Protein AF-W3XA60-F1 (afdb_monomer_lite)

Sequence (897 aa):
MGPFALVLVVVLVCLLWSSLRIALSISQSQSSDKYPINESATKSPSPRSVRLVQVHPPRGKEIETDIDIIAVHGLDTRSPDTWIWKSKTGDVNWLADNFMLPSRVGSARIFTCDWPANLFEHAAYSQKMFDESARLLLAGIEAQLRQSAPAKTQARPILFVASCLGGIILMKALVMARFNHNNIKTAVRGIVFLATPFRGTSFRDVAALAEPGLRLWAFLRNERVSKLVKEVMPSRELEDLVGDFTTVCRVDGYVECMVTFYETGMSSLPRKIFPWLPDFLSQKKPIVEESSGSLEIIRDRRLPLSRTHVQMNKFPSPNDGDYGVVVGQIERILEKIREDRYHERADSHIKNQHYATQMLEIERISTKRVSVETCYINLAIIKQPAEGGTQPAEVSLRRQLKSTSREGHGRIKIADLFDKHKNGNNRGSSPRRILIRGQAGVGKSTLCKKFVHDFKEHGLWNALFDRILWIPLRNLKTLANRDCNLEGMFHQEYFSQLDDGEIIAKEFWKYLKASKYEKTLFILDGLDEVYKESGDGSMSKLLGSLLEMPALIVTSRPQISLPVQNFDLELETIGFYPDQIDSYVKTVFAEKPEKVKRLHSVLQQHKLLRDLVRIPIQLDALCYIWDTDESSVSIGSQLQTMTGIYQAIAGSLWTKDILALGKKNNNGDIIEKGELQNLPLRRIEDFVPDEVCLLEGLAFTGMAYDMINFTRTNSMETFDRFSHMNSKFSPDNVLQRTSFLRTSNPSANSPVYHFLHLTFQEYFAARYFVRQWQARKPLILKSDNYSESVECFLRLHKYDASYDIFWRFVAGLLSTNNQTFTLELFQLIGQEPLDLVGPVHQRLLMHCLSEVSGEAKEGAFITERKKLEDKFADWLNLEVIFTNEANYSKRSSQRHL

Structure (mmCIF, N/CA/C/O backbone):
data_AF-W3XA60-F1
#
_entry.id   AF-W3XA60-F1
#
loop_
_atom_site.group_PDB
_atom_site.id
_atom_site.type_symbol
_atom_site.label_atom_id
_atom_site.label_alt_id
_atom_site.label_comp_id
_atom_site.label_asym_id
_atom_site.label_entity_id
_atom_site.label_seq_id
_atom_site.pdbx_PDB_ins_code
_atom_site.Cartn_x
_atom_site.Cartn_y
_atom_site.Cartn_z
_atom_site.occupancy
_atom_site.B_iso_or_equiv
_atom_site.auth_seq_id
_atom_site.auth_comp_id
_atom_site.auth_asym_id
_atom_site.auth_atom_id
_atom_site.pdbx_PDB_model_num
ATOM 1 N N . MET A 1 1 ? 48.371 1.727 -86.176 1.00 49.06 1 MET A N 1
ATOM 2 C CA . MET A 1 1 ? 48.764 1.677 -84.750 1.00 49.06 1 MET A CA 1
ATOM 3 C C . MET A 1 1 ? 50.273 1.826 -84.683 1.00 49.06 1 MET A C 1
ATOM 5 O O . MET A 1 1 ? 50.967 1.035 -85.302 1.00 49.06 1 MET A O 1
ATOM 9 N N . GLY A 1 2 ? 50.758 2.914 -84.085 1.00 54.78 2 GLY A N 1
ATOM 10 C CA . GLY A 1 2 ? 52.165 3.312 -84.166 1.00 54.78 2 GLY A CA 1
ATOM 11 C C . GLY A 1 2 ? 53.102 2.513 -83.247 1.00 54.78 2 GLY A C 1
ATOM 12 O O . GLY A 1 2 ? 52.630 1.842 -82.326 1.00 54.78 2 GLY A O 1
ATOM 13 N N . PRO A 1 3 ? 54.428 2.638 -83.446 1.00 48.38 3 PRO A N 1
ATOM 14 C CA . PRO A 1 3 ? 55.467 1.930 -82.685 1.00 48.38 3 PRO A CA 1
ATOM 15 C C . PRO A 1 3 ? 55.398 2.158 -81.161 1.00 48.38 3 PRO A C 1
ATOM 17 O O . PRO A 1 3 ? 55.878 1.330 -80.394 1.00 48.38 3 PRO A O 1
ATOM 20 N N . PHE A 1 4 ? 54.710 3.209 -80.705 1.00 44.91 4 PHE A N 1
ATOM 21 C CA . PHE A 1 4 ? 54.442 3.476 -79.287 1.00 44.91 4 PHE A CA 1
ATOM 22 C C . PHE A 1 4 ? 53.520 2.451 -78.603 1.00 44.91 4 PHE A C 1
ATOM 24 O O . PHE A 1 4 ? 53.705 2.169 -77.422 1.00 44.91 4 PHE A O 1
ATOM 31 N N . ALA A 1 5 ? 52.559 1.854 -79.318 1.00 45.69 5 ALA A N 1
ATOM 32 C CA . ALA A 1 5 ? 51.649 0.865 -78.729 1.00 45.69 5 ALA A CA 1
ATOM 33 C C . ALA A 1 5 ? 52.351 -0.478 -78.465 1.00 45.69 5 ALA A C 1
ATOM 35 O O . ALA A 1 5 ? 52.076 -1.137 -77.465 1.00 45.69 5 ALA A O 1
ATOM 36 N N . LEU A 1 6 ? 53.308 -0.851 -79.322 1.00 44.25 6 LEU A N 1
ATOM 37 C CA . LEU A 1 6 ? 54.098 -2.073 -79.163 1.00 44.25 6 LEU A CA 1
ATOM 38 C C . LEU A 1 6 ? 55.080 -1.949 -77.986 1.00 44.25 6 LEU A C 1
ATOM 40 O O . LEU A 1 6 ? 55.211 -2.875 -77.193 1.00 44.25 6 LEU A O 1
ATOM 44 N N . VAL A 1 7 ? 55.708 -0.779 -77.822 1.00 52.72 7 VAL A N 1
ATOM 45 C CA . VAL A 1 7 ? 56.617 -0.498 -76.697 1.00 52.72 7 VAL A CA 1
ATOM 46 C C . VAL A 1 7 ? 55.867 -0.511 -75.362 1.00 52.72 7 VAL A C 1
ATOM 48 O O . VAL A 1 7 ? 56.366 -1.081 -74.397 1.00 52.72 7 VAL A O 1
ATOM 51 N N . LEU A 1 8 ? 54.644 0.029 -75.301 1.00 50.41 8 LEU A N 1
ATOM 52 C CA . LEU A 1 8 ? 53.851 0.028 -74.068 1.00 50.41 8 LEU A CA 1
ATOM 53 C C . LEU A 1 8 ? 53.426 -1.388 -73.647 1.00 50.41 8 LEU A C 1
ATOM 55 O O . LEU A 1 8 ? 53.474 -1.717 -72.464 1.00 50.41 8 LEU A O 1
ATOM 59 N N . VAL A 1 9 ? 53.059 -2.238 -74.613 1.00 58.72 9 VAL A N 1
ATOM 60 C CA . VAL A 1 9 ? 52.705 -3.646 -74.368 1.00 58.72 9 VAL A CA 1
ATOM 61 C C . VAL A 1 9 ? 53.930 -4.448 -73.927 1.00 58.72 9 VAL A C 1
ATOM 63 O O . VAL A 1 9 ? 53.837 -5.212 -72.971 1.00 58.72 9 VAL A O 1
ATOM 66 N N . VAL A 1 10 ? 55.096 -4.230 -74.541 1.00 55.09 10 VAL A N 1
ATOM 67 C CA . VAL A 1 10 ? 56.350 -4.890 -74.139 1.00 55.09 10 VAL A CA 1
ATOM 68 C C . VAL A 1 10 ? 56.782 -4.454 -72.735 1.00 55.09 10 VAL A C 1
ATOM 70 O O . VAL A 1 10 ? 57.169 -5.298 -71.932 1.00 55.09 10 VAL A O 1
ATOM 73 N N . VAL A 1 11 ? 56.643 -3.173 -72.381 1.00 58.22 11 VAL A N 1
ATOM 74 C CA . VAL A 1 11 ? 56.945 -2.676 -71.027 1.00 58.22 11 VAL A CA 1
ATOM 75 C C . VAL A 1 11 ? 55.978 -3.257 -69.987 1.00 58.22 11 VAL A C 1
ATOM 77 O O . VAL A 1 11 ? 56.424 -3.687 -68.925 1.00 58.22 11 VAL A O 1
ATOM 80 N N . LEU A 1 12 ? 54.679 -3.355 -70.292 1.00 53.75 12 LEU A N 1
ATOM 81 C CA . LEU A 1 12 ? 53.689 -3.977 -69.403 1.00 53.75 12 LEU A CA 1
ATOM 82 C C . LEU A 1 12 ? 53.937 -5.478 -69.206 1.00 53.75 12 LEU A C 1
ATOM 84 O O . LEU A 1 12 ? 53.854 -5.963 -68.079 1.00 53.75 12 LEU A O 1
ATOM 88 N N . VAL A 1 13 ? 54.292 -6.206 -70.269 1.00 62.03 13 VAL A N 1
ATOM 89 C CA . VAL A 1 13 ? 54.632 -7.635 -70.193 1.00 62.03 13 VAL A CA 1
ATOM 90 C C . VAL A 1 13 ? 55.926 -7.846 -69.400 1.00 62.03 13 VAL A C 1
ATOM 92 O O . VAL A 1 13 ? 55.973 -8.727 -68.546 1.00 62.03 13 VAL A O 1
ATOM 95 N N . CYS A 1 14 ? 56.944 -7.000 -69.584 1.00 51.31 14 CYS A N 1
ATOM 96 C CA . CYS A 1 14 ? 58.188 -7.062 -68.811 1.00 51.31 14 CYS A CA 1
ATOM 97 C C . CYS A 1 14 ? 57.987 -6.731 -67.321 1.00 51.31 14 CYS A C 1
ATOM 99 O O . CYS A 1 14 ? 58.603 -7.371 -66.469 1.00 51.31 14 CYS A O 1
ATOM 101 N N . LEU A 1 15 ? 57.106 -5.779 -66.988 1.00 50.09 15 LEU A N 1
ATOM 102 C CA . LEU A 1 15 ? 56.766 -5.431 -65.601 1.00 50.09 15 LEU A CA 1
ATOM 103 C C . LEU A 1 15 ? 55.919 -6.511 -64.912 1.00 50.09 15 LEU A C 1
ATOM 105 O O . LEU A 1 15 ? 56.113 -6.778 -63.726 1.00 50.09 15 LEU A O 1
ATOM 109 N N . LEU A 1 16 ? 55.018 -7.172 -65.645 1.00 51.81 16 LEU A N 1
ATOM 110 C CA . LEU A 1 16 ? 54.249 -8.320 -65.147 1.00 51.81 16 LEU A CA 1
ATOM 111 C C . LEU A 1 16 ? 55.137 -9.558 -64.950 1.00 51.81 16 LEU A C 1
ATOM 113 O O . LEU A 1 16 ? 54.978 -10.289 -63.974 1.00 51.81 16 LEU A O 1
ATOM 117 N N . TRP A 1 17 ? 56.123 -9.775 -65.824 1.00 46.94 17 TRP A N 1
ATOM 118 C CA . TRP A 1 17 ? 57.054 -10.901 -65.704 1.00 46.94 17 TRP A CA 1
ATOM 119 C C . TRP A 1 17 ? 58.081 -10.698 -64.577 1.00 46.94 17 TRP A C 1
ATOM 121 O O . TRP A 1 17 ? 58.423 -11.650 -63.871 1.00 46.94 17 TRP A O 1
ATOM 131 N N . SER A 1 18 ? 58.542 -9.463 -64.347 1.00 42.53 18 SER A N 1
ATOM 132 C CA . SER A 1 18 ? 59.461 -9.149 -63.244 1.00 42.53 18 SER A CA 1
ATOM 133 C C . SER A 1 18 ? 58.785 -9.266 -61.875 1.00 42.53 18 SER A C 1
ATOM 135 O O . SER A 1 18 ? 59.368 -9.834 -60.951 1.00 42.53 18 SER A O 1
ATOM 137 N N . SER A 1 19 ? 57.527 -8.837 -61.754 1.00 44.00 19 SER A N 1
ATOM 138 C CA . SER A 1 19 ? 56.739 -8.991 -60.524 1.00 44.00 19 SER A CA 1
ATOM 139 C C . SER A 1 19 ? 56.361 -10.452 -60.236 1.00 44.00 19 SER A C 1
ATOM 141 O O . SER A 1 19 ? 56.410 -10.868 -59.077 1.00 44.00 19 SER A O 1
ATOM 143 N N . LEU A 1 20 ? 56.119 -11.276 -61.266 1.00 46.81 20 LEU A N 1
ATOM 144 C CA . LEU A 1 20 ? 55.934 -12.727 -61.111 1.00 46.81 20 LEU A CA 1
ATOM 145 C C . LEU A 1 20 ? 57.227 -13.441 -60.662 1.00 46.81 20 LEU A C 1
ATOM 147 O O . LEU A 1 20 ? 57.174 -14.342 -59.825 1.00 46.81 20 LEU A O 1
ATOM 151 N N . ARG A 1 21 ? 58.403 -13.011 -61.149 1.00 45.41 21 ARG A N 1
ATOM 152 C CA . ARG A 1 21 ? 59.711 -13.526 -60.691 1.00 45.41 21 ARG A CA 1
ATOM 153 C C . ARG A 1 21 ? 60.014 -13.171 -59.236 1.00 45.41 21 ARG A C 1
ATOM 155 O O . ARG A 1 21 ? 60.537 -14.014 -58.515 1.00 45.41 21 ARG A O 1
ATOM 162 N N . ILE A 1 22 ? 59.678 -11.959 -58.795 1.00 48.12 22 ILE A N 1
ATOM 163 C CA . ILE A 1 22 ? 59.882 -11.532 -57.401 1.00 48.12 22 ILE A CA 1
ATOM 164 C C . ILE A 1 22 ? 58.956 -12.321 -56.462 1.00 48.12 22 ILE A C 1
ATOM 166 O O . ILE A 1 22 ? 59.408 -12.800 -55.425 1.00 48.12 22 ILE A O 1
ATOM 170 N N . ALA A 1 23 ? 57.697 -12.549 -56.851 1.00 42.88 23 ALA A N 1
ATOM 171 C CA . ALA A 1 23 ? 56.760 -13.366 -56.077 1.00 42.88 23 ALA A CA 1
ATOM 172 C C . ALA A 1 23 ? 57.213 -14.836 -55.947 1.00 42.88 23 ALA A C 1
ATOM 174 O O . ALA A 1 23 ? 57.130 -15.415 -54.864 1.00 42.88 23 ALA A O 1
ATOM 175 N N . LEU A 1 24 ? 57.762 -15.421 -57.019 1.00 40.34 24 LEU A N 1
ATOM 176 C CA . LEU A 1 24 ? 58.325 -16.777 -56.996 1.00 40.34 24 LEU A CA 1
ATOM 177 C C . LEU A 1 24 ? 59.649 -16.861 -56.212 1.00 40.34 24 LEU A C 1
ATOM 179 O O . LEU A 1 24 ? 59.901 -17.867 -55.555 1.00 40.34 24 LEU A O 1
ATOM 183 N N . SER A 1 25 ? 60.458 -15.796 -56.209 1.00 37.41 25 SER A N 1
ATOM 184 C CA . SER A 1 25 ? 61.708 -15.719 -55.438 1.00 37.41 25 SER A CA 1
ATOM 185 C C . SER A 1 25 ? 61.482 -15.575 -53.929 1.00 37.41 25 SER A C 1
ATOM 187 O O . SER A 1 25 ? 62.297 -16.067 -53.154 1.00 37.41 25 SER A O 1
ATOM 189 N N . ILE A 1 26 ? 60.396 -14.922 -53.499 1.00 44.59 26 ILE A N 1
ATOM 190 C CA . ILE A 1 26 ? 60.032 -14.792 -52.075 1.00 44.59 26 ILE A CA 1
ATOM 191 C C . ILE A 1 26 ? 59.429 -16.105 -51.544 1.00 44.59 26 ILE A C 1
ATOM 193 O O . ILE A 1 26 ? 59.584 -16.432 -50.372 1.00 44.59 26 ILE A O 1
ATOM 197 N N . SER A 1 27 ? 58.811 -16.908 -52.417 1.00 36.66 27 SER A N 1
ATOM 198 C CA . SER A 1 27 ? 58.268 -18.229 -52.071 1.00 36.66 27 SER A CA 1
ATOM 199 C C . SER A 1 27 ? 59.338 -19.305 -51.821 1.00 36.66 27 SER A C 1
ATOM 201 O O . SER A 1 27 ? 59.000 -20.348 -51.267 1.00 36.66 27 SER A O 1
ATOM 203 N N . GLN A 1 28 ? 60.595 -19.097 -52.234 1.00 33.44 28 GLN A N 1
ATOM 204 C CA . GLN A 1 28 ? 61.672 -20.096 -52.114 1.00 33.44 28 GLN A CA 1
ATOM 205 C C . GLN A 1 28 ? 62.678 -19.816 -50.981 1.00 33.44 28 GLN A C 1
ATOM 207 O O . GLN A 1 28 ? 63.558 -20.640 -50.754 1.00 33.44 28 GLN A O 1
ATOM 212 N N . SER A 1 29 ? 62.561 -18.704 -50.241 1.00 34.62 29 SER A N 1
ATOM 213 C CA . SER A 1 29 ? 63.550 -18.294 -49.223 1.00 34.62 29 SER A CA 1
ATOM 214 C C . SER A 1 29 ? 63.116 -18.457 -47.756 1.00 34.62 29 SER A C 1
ATOM 216 O O . SER A 1 29 ? 63.821 -17.993 -46.863 1.00 34.62 29 SER A O 1
ATOM 218 N N . GLN A 1 30 ? 62.009 -19.148 -47.465 1.00 31.84 30 GLN A N 1
ATOM 219 C CA . GLN A 1 30 ? 61.620 -19.495 -46.088 1.00 31.84 30 GLN A CA 1
ATOM 220 C C . GLN A 1 30 ? 61.406 -21.006 -45.929 1.00 31.84 30 GLN A C 1
ATOM 222 O O . GLN A 1 30 ? 60.280 -21.492 -45.864 1.00 31.84 30 GLN A O 1
ATOM 227 N N . SER A 1 31 ? 62.506 -21.761 -45.858 1.00 30.62 31 SER A N 1
ATOM 228 C CA . SER A 1 31 ? 62.503 -23.172 -45.445 1.00 30.62 31 SER A CA 1
ATOM 229 C C . SER A 1 31 ? 63.768 -23.54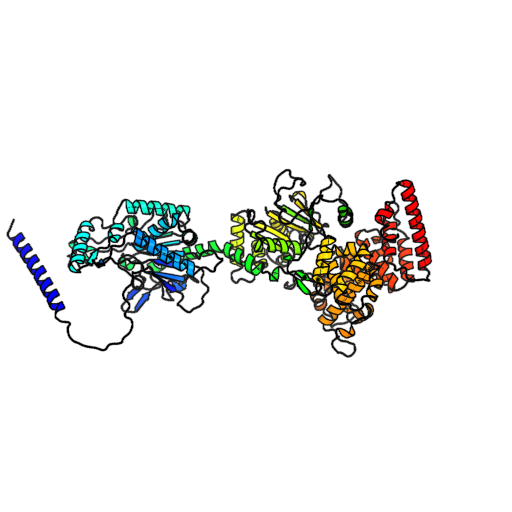7 -44.650 1.00 30.62 31 SER A C 1
ATOM 231 O O . SER A 1 31 ? 64.631 -24.252 -45.161 1.00 30.62 31 SER A O 1
ATOM 233 N N . SER A 1 32 ? 63.872 -23.062 -43.409 1.00 26.94 32 SER A N 1
ATOM 234 C CA . SER A 1 32 ? 64.721 -23.559 -42.298 1.00 26.94 32 SER A CA 1
ATOM 235 C C . SER A 1 32 ? 64.566 -22.539 -41.157 1.00 26.94 32 SER A C 1
ATOM 237 O O . SER A 1 32 ? 64.910 -21.382 -41.346 1.00 26.94 32 SER A O 1
ATOM 239 N N . ASP A 1 33 ? 63.862 -22.803 -40.055 1.00 27.28 33 ASP A N 1
ATOM 240 C CA . ASP A 1 33 ? 64.356 -23.614 -38.941 1.00 27.28 33 ASP A CA 1
ATOM 241 C C . ASP A 1 33 ? 63.234 -24.177 -38.044 1.00 27.28 33 ASP A C 1
ATOM 243 O O . ASP A 1 33 ? 62.096 -23.710 -38.020 1.00 27.28 33 ASP A O 1
ATOM 247 N N . LYS A 1 34 ? 63.595 -25.238 -37.319 1.00 28.80 34 LYS A N 1
ATOM 248 C CA . LYS A 1 34 ? 62.751 -26.173 -36.567 1.00 28.80 34 LYS A CA 1
ATOM 249 C C . LYS A 1 34 ? 62.662 -25.858 -35.053 1.00 28.80 34 LYS A C 1
ATOM 251 O O . LYS A 1 34 ? 63.698 -25.801 -34.407 1.00 28.80 34 LYS A O 1
ATOM 256 N N . TYR A 1 35 ? 61.422 -25.910 -34.531 1.00 24.45 35 TYR A N 1
ATOM 257 C CA . TYR A 1 35 ? 60.938 -26.497 -33.246 1.00 24.45 35 TYR A CA 1
ATOM 258 C C . TYR A 1 35 ? 61.247 -25.811 -31.880 1.00 24.45 35 TYR A C 1
ATOM 260 O O . TYR A 1 35 ? 62.271 -25.151 -31.761 1.00 24.45 35 TYR A O 1
ATOM 268 N N . PRO A 1 36 ? 60.384 -25.963 -30.828 1.00 28.02 36 PRO A N 1
ATOM 269 C CA . PRO A 1 36 ? 59.533 -27.129 -30.574 1.00 28.02 36 PRO A CA 1
ATOM 270 C C . PRO A 1 36 ? 58.032 -26.923 -30.312 1.00 28.02 36 PRO A C 1
ATOM 272 O O . PRO A 1 36 ? 57.506 -25.854 -30.018 1.00 28.02 36 PRO A O 1
ATOM 275 N N . ILE A 1 37 ? 57.393 -28.077 -30.470 1.00 27.36 37 ILE A N 1
ATOM 276 C CA . ILE A 1 37 ? 56.014 -28.486 -30.252 1.00 27.36 37 ILE A CA 1
ATOM 277 C C . ILE A 1 37 ? 55.580 -28.178 -28.817 1.00 27.36 37 ILE A C 1
ATOM 279 O O . ILE A 1 37 ? 56.254 -28.574 -27.871 1.00 27.36 37 ILE A O 1
ATOM 283 N N . ASN A 1 38 ? 54.409 -27.561 -28.674 1.00 23.38 38 ASN A N 1
ATOM 284 C CA . ASN A 1 38 ? 53.575 -27.752 -27.497 1.00 23.38 38 ASN A CA 1
ATOM 285 C C . ASN A 1 38 ? 52.195 -28.207 -27.980 1.00 23.38 38 ASN A C 1
ATOM 287 O O . ASN A 1 38 ? 51.486 -27.482 -28.680 1.00 23.38 38 ASN A O 1
ATOM 291 N N . GLU A 1 39 ? 51.867 -29.454 -27.659 1.00 29.58 39 GLU A N 1
ATOM 292 C CA . GLU A 1 39 ? 50.571 -30.073 -27.891 1.00 29.58 39 GLU A CA 1
ATOM 293 C C . GLU A 1 39 ? 49.495 -29.337 -27.089 1.00 29.58 39 GLU A C 1
ATOM 295 O O . GLU A 1 39 ? 49.510 -29.328 -25.862 1.00 29.58 39 GLU A O 1
ATOM 300 N N . SER A 1 40 ? 48.529 -28.725 -27.768 1.00 25.75 40 SER A N 1
ATOM 301 C CA . SER A 1 40 ? 47.123 -28.771 -27.353 1.00 25.75 40 SER A CA 1
ATOM 302 C C . SER A 1 40 ? 46.219 -28.117 -28.398 1.00 25.75 40 SER A C 1
ATOM 304 O O . SER A 1 40 ? 46.518 -27.068 -28.958 1.00 25.75 40 SER A O 1
ATOM 306 N N . ALA A 1 41 ? 45.066 -28.756 -28.603 1.00 27.30 41 ALA A N 1
ATOM 307 C CA . ALA A 1 41 ? 43.915 -28.315 -29.388 1.00 27.30 41 ALA A CA 1
ATOM 308 C C . ALA A 1 41 ? 43.990 -28.490 -30.917 1.00 27.30 41 ALA A C 1
ATOM 310 O O . ALA A 1 41 ? 43.876 -27.547 -31.698 1.00 27.30 41 ALA A O 1
ATOM 311 N N . THR A 1 42 ? 43.948 -29.749 -31.354 1.00 31.72 42 THR A N 1
ATOM 312 C CA . THR A 1 42 ? 43.150 -30.114 -32.532 1.00 31.72 42 THR A CA 1
ATOM 313 C C . THR A 1 42 ? 41.692 -29.693 -32.309 1.00 31.72 42 THR A C 1
ATOM 315 O O . THR A 1 42 ? 40.925 -30.382 -31.636 1.00 31.72 42 THR A O 1
ATOM 318 N N . LYS A 1 43 ? 41.289 -28.554 -32.875 1.00 28.66 43 LYS A N 1
ATOM 319 C CA . LYS A 1 43 ? 39.881 -28.251 -33.155 1.00 28.66 43 LYS A CA 1
ATOM 320 C C . LYS A 1 43 ? 39.735 -27.945 -34.637 1.00 28.66 43 LYS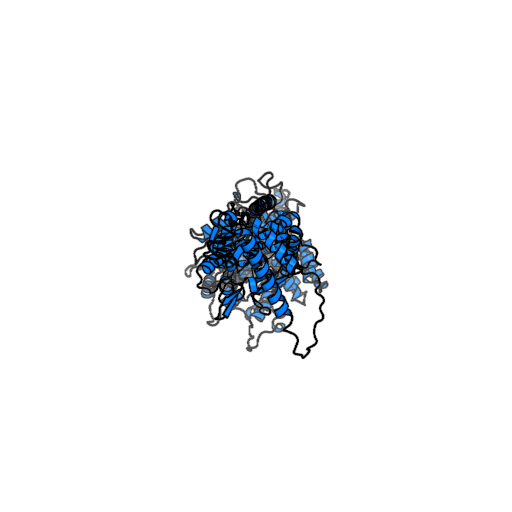 A C 1
ATOM 322 O O . LYS A 1 43 ? 40.130 -26.886 -35.115 1.00 28.66 43 LYS A O 1
ATOM 327 N N . SER A 1 44 ? 39.139 -28.893 -35.348 1.00 26.53 44 SER A N 1
ATOM 328 C CA . SER A 1 44 ? 38.509 -28.673 -36.648 1.00 26.53 44 SER A CA 1
ATOM 329 C C . SER A 1 44 ? 37.609 -27.424 -36.601 1.00 26.53 44 SER A C 1
ATOM 331 O O . SER A 1 44 ? 36.826 -27.300 -35.653 1.00 26.53 44 SER A O 1
ATOM 333 N N . PRO A 1 45 ? 37.649 -26.510 -37.586 1.00 33.03 45 PRO A N 1
ATOM 334 C CA . PRO A 1 45 ? 36.771 -25.350 -37.583 1.00 33.03 45 PRO A CA 1
ATOM 335 C C . PRO A 1 45 ? 35.359 -25.766 -38.025 1.00 33.03 45 PRO A C 1
ATOM 337 O O . PRO A 1 45 ? 35.071 -25.908 -39.210 1.00 33.03 45 PRO A O 1
ATOM 340 N N . SER A 1 46 ? 34.473 -25.961 -37.050 1.00 29.94 46 SER A N 1
ATOM 341 C CA . SER A 1 46 ? 33.016 -26.040 -37.224 1.00 29.94 46 SER A CA 1
ATOM 342 C C . SER A 1 46 ? 32.434 -24.662 -37.634 1.00 29.94 46 SER A C 1
ATOM 344 O O . SER A 1 46 ? 33.100 -23.642 -37.429 1.00 29.94 46 SER A O 1
ATOM 346 N N . PRO A 1 47 ? 31.216 -24.575 -38.206 1.00 40.50 47 PRO A N 1
ATOM 347 C CA . PRO A 1 47 ? 30.762 -23.424 -38.993 1.00 40.50 47 PRO A CA 1
ATOM 348 C C . PRO A 1 47 ? 30.653 -22.145 -38.146 1.00 40.50 47 PRO A C 1
ATOM 350 O O . PRO A 1 47 ? 30.045 -22.142 -37.081 1.00 40.50 47 PRO A O 1
ATOM 353 N N . ARG A 1 48 ? 31.256 -21.045 -38.623 1.00 56.47 48 ARG A N 1
ATOM 354 C CA . ARG A 1 48 ? 31.327 -19.737 -37.936 1.00 56.47 48 ARG A CA 1
ATOM 355 C C . ARG A 1 48 ? 29.927 -19.171 -37.614 1.00 56.47 48 ARG A C 1
ATOM 357 O O . ARG A 1 48 ? 29.297 -18.580 -38.496 1.00 56.47 48 ARG A O 1
ATOM 364 N N . SER A 1 49 ? 29.476 -19.342 -36.368 1.00 63.59 49 SER A N 1
ATOM 365 C CA . SER A 1 49 ? 28.283 -18.729 -35.762 1.00 63.59 49 SER A CA 1
ATOM 366 C C . SER A 1 49 ? 28.545 -17.277 -35.336 1.00 63.59 49 SER A C 1
ATOM 368 O O . SER A 1 49 ? 29.684 -16.926 -35.028 1.00 63.59 49 SER A O 1
ATOM 370 N N . VAL A 1 50 ? 27.502 -16.439 -35.283 1.00 76.94 50 VAL A N 1
ATOM 371 C CA . VAL A 1 50 ? 27.594 -15.081 -34.710 1.00 76.94 50 VAL A CA 1
ATOM 372 C C . VAL A 1 50 ? 27.880 -15.173 -33.213 1.00 76.94 50 VAL A C 1
ATOM 374 O O . VAL A 1 50 ? 27.278 -15.994 -32.519 1.00 76.94 50 VAL A O 1
ATOM 377 N N . ARG A 1 51 ? 28.808 -14.350 -32.714 1.00 81.75 51 ARG A N 1
ATOM 378 C CA . ARG A 1 51 ? 29.208 -14.334 -31.303 1.00 81.75 51 ARG A CA 1
ATOM 379 C C . ARG A 1 51 ? 29.182 -12.915 -30.750 1.00 81.75 51 ARG A C 1
ATOM 381 O O . ARG A 1 51 ? 29.856 -12.034 -31.274 1.00 81.75 51 ARG A O 1
ATOM 388 N N . LEU A 1 52 ? 28.462 -12.729 -29.647 1.00 87.12 52 LEU A N 1
ATOM 389 C CA . LEU A 1 52 ? 28.528 -11.517 -28.836 1.00 87.12 52 LEU A CA 1
ATOM 390 C C . LEU A 1 52 ? 29.604 -11.686 -27.761 1.00 87.12 52 LEU A C 1
ATOM 392 O O . LEU A 1 52 ? 29.605 -12.661 -27.005 1.00 87.12 52 LEU A O 1
ATOM 396 N N . VAL A 1 53 ? 30.548 -10.751 -27.715 1.00 88.75 53 VAL A N 1
ATOM 397 C CA . VAL A 1 53 ? 31.645 -10.730 -26.746 1.00 88.75 53 VAL A CA 1
ATOM 398 C C . VAL A 1 53 ? 31.477 -9.508 -25.857 1.00 88.75 53 VAL A C 1
ATOM 400 O O . VAL A 1 53 ? 31.587 -8.381 -26.325 1.00 88.75 53 VAL A O 1
ATOM 403 N N . GLN A 1 54 ? 31.201 -9.731 -24.570 1.00 90.50 54 GLN A N 1
ATOM 404 C CA . GLN A 1 54 ? 31.151 -8.653 -23.582 1.00 90.50 54 GLN A CA 1
ATOM 405 C C . GLN A 1 54 ? 32.557 -8.088 -23.374 1.00 90.50 54 GLN A C 1
ATOM 407 O O . GLN A 1 54 ? 33.457 -8.822 -22.961 1.00 90.50 54 GLN A O 1
ATOM 412 N N . VAL A 1 55 ? 32.724 -6.798 -23.649 1.00 91.12 55 VAL A N 1
ATOM 413 C CA . VAL A 1 55 ? 33.970 -6.051 -23.431 1.00 91.12 55 VAL A CA 1
ATOM 414 C C . VAL A 1 55 ? 33.891 -5.151 -22.197 1.00 91.12 55 VAL A C 1
ATOM 416 O O . VAL A 1 55 ? 34.921 -4.838 -21.610 1.00 91.12 55 VAL A O 1
ATOM 419 N N . HIS A 1 56 ? 32.678 -4.806 -21.752 1.00 89.62 56 HIS A N 1
ATOM 420 C CA . HIS A 1 56 ? 32.439 -4.065 -20.517 1.00 89.62 56 HIS A CA 1
ATOM 421 C C . HIS A 1 56 ? 31.119 -4.508 -19.850 1.00 89.62 56 HIS A C 1
ATOM 423 O O . HIS A 1 56 ? 30.146 -4.746 -20.569 1.00 89.62 56 HIS A O 1
ATOM 429 N N . PRO A 1 57 ? 31.047 -4.626 -18.511 1.00 86.56 57 PRO A N 1
ATOM 430 C CA . PRO A 1 57 ? 32.175 -4.664 -17.580 1.00 86.56 57 PRO A CA 1
ATOM 431 C C . PRO A 1 57 ? 33.040 -5.925 -17.795 1.00 86.56 57 PRO A C 1
ATOM 433 O O . PRO A 1 57 ? 32.572 -6.889 -18.414 1.00 86.56 57 PRO A O 1
ATOM 436 N N . PRO A 1 58 ? 34.298 -5.951 -17.316 1.00 79.25 58 PRO A N 1
ATOM 437 C CA . PRO A 1 58 ? 35.157 -7.129 -17.417 1.00 79.25 58 PRO A CA 1
ATOM 438 C C . PRO A 1 58 ? 34.509 -8.355 -16.757 1.00 79.25 58 PRO A C 1
ATOM 440 O O . PRO A 1 58 ? 33.856 -8.242 -15.718 1.00 79.25 58 PRO A O 1
ATOM 443 N N . ARG A 1 59 ? 34.700 -9.543 -17.345 1.00 64.94 59 ARG A N 1
ATOM 444 C CA . ARG A 1 59 ? 34.159 -10.798 -16.794 1.00 64.94 59 ARG A CA 1
ATOM 445 C C . ARG A 1 59 ? 34.654 -11.017 -15.357 1.00 64.94 59 ARG A C 1
ATOM 447 O O . ARG A 1 59 ? 35.852 -10.937 -15.113 1.00 64.94 59 ARG A O 1
ATOM 454 N N . GLY A 1 60 ? 33.732 -11.325 -14.440 1.00 59.75 60 GLY A N 1
ATOM 455 C CA . GLY A 1 60 ? 34.024 -11.581 -13.021 1.00 59.75 60 GLY A CA 1
ATOM 456 C C . GLY A 1 60 ? 33.769 -10.401 -12.076 1.00 59.75 60 GLY A C 1
ATOM 457 O O . GLY A 1 60 ? 33.919 -10.560 -10.870 1.00 59.75 60 GLY A O 1
ATOM 458 N N . LYS A 1 61 ? 33.361 -9.235 -12.593 1.00 57.78 61 LYS A N 1
ATOM 459 C CA . LYS A 1 61 ? 32.912 -8.094 -11.784 1.00 57.78 61 LYS A CA 1
ATOM 460 C C . LYS A 1 61 ? 31.380 -8.077 -11.747 1.00 57.78 61 LYS A C 1
ATOM 462 O O . LYS A 1 61 ? 30.752 -7.821 -12.774 1.00 57.78 61 LYS A O 1
ATOM 467 N N . GLU A 1 62 ? 30.783 -8.377 -10.596 1.00 56.00 62 GLU A N 1
ATOM 468 C CA . GLU A 1 62 ? 29.331 -8.275 -10.398 1.00 56.00 62 GLU A CA 1
ATOM 469 C C . GLU A 1 62 ? 28.946 -6.803 -10.229 1.00 56.00 62 GLU A C 1
ATOM 471 O O . GLU A 1 62 ? 29.026 -6.235 -9.144 1.00 56.00 62 GLU A O 1
ATOM 476 N N . ILE A 1 63 ? 28.595 -6.164 -11.343 1.00 67.31 63 ILE A N 1
ATOM 477 C CA . ILE A 1 63 ? 28.014 -4.822 -11.365 1.00 67.31 63 ILE A CA 1
ATOM 478 C C . ILE A 1 63 ? 26.577 -4.974 -11.855 1.00 67.31 63 ILE A C 1
ATOM 480 O O . ILE A 1 63 ? 26.328 -5.621 -12.879 1.00 67.31 63 ILE A O 1
ATOM 484 N N . GLU A 1 64 ? 25.630 -4.392 -11.124 1.00 70.56 64 GLU A N 1
ATOM 485 C CA . GLU A 1 64 ? 24.246 -4.312 -11.575 1.00 70.56 64 GLU A CA 1
ATOM 486 C C . GLU A 1 64 ? 24.179 -3.455 -12.844 1.00 70.56 64 GLU A C 1
ATOM 488 O O . GLU A 1 64 ? 24.697 -2.341 -12.896 1.00 70.56 64 GLU A O 1
ATOM 493 N N . THR A 1 65 ? 23.603 -4.016 -13.907 1.00 80.62 65 THR A N 1
ATOM 494 C CA . THR A 1 65 ? 23.647 -3.427 -15.251 1.00 80.62 65 THR A CA 1
ATOM 495 C C . THR A 1 65 ? 22.256 -3.283 -15.845 1.00 80.62 65 THR A C 1
ATOM 497 O O . THR A 1 65 ? 21.422 -4.176 -15.678 1.00 80.62 65 THR A O 1
ATOM 500 N N . ASP A 1 66 ? 22.013 -2.187 -16.567 1.00 80.38 66 ASP A N 1
ATOM 501 C CA . ASP A 1 66 ? 20.666 -1.743 -16.946 1.00 80.38 66 ASP A CA 1
ATOM 502 C C . ASP A 1 66 ? 20.378 -1.753 -18.460 1.00 80.38 66 ASP A C 1
ATOM 504 O O . ASP A 1 66 ? 19.220 -1.945 -18.849 1.00 80.38 66 ASP A O 1
ATOM 508 N N . ILE A 1 67 ? 21.392 -1.563 -19.312 1.00 88.00 67 ILE A N 1
ATOM 509 C CA . ILE A 1 67 ? 21.289 -1.455 -20.783 1.00 88.00 67 ILE A CA 1
ATOM 510 C C . ILE A 1 67 ? 22.370 -2.305 -21.461 1.00 88.00 67 ILE A C 1
ATOM 512 O O . ILE A 1 67 ? 23.494 -2.387 -20.968 1.00 88.00 67 ILE A O 1
ATOM 516 N N . ASP A 1 68 ? 22.055 -2.883 -22.623 1.00 91.69 68 ASP A N 1
ATOM 517 C CA . ASP A 1 68 ? 23.026 -3.543 -23.496 1.00 91.69 68 ASP A CA 1
ATOM 518 C C . ASP A 1 68 ? 23.365 -2.666 -24.711 1.00 91.69 68 ASP A C 1
ATOM 520 O O . ASP A 1 68 ? 22.504 -2.319 -25.515 1.00 91.69 68 ASP A O 1
ATOM 524 N N . ILE A 1 69 ? 24.641 -2.336 -24.883 1.00 94.75 69 ILE A N 1
ATOM 525 C CA . ILE A 1 69 ? 25.182 -1.679 -26.073 1.00 94.75 69 ILE A CA 1
ATOM 526 C C . ILE A 1 69 ? 25.813 -2.758 -26.953 1.00 94.75 69 ILE A C 1
ATOM 528 O O . ILE A 1 69 ? 26.740 -3.440 -26.519 1.00 94.75 69 ILE A O 1
ATOM 532 N N . ILE A 1 70 ? 25.335 -2.925 -28.186 1.00 94.19 70 ILE A N 1
ATOM 533 C CA . ILE A 1 70 ? 25.840 -3.937 -29.123 1.00 94.19 70 ILE A CA 1
ATOM 534 C C . ILE A 1 70 ? 26.487 -3.256 -30.329 1.00 94.19 70 ILE A C 1
ATOM 536 O O . ILE A 1 70 ? 25.813 -2.654 -31.166 1.00 94.19 70 ILE A O 1
ATOM 540 N N . ALA A 1 71 ? 27.806 -3.391 -30.441 1.00 95.06 71 ALA A N 1
ATOM 541 C CA . ALA A 1 71 ? 28.601 -2.844 -31.527 1.00 95.06 71 ALA A CA 1
ATOM 542 C C . ALA A 1 71 ? 28.757 -3.860 -32.675 1.00 95.06 71 ALA A C 1
ATOM 544 O O . ALA A 1 71 ? 29.359 -4.922 -32.501 1.00 95.06 71 ALA A O 1
ATOM 545 N N . VAL A 1 72 ? 28.234 -3.538 -33.860 1.00 91.94 72 VAL A N 1
ATOM 546 C CA . VAL A 1 72 ? 28.237 -4.394 -35.058 1.00 91.94 72 VAL A CA 1
ATOM 547 C C . VAL A 1 72 ? 29.247 -3.860 -36.075 1.00 91.94 72 VAL A C 1
ATOM 549 O O . VAL A 1 72 ? 29.127 -2.733 -36.561 1.00 91.94 72 VAL A O 1
ATOM 552 N N . HIS A 1 73 ? 30.261 -4.666 -36.392 1.00 87.56 73 HIS A N 1
ATOM 553 C CA . HIS A 1 73 ? 31.344 -4.267 -37.296 1.00 87.56 73 HIS A CA 1
ATOM 554 C C . HIS A 1 73 ? 30.958 -4.335 -38.786 1.00 87.56 73 HIS A C 1
ATOM 556 O O . HIS A 1 73 ? 29.965 -4.960 -39.161 1.00 87.56 73 HIS A O 1
ATOM 562 N N . GLY A 1 74 ? 31.773 -3.702 -39.637 1.00 80.94 74 GLY A N 1
ATOM 563 C CA . GLY A 1 74 ? 31.600 -3.661 -41.092 1.00 80.94 74 GLY A CA 1
ATOM 564 C C . GLY A 1 74 ? 32.213 -4.848 -41.846 1.00 80.94 74 GLY A C 1
ATOM 565 O O . GLY A 1 74 ? 32.662 -5.828 -41.251 1.00 80.94 74 GLY A O 1
ATOM 566 N N . LEU A 1 75 ? 32.223 -4.741 -43.179 1.00 73.81 75 LEU A N 1
ATOM 567 C CA . LEU A 1 75 ? 32.808 -5.732 -44.086 1.00 73.81 75 LEU A CA 1
ATOM 568 C C . LEU A 1 75 ? 34.340 -5.780 -43.956 1.00 73.81 75 LEU A C 1
ATOM 570 O O . LEU A 1 75 ? 34.990 -4.746 -43.829 1.00 73.81 75 LEU A O 1
ATOM 574 N N . ASP A 1 76 ? 34.905 -6.980 -44.050 1.00 69.56 76 ASP A N 1
ATOM 575 C CA . ASP A 1 76 ? 36.337 -7.300 -43.968 1.00 69.56 76 ASP A CA 1
ATOM 576 C C . ASP A 1 76 ? 37.036 -6.904 -42.665 1.00 69.56 76 ASP A C 1
ATOM 578 O O . ASP A 1 76 ? 38.260 -6.778 -42.603 1.00 69.56 76 ASP A O 1
ATOM 582 N N . THR A 1 77 ? 36.268 -6.712 -41.596 1.00 76.12 77 THR A N 1
ATOM 583 C CA . THR A 1 77 ? 36.806 -6.445 -40.264 1.00 76.12 77 THR A CA 1
ATOM 584 C C . THR A 1 77 ? 36.278 -7.464 -39.260 1.00 76.12 77 THR A C 1
ATOM 586 O O . THR A 1 77 ? 35.335 -8.206 -39.533 1.00 76.12 77 THR A O 1
ATOM 589 N N . ARG A 1 78 ? 36.937 -7.557 -38.102 1.00 81.38 78 ARG A N 1
ATOM 590 C CA . ARG A 1 78 ? 36.517 -8.382 -36.959 1.00 81.38 78 ARG A CA 1
ATOM 591 C C . ARG A 1 78 ? 36.762 -7.611 -35.670 1.00 81.38 78 ARG A C 1
ATOM 593 O O . ARG A 1 78 ? 37.545 -6.653 -35.663 1.00 81.38 78 ARG A O 1
ATOM 600 N N . SER A 1 79 ? 36.095 -7.984 -34.590 1.00 84.19 79 SER A N 1
ATOM 601 C CA . SER A 1 79 ? 36.417 -7.452 -33.267 1.00 84.19 79 SER A CA 1
ATOM 602 C C . SER A 1 79 ? 37.628 -8.203 -32.690 1.00 84.19 79 SER A C 1
ATOM 604 O O . SER A 1 79 ? 37.806 -9.387 -32.977 1.00 84.19 79 SER A O 1
ATOM 606 N N . PRO A 1 80 ? 38.483 -7.544 -31.889 1.00 86.19 80 PRO A N 1
ATOM 607 C CA . PRO A 1 80 ? 38.393 -6.148 -31.460 1.00 86.19 80 PRO A CA 1
ATOM 608 C C . PRO A 1 80 ? 38.990 -5.135 -32.457 1.00 86.19 80 PRO A C 1
ATOM 610 O O . PRO A 1 80 ? 38.691 -3.952 -32.333 1.00 86.19 80 PRO A O 1
ATOM 613 N N . ASP A 1 81 ? 39.764 -5.566 -33.464 1.00 86.38 81 ASP A N 1
ATOM 614 C CA . ASP A 1 81 ? 40.543 -4.695 -34.374 1.00 86.38 81 ASP A CA 1
ATOM 615 C C . ASP A 1 81 ? 39.735 -3.574 -35.049 1.00 86.38 81 ASP A C 1
ATOM 617 O O . ASP A 1 81 ? 40.253 -2.491 -35.325 1.00 86.38 81 ASP A O 1
ATOM 621 N N . THR A 1 82 ? 38.455 -3.832 -35.318 1.00 86.88 82 THR A N 1
ATOM 622 C CA . THR A 1 82 ? 37.506 -2.852 -35.871 1.00 86.88 82 THR A CA 1
ATOM 623 C C . THR A 1 82 ? 37.463 -1.561 -35.050 1.00 86.88 82 THR A C 1
ATOM 625 O O . THR A 1 82 ? 37.381 -0.478 -35.624 1.00 86.88 82 THR A O 1
ATOM 628 N N . TRP A 1 83 ? 37.537 -1.685 -33.727 1.00 93.19 83 TRP A N 1
ATOM 629 C CA . TRP A 1 83 ? 37.290 -0.615 -32.760 1.00 93.19 83 TRP A CA 1
ATOM 630 C C . TRP A 1 83 ? 38.583 -0.060 -32.152 1.00 93.19 83 TRP A C 1
ATOM 632 O O . TRP A 1 83 ? 38.535 0.823 -31.300 1.00 93.19 83 TRP A O 1
ATOM 642 N N . ILE A 1 84 ? 39.740 -0.567 -32.593 1.00 93.19 84 ILE A N 1
ATOM 643 C CA . ILE A 1 84 ? 41.051 -0.175 -32.080 1.00 93.19 84 ILE A CA 1
ATOM 644 C C . ILE A 1 84 ? 41.661 0.915 -32.961 1.00 93.19 84 ILE A C 1
ATOM 646 O O . ILE A 1 84 ? 41.861 0.737 -34.170 1.00 93.19 84 ILE A O 1
ATOM 650 N N . TRP A 1 85 ? 42.017 2.036 -32.340 1.00 90.38 85 TRP A N 1
ATOM 651 C CA . TRP A 1 85 ? 42.960 2.989 -32.906 1.00 90.38 85 TRP A CA 1
ATOM 652 C C . TRP A 1 85 ? 44.388 2.512 -32.638 1.00 90.38 85 TRP A C 1
ATOM 654 O O . TRP A 1 85 ? 44.780 2.367 -31.483 1.00 90.38 85 TRP A O 1
ATOM 664 N N . LYS A 1 86 ? 45.170 2.289 -33.700 1.00 88.69 86 LYS A N 1
ATOM 665 C CA . LYS A 1 86 ? 46.577 1.886 -33.584 1.00 88.69 86 LYS A CA 1
ATOM 666 C C . LYS A 1 86 ? 47.487 3.108 -33.613 1.00 88.69 86 LYS A C 1
ATOM 668 O O . LYS A 1 86 ? 47.419 3.902 -34.552 1.00 88.69 86 LYS A O 1
ATOM 673 N N . SER A 1 87 ? 48.355 3.240 -32.615 1.00 84.94 87 SER A N 1
ATOM 674 C CA . SER A 1 87 ? 49.357 4.307 -32.523 1.00 84.94 87 SER A CA 1
ATOM 675 C C . SER A 1 87 ? 50.714 3.744 -32.113 1.00 84.94 87 SER A C 1
ATOM 677 O O . SER A 1 87 ? 50.807 2.703 -31.470 1.00 84.94 87 SER A O 1
ATOM 679 N N . LYS A 1 88 ? 51.790 4.477 -32.421 1.00 79.81 88 LYS A N 1
ATOM 680 C CA . LYS A 1 88 ? 53.147 4.152 -31.944 1.00 79.81 88 LYS A CA 1
ATOM 681 C C . LYS A 1 88 ? 53.263 4.187 -30.415 1.00 79.81 88 LYS A C 1
ATOM 683 O O . LYS A 1 88 ? 54.179 3.593 -29.864 1.00 79.81 88 LYS A O 1
ATOM 688 N N . THR A 1 89 ? 52.361 4.907 -29.753 1.00 76.19 89 THR A N 1
ATOM 689 C CA . THR A 1 89 ? 52.343 5.131 -28.301 1.00 76.19 89 THR A CA 1
ATOM 690 C C . THR A 1 89 ? 51.443 4.152 -27.542 1.00 76.19 89 THR A C 1
ATOM 692 O O . THR A 1 89 ? 51.385 4.230 -26.320 1.00 76.19 89 THR A O 1
ATOM 695 N N . GLY A 1 90 ? 50.734 3.262 -28.244 1.00 84.75 90 GLY A N 1
ATOM 696 C CA . GLY A 1 90 ? 49.770 2.324 -27.665 1.00 84.75 90 GLY A CA 1
ATOM 697 C C . GLY A 1 90 ? 48.466 2.254 -28.460 1.00 84.75 90 GLY A C 1
ATOM 698 O O . GLY A 1 90 ? 48.061 3.224 -29.104 1.00 84.75 90 GLY A O 1
ATOM 699 N N . ASP A 1 91 ? 47.821 1.093 -28.411 1.00 92.44 91 ASP A N 1
ATOM 700 C CA . ASP A 1 91 ? 46.525 0.842 -29.038 1.00 92.44 91 ASP A CA 1
ATOM 701 C C . ASP A 1 91 ? 45.389 1.262 -28.089 1.00 92.44 91 ASP A C 1
ATOM 703 O O . ASP A 1 91 ? 45.468 1.006 -26.889 1.00 92.44 91 ASP A O 1
ATOM 707 N N . VAL A 1 92 ? 44.336 1.890 -28.621 1.00 93.25 92 VAL A N 1
ATOM 708 C CA . VAL A 1 92 ? 43.174 2.365 -27.842 1.00 93.25 92 VAL A CA 1
ATOM 709 C C . VAL A 1 92 ? 41.899 1.713 -28.363 1.00 93.25 92 VAL A C 1
ATOM 711 O O . VAL A 1 92 ? 41.543 1.894 -29.531 1.00 93.25 92 VAL A O 1
ATOM 714 N N . ASN A 1 93 ? 41.192 0.974 -27.507 1.00 94.75 93 ASN A N 1
ATOM 715 C CA . ASN A 1 93 ? 39.879 0.402 -27.796 1.00 94.75 93 ASN A CA 1
ATOM 716 C C . ASN A 1 93 ? 38.793 1.208 -27.085 1.00 94.75 93 ASN A C 1
ATOM 718 O O . ASN A 1 93 ? 38.484 0.981 -25.914 1.00 94.75 93 ASN A O 1
ATOM 722 N N . TRP A 1 94 ? 38.145 2.110 -27.816 1.00 95.25 94 TRP A N 1
ATOM 723 C CA . TRP A 1 94 ? 37.188 3.038 -27.217 1.00 95.25 94 TRP A CA 1
ATOM 724 C C . TRP A 1 94 ? 35.940 2.378 -26.607 1.00 95.25 94 TRP A C 1
ATOM 726 O O . TRP A 1 94 ? 35.272 3.009 -25.792 1.00 95.25 94 TRP A O 1
ATOM 736 N N . LEU A 1 95 ? 35.637 1.123 -26.963 1.00 95.00 95 LEU A N 1
ATOM 737 C CA . LEU A 1 95 ? 34.526 0.350 -26.396 1.00 95.00 95 LEU A CA 1
ATOM 738 C C . LEU A 1 95 ? 34.894 -0.410 -25.110 1.00 95.00 95 LEU A C 1
ATOM 740 O O . LEU A 1 95 ? 33.995 -0.853 -24.400 1.00 95.00 95 LEU A O 1
ATOM 744 N N . ALA A 1 96 ? 36.186 -0.604 -24.830 1.00 93.25 96 ALA A N 1
ATOM 745 C CA . ALA A 1 96 ? 36.667 -1.451 -23.734 1.00 93.25 96 ALA A CA 1
ATOM 746 C C . ALA A 1 96 ? 37.520 -0.694 -22.704 1.00 93.25 96 ALA A C 1
ATOM 748 O O . ALA A 1 96 ? 37.504 -1.043 -21.524 1.00 93.25 96 ALA A O 1
ATOM 749 N N . ASP A 1 97 ? 38.248 0.340 -23.127 1.00 93.38 97 ASP A N 1
ATOM 750 C CA . ASP A 1 97 ? 39.170 1.075 -22.266 1.00 93.38 97 ASP A CA 1
ATOM 751 C C . ASP A 1 97 ? 38.413 1.935 -21.247 1.00 93.38 97 ASP A C 1
ATOM 753 O O . ASP A 1 97 ? 37.544 2.728 -21.605 1.00 93.38 97 ASP A O 1
ATOM 757 N N . ASN A 1 98 ? 38.782 1.829 -19.965 1.00 90.19 98 ASN A N 1
ATOM 758 C CA . ASN A 1 98 ? 38.033 2.427 -18.849 1.00 90.19 98 ASN A CA 1
ATOM 759 C C . ASN A 1 98 ? 37.854 3.951 -18.932 1.00 90.19 98 ASN A C 1
ATOM 761 O O . ASN A 1 98 ? 36.915 4.466 -18.342 1.00 90.19 98 ASN A O 1
ATOM 765 N N . PHE A 1 99 ? 38.738 4.672 -19.627 1.00 91.50 99 PHE A N 1
ATOM 766 C CA . PHE A 1 99 ? 38.673 6.133 -19.764 1.00 91.50 99 PHE A CA 1
ATOM 767 C C . PHE A 1 99 ? 37.902 6.602 -21.012 1.00 91.50 99 PHE A C 1
ATOM 769 O O . PHE A 1 99 ? 37.748 7.806 -21.202 1.00 91.50 99 PHE A O 1
ATOM 776 N N . MET A 1 100 ? 37.441 5.671 -21.856 1.00 95.50 100 MET A N 1
ATOM 777 C CA . MET A 1 100 ? 36.706 5.940 -23.097 1.00 95.50 100 MET A CA 1
ATOM 778 C C . MET A 1 100 ? 35.193 5.759 -22.878 1.00 95.50 100 MET A C 1
ATOM 780 O O . MET A 1 100 ? 34.647 6.333 -21.941 1.00 95.50 100 MET A O 1
ATOM 784 N N . LEU A 1 101 ? 34.477 5.007 -23.727 1.00 95.56 101 LEU A N 1
ATOM 785 C CA . LEU A 1 101 ? 33.024 4.856 -23.610 1.00 95.56 101 LEU A CA 1
ATOM 786 C C . LEU A 1 101 ? 32.589 4.287 -22.245 1.00 95.56 101 LEU A C 1
ATOM 788 O O . LEU A 1 101 ? 31.632 4.822 -21.685 1.00 95.56 101 LEU A O 1
ATOM 792 N N . PRO A 1 102 ? 33.274 3.278 -21.662 1.00 94.44 102 PRO A N 1
ATOM 793 C CA . PRO A 1 102 ? 32.954 2.764 -20.330 1.00 94.44 102 PRO A CA 1
ATOM 794 C C . PRO A 1 102 ? 32.769 3.813 -19.222 1.00 94.44 102 PRO A C 1
ATOM 796 O O . PRO A 1 102 ? 31.865 3.660 -18.408 1.00 94.44 102 PRO A O 1
ATOM 799 N N . SER A 1 103 ? 33.565 4.891 -19.182 1.00 92.19 103 SER A N 1
ATOM 800 C CA . SER A 1 103 ? 33.427 5.933 -18.144 1.00 92.19 103 SER A CA 1
ATOM 801 C C . SER A 1 103 ? 32.223 6.854 -18.350 1.00 92.19 103 SER A C 1
ATOM 803 O O . SER A 1 103 ? 31.896 7.637 -17.462 1.00 92.19 103 SER A O 1
ATOM 805 N N . ARG A 1 104 ? 31.575 6.779 -19.515 1.00 91.88 104 ARG A N 1
ATOM 806 C CA . ARG A 1 104 ? 30.530 7.707 -19.967 1.00 91.88 104 ARG A CA 1
ATOM 807 C C . ARG A 1 104 ? 29.138 7.078 -19.980 1.00 91.88 104 ARG A C 1
ATOM 809 O O . ARG A 1 104 ? 28.139 7.779 -19.949 1.00 91.88 104 ARG A O 1
ATOM 816 N N . VAL A 1 105 ? 29.048 5.747 -19.999 1.00 88.81 105 VAL A N 1
ATOM 817 C CA . VAL A 1 105 ? 27.771 5.031 -20.189 1.00 88.81 105 VAL A CA 1
ATOM 818 C C . VAL A 1 105 ? 27.144 4.487 -18.905 1.00 88.81 105 VAL A C 1
ATOM 820 O O . VAL A 1 105 ? 26.062 3.902 -18.965 1.00 88.81 105 VAL A O 1
ATOM 823 N N . GLY A 1 106 ? 27.766 4.690 -17.741 1.00 85.38 106 GLY A N 1
ATOM 824 C CA . GLY A 1 106 ? 27.245 4.230 -16.447 1.00 85.38 106 GLY A CA 1
ATOM 825 C C . GLY A 1 106 ? 27.146 2.702 -16.357 1.00 85.38 106 GLY A C 1
ATOM 826 O O . GLY A 1 106 ? 28.062 1.990 -16.754 1.00 85.38 106 GLY A O 1
ATOM 827 N N . SER A 1 107 ? 26.020 2.184 -15.865 1.00 85.38 107 SER A N 1
ATOM 828 C CA . SER A 1 107 ? 25.736 0.752 -15.643 1.00 85.38 107 SER A CA 1
ATOM 829 C C . SER A 1 107 ? 25.421 -0.055 -16.923 1.00 85.38 107 SER A C 1
ATOM 831 O O . SER A 1 107 ? 24.786 -1.108 -16.869 1.00 85.38 107 SER A O 1
ATOM 833 N N . ALA A 1 108 ? 25.880 0.385 -18.096 1.00 90.06 108 ALA A N 1
ATOM 834 C CA . ALA A 1 108 ? 25.648 -0.333 -19.349 1.00 90.06 108 ALA A CA 1
ATOM 835 C C . ALA A 1 108 ? 26.642 -1.492 -19.555 1.00 90.06 108 ALA A C 1
ATOM 837 O O . ALA A 1 108 ? 27.814 -1.410 -19.192 1.00 90.06 108 ALA A O 1
ATOM 838 N N . ARG A 1 109 ? 26.201 -2.568 -20.216 1.00 92.00 109 ARG A N 1
ATOM 839 C CA . ARG A 1 109 ? 27.093 -3.596 -20.771 1.00 92.00 109 ARG A CA 1
ATOM 840 C C . ARG A 1 109 ? 27.426 -3.254 -22.210 1.00 92.00 109 ARG A C 1
ATOM 842 O O . ARG A 1 109 ? 26.542 -2.885 -22.972 1.00 92.00 109 ARG A O 1
ATOM 849 N N . ILE A 1 110 ? 28.677 -3.437 -22.605 1.00 93.75 110 ILE A N 1
ATOM 850 C CA . ILE A 1 110 ? 29.119 -3.229 -23.983 1.00 93.75 110 ILE A CA 1
ATOM 851 C C . ILE A 1 110 ? 29.527 -4.577 -24.562 1.00 93.75 110 ILE A C 1
ATOM 853 O O . ILE A 1 110 ? 30.368 -5.286 -24.001 1.00 93.75 110 ILE A O 1
ATOM 857 N N . PHE A 1 111 ? 28.937 -4.917 -25.701 1.00 92.69 111 PHE A N 1
ATOM 858 C CA . PHE A 1 111 ? 29.217 -6.112 -26.477 1.00 92.69 111 PHE A CA 1
ATOM 859 C C . PHE A 1 111 ? 29.742 -5.727 -27.850 1.00 92.69 111 PHE A C 1
ATOM 861 O O . PHE A 1 111 ? 29.204 -4.837 -28.505 1.00 92.69 111 PHE A O 1
ATOM 868 N N . THR A 1 112 ? 30.736 -6.457 -28.334 1.00 92.88 112 THR A N 1
ATOM 869 C CA . THR A 1 112 ? 31.069 -6.485 -29.755 1.00 92.88 112 THR A CA 1
ATOM 870 C C . THR A 1 112 ? 30.430 -7.712 -30.399 1.00 92.88 112 THR A C 1
ATOM 872 O O . THR A 1 112 ? 30.405 -8.800 -29.819 1.00 92.88 112 THR A O 1
ATOM 875 N N . CYS A 1 113 ? 29.857 -7.534 -31.586 1.00 89.38 113 CYS A N 1
ATOM 876 C CA . CYS A 1 113 ? 29.184 -8.585 -32.335 1.00 89.38 113 CYS A CA 1
ATOM 877 C C . CYS A 1 113 ? 30.053 -9.029 -33.507 1.00 89.38 113 CYS A C 1
ATOM 879 O O . CYS A 1 113 ? 30.114 -8.342 -34.528 1.00 89.38 113 CYS A O 1
ATOM 881 N N . ASP A 1 114 ? 30.678 -10.197 -33.372 1.00 82.31 114 ASP A N 1
ATOM 882 C CA . ASP A 1 114 ? 31.434 -10.817 -34.451 1.00 82.31 114 ASP A CA 1
ATOM 883 C C . ASP A 1 114 ? 30.502 -11.626 -35.344 1.00 82.31 114 ASP A C 1
ATOM 885 O O . ASP A 1 114 ? 29.924 -12.640 -34.931 1.00 82.31 114 ASP A O 1
ATOM 889 N N . TRP A 1 115 ? 30.366 -11.170 -36.586 1.00 80.69 115 TRP A N 1
ATOM 890 C CA . TRP A 1 115 ? 29.549 -11.807 -37.608 1.00 80.69 115 TRP A CA 1
ATOM 891 C C . TRP A 1 115 ? 30.395 -12.119 -38.854 1.00 80.69 115 TRP A C 1
ATOM 893 O O . TRP A 1 115 ? 31.459 -11.533 -39.065 1.00 80.69 115 TRP A O 1
ATOM 903 N N . PRO A 1 116 ? 29.999 -13.115 -39.664 1.00 73.25 116 PRO A N 1
ATOM 904 C CA . PRO A 1 116 ? 30.807 -13.588 -40.786 1.00 73.25 116 PRO A CA 1
ATOM 905 C C . PRO A 1 116 ? 30.833 -12.564 -41.935 1.00 73.25 116 PRO A C 1
ATOM 907 O O . PRO A 1 116 ? 30.058 -12.676 -42.877 1.00 73.25 116 PRO A O 1
ATOM 910 N N . ALA A 1 117 ? 31.755 -11.601 -41.863 1.00 70.12 117 ALA A N 1
ATOM 911 C CA . ALA A 1 117 ? 31.836 -10.452 -42.769 1.00 70.12 117 ALA A CA 1
ATOM 912 C C . ALA A 1 117 ? 33.080 -10.447 -43.682 1.00 70.12 117 ALA A C 1
ATOM 914 O O . ALA A 1 117 ? 33.544 -9.378 -44.062 1.00 70.12 117 ALA A O 1
ATOM 915 N N . ASN A 1 118 ? 33.689 -11.596 -43.995 1.00 71.81 118 ASN A N 1
ATOM 916 C CA . ASN A 1 118 ? 34.926 -11.609 -44.796 1.00 71.81 118 ASN A CA 1
ATOM 917 C C . ASN A 1 118 ? 34.657 -11.112 -46.231 1.00 71.81 118 ASN A C 1
ATOM 919 O O . ASN A 1 118 ? 33.699 -11.560 -46.858 1.00 71.81 118 ASN A O 1
ATOM 923 N N . LEU A 1 119 ? 35.516 -10.236 -46.768 1.00 61.31 119 LEU A N 1
ATOM 924 C CA . LEU A 1 119 ? 35.402 -9.757 -48.155 1.00 61.31 119 LEU A CA 1
ATOM 925 C C . LEU A 1 119 ? 35.743 -10.848 -49.173 1.00 61.31 119 LEU A C 1
ATOM 927 O O . LEU A 1 119 ? 35.132 -10.919 -50.241 1.00 61.31 119 LEU A O 1
ATOM 931 N N . PHE A 1 120 ? 36.704 -11.698 -48.820 1.00 62.72 120 PHE A N 1
ATOM 932 C CA . PHE A 1 120 ? 37.119 -12.851 -49.601 1.00 62.72 120 PHE A CA 1
ATOM 933 C C . PHE A 1 120 ? 36.751 -14.137 -48.859 1.00 62.72 120 PHE A C 1
ATOM 935 O O . PHE A 1 120 ? 37.033 -14.313 -47.671 1.00 62.72 120 PHE A O 1
ATOM 942 N N . GLU A 1 121 ? 36.076 -15.034 -49.565 1.00 66.44 121 GLU A N 1
ATOM 943 C CA . GLU A 1 121 ? 35.636 -16.329 -49.068 1.00 66.44 121 GLU A CA 1
ATOM 944 C C . GLU A 1 121 ? 36.369 -17.427 -49.835 1.00 66.44 121 GLU A C 1
ATOM 946 O O . GLU A 1 121 ? 36.522 -17.367 -51.058 1.00 66.44 121 GLU A O 1
ATOM 951 N N . HIS A 1 122 ? 36.843 -18.444 -49.119 1.00 66.19 122 HIS A N 1
ATOM 952 C CA . HIS A 1 122 ? 37.552 -19.546 -49.755 1.00 66.19 122 HIS A CA 1
ATOM 953 C C . HIS A 1 122 ? 36.621 -20.291 -50.720 1.00 66.19 122 HIS A C 1
ATOM 955 O O . HIS A 1 122 ? 35.453 -20.516 -50.401 1.00 66.19 122 HIS A O 1
ATOM 961 N N . ALA A 1 123 ? 37.132 -20.707 -51.883 1.00 60.19 123 ALA A N 1
ATOM 962 C CA . ALA A 1 123 ? 36.309 -21.277 -52.954 1.00 60.19 123 ALA A CA 1
ATOM 963 C C . ALA A 1 123 ? 35.542 -22.557 -52.554 1.00 60.19 123 ALA A C 1
ATOM 965 O O . ALA A 1 123 ? 34.545 -22.888 -53.195 1.00 60.19 123 ALA A O 1
ATOM 966 N N . ALA A 1 124 ? 35.991 -23.246 -51.499 1.00 55.66 124 ALA A N 1
ATOM 967 C CA . ALA A 1 124 ? 35.365 -24.440 -50.933 1.00 55.66 124 ALA A CA 1
ATOM 968 C C . ALA A 1 124 ? 34.155 -24.159 -50.013 1.00 55.66 124 ALA A C 1
ATOM 970 O O . ALA A 1 124 ? 33.449 -25.096 -49.646 1.00 55.66 124 ALA A O 1
ATOM 971 N N . TYR A 1 125 ? 33.898 -22.903 -49.626 1.00 61.12 125 TYR A N 1
ATOM 972 C CA . TYR A 1 125 ? 32.749 -22.537 -48.791 1.00 61.12 125 TYR A CA 1
ATOM 973 C C . TYR A 1 125 ? 31.560 -22.061 -49.634 1.00 61.12 125 TYR A C 1
ATOM 975 O O . TYR A 1 125 ? 31.722 -21.396 -50.659 1.00 61.12 125 TYR A O 1
ATOM 983 N N . SER A 1 126 ? 30.341 -22.378 -49.183 1.00 56.69 126 SER A N 1
ATOM 984 C CA . SER A 1 126 ? 29.120 -21.808 -49.752 1.00 56.69 126 SER A CA 1
ATOM 985 C C . SER A 1 126 ? 29.095 -20.302 -49.505 1.00 56.69 126 SER A C 1
ATOM 987 O O . SER A 1 126 ? 29.232 -19.864 -48.361 1.00 56.69 126 SER A O 1
ATOM 989 N N . GLN A 1 127 ? 28.891 -19.522 -50.568 1.00 57.31 127 GLN A N 1
ATOM 990 C CA . GLN A 1 127 ? 28.743 -18.076 -50.436 1.00 57.31 127 GLN A CA 1
ATOM 991 C C . GLN A 1 127 ? 27.564 -17.760 -49.524 1.00 57.31 127 GLN A C 1
ATOM 993 O O . GLN A 1 127 ? 26.458 -18.238 -49.785 1.00 57.31 127 GLN A O 1
ATOM 998 N N . LYS A 1 128 ? 27.783 -16.942 -48.494 1.00 64.12 128 LYS A N 1
ATOM 999 C CA . LYS A 1 128 ? 26.695 -16.527 -47.604 1.00 64.12 128 LYS A CA 1
ATOM 1000 C C . LYS A 1 128 ? 25.812 -15.500 -48.292 1.00 64.12 128 LYS A C 1
ATOM 1002 O O . LYS A 1 128 ? 26.306 -14.531 -48.872 1.00 64.12 128 LYS A O 1
ATOM 1007 N N . MET A 1 129 ? 24.503 -15.731 -48.252 1.00 70.19 129 MET A N 1
ATOM 1008 C CA . MET A 1 129 ? 23.524 -14.787 -48.793 1.00 70.19 129 MET A CA 1
ATOM 1009 C C . MET A 1 129 ? 23.208 -13.699 -47.768 1.00 70.19 129 MET A C 1
ATOM 1011 O O . MET A 1 129 ? 23.333 -13.902 -46.560 1.00 70.19 129 MET A O 1
ATOM 1015 N N . PHE A 1 130 ? 22.775 -12.544 -48.264 1.00 73.06 130 PHE A N 1
ATOM 1016 C CA . PHE A 1 130 ? 22.393 -11.388 -47.458 1.00 73.06 130 PHE A CA 1
ATOM 1017 C C . PHE A 1 130 ? 21.385 -11.742 -46.345 1.00 73.06 130 PHE A C 1
ATOM 1019 O O . PHE A 1 130 ? 21.636 -11.476 -45.168 1.00 73.06 130 PHE A O 1
ATOM 1026 N N . ASP A 1 131 ? 20.315 -12.463 -46.695 1.00 79.88 131 ASP A N 1
ATOM 1027 C CA . ASP A 1 131 ? 19.299 -12.945 -45.748 1.00 79.88 131 ASP A CA 1
ATOM 1028 C C . ASP A 1 131 ? 19.858 -13.915 -44.698 1.00 79.88 131 ASP A C 1
ATOM 1030 O O . ASP A 1 131 ? 19.432 -13.906 -43.543 1.00 79.88 131 ASP A O 1
ATOM 1034 N N . GLU A 1 132 ? 20.809 -14.770 -45.078 1.00 80.81 132 GLU A N 1
ATOM 1035 C CA . GLU A 1 132 ? 21.414 -15.742 -44.165 1.00 80.81 132 GLU A CA 1
ATOM 1036 C C . GLU A 1 132 ? 22.258 -15.031 -43.102 1.00 80.81 132 GLU A C 1
ATOM 1038 O O . GLU A 1 132 ? 22.138 -15.324 -41.913 1.00 80.81 132 GLU A O 1
ATOM 1043 N N . SER A 1 133 ? 23.051 -14.037 -43.510 1.00 82.00 133 SER A N 1
ATOM 1044 C CA . SER A 1 133 ? 23.836 -13.203 -42.595 1.00 82.00 133 SER A CA 1
ATOM 1045 C C . SER A 1 133 ? 22.946 -12.433 -41.617 1.00 82.00 133 SER A C 1
ATOM 1047 O O . SER A 1 133 ? 23.243 -12.403 -40.422 1.00 82.00 133 SER A O 1
ATOM 1049 N N . ALA A 1 134 ? 21.822 -11.885 -42.088 1.00 85.75 134 ALA A N 1
ATOM 1050 C CA . ALA A 1 134 ? 20.842 -11.215 -41.234 1.00 85.75 134 ALA A CA 1
ATOM 1051 C C . ALA A 1 134 ? 20.180 -12.179 -40.228 1.00 85.75 134 ALA A C 1
ATOM 1053 O O . ALA A 1 134 ? 20.069 -11.845 -39.048 1.00 85.75 134 ALA A O 1
ATOM 1054 N N . ARG A 1 135 ? 19.808 -13.402 -40.644 1.00 86.19 135 ARG A N 1
ATOM 1055 C CA . ARG A 1 135 ? 19.267 -14.434 -39.731 1.00 86.19 135 ARG A CA 1
ATOM 1056 C C . ARG A 1 135 ? 20.276 -14.861 -38.676 1.00 86.19 135 ARG A C 1
ATOM 1058 O O . ARG A 1 135 ? 19.909 -15.023 -37.517 1.00 86.19 135 ARG A O 1
ATOM 1065 N N . LEU A 1 136 ? 21.536 -15.042 -39.067 1.00 84.56 136 LEU A N 1
ATOM 1066 C CA . LEU A 1 136 ? 22.600 -15.401 -38.134 1.00 84.56 136 LEU A CA 1
ATOM 1067 C C . LEU A 1 136 ? 22.839 -14.285 -37.110 1.00 84.56 136 LEU A C 1
ATOM 1069 O O . LEU A 1 136 ? 23.008 -14.586 -35.928 1.00 84.56 136 LEU A O 1
ATOM 1073 N N . LEU A 1 137 ? 22.817 -13.016 -37.540 1.00 85.44 137 LEU A N 1
ATOM 1074 C CA . LEU A 1 137 ? 22.914 -11.865 -36.637 1.00 85.44 137 LEU A CA 1
ATOM 1075 C C . LEU A 1 137 ? 21.751 -11.857 -35.640 1.00 85.44 137 LEU A C 1
ATOM 1077 O O . LEU A 1 137 ? 21.976 -11.762 -34.433 1.00 85.44 137 LEU A O 1
ATOM 1081 N N . LEU A 1 138 ? 20.526 -12.035 -36.139 1.00 85.88 138 LEU A N 1
ATOM 1082 C CA . LEU A 1 138 ? 19.318 -12.074 -35.321 1.00 85.88 138 LEU A CA 1
ATOM 1083 C C . LEU A 1 138 ? 19.374 -13.194 -34.273 1.00 85.88 138 LEU A C 1
ATOM 1085 O O . LEU A 1 138 ? 19.184 -12.934 -33.088 1.00 85.88 138 LEU A O 1
ATOM 1089 N N . ALA A 1 139 ? 19.725 -14.415 -34.685 1.00 83.94 139 ALA A N 1
ATOM 1090 C CA . ALA A 1 139 ? 19.847 -15.563 -33.789 1.00 83.94 139 ALA A CA 1
ATOM 1091 C C . ALA A 1 139 ? 20.905 -15.344 -32.690 1.00 83.94 139 ALA A C 1
ATOM 1093 O O . ALA A 1 139 ? 20.697 -15.741 -31.541 1.00 83.94 139 ALA A O 1
ATOM 1094 N N . GLY A 1 140 ? 22.022 -14.685 -33.020 1.00 83.19 140 GLY A N 1
ATOM 1095 C CA . GLY A 1 140 ? 23.051 -14.315 -32.046 1.00 83.19 140 GLY A CA 1
ATOM 1096 C C . GLY A 1 140 ? 22.534 -13.345 -30.979 1.00 83.19 140 GLY A C 1
ATOM 1097 O O . GLY A 1 140 ? 22.773 -13.554 -29.790 1.00 83.19 140 GLY A O 1
ATOM 1098 N N . ILE A 1 141 ? 21.777 -12.323 -31.392 1.00 83.19 141 ILE A N 1
ATOM 1099 C CA . ILE A 1 141 ? 21.158 -11.339 -30.487 1.00 83.19 141 ILE A CA 1
ATOM 1100 C C . ILE A 1 141 ? 20.107 -12.008 -29.590 1.00 83.19 141 ILE A C 1
ATOM 1102 O O . ILE A 1 141 ? 20.084 -11.780 -28.380 1.00 83.19 141 ILE A O 1
ATOM 1106 N N . GLU A 1 142 ? 19.266 -12.884 -30.144 1.00 82.31 142 GLU A N 1
ATOM 1107 C CA . GLU A 1 142 ? 18.252 -13.604 -29.364 1.00 82.31 142 GLU A CA 1
ATOM 1108 C C . GLU A 1 142 ? 18.853 -14.510 -28.293 1.00 82.31 142 GLU A C 1
ATOM 1110 O O . GLU A 1 142 ? 18.345 -14.566 -27.170 1.00 82.31 142 GLU A O 1
ATOM 1115 N N . ALA A 1 143 ? 19.934 -15.219 -28.621 1.00 81.69 143 ALA A N 1
ATOM 1116 C CA . ALA A 1 143 ? 20.626 -16.067 -27.660 1.00 81.69 143 ALA A CA 1
ATOM 1117 C C . ALA A 1 143 ? 21.119 -15.252 -26.452 1.00 81.69 143 ALA A C 1
ATOM 1119 O O . ALA A 1 143 ? 20.994 -15.707 -25.314 1.00 81.69 143 ALA A O 1
ATOM 1120 N N . GLN A 1 144 ? 21.603 -14.028 -26.685 1.00 76.94 144 GLN A N 1
ATOM 1121 C CA . GLN A 1 144 ? 22.047 -13.123 -25.626 1.00 76.94 144 GLN A CA 1
ATOM 1122 C C . GLN A 1 144 ? 20.891 -12.595 -24.771 1.00 76.94 144 GLN A C 1
ATOM 1124 O O . GLN A 1 144 ? 21.004 -12.545 -23.542 1.00 76.94 144 GLN A O 1
ATOM 1129 N N . LEU A 1 145 ? 19.767 -12.238 -25.399 1.00 74.50 145 LEU A N 1
ATOM 1130 C CA . LEU A 1 145 ? 18.561 -11.814 -24.686 1.00 74.50 145 LEU A CA 1
ATOM 1131 C C . LEU A 1 145 ? 18.050 -12.911 -23.744 1.00 74.50 145 LEU A C 1
ATOM 1133 O O . LEU A 1 145 ? 17.706 -12.620 -22.601 1.00 74.50 145 LEU A O 1
ATOM 1137 N N . ARG A 1 146 ? 18.073 -14.179 -24.180 1.00 74.00 146 ARG A N 1
ATOM 1138 C CA . ARG A 1 146 ? 17.677 -15.328 -23.344 1.00 74.00 146 ARG A CA 1
ATOM 1139 C C . ARG A 1 146 ? 18.610 -15.548 -22.155 1.00 74.00 146 ARG A C 1
ATOM 1141 O O . ARG A 1 146 ? 18.132 -15.860 -21.074 1.00 74.00 146 ARG A O 1
ATOM 1148 N N . GLN A 1 147 ? 19.919 -15.369 -22.335 1.00 69.62 147 GLN A N 1
ATOM 1149 C CA . GLN A 1 147 ? 20.892 -15.485 -21.238 1.00 69.62 147 GLN A CA 1
ATOM 1150 C C . GLN A 1 147 ? 20.782 -14.342 -20.219 1.00 69.62 147 GLN A C 1
ATOM 1152 O O . GLN A 1 147 ? 21.210 -14.492 -19.080 1.00 69.62 147 GLN A O 1
ATOM 1157 N N . SER A 1 148 ? 20.220 -13.201 -20.624 1.00 59.44 148 SER A N 1
ATOM 1158 C CA . SER A 1 148 ? 20.156 -11.984 -19.808 1.00 59.44 148 SER A CA 1
ATOM 1159 C C . SER A 1 148 ? 18.824 -11.785 -19.072 1.00 59.44 148 SER A C 1
ATOM 1161 O O . SER A 1 148 ? 18.707 -10.828 -18.305 1.00 59.44 148 SER A O 1
ATOM 1163 N N . ALA A 1 149 ? 17.824 -12.645 -19.299 1.00 55.28 149 ALA A N 1
ATOM 1164 C CA . ALA A 1 149 ? 16.484 -12.516 -18.729 1.00 55.28 149 ALA A CA 1
ATOM 1165 C C . ALA A 1 149 ? 16.277 -13.469 -17.530 1.00 55.28 149 ALA A C 1
ATOM 1167 O O . ALA A 1 149 ? 16.322 -14.688 -17.708 1.00 55.28 149 ALA A O 1
ATOM 1168 N N . PRO A 1 150 ? 15.986 -12.962 -16.315 1.00 49.62 150 PRO A N 1
ATOM 1169 C CA . PRO A 1 150 ? 15.354 -13.765 -15.272 1.00 49.62 150 PRO A CA 1
ATOM 1170 C C . PRO A 1 150 ? 13.974 -14.224 -15.759 1.00 49.62 150 PRO A C 1
ATOM 1172 O O . PRO A 1 150 ? 13.298 -13.497 -16.483 1.00 49.62 150 PRO A O 1
ATOM 1175 N N . ALA A 1 151 ? 13.520 -15.404 -15.333 1.00 41.44 151 ALA A N 1
ATOM 1176 C CA . ALA A 1 151 ? 12.331 -16.093 -15.854 1.00 41.44 151 ALA A CA 1
ATOM 1177 C C . ALA A 1 151 ? 10.975 -15.336 -15.761 1.00 41.44 151 ALA A C 1
ATOM 1179 O O . ALA A 1 151 ? 9.947 -15.924 -16.093 1.00 41.44 151 ALA A O 1
ATOM 1180 N N . LYS A 1 152 ? 10.928 -14.070 -15.307 1.00 41.25 152 LYS A N 1
ATOM 1181 C CA . LYS A 1 152 ? 9.696 -13.274 -15.126 1.00 41.25 152 LYS A CA 1
ATOM 1182 C C . LYS A 1 152 ? 9.812 -11.757 -15.412 1.00 41.25 152 LYS A C 1
ATOM 1184 O O . LYS A 1 152 ? 8.892 -11.030 -15.048 1.00 41.25 152 LYS A O 1
ATOM 1189 N N . THR A 1 153 ? 10.873 -11.254 -16.052 1.00 49.38 153 THR A N 1
ATOM 1190 C CA . THR A 1 153 ? 11.053 -9.801 -16.308 1.00 49.38 153 THR A CA 1
ATOM 1191 C C . THR A 1 153 ? 11.189 -9.445 -17.794 1.00 49.38 153 THR A C 1
ATOM 1193 O O . THR A 1 153 ? 11.661 -10.241 -18.603 1.00 49.38 153 THR A O 1
ATOM 1196 N N . GLN A 1 154 ? 10.742 -8.234 -18.146 1.00 54.97 154 GLN A N 1
ATOM 1197 C CA . GLN A 1 154 ? 10.802 -7.622 -19.481 1.00 54.97 154 GLN A CA 1
ATOM 1198 C C . GLN A 1 154 ? 12.247 -7.583 -20.023 1.00 54.97 154 GLN A C 1
ATOM 1200 O O . GLN A 1 154 ? 13.204 -7.458 -19.257 1.00 54.97 154 GLN A O 1
ATOM 1205 N N . ALA A 1 155 ? 12.417 -7.725 -21.343 1.00 64.31 155 ALA A N 1
ATOM 1206 C CA . ALA A 1 155 ? 13.735 -7.788 -21.983 1.00 64.31 155 ALA A CA 1
ATOM 1207 C C . ALA A 1 155 ? 14.547 -6.495 -21.761 1.00 64.31 155 ALA A C 1
ATOM 1209 O O . ALA A 1 155 ? 14.007 -5.394 -21.866 1.00 64.31 155 ALA A O 1
ATOM 1210 N N . ARG A 1 156 ? 15.853 -6.627 -21.480 1.00 78.75 156 ARG A N 1
ATOM 1211 C CA . ARG A 1 156 ? 16.755 -5.477 -21.287 1.00 78.75 156 ARG A CA 1
ATOM 1212 C C . ARG A 1 156 ? 16.837 -4.624 -22.562 1.00 78.75 156 ARG A C 1
ATOM 1214 O O . ARG A 1 156 ? 16.971 -5.200 -23.643 1.00 78.75 156 ARG A O 1
ATOM 1221 N N . PRO A 1 157 ? 16.811 -3.282 -22.459 1.00 86.88 157 PRO A N 1
ATOM 1222 C CA . PRO A 1 157 ? 16.967 -2.408 -23.608 1.00 86.88 157 PRO A CA 1
ATOM 1223 C C . PRO A 1 157 ? 18.307 -2.562 -24.312 1.00 86.88 157 PRO A C 1
ATOM 1225 O O . PRO A 1 157 ? 19.344 -2.712 -23.665 1.00 86.88 157 PRO A O 1
ATOM 1228 N N . ILE A 1 158 ? 18.266 -2.458 -25.637 1.00 90.56 158 ILE A N 1
ATOM 1229 C CA . ILE A 1 158 ? 19.416 -2.556 -26.526 1.00 90.56 158 ILE A CA 1
ATOM 1230 C C . ILE A 1 158 ? 19.619 -1.229 -27.264 1.00 90.56 158 ILE A C 1
ATOM 1232 O O . ILE A 1 158 ? 18.698 -0.710 -27.906 1.00 90.56 158 ILE A O 1
ATOM 1236 N N . LEU A 1 159 ? 20.855 -0.733 -27.227 1.00 94.50 159 LEU A N 1
ATOM 1237 C CA . LEU A 1 159 ? 21.383 0.304 -28.109 1.00 94.50 159 LEU A CA 1
ATOM 1238 C C . LEU A 1 159 ? 22.365 -0.332 -29.102 1.00 94.50 159 LEU A C 1
ATOM 1240 O O . LEU A 1 159 ? 23.376 -0.906 -28.701 1.00 94.50 159 LEU A O 1
ATOM 1244 N N . PHE A 1 160 ? 22.109 -0.214 -30.403 1.00 95.31 160 PHE A N 1
ATOM 1245 C CA . PHE A 1 160 ? 23.056 -0.673 -31.422 1.00 95.31 160 PHE A CA 1
ATOM 1246 C C . PHE A 1 160 ? 24.031 0.425 -31.837 1.00 95.31 160 PHE A C 1
ATOM 1248 O O . PHE A 1 160 ? 23.631 1.567 -32.042 1.00 95.31 160 PHE A O 1
ATOM 1255 N N . VAL A 1 161 ? 25.292 0.054 -32.056 1.00 96.31 161 VAL A N 1
ATOM 1256 C CA . VAL A 1 161 ? 26.294 0.879 -32.745 1.00 96.31 161 VAL A CA 1
ATOM 1257 C C . VAL A 1 161 ? 26.787 0.098 -33.957 1.00 96.31 161 VAL A C 1
ATOM 1259 O O . VAL A 1 161 ? 27.580 -0.828 -33.824 1.00 96.31 161 VAL A O 1
ATOM 1262 N N . ALA A 1 162 ? 26.305 0.424 -35.150 1.00 93.50 162 ALA A N 1
ATOM 1263 C CA . ALA A 1 162 ? 26.602 -0.334 -36.361 1.00 93.50 162 ALA A CA 1
ATOM 1264 C C . ALA A 1 162 ? 27.464 0.475 -37.332 1.00 93.50 162 ALA A C 1
ATOM 1266 O O . ALA A 1 162 ? 27.221 1.659 -37.551 1.00 93.50 162 ALA A O 1
ATOM 1267 N N . SER A 1 163 ? 28.464 -0.166 -37.938 1.00 90.12 163 SER A N 1
ATOM 1268 C CA . SER A 1 163 ? 29.367 0.485 -38.890 1.00 90.12 163 SER A CA 1
ATOM 1269 C C . SER A 1 163 ? 29.289 -0.131 -40.287 1.00 90.12 163 SER A C 1
ATOM 1271 O O . SER A 1 163 ? 29.256 -1.356 -40.430 1.00 90.12 163 SER A O 1
ATOM 1273 N N . CYS A 1 164 ? 29.320 0.715 -41.325 1.00 85.56 164 CYS A N 1
ATOM 1274 C CA . CYS A 1 164 ? 29.400 0.304 -42.731 1.00 85.56 164 CYS A CA 1
ATOM 1275 C C . CYS A 1 164 ? 28.316 -0.739 -43.097 1.00 85.56 164 CYS A C 1
ATOM 1277 O O . CYS A 1 164 ? 27.146 -0.570 -42.754 1.00 85.56 164 CYS A O 1
ATOM 1279 N N . LEU A 1 165 ? 28.687 -1.835 -43.771 1.00 84.12 165 LEU A N 1
ATOM 1280 C CA . LEU A 1 165 ? 27.785 -2.927 -44.151 1.00 84.12 165 LEU A CA 1
ATOM 1281 C C . LEU A 1 165 ? 27.097 -3.580 -42.939 1.00 84.12 165 LEU A C 1
ATOM 1283 O O . LEU A 1 165 ? 25.977 -4.069 -43.070 1.00 84.12 165 LEU A O 1
ATOM 1287 N N . GLY A 1 166 ? 27.715 -3.548 -41.754 1.00 84.38 166 GLY A N 1
ATOM 1288 C CA . GLY A 1 166 ? 27.090 -4.039 -40.524 1.00 84.38 166 GLY A CA 1
ATOM 1289 C C . GLY A 1 166 ? 25.769 -3.330 -40.217 1.00 84.38 166 GLY A C 1
ATOM 1290 O O . GLY A 1 166 ? 24.837 -3.963 -39.727 1.00 84.38 166 GLY A O 1
ATOM 1291 N N . GLY A 1 167 ? 25.648 -2.047 -40.583 1.00 88.56 167 GLY A N 1
ATOM 1292 C CA . GLY A 1 167 ? 24.400 -1.291 -40.480 1.00 88.56 167 GLY A CA 1
ATOM 1293 C C . GLY A 1 167 ? 23.305 -1.804 -41.416 1.00 88.56 167 GLY A C 1
ATOM 1294 O O . GLY A 1 167 ? 22.170 -1.977 -40.982 1.00 88.56 167 GLY A O 1
ATOM 1295 N N . ILE A 1 168 ? 23.646 -2.138 -42.664 1.00 87.38 168 ILE A N 1
ATOM 1296 C CA . ILE A 1 168 ? 22.694 -2.690 -43.645 1.00 87.38 168 ILE A CA 1
ATOM 1297 C C . ILE A 1 168 ? 22.211 -4.086 -43.220 1.00 87.38 168 ILE A C 1
ATOM 1299 O O . ILE A 1 168 ? 21.020 -4.393 -43.294 1.00 87.38 168 ILE A O 1
ATOM 1303 N N . ILE A 1 169 ? 23.115 -4.921 -42.700 1.00 87.50 169 ILE A N 1
ATOM 1304 C CA . ILE A 1 169 ? 22.769 -6.251 -42.174 1.00 87.50 169 ILE A CA 1
ATOM 1305 C C . ILE A 1 169 ? 21.878 -6.134 -40.932 1.00 87.50 169 ILE A C 1
ATOM 1307 O O . ILE A 1 169 ? 20.908 -6.883 -40.808 1.00 87.50 169 ILE A O 1
ATOM 1311 N N . LEU A 1 170 ? 22.158 -5.177 -40.040 1.00 90.38 170 LEU A N 1
ATOM 1312 C CA . LEU A 1 170 ? 21.310 -4.891 -38.882 1.00 90.38 170 LEU A CA 1
ATOM 1313 C C . LEU A 1 170 ? 19.907 -4.438 -39.309 1.00 90.38 170 LEU A C 1
ATOM 1315 O O . LEU A 1 170 ? 18.926 -4.956 -38.782 1.00 90.38 170 LEU A O 1
ATOM 1319 N N . MET A 1 171 ? 19.792 -3.530 -40.284 1.00 90.94 171 MET A N 1
ATOM 1320 C CA . MET A 1 171 ? 18.493 -3.115 -40.827 1.00 90.94 171 MET A CA 1
ATOM 1321 C C . MET A 1 171 ? 17.696 -4.314 -41.335 1.00 90.94 171 MET A C 1
ATOM 1323 O O . MET A 1 171 ? 16.538 -4.487 -40.960 1.00 90.94 171 MET A O 1
ATOM 1327 N N . LYS A 1 172 ? 18.326 -5.175 -42.143 1.00 89.69 172 LYS A N 1
ATOM 1328 C CA . LYS A 1 172 ? 17.686 -6.386 -42.662 1.00 89.69 172 LYS A CA 1
ATOM 1329 C C . LYS A 1 172 ? 17.248 -7.316 -41.537 1.00 89.69 172 LYS A C 1
ATOM 1331 O O . LYS A 1 172 ? 16.116 -7.788 -41.560 1.00 89.69 172 LYS A O 1
ATOM 1336 N N . ALA A 1 173 ? 18.092 -7.528 -40.528 1.00 89.19 173 ALA A N 1
ATOM 1337 C CA . ALA A 1 173 ? 17.744 -8.336 -39.364 1.00 89.19 173 ALA A CA 1
ATOM 1338 C C . ALA A 1 173 ? 16.527 -7.769 -38.611 1.00 89.19 173 ALA A C 1
ATOM 1340 O O . ALA A 1 173 ? 15.624 -8.529 -38.269 1.00 89.19 173 ALA A O 1
ATOM 1341 N N . LEU A 1 174 ? 16.450 -6.449 -38.409 1.00 89.06 174 LEU A N 1
ATOM 1342 C CA . LEU A 1 174 ? 15.319 -5.794 -37.739 1.00 89.06 174 LEU A CA 1
ATOM 1343 C C . LEU A 1 174 ? 14.030 -5.841 -38.574 1.00 89.06 174 LEU A C 1
ATOM 1345 O O . LEU A 1 174 ? 12.958 -6.114 -38.035 1.00 89.06 174 LEU A O 1
ATOM 1349 N N . VAL A 1 175 ? 14.123 -5.675 -39.896 1.00 88.88 175 VAL A N 1
ATOM 1350 C CA . VAL A 1 175 ? 12.981 -5.862 -40.810 1.00 88.88 175 VAL A CA 1
ATOM 1351 C C . VAL A 1 175 ? 12.473 -7.304 -40.763 1.00 88.88 175 VAL A C 1
ATOM 1353 O O . VAL A 1 175 ? 11.269 -7.533 -40.677 1.00 88.88 175 VAL A O 1
ATOM 1356 N N . MET A 1 176 ? 13.371 -8.291 -40.738 1.00 86.81 176 MET A N 1
ATOM 1357 C CA . MET A 1 176 ? 12.999 -9.705 -40.606 1.00 86.81 176 MET A CA 1
ATOM 1358 C C . MET A 1 176 ? 12.399 -10.025 -39.230 1.00 86.81 176 MET A C 1
ATOM 1360 O O . MET A 1 176 ? 11.461 -10.818 -39.130 1.00 86.81 176 MET A O 1
ATOM 1364 N N . ALA A 1 177 ? 12.888 -9.372 -38.172 1.00 83.44 177 ALA A N 1
ATOM 1365 C CA . ALA A 1 177 ? 12.354 -9.500 -36.820 1.00 83.44 177 ALA A CA 1
ATOM 1366 C C . ALA A 1 177 ? 10.890 -9.038 -36.714 1.00 83.44 177 ALA A C 1
ATOM 1368 O O . ALA A 1 177 ? 10.164 -9.496 -35.825 1.00 83.44 177 ALA A O 1
ATOM 1369 N N . ARG A 1 178 ? 10.428 -8.188 -37.650 1.00 74.44 178 ARG A N 1
ATOM 1370 C CA . ARG A 1 178 ? 9.085 -7.595 -37.654 1.00 74.44 178 ARG A CA 1
ATOM 1371 C C . ARG A 1 178 ? 7.952 -8.622 -37.594 1.00 74.44 178 ARG A C 1
ATOM 1373 O O . ARG A 1 178 ? 6.905 -8.317 -37.037 1.00 74.44 178 ARG A O 1
ATOM 1380 N N . PHE A 1 179 ? 8.115 -9.824 -38.130 1.00 66.06 179 PHE A N 1
ATOM 1381 C CA . PHE A 1 179 ? 7.000 -10.779 -38.189 1.00 66.06 179 PHE A CA 1
ATOM 1382 C C . PHE A 1 179 ? 7.080 -11.882 -37.132 1.00 66.06 179 PHE A C 1
ATOM 1384 O O . PHE A 1 179 ? 6.042 -12.310 -36.639 1.00 66.06 179 PHE A O 1
ATOM 1391 N N . ASN A 1 180 ? 8.288 -12.279 -36.718 1.00 62.44 180 ASN A N 1
ATOM 1392 C CA . ASN A 1 180 ? 8.481 -13.530 -35.973 1.00 62.44 180 ASN A CA 1
ATOM 1393 C C . ASN A 1 180 ? 9.194 -13.379 -34.615 1.00 62.44 180 ASN A C 1
ATOM 1395 O O . ASN A 1 180 ? 9.340 -14.371 -33.906 1.00 62.44 180 ASN A O 1
ATOM 1399 N N . HIS A 1 181 ? 9.635 -12.172 -34.226 1.00 63.31 181 HIS A N 1
ATOM 1400 C CA . HIS A 1 181 ? 10.555 -11.998 -33.090 1.00 63.31 181 HIS A CA 1
ATOM 1401 C C . HIS A 1 181 ? 10.164 -10.830 -32.161 1.00 63.31 181 HIS A C 1
ATOM 1403 O O . HIS A 1 181 ? 10.811 -9.782 -32.140 1.00 63.31 181 HIS A O 1
ATOM 1409 N N . ASN A 1 182 ? 9.112 -11.011 -31.350 1.00 61.19 182 ASN A N 1
ATOM 1410 C CA . ASN A 1 182 ? 8.600 -9.954 -30.458 1.00 61.19 182 ASN A CA 1
ATOM 1411 C C . ASN A 1 182 ? 9.611 -9.468 -29.405 1.00 61.19 182 ASN A C 1
ATOM 1413 O O . ASN A 1 182 ? 9.640 -8.276 -29.116 1.00 61.19 182 ASN A O 1
ATOM 1417 N N . ASN A 1 183 ? 10.476 -10.344 -28.883 1.00 69.75 183 ASN A N 1
ATOM 1418 C CA . ASN A 1 183 ? 11.412 -9.977 -27.812 1.00 69.75 183 ASN A CA 1
ATOM 1419 C C . ASN A 1 183 ? 12.464 -8.949 -28.258 1.00 69.75 183 ASN A C 1
ATOM 1421 O O . ASN A 1 183 ? 12.822 -8.062 -27.486 1.00 69.75 183 ASN A O 1
ATOM 1425 N N . ILE A 1 184 ? 12.948 -9.047 -29.503 1.00 75.62 184 ILE A N 1
ATOM 1426 C CA . ILE A 1 184 ? 13.917 -8.088 -30.051 1.00 75.62 184 ILE A CA 1
ATOM 1427 C C . ILE A 1 184 ? 13.244 -6.743 -30.292 1.00 75.62 184 ILE A C 1
ATOM 1429 O O . ILE A 1 184 ? 13.784 -5.722 -29.876 1.00 75.62 184 ILE A O 1
ATOM 1433 N N . LYS A 1 185 ? 12.044 -6.733 -30.882 1.00 72.12 185 LYS A N 1
ATOM 1434 C CA . LYS A 1 185 ? 11.304 -5.489 -31.133 1.00 72.12 185 LYS A CA 1
ATOM 1435 C C . LYS A 1 185 ? 11.135 -4.640 -29.880 1.00 72.12 185 LYS A C 1
ATOM 1437 O O . LYS A 1 185 ? 11.329 -3.432 -29.930 1.00 72.12 185 LYS A O 1
ATOM 1442 N N . THR A 1 186 ? 10.781 -5.283 -28.767 1.00 72.69 186 THR A N 1
ATOM 1443 C CA . THR A 1 186 ? 10.568 -4.611 -27.481 1.00 72.69 186 THR A CA 1
ATOM 1444 C C . THR A 1 186 ? 11.868 -4.202 -26.796 1.00 72.69 186 THR A C 1
ATOM 1446 O O . THR A 1 186 ? 11.853 -3.280 -25.988 1.00 72.69 186 THR A O 1
ATOM 1449 N N . ALA A 1 187 ? 12.977 -4.884 -27.094 1.00 81.88 187 ALA A N 1
ATOM 1450 C CA . ALA A 1 187 ? 14.273 -4.612 -26.486 1.00 81.88 187 ALA A CA 1
ATOM 1451 C C . ALA A 1 187 ? 15.014 -3.462 -27.180 1.00 81.88 187 ALA A C 1
ATOM 1453 O O . ALA A 1 187 ? 15.658 -2.663 -26.513 1.00 81.88 187 ALA A O 1
ATOM 1454 N N . VAL A 1 188 ? 14.948 -3.338 -28.506 1.00 87.06 188 VAL A N 1
ATOM 1455 C CA . VAL A 1 188 ? 15.691 -2.287 -29.219 1.00 87.06 188 VAL A CA 1
ATOM 1456 C C . VAL A 1 188 ? 15.098 -0.916 -28.911 1.00 87.06 188 VAL A C 1
ATOM 1458 O O . VAL A 1 188 ? 13.912 -0.678 -29.132 1.00 87.06 188 VAL A O 1
ATOM 1461 N N . ARG A 1 189 ? 15.929 -0.008 -28.391 1.00 87.38 189 ARG A N 1
ATOM 1462 C CA . ARG A 1 189 ? 15.524 1.360 -28.040 1.00 87.38 189 ARG A CA 1
ATOM 1463 C C . ARG A 1 189 ? 16.337 2.449 -28.723 1.00 87.38 189 ARG A C 1
ATOM 1465 O O . ARG A 1 189 ? 15.881 3.582 -28.748 1.00 87.38 189 ARG A O 1
ATOM 1472 N N . GLY A 1 190 ? 17.493 2.135 -29.306 1.00 90.38 190 GLY A N 1
ATOM 1473 C CA . GLY A 1 190 ? 18.262 3.117 -30.068 1.00 90.38 190 GLY A CA 1
ATOM 1474 C C . GLY A 1 190 ? 19.248 2.497 -31.049 1.00 90.38 190 GLY A C 1
ATOM 1475 O O . GLY A 1 190 ? 19.656 1.342 -30.897 1.00 90.38 190 GLY A O 1
ATOM 1476 N N . ILE A 1 191 ? 19.620 3.267 -32.076 1.00 94.44 191 ILE A N 1
ATOM 1477 C CA . ILE A 1 191 ? 20.542 2.833 -33.133 1.00 94.44 191 ILE A CA 1
ATOM 1478 C C . ILE A 1 191 ? 21.457 3.992 -33.548 1.00 94.44 191 ILE A C 1
ATOM 1480 O O . ILE A 1 191 ? 21.001 5.067 -33.937 1.00 94.44 191 ILE A O 1
ATOM 1484 N N . VAL A 1 192 ? 22.762 3.747 -33.516 1.00 96.25 192 VAL A N 1
ATOM 1485 C CA . VAL A 1 192 ? 23.820 4.644 -33.981 1.00 96.25 192 VAL A CA 1
ATOM 1486 C C . VAL A 1 192 ? 24.456 4.028 -35.221 1.00 96.25 192 VAL A C 1
ATOM 1488 O O . VAL A 1 192 ? 25.032 2.943 -35.148 1.00 96.25 192 VAL A O 1
ATOM 1491 N N . PHE A 1 193 ? 24.385 4.716 -36.357 1.00 95.19 193 PHE A N 1
ATOM 1492 C CA . PHE A 1 193 ? 25.030 4.279 -37.596 1.00 95.19 193 PHE A CA 1
ATOM 1493 C C . PHE A 1 193 ? 26.302 5.081 -37.874 1.00 95.19 193 PHE A C 1
ATOM 1495 O O . PHE A 1 193 ? 26.268 6.307 -37.921 1.00 95.19 193 PHE A O 1
ATOM 1502 N N . LEU A 1 194 ? 27.411 4.387 -38.128 1.00 93.31 194 LEU A N 1
ATOM 1503 C CA . LEU A 1 194 ? 28.712 4.960 -38.479 1.00 93.31 194 LEU A CA 1
ATOM 1504 C C . LEU A 1 194 ? 29.047 4.632 -39.941 1.00 93.31 194 LEU A C 1
ATOM 1506 O O . LEU A 1 194 ? 29.410 3.495 -40.255 1.00 93.31 194 LEU A O 1
ATOM 1510 N N . ALA A 1 195 ? 28.916 5.615 -40.837 1.00 87.06 195 ALA A N 1
ATOM 1511 C CA . ALA A 1 195 ? 29.173 5.488 -42.278 1.00 87.06 195 ALA A CA 1
ATOM 1512 C C . ALA A 1 195 ? 28.447 4.301 -42.938 1.00 87.06 195 ALA A C 1
ATOM 1514 O O . ALA A 1 195 ? 29.042 3.528 -43.689 1.00 87.06 195 ALA A O 1
ATOM 1515 N N . THR A 1 196 ? 27.158 4.129 -42.633 1.00 89.50 196 THR A N 1
ATOM 1516 C CA . THR A 1 196 ? 26.321 3.086 -43.250 1.00 89.50 196 THR A CA 1
ATOM 1517 C C . THR A 1 196 ? 25.788 3.573 -44.605 1.00 89.50 196 THR A C 1
ATOM 1519 O O . THR A 1 196 ? 25.150 4.621 -44.641 1.00 89.50 196 THR A O 1
ATOM 1522 N N . PRO A 1 197 ? 26.038 2.861 -45.719 1.00 87.56 197 PRO A N 1
ATOM 1523 C CA . PRO A 1 197 ? 25.717 3.339 -47.066 1.00 87.56 197 PRO A CA 1
ATOM 1524 C C . PRO A 1 197 ? 24.261 3.039 -47.461 1.00 87.56 197 PRO A C 1
ATOM 1526 O O . PRO A 1 197 ? 24.007 2.146 -48.267 1.00 87.56 197 PRO A O 1
ATOM 1529 N N . PHE A 1 198 ? 23.289 3.779 -46.923 1.00 84.50 198 PHE A N 1
ATOM 1530 C CA . PHE A 1 198 ? 21.856 3.547 -47.171 1.00 84.50 198 PHE A CA 1
ATOM 1531 C C . PHE A 1 198 ? 21.440 3.720 -48.640 1.00 84.50 198 PHE A C 1
ATOM 1533 O O . PHE A 1 198 ? 20.436 3.153 -49.053 1.00 84.50 198 PHE A O 1
ATOM 1540 N N . ARG A 1 199 ? 22.194 4.483 -49.445 1.00 80.81 199 ARG A N 1
ATOM 1541 C CA . ARG A 1 199 ? 21.948 4.650 -50.898 1.00 80.81 199 ARG A CA 1
ATOM 1542 C C . ARG A 1 199 ? 23.075 4.098 -51.776 1.00 80.81 199 ARG A C 1
ATOM 1544 O O . ARG A 1 199 ? 23.254 4.523 -52.923 1.00 80.81 199 ARG A O 1
ATOM 1551 N N . GLY A 1 200 ? 23.856 3.179 -51.212 1.00 73.38 200 GLY A N 1
ATOM 1552 C CA . GLY A 1 200 ? 25.087 2.668 -51.802 1.00 73.38 200 GLY A CA 1
ATOM 1553 C C . GLY A 1 200 ? 26.222 3.697 -51.794 1.00 73.38 200 GLY A C 1
ATOM 1554 O O . GLY A 1 200 ? 26.036 4.857 -51.438 1.00 73.38 200 GLY A O 1
ATOM 1555 N N . THR A 1 201 ? 27.435 3.285 -52.144 1.00 68.38 201 THR A N 1
ATOM 1556 C CA . THR A 1 201 ? 28.616 4.172 -52.045 1.00 68.38 201 THR A CA 1
ATOM 1557 C C . THR A 1 201 ? 28.695 5.212 -53.172 1.00 68.38 201 THR A C 1
ATOM 1559 O O . THR A 1 201 ? 28.197 4.998 -54.279 1.00 68.38 201 THR A O 1
ATOM 1562 N N . SER A 1 202 ? 29.357 6.343 -52.906 1.00 56.72 202 SER A N 1
ATOM 1563 C CA . SER A 1 202 ? 29.559 7.458 -53.857 1.00 56.72 202 SER A CA 1
ATOM 1564 C C . SER A 1 202 ? 30.456 7.099 -55.058 1.00 56.72 202 SER A C 1
ATOM 1566 O O . SER A 1 202 ? 30.539 7.837 -56.040 1.00 56.72 202 SER A O 1
ATOM 1568 N N . PHE A 1 203 ? 31.115 5.939 -55.014 1.00 54.03 203 PHE A N 1
ATOM 1569 C CA . PHE A 1 203 ? 32.045 5.441 -56.028 1.00 54.03 203 PHE A CA 1
ATOM 1570 C C . PHE A 1 203 ? 31.346 4.644 -57.147 1.00 54.03 203 PHE A C 1
ATOM 1572 O O . PHE A 1 203 ? 31.866 3.626 -57.608 1.00 54.03 203 PHE A O 1
ATOM 1579 N N . ARG A 1 204 ? 30.184 5.122 -57.617 1.00 54.88 204 ARG A N 1
ATOM 1580 C CA . ARG A 1 204 ? 29.373 4.468 -58.667 1.00 54.88 204 ARG A CA 1
ATOM 1581 C C . ARG A 1 204 ? 30.177 4.169 -59.941 1.00 54.88 204 ARG A C 1
ATOM 1583 O O . ARG A 1 204 ? 30.083 3.066 -60.471 1.00 54.88 204 ARG A O 1
ATOM 1590 N N . ASP A 1 205 ? 31.045 5.093 -60.354 1.00 47.56 205 ASP A N 1
ATOM 1591 C CA . ASP A 1 205 ? 31.844 4.973 -61.586 1.00 47.56 205 ASP A CA 1
ATOM 1592 C C . ASP A 1 205 ? 33.109 4.107 -61.422 1.00 47.56 205 ASP A C 1
ATOM 1594 O O . ASP A 1 205 ? 33.622 3.535 -62.383 1.00 47.56 205 ASP A O 1
ATOM 1598 N N . VAL A 1 206 ? 33.623 3.974 -60.193 1.00 47.78 206 VAL A N 1
ATOM 1599 C CA . VAL A 1 206 ? 34.844 3.201 -59.893 1.00 47.78 206 VAL A CA 1
ATOM 1600 C C . VAL A 1 206 ? 34.523 1.738 -59.610 1.00 47.78 206 VAL A C 1
ATOM 1602 O O . VAL A 1 206 ? 35.369 0.874 -59.828 1.00 47.78 206 VAL A O 1
ATOM 1605 N N . ALA A 1 207 ? 33.304 1.422 -59.178 1.00 49.38 207 ALA A N 1
ATOM 1606 C CA . ALA A 1 207 ? 32.905 0.051 -58.896 1.00 49.38 207 ALA A CA 1
ATOM 1607 C C . ALA A 1 207 ? 32.940 -0.852 -60.150 1.00 49.38 207 ALA A C 1
ATOM 1609 O O . ALA A 1 207 ? 33.339 -2.012 -60.053 1.00 49.38 207 ALA A O 1
ATOM 1610 N N . ALA A 1 208 ? 32.662 -0.289 -61.335 1.00 50.38 208 ALA A N 1
ATOM 1611 C CA . ALA A 1 208 ? 32.816 -0.963 -62.629 1.00 50.38 208 ALA A CA 1
ATOM 1612 C C . ALA A 1 208 ? 34.285 -1.293 -62.986 1.00 50.38 208 ALA A C 1
ATOM 1614 O O . ALA A 1 208 ? 34.545 -2.252 -63.710 1.00 50.38 208 ALA A O 1
ATOM 1615 N N . LEU A 1 209 ? 35.253 -0.538 -62.449 1.00 45.59 209 LEU A N 1
ATOM 1616 C CA . LEU A 1 209 ? 36.700 -0.774 -62.591 1.00 45.59 209 LEU A CA 1
ATOM 1617 C C . LEU A 1 209 ? 37.274 -1.632 -61.446 1.00 45.59 209 LEU A C 1
ATOM 1619 O O . LEU A 1 209 ? 38.233 -2.377 -61.647 1.00 45.59 209 LEU A O 1
ATOM 1623 N N . ALA A 1 210 ? 36.687 -1.556 -60.247 1.00 51.81 210 ALA A N 1
ATOM 1624 C CA . ALA A 1 210 ? 37.144 -2.254 -59.047 1.00 51.81 210 ALA A CA 1
ATOM 1625 C C . ALA A 1 210 ? 36.641 -3.704 -58.958 1.00 51.81 210 ALA A C 1
ATOM 1627 O O . ALA A 1 210 ? 37.384 -4.563 -58.487 1.00 51.81 210 ALA A O 1
ATOM 1628 N N . GLU A 1 211 ? 35.424 -4.014 -59.425 1.00 59.53 211 GLU A N 1
ATOM 1629 C CA . GLU A 1 211 ? 34.872 -5.378 -59.392 1.00 59.53 211 GLU A CA 1
ATOM 1630 C C . GLU A 1 211 ? 35.699 -6.381 -60.228 1.00 59.53 211 GLU A C 1
ATOM 1632 O O . GLU A 1 211 ? 36.032 -7.448 -59.699 1.00 59.53 211 GLU A O 1
ATOM 1637 N N . PRO A 1 212 ? 36.119 -6.074 -61.475 1.00 57.34 212 PRO A N 1
ATOM 1638 C CA . PRO A 1 212 ? 37.016 -6.947 -62.235 1.00 57.34 212 PRO A CA 1
ATOM 1639 C C . PRO A 1 212 ? 38.375 -7.127 -61.548 1.00 57.34 212 PRO A C 1
ATOM 1641 O O . PRO A 1 212 ? 38.899 -8.240 -61.498 1.00 57.34 212 PRO A O 1
ATOM 1644 N N . GLY A 1 213 ? 38.918 -6.055 -60.959 1.00 56.81 213 GLY A N 1
ATOM 1645 C CA . GLY A 1 213 ? 40.185 -6.076 -60.226 1.00 56.81 213 GLY A CA 1
ATOM 1646 C C . GLY A 1 213 ? 40.137 -6.930 -58.957 1.00 56.81 213 GLY A C 1
ATOM 1647 O O . GLY A 1 213 ? 41.037 -7.734 -58.736 1.00 56.81 213 GLY A O 1
ATOM 1648 N N . LEU A 1 214 ? 39.069 -6.821 -58.158 1.00 61.31 214 LEU A N 1
ATOM 1649 C CA . LEU A 1 214 ? 38.836 -7.633 -56.956 1.00 61.31 214 LEU A CA 1
ATOM 1650 C C . LEU A 1 214 ? 38.630 -9.111 -57.296 1.00 61.31 214 LEU A C 1
ATOM 1652 O O . LEU A 1 214 ? 39.153 -9.975 -56.597 1.00 61.31 214 LEU A O 1
ATOM 1656 N N . ARG A 1 215 ? 37.906 -9.416 -58.381 1.00 61.06 215 ARG A N 1
ATOM 1657 C CA . ARG A 1 215 ? 37.731 -10.794 -58.869 1.00 61.06 215 ARG A CA 1
ATOM 1658 C C . ARG A 1 215 ? 39.046 -11.394 -59.362 1.00 61.06 215 ARG A C 1
ATOM 1660 O O . ARG A 1 215 ? 39.317 -12.554 -59.066 1.00 61.06 215 ARG A O 1
ATOM 1667 N N . LEU A 1 216 ? 39.870 -10.609 -60.058 1.00 50.50 216 LEU A N 1
ATOM 1668 C CA . LEU A 1 216 ? 41.207 -11.022 -60.487 1.00 50.50 216 LEU A CA 1
ATOM 1669 C C . LEU A 1 216 ? 42.127 -11.265 -59.281 1.00 50.50 216 LEU A C 1
ATOM 1671 O O . LEU A 1 216 ? 42.816 -12.277 -59.228 1.00 50.50 216 LEU A O 1
ATOM 1675 N N . TRP A 1 217 ? 42.090 -10.387 -58.278 1.00 55.78 217 TRP A N 1
ATOM 1676 C CA . TRP A 1 217 ? 42.837 -10.549 -57.027 1.00 55.78 217 TRP A CA 1
ATOM 1677 C C . TRP A 1 217 ? 42.408 -11.779 -56.223 1.00 55.78 217 TRP A C 1
ATOM 1679 O O . TRP A 1 217 ? 43.257 -12.505 -55.709 1.00 55.78 217 TRP A O 1
ATOM 1689 N N . ALA A 1 218 ? 41.101 -12.033 -56.145 1.00 60.00 218 ALA A N 1
ATOM 1690 C CA . ALA A 1 218 ? 40.553 -13.220 -55.501 1.00 60.00 218 ALA A CA 1
ATOM 1691 C C . ALA A 1 218 ? 40.988 -14.497 -56.243 1.00 60.00 218 ALA A C 1
ATOM 1693 O O . ALA A 1 218 ? 41.461 -15.442 -55.616 1.00 60.00 218 ALA A O 1
ATOM 1694 N N . PHE A 1 219 ? 40.942 -14.491 -57.581 1.00 61.03 219 PHE A N 1
ATOM 1695 C CA . PHE A 1 219 ? 41.426 -15.594 -58.415 1.00 61.03 219 PHE A CA 1
ATOM 1696 C C . PHE A 1 219 ? 42.915 -15.894 -58.179 1.00 61.03 219 PHE A C 1
ATOM 1698 O O . PHE A 1 219 ? 43.277 -17.051 -57.980 1.00 61.03 219 PHE A O 1
ATOM 1705 N N . LEU A 1 220 ? 43.765 -14.862 -58.100 1.00 64.56 220 LEU A N 1
ATOM 1706 C CA . LEU A 1 220 ? 45.198 -15.009 -57.801 1.00 64.56 220 LEU A CA 1
ATOM 1707 C C . LEU A 1 220 ? 45.480 -15.611 -56.411 1.00 64.56 220 LEU A C 1
ATOM 1709 O O . LEU A 1 220 ? 46.562 -16.149 -56.192 1.00 64.56 220 LEU A O 1
ATOM 1713 N N . ARG A 1 221 ? 44.526 -15.529 -55.475 1.00 59.88 221 ARG A N 1
ATOM 1714 C CA . ARG A 1 221 ? 44.627 -16.057 -54.102 1.00 59.88 221 ARG A CA 1
ATOM 1715 C C . ARG A 1 221 ? 43.810 -17.332 -53.864 1.00 59.88 221 ARG A C 1
ATOM 1717 O O . ARG A 1 221 ? 43.744 -17.801 -52.733 1.00 59.88 221 ARG A O 1
ATOM 1724 N N . ASN A 1 222 ? 43.211 -17.908 -54.910 1.00 69.62 222 ASN A N 1
ATOM 1725 C CA . ASN A 1 222 ? 42.281 -19.041 -54.821 1.00 69.62 222 ASN A CA 1
ATOM 1726 C C . ASN A 1 222 ? 41.064 -18.777 -53.897 1.00 69.62 222 ASN A C 1
ATOM 1728 O O . ASN A 1 222 ? 40.596 -19.643 -53.151 1.00 69.62 222 ASN A O 1
ATOM 1732 N N . GLU A 1 223 ? 40.542 -17.553 -53.945 1.00 74.38 223 GLU A N 1
ATOM 1733 C CA . GLU A 1 223 ? 39.394 -17.064 -53.177 1.00 74.38 223 GLU A CA 1
ATOM 1734 C C . GLU A 1 223 ? 38.300 -16.514 -54.110 1.00 74.38 223 GLU A C 1
ATOM 1736 O O . GLU A 1 223 ? 38.491 -16.338 -55.316 1.00 74.38 223 GLU A O 1
ATOM 1741 N N . ARG A 1 224 ? 37.113 -16.238 -53.560 1.00 68.81 224 ARG A N 1
ATOM 1742 C CA . ARG A 1 224 ? 35.994 -15.583 -54.252 1.00 68.81 224 ARG A CA 1
ATOM 1743 C C . ARG A 1 224 ? 35.556 -14.345 -53.477 1.00 68.81 224 ARG A C 1
ATOM 1745 O O . ARG A 1 224 ? 35.513 -14.364 -52.253 1.00 68.81 224 ARG A O 1
ATOM 1752 N N . VAL A 1 225 ? 35.187 -13.282 -54.189 1.00 62.66 225 VAL A N 1
ATOM 1753 C CA . VAL A 1 225 ? 34.602 -12.082 -53.569 1.00 62.66 225 VAL A CA 1
ATOM 1754 C C . VAL A 1 225 ? 33.225 -12.432 -52.997 1.00 62.66 225 VAL A C 1
ATOM 1756 O O . VAL A 1 225 ? 32.420 -13.082 -53.675 1.00 62.66 225 VAL A O 1
ATOM 1759 N N . SER A 1 226 ? 32.958 -12.018 -51.758 1.00 65.94 226 SER A N 1
ATOM 1760 C CA . SER A 1 226 ? 31.678 -12.261 -51.091 1.00 65.94 226 SER A CA 1
ATOM 1761 C C . SER A 1 226 ? 30.520 -11.621 -51.861 1.00 65.94 226 SER A C 1
ATOM 1763 O O . SER A 1 226 ? 30.637 -10.506 -52.380 1.00 65.94 226 SER A O 1
ATOM 1765 N N . LYS A 1 227 ? 29.367 -12.305 -51.913 1.00 69.88 227 LYS A N 1
ATOM 1766 C CA . LYS A 1 227 ? 28.156 -11.742 -52.539 1.00 69.88 227 LYS A CA 1
ATOM 1767 C C . LYS A 1 227 ? 27.660 -10.491 -51.804 1.00 69.88 227 LYS A C 1
ATOM 1769 O O . LYS A 1 227 ? 27.050 -9.639 -52.437 1.00 69.88 227 LYS A O 1
ATOM 1774 N N . LEU A 1 228 ? 28.008 -10.343 -50.525 1.00 63.62 228 LEU A N 1
ATOM 1775 C CA . LEU A 1 228 ? 27.629 -9.212 -49.676 1.00 63.62 228 LEU A CA 1
ATOM 1776 C C . LEU A 1 228 ? 28.148 -7.851 -50.174 1.00 63.62 228 LEU A C 1
ATOM 1778 O O . LEU A 1 228 ? 27.584 -6.820 -49.827 1.00 63.62 228 LEU A O 1
ATOM 1782 N N . VAL A 1 229 ? 29.195 -7.827 -51.008 1.00 66.00 229 VAL A N 1
ATOM 1783 C CA . VAL A 1 229 ? 29.711 -6.586 -51.619 1.00 66.00 229 VAL A CA 1
ATOM 1784 C C . VAL A 1 229 ? 28.669 -5.933 -52.528 1.00 66.00 229 VAL A C 1
ATOM 1786 O O . VAL A 1 229 ? 28.612 -4.708 -52.616 1.00 66.00 229 VAL A O 1
ATOM 1789 N N . LYS A 1 230 ? 27.827 -6.739 -53.187 1.00 65.56 230 LYS A N 1
ATOM 1790 C CA . LYS A 1 230 ? 26.795 -6.243 -54.107 1.00 65.56 230 LYS A CA 1
ATOM 1791 C C . LYS A 1 230 ? 25.700 -5.456 -53.389 1.00 65.56 230 LYS A C 1
ATOM 1793 O O . LYS A 1 230 ? 25.139 -4.551 -53.985 1.00 65.56 230 LYS A O 1
ATOM 1798 N N . GLU A 1 231 ? 25.485 -5.728 -52.105 1.00 68.81 231 GLU A N 1
ATOM 1799 C CA . GLU A 1 231 ? 24.467 -5.071 -51.269 1.00 68.81 231 GLU A CA 1
ATOM 1800 C C . GLU A 1 231 ? 24.847 -3.636 -50.865 1.00 68.81 231 GLU A C 1
ATOM 1802 O O . GLU A 1 231 ? 24.028 -2.880 -50.358 1.00 68.81 231 GLU A O 1
ATOM 1807 N N . VAL A 1 232 ? 26.110 -3.249 -51.074 1.00 63.81 232 VAL A N 1
ATOM 1808 C CA . VAL A 1 232 ? 26.627 -1.891 -50.824 1.00 63.81 232 VAL A CA 1
ATOM 1809 C C . VAL A 1 232 ? 26.586 -1.031 -52.100 1.00 63.81 232 VAL A C 1
ATOM 1811 O O . VAL A 1 232 ? 26.931 0.157 -52.098 1.00 63.81 232 VAL A O 1
ATOM 1814 N N . MET A 1 233 ? 26.168 -1.632 -53.213 1.00 68.44 233 MET A N 1
ATOM 1815 C CA . MET A 1 233 ? 25.989 -0.966 -54.495 1.00 68.44 233 MET A CA 1
ATOM 1816 C C . MET A 1 233 ? 24.564 -0.411 -54.569 1.00 68.44 233 MET A C 1
ATOM 1818 O O . MET A 1 233 ? 23.647 -1.036 -54.041 1.00 68.44 233 MET A O 1
ATOM 1822 N N . PRO A 1 234 ? 24.340 0.741 -55.221 1.00 66.69 234 PRO A N 1
ATOM 1823 C CA . PRO A 1 234 ? 22.985 1.237 -55.432 1.00 66.69 234 PRO A CA 1
ATOM 1824 C C . PRO A 1 234 ? 22.141 0.195 -56.183 1.00 66.69 234 PRO A C 1
ATOM 1826 O O . PRO A 1 234 ? 22.460 -0.162 -57.318 1.00 66.69 234 PRO A O 1
ATOM 1829 N N . SER A 1 235 ? 21.076 -0.294 -55.550 1.00 76.44 235 SER A N 1
ATOM 1830 C CA . SER A 1 235 ? 20.143 -1.275 -56.108 1.00 76.44 235 SER A CA 1
ATOM 1831 C C . SER A 1 235 ? 18.717 -0.965 -55.648 1.00 76.44 235 SER A C 1
ATOM 1833 O O . SER A 1 235 ? 18.517 -0.346 -54.602 1.00 76.44 235 SER A O 1
ATOM 1835 N N . ARG A 1 236 ? 17.716 -1.421 -56.416 1.00 76.75 236 ARG A N 1
ATOM 1836 C CA . ARG A 1 236 ? 16.304 -1.328 -55.999 1.00 76.75 236 ARG A CA 1
ATOM 1837 C C . ARG A 1 236 ? 16.052 -2.086 -54.694 1.00 76.75 236 ARG A C 1
ATOM 1839 O O . ARG A 1 236 ? 15.329 -1.606 -53.839 1.00 76.75 236 ARG A O 1
ATOM 1846 N N . GLU A 1 237 ? 16.723 -3.220 -54.510 1.00 78.19 237 GLU A N 1
ATOM 1847 C CA . GLU A 1 237 ? 16.609 -4.061 -53.312 1.00 78.19 237 GLU A CA 1
ATOM 1848 C C . GLU A 1 237 ? 17.073 -3.330 -52.039 1.00 78.19 237 GLU A C 1
ATOM 1850 O O . GLU A 1 237 ? 16.467 -3.480 -50.977 1.00 78.19 237 GLU A O 1
ATOM 1855 N N . LEU A 1 238 ? 18.124 -2.505 -52.140 1.00 81.75 238 LEU A N 1
ATOM 1856 C CA . LEU A 1 238 ? 18.595 -1.672 -51.034 1.00 81.75 238 LEU A CA 1
ATOM 1857 C C . LEU A 1 238 ? 17.619 -0.524 -50.735 1.00 81.75 238 LEU A C 1
ATOM 1859 O O . LEU A 1 238 ? 17.359 -0.234 -49.567 1.00 81.75 238 LEU A O 1
ATOM 1863 N N . GLU A 1 239 ? 17.060 0.112 -51.768 1.00 84.94 239 GLU A N 1
ATOM 1864 C CA . GLU A 1 239 ? 16.029 1.147 -51.613 1.00 84.94 239 GLU A CA 1
ATOM 1865 C C . GLU A 1 239 ? 14.768 0.588 -50.933 1.00 84.94 239 GLU A C 1
ATOM 1867 O O . GLU A 1 239 ? 14.277 1.187 -49.971 1.00 84.94 239 GLU A O 1
ATOM 1872 N N . ASP A 1 240 ? 14.306 -0.592 -51.358 1.00 86.94 240 ASP A N 1
ATOM 1873 C CA . ASP A 1 240 ? 13.172 -1.302 -50.758 1.00 86.94 240 ASP A CA 1
ATOM 1874 C C . ASP A 1 240 ? 13.443 -1.623 -49.280 1.00 86.94 240 ASP A C 1
ATOM 1876 O O . ASP A 1 240 ? 12.616 -1.337 -48.411 1.00 86.94 240 ASP A O 1
ATOM 1880 N N . LEU A 1 241 ? 14.645 -2.119 -48.956 1.00 88.06 241 LEU A N 1
ATOM 1881 C CA . LEU A 1 241 ? 15.045 -2.390 -47.575 1.00 88.06 241 LEU A CA 1
ATOM 1882 C C . LEU A 1 241 ? 15.043 -1.128 -46.700 1.00 88.06 241 LEU A C 1
ATOM 1884 O O . LEU A 1 241 ? 14.613 -1.176 -45.545 1.00 88.06 241 LEU A O 1
ATOM 1888 N N . VAL A 1 242 ? 15.532 0.002 -47.216 1.00 89.56 242 VAL A N 1
ATOM 1889 C CA . VAL A 1 242 ? 15.490 1.284 -46.496 1.00 89.56 242 VAL A CA 1
ATOM 1890 C C . VAL A 1 242 ? 14.045 1.725 -46.265 1.00 89.56 242 VAL A C 1
ATOM 1892 O O . VAL A 1 242 ? 13.731 2.218 -45.177 1.00 89.56 242 VAL A O 1
ATOM 1895 N N . GLY A 1 243 ? 13.155 1.521 -47.239 1.00 89.44 243 GLY A N 1
ATOM 1896 C CA . GLY A 1 243 ? 11.719 1.782 -47.111 1.00 89.44 243 GLY A CA 1
ATOM 1897 C C . GLY A 1 243 ? 11.057 0.935 -46.020 1.00 89.44 243 GLY A C 1
ATOM 1898 O O . GLY A 1 243 ? 10.386 1.467 -45.125 1.00 89.44 243 GLY A O 1
ATOM 1899 N N . ASP A 1 244 ? 11.310 -0.371 -46.029 1.00 90.25 244 ASP A N 1
ATOM 1900 C CA . ASP A 1 244 ? 10.807 -1.309 -45.023 1.00 90.25 244 ASP A CA 1
ATOM 1901 C C . ASP A 1 244 ? 11.334 -0.979 -43.626 1.00 90.25 244 ASP A C 1
ATOM 1903 O O . ASP A 1 244 ? 10.568 -0.913 -42.660 1.00 90.25 244 ASP A O 1
ATOM 1907 N N . PHE A 1 245 ? 12.633 -0.703 -43.509 1.00 90.44 245 PHE A N 1
ATOM 1908 C CA . PHE A 1 245 ? 13.253 -0.311 -42.248 1.00 90.44 245 PHE A CA 1
ATOM 1909 C C . PHE A 1 245 ? 12.698 1.019 -41.729 1.00 90.44 245 PHE A C 1
ATOM 1911 O O . PHE A 1 245 ? 12.406 1.151 -40.544 1.00 90.44 245 PHE A O 1
ATOM 1918 N N . THR A 1 246 ? 12.463 1.991 -42.612 1.00 89.31 246 THR A N 1
ATOM 1919 C CA . THR A 1 246 ? 11.818 3.262 -42.251 1.00 89.31 246 THR A CA 1
ATOM 1920 C C . THR A 1 246 ? 10.417 3.028 -41.681 1.00 89.31 246 THR A C 1
ATOM 1922 O O . THR A 1 246 ? 10.025 3.679 -40.711 1.00 89.31 246 THR A O 1
ATOM 1925 N N . THR A 1 247 ? 9.672 2.074 -42.242 1.00 87.06 247 THR A N 1
ATOM 1926 C CA . THR A 1 247 ? 8.357 1.669 -41.727 1.00 87.06 247 THR A CA 1
ATOM 1927 C C . THR A 1 247 ? 8.471 1.037 -40.342 1.00 87.06 247 THR A C 1
ATOM 1929 O O . THR A 1 247 ? 7.728 1.428 -39.443 1.00 87.06 247 THR A O 1
ATOM 1932 N N . VAL A 1 248 ? 9.427 0.123 -40.143 1.00 85.06 248 VAL A N 1
ATOM 1933 C CA . VAL A 1 248 ? 9.734 -0.470 -38.828 1.00 85.06 248 VAL A CA 1
ATOM 1934 C C . VAL A 1 248 ? 10.036 0.624 -37.805 1.00 85.06 248 VAL A C 1
ATOM 1936 O O . VAL A 1 248 ? 9.395 0.673 -36.763 1.00 85.06 248 VAL A O 1
ATOM 1939 N N . CYS A 1 249 ? 10.922 1.570 -38.126 1.00 83.88 249 CYS A N 1
ATOM 1940 C CA . CYS A 1 249 ? 11.289 2.649 -37.211 1.00 83.88 249 CYS A CA 1
ATOM 1941 C C . CYS A 1 249 ? 10.100 3.523 -36.791 1.00 83.88 249 CYS A C 1
ATOM 1943 O O . CYS A 1 249 ? 10.067 3.971 -35.648 1.00 83.88 249 CYS A O 1
ATOM 1945 N N . ARG A 1 250 ? 9.133 3.778 -37.684 1.00 82.38 250 ARG A N 1
ATOM 1946 C CA . ARG A 1 250 ? 7.923 4.553 -37.351 1.00 82.38 250 ARG A CA 1
ATOM 1947 C C . ARG A 1 250 ? 6.973 3.788 -36.442 1.00 82.38 250 ARG A C 1
ATOM 1949 O O . ARG A 1 250 ? 6.443 4.374 -35.509 1.00 82.38 250 ARG A O 1
ATOM 1956 N N . VAL A 1 251 ? 6.740 2.513 -36.744 1.00 75.94 251 VAL A N 1
ATOM 1957 C CA . VAL A 1 251 ? 5.788 1.675 -36.001 1.00 75.94 251 VAL A CA 1
ATOM 1958 C C . VAL A 1 251 ? 6.338 1.318 -34.622 1.00 75.94 251 VAL A C 1
ATOM 1960 O O . VAL A 1 251 ? 5.612 1.411 -33.638 1.00 75.94 251 VAL A O 1
ATOM 1963 N N . ASP A 1 252 ? 7.623 0.972 -34.549 1.00 70.94 252 ASP A N 1
ATOM 1964 C CA . ASP A 1 252 ? 8.270 0.491 -33.326 1.00 70.94 252 ASP A CA 1
ATOM 1965 C C . ASP A 1 252 ? 8.963 1.623 -32.530 1.00 70.94 252 ASP A C 1
ATOM 1967 O O . ASP A 1 252 ? 9.581 1.373 -31.497 1.00 70.94 252 ASP A O 1
ATOM 1971 N N . GLY A 1 253 ? 8.847 2.882 -32.979 1.00 71.12 253 GLY A N 1
ATOM 1972 C CA . GLY A 1 253 ? 9.260 4.073 -32.222 1.00 71.12 253 GLY A CA 1
ATOM 1973 C C . GLY A 1 253 ? 10.764 4.388 -32.215 1.00 71.12 253 GLY A C 1
ATOM 1974 O O . GLY A 1 253 ? 11.222 5.174 -31.392 1.00 71.12 253 GLY A O 1
ATOM 1975 N N . TYR A 1 254 ? 11.560 3.828 -33.129 1.00 76.75 254 TYR A N 1
ATOM 1976 C CA . TYR A 1 254 ? 13.027 3.987 -33.132 1.00 76.75 254 TYR A CA 1
ATOM 1977 C C . TYR A 1 254 ? 13.521 5.380 -33.563 1.00 76.75 254 TYR A C 1
ATOM 1979 O O . TYR A 1 254 ? 14.686 5.715 -33.358 1.00 76.75 254 TYR A O 1
ATOM 1987 N N . VAL A 1 255 ? 12.660 6.205 -34.167 1.00 78.69 255 VAL A N 1
ATOM 1988 C CA . VAL A 1 255 ? 13.037 7.476 -34.822 1.00 78.69 255 VAL A CA 1
ATOM 1989 C C . VAL A 1 255 ? 13.709 8.475 -33.875 1.00 78.69 255 VAL A C 1
ATOM 1991 O O . VAL A 1 255 ? 14.636 9.188 -34.272 1.00 78.69 255 VAL A O 1
ATOM 1994 N N . GLU A 1 256 ? 13.247 8.554 -32.630 1.00 77.38 256 GLU A N 1
ATOM 1995 C CA . GLU A 1 256 ? 13.719 9.563 -31.674 1.00 77.38 256 GLU A CA 1
ATOM 1996 C C . GLU A 1 256 ? 15.112 9.243 -31.104 1.00 77.38 256 GLU A C 1
ATOM 1998 O O . GLU A 1 256 ? 15.874 10.147 -30.749 1.00 77.38 256 GLU A O 1
ATOM 2003 N N . CYS A 1 257 ? 15.470 7.959 -31.082 1.00 86.94 257 CYS A N 1
ATOM 2004 C CA . CYS A 1 257 ? 16.724 7.431 -30.545 1.00 86.94 257 CYS A CA 1
ATOM 2005 C C . CYS A 1 257 ? 17.634 6.862 -31.647 1.00 86.94 257 CYS A C 1
ATOM 2007 O O . CYS A 1 257 ? 18.435 5.957 -31.406 1.00 86.94 257 CYS A O 1
ATOM 2009 N N . MET A 1 258 ? 17.515 7.398 -32.865 1.00 91.62 258 MET A N 1
ATOM 2010 C CA . MET A 1 258 ? 18.343 7.030 -34.011 1.00 91.62 258 MET A CA 1
ATOM 2011 C C . MET A 1 258 ? 19.199 8.210 -34.480 1.00 91.62 258 MET A C 1
ATOM 2013 O O . MET A 1 258 ? 18.714 9.341 -34.589 1.00 91.62 258 MET A O 1
ATOM 2017 N N . VAL A 1 259 ? 20.471 7.932 -34.773 1.00 94.06 259 VAL A N 1
ATOM 2018 C CA . VAL A 1 259 ? 21.454 8.904 -35.275 1.00 94.06 259 VAL A CA 1
ATOM 2019 C C . VAL A 1 259 ? 22.307 8.278 -36.376 1.00 94.06 259 VAL A C 1
ATOM 2021 O O . VAL A 1 259 ? 22.658 7.095 -36.319 1.00 94.06 259 VAL A O 1
ATOM 2024 N N . THR A 1 260 ? 22.648 9.073 -37.388 1.00 94.44 260 THR A N 1
ATOM 2025 C CA . THR A 1 260 ? 23.486 8.642 -38.513 1.00 94.44 260 THR A CA 1
ATOM 2026 C C . THR A 1 260 ? 24.684 9.561 -38.677 1.00 94.44 260 THR A C 1
ATOM 2028 O O . THR A 1 260 ? 24.526 10.779 -38.761 1.00 94.44 260 THR A O 1
ATOM 2031 N N . PHE A 1 261 ? 25.868 8.966 -38.778 1.00 94.06 261 PHE A N 1
ATOM 2032 C CA . PHE A 1 261 ? 27.120 9.662 -39.031 1.00 94.06 261 PHE A CA 1
ATOM 2033 C C . PHE A 1 261 ? 27.628 9.378 -40.442 1.00 94.06 261 PHE A C 1
ATOM 2035 O O . PHE A 1 261 ? 27.712 8.215 -40.850 1.00 94.06 261 PHE A O 1
ATOM 2042 N N . TYR A 1 262 ? 28.016 10.429 -41.161 1.00 89.56 262 TYR A N 1
ATOM 2043 C CA . TYR A 1 262 ? 28.610 10.342 -42.497 1.00 89.56 262 TYR A CA 1
ATOM 2044 C C . TYR A 1 262 ? 30.032 10.906 -42.503 1.00 89.56 262 TYR A C 1
ATOM 2046 O O . TYR A 1 262 ? 30.420 11.678 -41.625 1.00 89.56 262 TYR A O 1
ATOM 2054 N N . GLU A 1 263 ? 30.835 10.474 -43.471 1.00 88.38 263 GLU A N 1
ATOM 2055 C CA . GLU A 1 263 ? 32.250 10.835 -43.532 1.00 88.38 263 GLU A CA 1
ATOM 2056 C C . GLU A 1 263 ? 32.454 12.113 -44.363 1.00 88.38 263 GLU A C 1
ATOM 2058 O O . GLU A 1 263 ? 31.830 12.286 -45.412 1.00 88.38 263 GLU A O 1
ATOM 2063 N N . THR A 1 264 ? 33.348 13.002 -43.926 1.00 86.50 264 THR A N 1
ATOM 2064 C CA . THR A 1 264 ? 33.819 14.144 -44.739 1.00 86.50 264 THR A CA 1
ATOM 2065 C C . THR A 1 264 ? 35.273 13.982 -45.191 1.00 86.50 264 THR A C 1
ATOM 2067 O O . THR A 1 264 ? 35.749 14.725 -46.052 1.00 86.50 264 THR A O 1
ATOM 2070 N N . GLY A 1 265 ? 35.986 12.983 -44.659 1.00 82.06 265 GLY A N 1
ATOM 2071 C CA . GLY A 1 265 ? 37.350 12.661 -45.053 1.00 82.06 265 GLY A CA 1
ATOM 2072 C C . GLY A 1 265 ? 37.420 11.988 -46.422 1.00 82.06 265 GLY A C 1
ATOM 2073 O O . GLY A 1 265 ? 36.638 11.106 -46.771 1.00 82.06 265 GLY A O 1
ATOM 2074 N N . MET A 1 266 ? 38.414 12.387 -47.208 1.00 79.56 266 MET A N 1
ATOM 2075 C CA . MET A 1 266 ? 38.595 11.903 -48.573 1.00 79.56 266 MET A CA 1
ATOM 2076 C C . MET A 1 266 ? 39.310 10.545 -48.596 1.00 79.56 266 MET A C 1
ATOM 2078 O O . MET A 1 266 ? 40.431 10.419 -48.102 1.00 79.56 266 MET A O 1
ATOM 2082 N N . SER A 1 267 ? 38.704 9.543 -49.234 1.00 70.38 267 SER A N 1
ATOM 2083 C CA .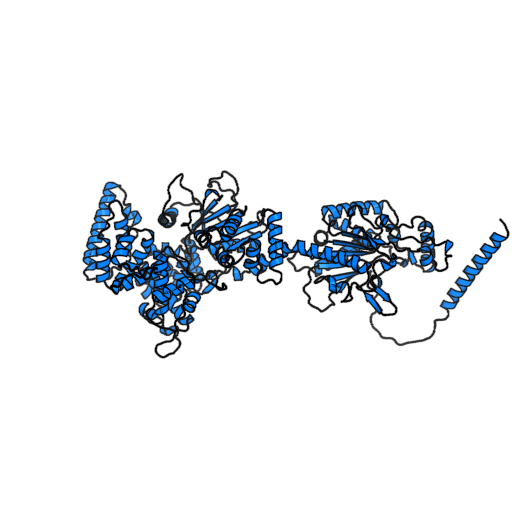 SER A 1 267 ? 39.263 8.195 -49.387 1.00 70.38 267 SER A CA 1
ATOM 2084 C C . SER A 1 267 ? 39.639 7.907 -50.847 1.00 70.38 267 SER A C 1
ATOM 2086 O O . SER A 1 267 ? 39.040 8.451 -51.772 1.00 70.38 267 SER A O 1
ATOM 2088 N N . SER A 1 268 ? 40.624 7.031 -51.079 1.00 66.44 268 SER A N 1
ATOM 2089 C CA . SER A 1 268 ? 40.943 6.490 -52.413 1.00 66.44 268 SER A CA 1
ATOM 2090 C C . SER A 1 268 ? 40.871 4.965 -52.398 1.00 66.44 268 SER A C 1
ATOM 2092 O O . SER A 1 268 ? 41.756 4.289 -51.872 1.00 66.44 268 SER A O 1
ATOM 2094 N N . LEU A 1 269 ? 39.800 4.416 -52.975 1.00 59.50 269 LEU A N 1
ATOM 2095 C CA . LEU A 1 269 ? 39.597 2.971 -53.124 1.00 59.50 269 LEU A CA 1
ATOM 2096 C C . LEU A 1 269 ? 40.601 2.311 -54.099 1.00 59.50 269 LEU A C 1
ATOM 2098 O O . LEU A 1 269 ? 41.199 1.303 -53.714 1.00 59.50 269 LEU A O 1
ATOM 2102 N N . PRO A 1 270 ? 40.874 2.861 -55.305 1.00 58.00 270 PRO A N 1
ATOM 2103 C CA . PRO A 1 270 ? 41.776 2.231 -56.277 1.00 58.00 270 PRO A CA 1
ATOM 2104 C C . PRO A 1 270 ? 43.208 2.057 -55.774 1.00 58.00 270 PRO A C 1
ATOM 2106 O O . PRO A 1 270 ? 43.807 1.008 -55.987 1.00 58.00 270 PRO A O 1
ATOM 2109 N N . ARG A 1 271 ? 43.745 3.043 -55.046 1.00 58.91 271 ARG A N 1
ATOM 2110 C CA . ARG A 1 271 ? 45.092 2.951 -54.462 1.00 58.91 271 ARG A CA 1
ATOM 2111 C C . ARG A 1 271 ? 45.187 2.011 -53.273 1.00 58.91 271 ARG A C 1
ATOM 2113 O O . ARG A 1 271 ? 46.263 1.502 -52.987 1.00 58.91 271 ARG A O 1
ATOM 2120 N N . LYS A 1 272 ? 44.076 1.767 -52.580 1.00 58.66 272 LYS A N 1
ATOM 2121 C CA . LYS A 1 272 ? 44.043 0.795 -51.485 1.00 58.66 272 LYS A CA 1
ATOM 2122 C C . LYS A 1 272 ? 44.131 -0.642 -52.010 1.00 58.66 272 LYS A C 1
ATOM 2124 O O . LYS A 1 272 ? 44.751 -1.479 -51.367 1.00 58.66 272 LYS A O 1
ATOM 2129 N N . ILE A 1 273 ? 43.533 -0.910 -53.173 1.00 53.19 273 ILE A N 1
ATOM 2130 C CA . ILE A 1 273 ? 43.565 -2.223 -53.840 1.00 53.19 273 ILE A CA 1
ATOM 2131 C C . ILE A 1 273 ? 44.853 -2.383 -54.668 1.00 53.19 273 ILE A C 1
ATOM 2133 O O . ILE A 1 273 ? 45.459 -3.452 -54.677 1.00 53.19 273 ILE A O 1
ATOM 2137 N N . PHE A 1 274 ? 45.318 -1.309 -55.310 1.00 59.88 274 PHE A N 1
ATOM 2138 C CA . PHE A 1 274 ? 46.538 -1.277 -56.116 1.00 59.88 274 PHE A CA 1
ATOM 2139 C C . PHE A 1 274 ? 47.444 -0.120 -55.660 1.00 59.88 274 PHE A C 1
ATOM 2141 O O . PHE A 1 274 ? 47.370 0.980 -56.211 1.00 59.88 274 PHE A O 1
ATOM 2148 N N . PRO A 1 275 ? 48.332 -0.343 -54.672 1.00 56.75 275 PRO A N 1
ATOM 2149 C CA . PRO A 1 275 ? 49.199 0.705 -54.113 1.00 56.75 275 PRO A CA 1
ATOM 2150 C C . PRO A 1 275 ? 50.102 1.407 -55.138 1.00 56.75 275 PRO A C 1
ATOM 2152 O O . PRO A 1 275 ? 50.547 2.526 -54.910 1.00 56.75 275 PRO A O 1
ATOM 2155 N N . TRP A 1 276 ? 50.350 0.756 -56.276 1.00 56.34 276 TRP A N 1
ATOM 2156 C CA . TRP A 1 276 ? 51.183 1.229 -57.380 1.00 56.34 276 TRP A CA 1
ATOM 2157 C C . TRP A 1 276 ? 50.446 2.140 -58.383 1.00 56.34 276 TRP A C 1
ATOM 2159 O O . TRP A 1 276 ? 51.059 2.584 -59.354 1.00 56.34 276 TRP A O 1
ATOM 2169 N N . LEU A 1 277 ? 49.151 2.434 -58.185 1.00 56.84 277 LEU A N 1
ATOM 2170 C CA . LEU A 1 277 ? 48.381 3.277 -59.108 1.00 56.84 277 LEU A CA 1
ATOM 2171 C C . LEU A 1 277 ? 48.838 4.764 -59.060 1.00 56.84 277 LEU A C 1
ATOM 2173 O O . LEU A 1 277 ? 48.850 5.366 -57.974 1.00 56.84 277 LEU A O 1
ATOM 2177 N N . PRO A 1 278 ? 49.152 5.396 -60.214 1.00 56.06 278 PRO A N 1
ATOM 2178 C CA . PRO A 1 278 ? 49.517 6.816 -60.305 1.00 56.06 278 PRO A CA 1
ATOM 2179 C C . PRO A 1 278 ? 48.481 7.774 -59.687 1.00 56.06 278 PRO A C 1
ATOM 2181 O O . PRO A 1 278 ? 47.278 7.536 -59.782 1.00 56.06 278 PRO A O 1
ATOM 2184 N N . ASP A 1 279 ? 48.940 8.888 -59.093 1.00 54.97 279 ASP A N 1
ATOM 2185 C CA . ASP A 1 279 ? 48.090 9.880 -58.392 1.00 54.97 279 ASP A CA 1
ATOM 2186 C C . ASP A 1 279 ? 46.958 10.422 -59.270 1.00 54.97 279 ASP A C 1
ATOM 2188 O O . ASP A 1 279 ? 45.828 10.564 -58.807 1.00 54.97 279 ASP A O 1
ATOM 2192 N N . PHE A 1 280 ? 47.239 10.659 -60.553 1.00 55.44 280 PHE A N 1
ATOM 2193 C CA . PHE A 1 280 ? 46.277 11.240 -61.491 1.00 55.44 280 PHE A CA 1
ATOM 2194 C C . PHE A 1 280 ? 45.092 10.311 -61.823 1.00 55.44 280 PHE A C 1
ATOM 2196 O O . PHE A 1 280 ? 44.069 10.784 -62.309 1.00 55.44 280 PHE A O 1
ATOM 2203 N N . LEU A 1 281 ? 45.203 9.005 -61.538 1.00 51.72 281 LEU A N 1
ATOM 2204 C CA . LEU A 1 281 ? 44.131 8.013 -61.719 1.00 51.72 281 LEU A CA 1
ATOM 2205 C C . LEU A 1 281 ? 43.310 7.785 -60.435 1.00 51.72 281 LEU A C 1
ATOM 2207 O O . LEU A 1 281 ? 42.329 7.043 -60.441 1.00 51.72 281 LEU A O 1
ATOM 2211 N N . SER A 1 282 ? 43.695 8.411 -59.320 1.00 58.50 282 SER A N 1
ATOM 2212 C CA . SER A 1 282 ? 43.067 8.238 -58.012 1.00 58.50 282 SER A CA 1
ATOM 2213 C C . SER A 1 282 ? 42.077 9.370 -57.720 1.00 58.50 282 SER A C 1
ATOM 2215 O O . SER A 1 282 ? 42.436 10.365 -57.089 1.00 58.50 282 SER A O 1
ATOM 2217 N N . GLN A 1 283 ? 40.805 9.196 -58.086 1.00 62.84 283 GLN A N 1
ATOM 2218 C CA . GLN A 1 283 ? 39.744 10.080 -57.590 1.00 62.84 283 GLN A CA 1
ATOM 2219 C C . GLN A 1 283 ? 39.579 9.898 -56.073 1.00 62.84 283 GLN A C 1
ATOM 2221 O O . GLN A 1 283 ? 39.205 8.823 -55.604 1.00 62.84 283 GLN A O 1
ATOM 2226 N N . LYS A 1 284 ? 39.886 10.947 -55.303 1.00 68.19 284 LYS A N 1
ATOM 2227 C CA . LYS A 1 284 ? 39.662 10.991 -53.854 1.00 68.19 284 LYS A CA 1
ATOM 2228 C C . LYS A 1 284 ? 38.254 11.525 -53.582 1.00 68.19 284 LYS A C 1
ATOM 2230 O O . LYS A 1 284 ? 37.961 12.651 -53.972 1.00 68.19 284 LYS A O 1
ATOM 2235 N N . LYS A 1 285 ? 37.401 10.730 -52.936 1.00 68.31 285 LYS A N 1
ATOM 2236 C CA . LYS A 1 285 ? 36.031 11.103 -52.536 1.00 68.31 285 LYS A CA 1
ATOM 2237 C C . LYS A 1 285 ? 35.678 10.437 -51.195 1.00 68.31 285 LYS A C 1
ATOM 2239 O O . LYS A 1 285 ? 36.247 9.383 -50.892 1.00 68.31 285 LYS A O 1
ATOM 2244 N N . PRO A 1 286 ? 34.785 11.016 -50.374 1.00 72.62 286 PRO A N 1
ATOM 2245 C CA . PRO A 1 286 ? 34.197 10.297 -49.238 1.00 72.62 286 PRO A CA 1
ATOM 2246 C C . PRO A 1 286 ? 33.428 9.075 -49.757 1.00 72.62 286 PRO A C 1
ATOM 2248 O O . PRO A 1 286 ? 32.708 9.206 -50.741 1.00 72.62 286 PRO A O 1
ATOM 2251 N N . ILE A 1 287 ? 33.579 7.889 -49.153 1.00 73.62 287 ILE A N 1
ATOM 2252 C CA . ILE A 1 287 ? 32.905 6.656 -49.625 1.00 73.62 287 ILE A CA 1
ATOM 2253 C C . ILE A 1 287 ? 31.398 6.713 -49.331 1.00 73.62 287 ILE A C 1
ATOM 2255 O O . ILE A 1 287 ? 30.578 6.316 -50.164 1.00 73.62 287 ILE A O 1
ATOM 2259 N N . VAL A 1 288 ? 31.046 7.234 -48.159 1.00 78.75 288 VAL A N 1
ATOM 2260 C CA . VAL A 1 288 ? 29.687 7.420 -47.652 1.00 78.75 288 VAL A CA 1
ATOM 2261 C C . VAL A 1 288 ? 29.500 8.890 -47.290 1.00 78.75 288 VAL A C 1
ATOM 2263 O O . VAL A 1 288 ? 29.610 9.302 -46.136 1.00 78.75 288 VAL A O 1
ATOM 2266 N N . GLU A 1 289 ? 29.241 9.684 -48.324 1.00 82.12 289 GLU A N 1
ATOM 2267 C CA . GLU A 1 289 ? 28.839 11.086 -48.199 1.00 82.12 289 GLU A CA 1
ATOM 2268 C C . GLU A 1 289 ? 27.440 11.225 -47.581 1.00 82.12 289 GLU A C 1
ATOM 2270 O O . GLU A 1 289 ? 26.696 10.249 -47.485 1.00 82.12 289 GLU A O 1
ATOM 2275 N N . GLU A 1 290 ? 27.052 12.447 -47.210 1.00 84.44 290 GLU A N 1
ATOM 2276 C CA . GLU A 1 290 ? 25.770 12.738 -46.556 1.00 84.44 290 GLU A CA 1
ATOM 2277 C C . GLU A 1 290 ? 24.568 12.116 -47.279 1.00 84.44 290 GLU A C 1
ATOM 2279 O O . GLU A 1 290 ? 23.705 11.525 -46.633 1.00 84.44 290 GLU A O 1
ATOM 2284 N N . SER A 1 291 ? 24.532 12.191 -48.613 1.00 81.56 291 SER A N 1
ATOM 2285 C CA . SER A 1 291 ? 23.428 11.675 -49.431 1.00 81.56 291 SER A CA 1
ATOM 2286 C C . SER A 1 291 ? 23.225 10.160 -49.275 1.00 81.56 291 SER A C 1
ATOM 2288 O O . SER A 1 291 ? 22.096 9.678 -49.361 1.00 81.56 291 SER A O 1
ATOM 2290 N N . SER A 1 292 ? 24.306 9.418 -49.015 1.00 83.56 292 SER A N 1
ATOM 2291 C CA . SER A 1 292 ? 24.316 7.966 -48.828 1.00 83.56 292 SER A CA 1
ATOM 2292 C C . SER A 1 292 ? 24.236 7.567 -47.358 1.00 83.56 292 SER A C 1
ATOM 2294 O O . SER A 1 292 ? 23.542 6.614 -47.015 1.00 83.56 292 SER A O 1
ATOM 2296 N N . GLY A 1 293 ? 24.917 8.313 -46.489 1.00 81.00 293 GLY A N 1
ATOM 2297 C CA . GLY A 1 293 ? 25.025 8.057 -45.056 1.00 81.00 293 GLY A CA 1
ATOM 2298 C C . GLY A 1 293 ? 23.838 8.528 -44.225 1.00 81.00 293 GLY A C 1
ATOM 2299 O O . GLY A 1 293 ? 23.878 8.391 -43.006 1.00 81.00 293 GLY A O 1
ATOM 2300 N N . SER A 1 294 ? 22.800 9.083 -44.854 1.00 85.12 294 SER A N 1
ATOM 2301 C CA . SER A 1 294 ? 21.667 9.700 -44.161 1.00 85.12 294 SER A CA 1
ATOM 2302 C C . SER A 1 294 ? 20.332 9.034 -44.472 1.00 85.12 294 SER A C 1
ATOM 2304 O O . SER A 1 294 ? 20.010 8.743 -45.623 1.00 85.12 294 SER A O 1
ATOM 2306 N N . LEU A 1 295 ? 19.497 8.898 -43.439 1.00 85.81 295 LEU A N 1
ATOM 2307 C CA . LEU A 1 295 ? 18.106 8.459 -43.566 1.00 85.81 295 LEU A CA 1
ATOM 2308 C C . LEU A 1 295 ? 17.144 9.652 -43.567 1.00 85.81 295 LEU A C 1
ATOM 2310 O O . LEU A 1 295 ? 17.233 10.555 -42.729 1.00 85.81 295 LEU A O 1
ATOM 2314 N N . GLU A 1 296 ? 16.167 9.643 -44.477 1.00 82.69 296 GLU A N 1
ATOM 2315 C CA . GLU A 1 296 ? 15.225 10.760 -44.645 1.00 82.69 296 GLU A CA 1
ATOM 2316 C C . GLU A 1 296 ? 14.387 11.066 -43.403 1.00 82.69 296 GLU A C 1
ATOM 2318 O O . GLU A 1 296 ? 14.075 12.227 -43.143 1.00 82.69 296 GLU A O 1
ATOM 2323 N N . ILE A 1 297 ? 14.087 10.033 -42.621 1.00 81.94 297 ILE A N 1
ATOM 2324 C CA . ILE A 1 297 ? 13.245 10.092 -41.426 1.00 81.94 297 ILE A CA 1
ATOM 2325 C C . ILE A 1 297 ? 13.873 10.851 -40.242 1.00 81.94 297 ILE A C 1
ATOM 2327 O O . ILE A 1 297 ? 13.147 11.271 -39.349 1.00 81.94 297 ILE A O 1
ATOM 2331 N N . ILE A 1 298 ? 15.191 11.071 -40.245 1.00 83.25 298 ILE A N 1
ATOM 2332 C CA . ILE A 1 298 ? 15.933 11.752 -39.168 1.00 83.25 298 ILE A CA 1
ATOM 2333 C C . ILE A 1 298 ? 16.736 12.933 -39.723 1.00 83.25 298 ILE A C 1
ATOM 2335 O O . ILE A 1 298 ? 17.953 12.872 -39.859 1.00 83.25 298 ILE A O 1
ATOM 2339 N N . ARG A 1 299 ? 16.053 14.010 -40.126 1.00 74.56 299 ARG A N 1
ATOM 2340 C CA . ARG A 1 299 ? 16.694 15.169 -40.785 1.00 74.56 299 ARG A CA 1
ATOM 2341 C C . ARG A 1 299 ? 17.647 15.946 -39.877 1.00 74.56 299 ARG A C 1
ATOM 2343 O O . ARG A 1 299 ? 18.655 16.444 -40.354 1.00 74.56 299 ARG A O 1
ATOM 2350 N N . ASP A 1 300 ? 17.336 16.020 -38.593 1.00 78.50 300 ASP A N 1
ATOM 2351 C CA . ASP A 1 300 ? 18.018 16.819 -37.573 1.00 78.50 300 ASP A CA 1
ATOM 2352 C C . ASP A 1 300 ? 19.167 16.082 -36.861 1.00 78.50 300 ASP A C 1
ATOM 2354 O O . ASP A 1 300 ? 19.912 16.688 -36.097 1.00 78.50 300 ASP A O 1
ATOM 2358 N N . ARG A 1 301 ? 19.333 14.775 -37.108 1.00 85.44 301 ARG A N 1
ATOM 2359 C CA . ARG A 1 301 ? 20.322 13.906 -36.437 1.00 85.44 301 ARG A CA 1
ATOM 2360 C C . ARG A 1 301 ? 21.262 13.201 -37.423 1.00 85.44 301 ARG A C 1
ATOM 2362 O O . ARG A 1 301 ? 21.639 12.044 -37.229 1.00 85.44 301 ARG A O 1
ATOM 2369 N N . ARG A 1 302 ? 21.633 13.914 -38.489 1.00 89.06 302 ARG A N 1
ATOM 2370 C CA . ARG A 1 302 ? 22.679 13.525 -39.449 1.00 89.06 302 ARG A CA 1
ATOM 2371 C C . ARG A 1 302 ? 23.912 14.352 -39.162 1.00 89.06 302 ARG A C 1
ATOM 2373 O O . ARG A 1 302 ? 23.873 15.568 -39.318 1.00 89.06 302 ARG A O 1
ATOM 2380 N N . LEU A 1 303 ? 24.978 13.708 -38.713 1.00 91.06 303 LEU A N 1
ATOM 2381 C CA . LEU A 1 303 ? 26.145 14.417 -38.204 1.00 91.06 303 LEU A CA 1
ATOM 2382 C C . LEU A 1 303 ? 27.396 14.055 -39.023 1.00 91.06 303 LEU A C 1
ATOM 2384 O O . LEU A 1 303 ? 27.652 12.869 -39.247 1.00 91.06 303 LEU A O 1
ATOM 2388 N N . PRO A 1 304 ? 28.182 15.041 -39.484 1.00 92.50 304 PRO A N 1
ATOM 2389 C CA . PRO A 1 304 ? 29.451 14.780 -40.153 1.00 92.50 304 PRO A CA 1
ATOM 2390 C C . PRO A 1 304 ? 30.525 14.371 -39.139 1.00 92.50 304 PRO A C 1
ATOM 2392 O O . PRO A 1 304 ? 30.569 14.917 -38.040 1.00 92.50 304 PRO A O 1
ATOM 2395 N N . LEU A 1 305 ? 31.438 13.482 -39.537 1.00 91.00 305 LEU A N 1
ATOM 2396 C CA . LEU A 1 305 ? 32.712 13.255 -38.842 1.00 91.00 305 LEU A CA 1
ATOM 2397 C C . LEU A 1 305 ? 33.880 13.553 -39.783 1.00 91.00 305 LEU A C 1
ATOM 2399 O O . LEU A 1 305 ? 33.874 13.128 -40.945 1.00 91.00 305 LEU A O 1
ATOM 2403 N N . SER A 1 306 ? 34.910 14.229 -39.271 1.00 88.50 306 SER A N 1
ATOM 2404 C CA . SER A 1 306 ? 36.090 14.656 -40.043 1.00 88.50 306 SER A CA 1
ATOM 2405 C C . SER A 1 306 ? 37.100 13.525 -40.248 1.00 88.50 306 SER A C 1
ATOM 2407 O O . SER A 1 306 ? 38.290 13.647 -39.957 1.00 88.50 306 SER A O 1
ATOM 2409 N N . ARG A 1 307 ? 36.617 12.388 -40.759 1.00 85.94 307 ARG A N 1
ATOM 2410 C CA . ARG A 1 307 ? 37.332 11.107 -40.827 1.00 85.94 307 ARG A CA 1
ATOM 2411 C C . ARG A 1 307 ? 37.174 10.435 -42.176 1.00 85.94 307 ARG A C 1
ATOM 2413 O O . ARG A 1 307 ? 36.192 10.641 -42.876 1.00 85.94 307 ARG A O 1
ATOM 2420 N N . THR A 1 308 ? 38.151 9.600 -42.519 1.00 84.44 308 THR A N 1
ATOM 2421 C CA . THR A 1 308 ? 38.030 8.661 -43.643 1.00 84.44 308 THR A CA 1
ATOM 2422 C C . THR A 1 308 ? 37.185 7.453 -43.241 1.00 84.44 308 THR A C 1
ATOM 2424 O O . THR A 1 308 ? 37.130 7.098 -42.063 1.00 84.44 308 THR A O 1
ATOM 2427 N N . HIS A 1 309 ? 36.598 6.755 -44.213 1.00 82.12 309 HIS A N 1
ATOM 2428 C CA . HIS A 1 309 ? 35.724 5.599 -44.003 1.00 82.12 309 HIS A CA 1
ATOM 2429 C C . HIS A 1 309 ? 36.265 4.568 -43.000 1.00 82.12 309 HIS A C 1
ATOM 2431 O O . HIS A 1 309 ? 35.555 4.100 -42.117 1.00 82.12 309 HIS A O 1
ATOM 2437 N N . VAL A 1 310 ? 37.558 4.237 -43.100 1.00 80.75 310 VAL A N 1
ATOM 2438 C CA . VAL A 1 310 ? 38.224 3.226 -42.254 1.00 80.75 310 VAL A CA 1
ATOM 2439 C C . VAL A 1 310 ? 38.525 3.699 -40.826 1.00 80.75 310 VAL A C 1
ATOM 2441 O O . VAL A 1 310 ? 38.996 2.905 -40.009 1.00 80.75 310 VAL A O 1
ATOM 2444 N N . GLN A 1 311 ? 38.316 4.988 -40.549 1.00 86.69 311 GLN A N 1
ATOM 2445 C CA . GLN A 1 311 ? 38.539 5.648 -39.261 1.00 86.69 311 GLN A CA 1
ATOM 2446 C C . GLN A 1 311 ? 37.234 6.073 -38.574 1.00 86.69 311 GLN A C 1
ATOM 2448 O O . GLN A 1 311 ? 37.292 6.581 -37.455 1.00 86.69 311 GLN A O 1
ATOM 2453 N N . MET A 1 312 ? 36.072 5.862 -39.205 1.00 88.06 312 MET A N 1
ATOM 2454 C CA . MET A 1 312 ? 34.754 6.276 -38.690 1.00 88.06 312 MET A CA 1
ATOM 2455 C C . MET A 1 312 ? 34.373 5.627 -37.353 1.00 88.06 312 MET A C 1
ATOM 2457 O O . MET A 1 312 ? 33.476 6.097 -36.665 1.00 88.06 312 MET A O 1
ATOM 2461 N N . ASN A 1 313 ? 35.051 4.545 -36.982 1.00 90.69 313 ASN A N 1
ATOM 2462 C CA . ASN A 1 313 ? 34.790 3.732 -35.800 1.00 90.69 313 ASN A CA 1
ATOM 2463 C C . ASN A 1 313 ? 36.016 3.571 -34.878 1.00 90.69 313 ASN A C 1
ATOM 2465 O O . ASN A 1 313 ? 36.026 2.670 -34.036 1.00 90.69 313 ASN A O 1
ATOM 2469 N N . LYS A 1 314 ? 37.051 4.411 -35.036 1.00 92.62 314 LYS A N 1
ATOM 2470 C CA . LYS A 1 314 ? 38.329 4.309 -34.305 1.00 92.62 314 LYS A CA 1
ATOM 2471 C C . LYS A 1 314 ? 38.723 5.644 -33.695 1.00 92.62 314 LYS A C 1
ATOM 2473 O O . LYS A 1 314 ? 39.059 6.558 -34.438 1.00 92.62 314 LYS A O 1
ATOM 2478 N N . PHE A 1 315 ? 38.778 5.749 -32.373 1.00 94.31 315 PHE A N 1
ATOM 2479 C CA . PHE A 1 315 ? 39.047 7.018 -31.689 1.00 94.31 315 PHE A CA 1
ATOM 2480 C C . PHE A 1 315 ? 40.343 6.947 -30.869 1.00 94.31 315 PHE A C 1
ATOM 2482 O O . PHE A 1 315 ? 40.512 5.991 -30.114 1.00 94.31 315 PHE A O 1
ATOM 2489 N N . PRO A 1 316 ? 41.261 7.922 -31.015 1.00 92.38 316 PRO A N 1
ATOM 2490 C CA . PRO A 1 316 ? 42.580 7.866 -30.387 1.00 92.38 316 PRO A CA 1
ATOM 2491 C C . PRO A 1 316 ? 42.582 8.247 -28.904 1.00 92.38 316 PRO A C 1
ATOM 2493 O O . PRO A 1 316 ? 43.497 7.853 -28.190 1.00 92.38 316 PRO A O 1
ATOM 2496 N N . SER A 1 317 ? 41.626 9.062 -28.440 1.00 92.75 317 SER A N 1
ATOM 2497 C CA . SER A 1 317 ? 41.573 9.520 -27.046 1.00 92.75 317 SER A CA 1
ATOM 2498 C C . SER A 1 317 ? 40.200 10.103 -26.677 1.00 92.75 317 SER A C 1
ATOM 2500 O O . SER A 1 317 ? 39.438 10.441 -27.587 1.00 92.75 317 SER A O 1
ATOM 2502 N N . PRO A 1 318 ? 39.911 10.317 -25.378 1.00 92.50 318 PRO A N 1
ATOM 2503 C CA . PRO A 1 318 ? 38.680 10.973 -24.930 1.00 92.50 318 PRO A CA 1
ATOM 2504 C C . PRO A 1 318 ? 38.561 12.445 -25.355 1.00 92.50 318 PRO A C 1
ATOM 2506 O O . PRO A 1 318 ? 37.459 12.983 -25.379 1.00 92.50 318 PRO A O 1
ATOM 2509 N N . ASN A 1 319 ? 39.686 13.088 -25.689 1.00 92.19 319 ASN A N 1
ATOM 2510 C CA . ASN A 1 319 ? 39.752 14.494 -26.105 1.00 92.19 319 ASN A CA 1
ATOM 2511 C C . ASN A 1 319 ? 39.577 14.677 -27.621 1.00 92.19 319 ASN A C 1
ATOM 2513 O O . ASN A 1 319 ? 39.670 15.794 -28.128 1.00 92.19 319 ASN A O 1
ATOM 2517 N N . ASP A 1 320 ? 39.381 13.589 -28.364 1.00 93.50 320 ASP A N 1
ATOM 2518 C CA . ASP A 1 320 ? 39.114 13.655 -29.794 1.00 93.50 320 ASP A CA 1
ATOM 2519 C C . ASP A 1 320 ? 37.728 14.275 -30.048 1.00 93.50 320 ASP A C 1
ATOM 2521 O O . ASP A 1 320 ? 36.727 13.848 -29.473 1.00 93.50 320 ASP A O 1
ATOM 2525 N N . GLY A 1 321 ? 37.664 15.303 -30.899 1.00 91.81 321 GLY A N 1
ATOM 2526 C CA . GLY A 1 321 ? 36.422 16.042 -31.144 1.00 91.81 321 GLY A CA 1
ATOM 2527 C C . GLY A 1 321 ? 35.309 15.163 -31.721 1.00 91.81 321 GLY A C 1
ATOM 2528 O O . GLY A 1 321 ? 34.187 15.191 -31.223 1.00 91.81 321 GLY A O 1
ATOM 2529 N N . ASP A 1 322 ? 35.630 14.324 -32.709 1.00 94.25 322 ASP A N 1
ATOM 2530 C CA . ASP A 1 322 ? 34.665 13.411 -33.333 1.00 94.25 322 ASP A CA 1
ATOM 2531 C C . ASP A 1 322 ? 34.207 12.314 -32.354 1.00 94.25 322 ASP A C 1
ATOM 2533 O O . ASP A 1 322 ? 33.037 11.928 -32.366 1.00 94.25 322 ASP A O 1
ATOM 2537 N N . TYR A 1 323 ? 35.097 11.837 -31.472 1.00 95.56 323 TYR A N 1
ATOM 2538 C CA . TYR A 1 323 ? 34.723 10.956 -30.358 1.00 95.56 323 TYR A CA 1
ATOM 2539 C C . TYR A 1 323 ? 33.693 11.625 -29.445 1.00 95.56 323 TYR A C 1
ATOM 2541 O O . TYR A 1 323 ? 32.673 11.015 -29.122 1.00 95.56 323 TYR A O 1
ATOM 2549 N N . GLY A 1 324 ? 33.929 12.887 -29.073 1.00 94.31 324 GLY A N 1
ATOM 2550 C CA . GLY A 1 324 ? 33.009 13.674 -28.256 1.00 94.31 324 GLY A CA 1
ATOM 2551 C C . GLY A 1 324 ? 31.616 13.787 -28.878 1.00 94.31 324 GLY A C 1
ATOM 2552 O O . GLY A 1 324 ? 30.621 13.617 -28.175 1.00 94.31 324 GLY A O 1
ATOM 2553 N N . VAL A 1 325 ? 31.528 13.987 -30.199 1.00 95.12 325 VAL A N 1
ATOM 2554 C CA . VAL A 1 325 ? 30.239 14.037 -30.913 1.00 95.12 325 VAL A CA 1
ATOM 2555 C C . VAL A 1 325 ? 29.526 12.680 -30.875 1.00 95.12 325 VAL A C 1
ATOM 2557 O O . VAL A 1 325 ? 28.333 12.623 -30.571 1.00 95.12 325 VAL A O 1
ATOM 2560 N N . VAL A 1 326 ? 30.232 11.580 -31.161 1.00 95.62 326 VAL A N 1
ATOM 2561 C CA . VAL A 1 326 ? 29.634 10.232 -31.173 1.00 95.62 326 VAL A CA 1
ATOM 2562 C C . VAL A 1 326 ? 29.165 9.823 -29.780 1.00 95.62 326 VAL A C 1
ATOM 2564 O O . VAL A 1 326 ? 28.023 9.390 -29.618 1.00 95.62 326 VAL A O 1
ATOM 2567 N N . VAL A 1 327 ? 30.015 9.986 -28.766 1.00 95.75 327 VAL A N 1
ATOM 2568 C CA . VAL A 1 327 ? 29.681 9.600 -27.391 1.00 95.75 327 VAL A CA 1
ATOM 2569 C C . VAL A 1 327 ? 28.609 10.500 -26.796 1.00 95.75 327 VAL A C 1
ATOM 2571 O O . VAL A 1 327 ? 27.704 9.971 -26.163 1.00 95.75 327 VAL A O 1
ATOM 2574 N N . GLY A 1 328 ? 28.610 11.803 -27.087 1.00 94.25 328 GLY A N 1
ATOM 2575 C CA . GLY A 1 328 ? 27.537 12.697 -26.646 1.00 94.25 328 GLY A CA 1
ATOM 2576 C C . GLY A 1 328 ? 26.158 12.283 -27.176 1.00 94.25 328 GLY A C 1
ATOM 2577 O O . GLY A 1 328 ? 25.162 12.377 -26.462 1.00 94.25 328 GLY A O 1
ATOM 2578 N N . GLN A 1 329 ? 26.074 11.754 -28.404 1.00 95.12 329 GLN A N 1
ATOM 2579 C CA . GLN A 1 329 ? 24.814 11.197 -28.916 1.00 95.12 329 GLN A CA 1
ATOM 2580 C C . GLN A 1 329 ? 24.451 9.858 -28.273 1.00 95.12 329 GLN A C 1
ATOM 2582 O O . GLN A 1 329 ? 23.270 9.612 -28.035 1.00 95.12 329 GLN A O 1
ATOM 2587 N N . ILE A 1 330 ? 25.437 9.004 -27.980 1.00 95.62 330 ILE A N 1
ATOM 2588 C CA . ILE A 1 330 ? 25.211 7.760 -27.234 1.00 95.62 330 ILE A CA 1
ATOM 2589 C C . ILE A 1 330 ? 24.659 8.077 -25.840 1.00 95.62 330 ILE A C 1
ATOM 2591 O O . ILE A 1 330 ? 23.630 7.523 -25.475 1.00 95.62 330 ILE A O 1
ATOM 2595 N N . GLU A 1 331 ? 25.277 8.995 -25.096 1.00 94.06 331 GLU A N 1
ATOM 2596 C CA . GLU A 1 331 ? 24.820 9.427 -23.769 1.00 94.06 331 GLU A CA 1
ATOM 2597 C C . GLU A 1 331 ? 23.395 9.965 -23.809 1.00 94.06 331 GLU A C 1
ATOM 2599 O O . GLU A 1 331 ? 22.541 9.448 -23.097 1.00 94.06 331 GLU A O 1
ATOM 2604 N N . ARG A 1 332 ? 23.104 10.901 -24.722 1.00 91.62 332 ARG A N 1
ATOM 2605 C CA . ARG A 1 332 ? 21.753 11.451 -24.903 1.00 91.62 332 ARG A CA 1
ATOM 2606 C C . ARG A 1 332 ? 20.708 10.357 -25.143 1.00 91.62 332 ARG A C 1
ATOM 2608 O O . ARG A 1 332 ? 19.586 10.439 -24.650 1.00 91.62 332 ARG A O 1
ATOM 2615 N N . ILE A 1 333 ? 21.045 9.341 -25.942 1.00 91.44 333 ILE A N 1
ATOM 2616 C CA . ILE A 1 333 ? 20.149 8.206 -26.198 1.00 91.44 333 ILE A CA 1
ATOM 2617 C C . ILE A 1 333 ? 19.999 7.346 -24.936 1.00 91.44 333 ILE A C 1
ATOM 2619 O O . ILE A 1 333 ? 18.885 6.956 -24.604 1.00 91.44 333 ILE A O 1
ATOM 2623 N N . LEU A 1 334 ? 21.087 7.055 -24.219 1.00 90.81 334 LEU A N 1
ATOM 2624 C CA . LEU A 1 334 ? 21.051 6.255 -22.992 1.00 90.81 334 LEU A CA 1
ATOM 2625 C C . LEU A 1 334 ? 20.260 6.937 -21.873 1.00 90.81 334 LEU A C 1
ATOM 2627 O O . LEU A 1 334 ? 19.488 6.261 -21.198 1.00 90.81 334 LEU A O 1
ATOM 2631 N N . GLU A 1 335 ? 20.422 8.247 -21.691 1.00 87.12 335 GLU A N 1
ATOM 2632 C CA . GLU A 1 335 ? 19.638 9.056 -20.753 1.00 87.12 335 GLU A CA 1
ATOM 2633 C C . GLU A 1 335 ? 18.152 8.916 -21.050 1.00 87.12 335 GLU A C 1
ATOM 2635 O O . GLU A 1 335 ? 17.397 8.494 -20.181 1.00 87.12 335 GLU A O 1
ATOM 2640 N N . LYS A 1 336 ? 17.751 9.108 -22.308 1.00 83.31 336 LYS A N 1
ATOM 2641 C CA . LYS A 1 336 ? 16.359 8.932 -22.722 1.00 83.31 336 LYS A CA 1
ATOM 2642 C C . LYS A 1 336 ? 15.830 7.511 -22.477 1.00 83.31 336 LYS A C 1
ATOM 2644 O O . LYS A 1 336 ? 14.731 7.338 -21.964 1.00 83.31 336 LYS A O 1
ATOM 2649 N N . ILE A 1 337 ? 16.626 6.478 -22.774 1.00 82.88 337 ILE A N 1
ATOM 2650 C CA . ILE A 1 337 ? 16.258 5.072 -22.506 1.00 82.88 337 ILE A CA 1
ATOM 2651 C C . ILE A 1 337 ? 16.062 4.811 -21.002 1.00 82.88 337 ILE A C 1
ATOM 2653 O O . ILE A 1 337 ? 15.264 3.952 -20.617 1.00 82.88 337 ILE A O 1
ATOM 2657 N N . ARG A 1 338 ? 16.821 5.497 -20.143 1.00 80.25 338 ARG A N 1
ATOM 2658 C CA . ARG A 1 338 ? 16.686 5.411 -18.682 1.00 80.25 338 ARG A CA 1
ATOM 2659 C C . ARG A 1 338 ? 15.479 6.202 -18.190 1.00 80.25 338 ARG A C 1
ATOM 2661 O O . ARG A 1 338 ? 14.729 5.671 -17.374 1.00 80.25 338 ARG A O 1
ATOM 2668 N N . GLU A 1 339 ? 15.260 7.397 -18.734 1.00 70.88 339 GLU A N 1
ATOM 2669 C CA . GLU A 1 339 ? 14.105 8.249 -18.440 1.00 70.88 339 GLU A CA 1
ATOM 2670 C C . GLU A 1 339 ? 12.784 7.529 -18.704 1.00 70.88 339 GLU A C 1
ATOM 2672 O O . GLU A 1 339 ? 11.927 7.436 -17.820 1.00 70.88 339 GLU A O 1
ATOM 2677 N N . ASP A 1 340 ? 12.681 6.893 -19.870 1.00 67.75 340 ASP A N 1
ATOM 2678 C CA . ASP A 1 340 ? 11.522 6.096 -20.267 1.00 67.75 340 ASP A CA 1
ATOM 2679 C C . ASP A 1 340 ? 11.259 4.906 -19.325 1.00 67.75 340 ASP A C 1
ATOM 2681 O O . ASP A 1 340 ? 10.184 4.319 -19.378 1.00 67.75 340 ASP A O 1
ATOM 2685 N N . ARG A 1 341 ? 12.187 4.544 -18.427 1.00 70.88 341 ARG A N 1
ATOM 2686 C CA . ARG A 1 341 ? 12.034 3.434 -17.472 1.00 70.88 341 ARG A CA 1
ATOM 2687 C C . ARG A 1 341 ? 11.857 3.851 -16.020 1.00 70.88 341 ARG A C 1
ATOM 2689 O O . ARG A 1 341 ? 11.668 2.973 -15.177 1.00 70.88 341 ARG A O 1
ATOM 2696 N N . TYR A 1 342 ? 11.854 5.144 -15.692 1.00 73.75 342 TYR A N 1
ATOM 2697 C CA . TYR A 1 342 ? 11.622 5.555 -14.302 1.00 73.75 342 TYR A CA 1
ATOM 2698 C C . TYR A 1 342 ? 10.251 5.113 -13.792 1.00 73.75 342 TYR A C 1
ATOM 2700 O O . TYR A 1 342 ? 10.148 4.678 -12.648 1.00 73.75 342 TYR A O 1
ATOM 2708 N N . HIS A 1 343 ? 9.220 5.129 -14.641 1.00 75.38 343 HIS A N 1
ATOM 2709 C CA . HIS A 1 343 ? 7.897 4.638 -14.259 1.00 75.38 343 HIS A CA 1
ATOM 2710 C C . HIS A 1 343 ? 7.859 3.106 -14.093 1.00 75.38 343 HIS A C 1
ATOM 2712 O O . HIS A 1 343 ? 7.282 2.623 -13.124 1.00 75.38 343 HIS A O 1
ATOM 2718 N N . GLU A 1 344 ? 8.541 2.333 -14.950 1.00 76.88 344 GLU A N 1
ATOM 2719 C CA . GLU A 1 344 ? 8.667 0.871 -14.791 1.00 76.88 344 GLU A CA 1
ATOM 2720 C C . GLU A 1 344 ? 9.431 0.504 -13.505 1.00 76.88 344 GLU A C 1
ATOM 2722 O O . GLU A 1 344 ? 9.076 -0.445 -12.795 1.00 76.88 344 GLU A O 1
ATOM 2727 N N . ARG A 1 345 ? 10.483 1.268 -13.180 1.00 79.38 345 ARG A N 1
ATOM 2728 C CA . ARG A 1 345 ? 11.261 1.102 -11.948 1.00 79.38 345 ARG A CA 1
ATOM 2729 C C . ARG A 1 345 ? 10.447 1.490 -10.717 1.00 79.38 345 ARG A C 1
ATOM 2731 O O . ARG A 1 345 ? 10.483 0.751 -9.736 1.00 79.38 345 ARG A O 1
ATOM 2738 N N . ALA A 1 346 ? 9.690 2.585 -10.783 1.00 84.94 346 ALA A N 1
ATOM 2739 C CA . ALA A 1 346 ? 8.743 2.991 -9.749 1.00 84.94 346 ALA A CA 1
ATOM 2740 C C . ALA A 1 346 ? 7.709 1.885 -9.485 1.00 84.94 346 ALA A C 1
ATOM 2742 O O . ALA A 1 346 ? 7.554 1.445 -8.346 1.00 84.94 346 ALA A O 1
ATOM 2743 N N . ASP A 1 347 ? 7.084 1.358 -10.540 1.00 84.81 347 ASP A N 1
ATOM 2744 C CA . ASP A 1 347 ? 6.091 0.283 -10.455 1.00 84.81 347 ASP A CA 1
ATOM 2745 C C . ASP A 1 347 ? 6.676 -0.997 -9.862 1.00 84.81 347 ASP A C 1
ATOM 2747 O O . ASP A 1 347 ? 6.084 -1.617 -8.973 1.00 84.81 347 ASP A O 1
ATOM 2751 N N . SER A 1 348 ? 7.871 -1.375 -10.314 1.00 81.06 348 SER A N 1
ATOM 2752 C CA . SER A 1 348 ? 8.589 -2.539 -9.798 1.00 81.06 348 SER A CA 1
ATOM 2753 C C . SER A 1 348 ? 8.954 -2.368 -8.325 1.00 81.06 348 SER A C 1
ATOM 2755 O O . SER A 1 348 ? 8.821 -3.316 -7.550 1.00 81.06 348 SER A O 1
ATOM 2757 N N . HIS A 1 349 ? 9.386 -1.173 -7.919 1.00 84.44 349 HIS A N 1
ATOM 2758 C CA . HIS A 1 349 ? 9.720 -0.872 -6.531 1.00 84.44 349 HIS A CA 1
ATOM 2759 C C . HIS A 1 349 ? 8.479 -0.942 -5.633 1.00 84.44 349 HIS A C 1
ATOM 2761 O O . HIS A 1 349 ? 8.488 -1.668 -4.638 1.00 84.44 349 HIS A O 1
ATOM 2767 N N . ILE A 1 350 ? 7.383 -0.287 -6.026 1.00 87.75 350 ILE A N 1
ATOM 2768 C CA . ILE A 1 350 ? 6.111 -0.326 -5.292 1.00 87.75 350 ILE A CA 1
ATOM 2769 C C . ILE A 1 350 ? 5.628 -1.778 -5.148 1.00 87.75 350 ILE A C 1
ATOM 2771 O O . ILE A 1 350 ? 5.330 -2.234 -4.044 1.00 87.75 350 ILE A O 1
ATOM 2775 N N . LYS A 1 351 ? 5.614 -2.549 -6.240 1.00 84.81 351 LYS A N 1
ATOM 2776 C CA . LYS A 1 351 ? 5.110 -3.930 -6.241 1.00 84.81 351 LYS A CA 1
ATOM 2777 C C . LYS A 1 351 ? 5.963 -4.896 -5.414 1.00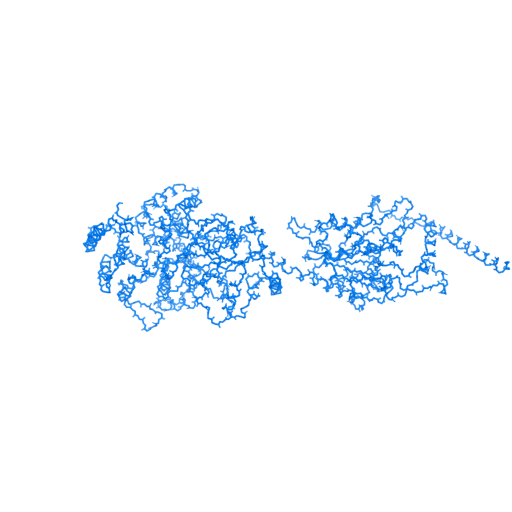 84.81 351 LYS A C 1
ATOM 2779 O O . LYS A 1 351 ? 5.414 -5.764 -4.731 1.00 84.81 351 LYS A O 1
ATOM 2784 N N . ASN A 1 352 ? 7.288 -4.793 -5.510 1.00 79.94 352 ASN A N 1
ATOM 2785 C CA . ASN A 1 352 ? 8.194 -5.798 -4.949 1.00 79.94 352 ASN A CA 1
ATOM 2786 C C . ASN A 1 352 ? 8.687 -5.446 -3.544 1.00 79.94 352 ASN A C 1
ATOM 2788 O O . ASN A 1 352 ? 8.869 -6.357 -2.743 1.00 79.94 352 ASN A O 1
ATOM 2792 N N . GLN A 1 353 ? 8.883 -4.159 -3.248 1.00 80.00 353 GLN A N 1
ATOM 2793 C CA . GLN A 1 353 ? 9.399 -3.693 -1.959 1.00 80.00 353 GLN A CA 1
ATOM 2794 C C . GLN A 1 353 ? 8.260 -3.200 -1.066 1.00 80.00 353 GLN A C 1
ATOM 2796 O O . GLN A 1 353 ? 8.008 -3.773 -0.008 1.00 80.00 353 GLN A O 1
ATOM 2801 N N . HIS A 1 354 ? 7.498 -2.200 -1.520 1.00 79.88 354 HIS A N 1
ATOM 2802 C CA . HIS A 1 354 ? 6.449 -1.601 -0.689 1.00 79.88 354 HIS A CA 1
ATOM 2803 C C . HIS A 1 354 ? 5.265 -2.558 -0.451 1.00 79.88 354 HIS A C 1
ATOM 2805 O O . HIS A 1 354 ? 4.672 -2.575 0.629 1.00 79.88 354 HIS A O 1
ATOM 2811 N N . TYR A 1 355 ? 4.921 -3.390 -1.436 1.00 85.44 355 TYR A N 1
ATOM 2812 C CA . TYR A 1 355 ? 3.891 -4.432 -1.326 1.00 85.44 355 TYR A CA 1
ATOM 2813 C C . TYR A 1 355 ? 4.491 -5.829 -1.118 1.00 85.44 355 TYR A C 1
ATOM 2815 O O . TYR A 1 355 ? 3.916 -6.837 -1.543 1.00 85.44 355 TYR A O 1
ATOM 2823 N N . ALA A 1 356 ? 5.661 -5.919 -0.476 1.00 79.69 356 ALA A N 1
ATOM 2824 C CA . ALA A 1 356 ? 6.200 -7.194 -0.015 1.00 79.69 356 ALA A CA 1
ATOM 2825 C C . ALA A 1 356 ? 5.214 -7.883 0.948 1.00 79.69 356 ALA A C 1
ATOM 2827 O O . ALA A 1 356 ? 4.539 -7.224 1.739 1.00 79.69 356 ALA A O 1
ATOM 2828 N N . THR A 1 357 ? 5.140 -9.217 0.910 1.00 74.56 357 THR A N 1
ATOM 2829 C CA . THR A 1 357 ? 4.154 -10.000 1.681 1.00 74.56 357 THR A CA 1
ATOM 2830 C C . THR A 1 357 ? 4.187 -9.664 3.173 1.00 74.56 357 THR A C 1
ATOM 2832 O O . THR A 1 357 ? 3.142 -9.453 3.780 1.00 74.56 357 THR A O 1
ATOM 2835 N N . GLN A 1 358 ? 5.385 -9.483 3.734 1.00 72.69 358 GLN A N 1
ATOM 2836 C CA . GLN A 1 358 ? 5.599 -9.121 5.140 1.00 72.69 358 GLN A CA 1
ATOM 2837 C C . GLN A 1 358 ? 5.014 -7.749 5.518 1.00 72.69 358 GLN A C 1
ATOM 2839 O O . GLN A 1 358 ? 4.619 -7.546 6.663 1.00 72.69 358 GLN A O 1
ATOM 2844 N N . MET A 1 359 ? 4.937 -6.810 4.568 1.00 72.88 359 MET A N 1
ATOM 2845 C CA . MET A 1 359 ? 4.358 -5.474 4.779 1.00 72.88 359 MET A CA 1
ATOM 2846 C C . MET A 1 359 ? 2.823 -5.511 4.760 1.00 72.88 359 MET A C 1
ATOM 2848 O O . MET A 1 359 ? 2.142 -4.691 5.391 1.00 72.88 359 MET A O 1
ATOM 2852 N N . LEU A 1 360 ? 2.259 -6.497 4.058 1.00 81.38 360 LEU A N 1
ATOM 2853 C CA . LEU A 1 360 ? 0.821 -6.713 3.975 1.00 81.38 360 LEU A CA 1
ATOM 2854 C C . LEU A 1 360 ? 0.287 -7.571 5.130 1.00 81.38 360 LEU A C 1
ATOM 2856 O O . LEU A 1 360 ? -0.905 -7.507 5.400 1.00 81.38 360 LEU A O 1
ATOM 2860 N N . GLU A 1 361 ? 1.125 -8.296 5.873 1.00 79.94 361 GLU A N 1
ATOM 2861 C CA . GLU A 1 361 ? 0.684 -9.084 7.031 1.00 79.94 361 GLU A CA 1
ATOM 2862 C C . GLU A 1 361 ? -0.093 -8.260 8.075 1.00 79.94 361 GLU A C 1
ATOM 2864 O O . GLU A 1 361 ? 0.064 -7.039 8.235 1.00 79.94 361 GLU A O 1
ATOM 2869 N N . ILE A 1 362 ? -0.977 -8.957 8.789 1.00 78.38 362 ILE A N 1
ATOM 2870 C CA . ILE A 1 362 ? -1.822 -8.386 9.835 1.00 78.38 362 ILE A CA 1
ATOM 2871 C C . ILE A 1 362 ? -1.281 -8.842 11.179 1.00 78.38 362 ILE A C 1
ATOM 2873 O O . ILE A 1 362 ? -1.158 -10.038 11.442 1.00 78.38 362 ILE A O 1
ATOM 2877 N N . GLU A 1 363 ? -0.973 -7.881 12.037 1.00 73.56 363 GLU A N 1
ATOM 2878 C CA . GLU A 1 363 ? -0.527 -8.150 13.394 1.00 73.56 363 GLU A CA 1
ATOM 2879 C C . GLU A 1 363 ? -1.735 -8.329 14.323 1.00 73.56 363 GLU A C 1
ATOM 2881 O O . GLU A 1 363 ? -2.559 -7.425 14.480 1.00 73.56 363 GLU A O 1
ATOM 2886 N N . ARG A 1 364 ? -1.844 -9.507 14.943 1.00 75.06 364 ARG A N 1
ATOM 2887 C CA . ARG A 1 364 ? -2.879 -9.810 15.939 1.00 75.06 364 ARG A CA 1
ATOM 2888 C C . ARG A 1 364 ? -2.592 -9.143 17.283 1.00 75.06 364 ARG A C 1
ATOM 2890 O O . ARG A 1 364 ? -1.492 -8.661 17.550 1.00 75.06 364 ARG A O 1
ATOM 2897 N N . ILE A 1 365 ? -3.566 -9.181 18.189 1.00 72.88 365 ILE A N 1
ATOM 2898 C CA . ILE A 1 365 ? -3.387 -8.753 19.590 1.00 72.88 365 ILE A CA 1
ATOM 2899 C C . ILE A 1 365 ? -2.346 -9.625 20.308 1.00 72.88 365 ILE A C 1
ATOM 2901 O O . ILE A 1 365 ? -1.589 -9.143 21.151 1.00 72.88 365 ILE A O 1
ATOM 2905 N N . SER A 1 366 ? -2.251 -10.893 19.911 1.00 64.69 366 SER A N 1
ATOM 2906 C CA . SER A 1 366 ? -1.207 -11.829 20.344 1.00 64.69 366 SER A CA 1
ATOM 2907 C C . SER A 1 366 ? 0.185 -11.544 19.761 1.00 64.69 366 SER A C 1
ATOM 2909 O O . SER A 1 366 ? 1.060 -12.382 19.939 1.00 64.69 366 SER A O 1
ATOM 2911 N N . THR A 1 367 ? 0.363 -10.444 19.012 1.00 69.06 367 THR A N 1
ATOM 2912 C CA . THR A 1 367 ? 1.558 -10.063 18.221 1.00 69.06 367 THR A CA 1
ATOM 2913 C C . THR A 1 367 ? 1.976 -11.056 17.132 1.00 69.06 367 THR A C 1
ATOM 2915 O O . THR A 1 367 ? 2.889 -10.783 16.352 1.00 69.06 367 THR A O 1
ATOM 2918 N N . LYS A 1 368 ? 1.259 -12.179 16.991 1.00 74.38 368 LYS A N 1
ATOM 2919 C CA . LYS A 1 368 ? 1.400 -13.097 15.858 1.00 74.38 368 LYS A CA 1
ATOM 2920 C C . LYS A 1 368 ? 0.983 -12.395 14.568 1.00 74.38 368 LYS A C 1
ATOM 2922 O O . LYS A 1 368 ? -0.095 -11.799 14.497 1.00 74.38 368 LYS A O 1
ATOM 2927 N N . ARG A 1 369 ? 1.821 -12.504 13.539 1.00 76.62 369 ARG A N 1
ATOM 2928 C CA . ARG A 1 369 ? 1.498 -12.032 12.193 1.00 76.62 369 ARG A CA 1
ATOM 2929 C C . ARG A 1 369 ? 0.740 -13.102 11.429 1.00 76.62 369 ARG A C 1
ATOM 2931 O O . ARG A 1 369 ? 1.057 -14.285 11.532 1.00 76.62 369 ARG A O 1
ATOM 2938 N N . VAL A 1 370 ? -0.284 -12.681 10.698 1.00 77.25 370 VAL A N 1
ATOM 2939 C CA . VAL A 1 370 ? -1.146 -13.571 9.926 1.00 77.25 370 VAL A CA 1
ATOM 2940 C C . VAL A 1 370 ? -1.305 -13.055 8.506 1.00 77.25 370 VAL A C 1
ATOM 2942 O O . VAL A 1 370 ? -1.420 -11.848 8.274 1.00 77.25 370 VAL A O 1
ATOM 2945 N N . SER A 1 371 ? -1.318 -13.999 7.562 1.00 79.12 371 SER A N 1
ATOM 2946 C CA . SER A 1 371 ? -1.556 -13.717 6.151 1.00 79.12 371 SER A CA 1
ATOM 2947 C C . SER A 1 371 ? -2.938 -13.103 5.936 1.00 79.12 371 SER A C 1
ATOM 2949 O O . SER A 1 371 ? -3.952 -13.566 6.473 1.00 79.12 371 SER A O 1
ATOM 2951 N N . VAL A 1 372 ? -2.970 -12.090 5.074 1.00 78.19 372 VAL A N 1
ATOM 2952 C CA . VAL A 1 372 ? -4.180 -11.390 4.630 1.00 78.19 372 VAL A CA 1
ATOM 2953 C C . VAL A 1 372 ? -5.171 -12.330 3.939 1.00 78.19 372 VAL A C 1
ATOM 2955 O O . VAL A 1 372 ? -6.375 -12.091 3.989 1.00 78.19 372 VAL A O 1
ATOM 2958 N N . GLU A 1 373 ? -4.702 -13.429 3.346 1.00 72.50 373 GLU A N 1
ATOM 2959 C CA . GLU A 1 373 ? -5.546 -14.429 2.676 1.00 72.50 373 GLU A CA 1
ATOM 2960 C C . GLU A 1 373 ? -6.566 -15.076 3.611 1.00 72.50 373 GLU A C 1
ATOM 2962 O O . GLU A 1 373 ? -7.685 -15.375 3.207 1.00 72.50 373 GLU A O 1
ATOM 2967 N N . THR A 1 374 ? -6.185 -15.257 4.873 1.00 70.75 374 THR A N 1
ATOM 2968 C CA . THR A 1 374 ? -7.013 -15.936 5.877 1.00 70.75 374 THR A CA 1
ATOM 2969 C C . THR A 1 374 ? -8.027 -15.007 6.549 1.00 70.75 374 THR A C 1
ATOM 2971 O O . THR A 1 374 ? -8.796 -15.441 7.407 1.00 70.75 374 THR A O 1
ATOM 2974 N N . CYS A 1 375 ? -8.033 -13.720 6.188 1.00 71.06 375 CYS A N 1
ATOM 2975 C CA . CYS A 1 375 ? -8.894 -12.724 6.810 1.00 71.06 375 CYS A CA 1
ATOM 2976 C C . CYS A 1 375 ? -10.225 -12.587 6.071 1.00 71.06 375 CYS A C 1
ATOM 2978 O O . CYS A 1 375 ? -10.275 -12.296 4.877 1.00 71.06 375 CYS A O 1
ATOM 2980 N N . TYR A 1 376 ? -11.320 -12.745 6.814 1.00 68.19 376 TYR A N 1
ATOM 2981 C CA . TYR A 1 376 ? -12.669 -12.529 6.303 1.00 68.19 376 TYR A CA 1
ATOM 2982 C C . TYR A 1 376 ? -12.982 -11.034 6.261 1.00 68.19 376 TYR A C 1
ATOM 2984 O O . TYR A 1 376 ? -12.731 -10.320 7.228 1.00 68.19 376 TYR A O 1
ATOM 2992 N N . ILE A 1 377 ? -13.546 -10.542 5.158 1.00 70.50 377 ILE A N 1
ATOM 2993 C CA . ILE A 1 377 ? -14.027 -9.159 5.076 1.00 70.50 377 ILE A CA 1
ATOM 2994 C C . ILE A 1 377 ? -15.341 -9.141 4.314 1.00 70.50 377 ILE A C 1
ATOM 2996 O O . ILE A 1 377 ? -15.424 -9.661 3.202 1.00 70.50 377 ILE A O 1
ATOM 3000 N N . ASN A 1 378 ? -16.365 -8.530 4.909 1.00 75.94 378 ASN A N 1
ATOM 3001 C CA . ASN A 1 378 ? -17.699 -8.478 4.327 1.00 75.94 378 ASN A CA 1
ATOM 3002 C C . ASN A 1 378 ? -18.075 -7.044 3.968 1.00 75.94 378 ASN A C 1
ATOM 3004 O O . ASN A 1 378 ? -17.874 -6.122 4.758 1.00 75.94 378 ASN A O 1
ATOM 3008 N N . LEU A 1 379 ? -18.669 -6.869 2.788 1.00 71.50 379 LEU A N 1
ATOM 3009 C CA . LEU A 1 379 ? -19.131 -5.580 2.278 1.00 71.50 379 LEU A CA 1
ATOM 3010 C C . LEU A 1 379 ? -20.623 -5.637 1.946 1.00 71.50 379 LEU A C 1
ATOM 3012 O O . LEU A 1 379 ? -21.111 -6.622 1.379 1.00 71.50 379 LEU A O 1
ATOM 3016 N N . ALA A 1 380 ? -21.340 -4.559 2.262 1.00 69.94 380 ALA A N 1
ATOM 3017 C CA . ALA A 1 380 ? -22.707 -4.344 1.801 1.00 69.94 380 ALA A CA 1
ATOM 3018 C C . ALA A 1 380 ? -22.947 -2.923 1.297 1.00 69.94 380 ALA A C 1
ATOM 3020 O O . ALA A 1 380 ? -22.338 -1.969 1.765 1.00 69.94 380 ALA A O 1
ATOM 3021 N N . ILE A 1 381 ? -23.877 -2.797 0.354 1.00 71.06 381 ILE A N 1
ATOM 3022 C CA . ILE A 1 381 ? -24.313 -1.528 -0.230 1.00 71.06 381 ILE A CA 1
ATOM 3023 C C . ILE A 1 381 ? -25.172 -0.757 0.770 1.00 71.06 381 ILE A C 1
ATOM 3025 O O . ILE A 1 381 ? -26.154 -1.292 1.295 1.00 71.06 381 ILE A O 1
ATOM 3029 N N . ILE A 1 382 ? -24.865 0.527 0.959 1.00 66.12 382 ILE A N 1
ATOM 3030 C CA . ILE A 1 382 ? -25.727 1.448 1.701 1.00 66.12 382 ILE A CA 1
ATOM 3031 C C . ILE A 1 382 ? -26.783 2.005 0.738 1.00 66.12 382 ILE A C 1
ATOM 3033 O O . ILE A 1 382 ? -26.460 2.706 -0.217 1.00 66.12 382 ILE A O 1
ATOM 3037 N N . LYS A 1 383 ? -28.068 1.715 0.981 1.00 54.47 383 LYS A N 1
ATOM 3038 C CA . LYS A 1 383 ? -29.165 2.432 0.309 1.00 54.47 383 LYS A CA 1
ATOM 3039 C C . LYS A 1 383 ? -29.387 3.761 1.023 1.00 54.47 383 LYS A C 1
ATOM 3041 O O . LYS A 1 383 ? -29.762 3.757 2.197 1.00 54.47 383 LYS A O 1
ATOM 3046 N N . GLN A 1 384 ? -29.174 4.877 0.330 1.00 46.44 384 GLN A N 1
ATOM 3047 C CA . GLN A 1 384 ? -29.528 6.189 0.866 1.00 46.44 384 GLN A CA 1
ATOM 3048 C C . GLN A 1 384 ? -31.056 6.288 1.008 1.00 46.44 384 GLN A C 1
ATOM 3050 O O . GLN A 1 384 ? -31.774 5.934 0.068 1.00 46.44 384 GLN A O 1
ATOM 3055 N N . PRO A 1 385 ? -31.585 6.721 2.166 1.00 32.50 385 PRO A N 1
ATOM 3056 C CA . PRO A 1 385 ? -32.982 7.116 2.247 1.00 32.50 385 PRO A CA 1
ATOM 3057 C C . PRO A 1 385 ? -33.195 8.351 1.363 1.00 32.50 385 PRO A C 1
ATOM 3059 O O . PRO A 1 385 ? -32.355 9.250 1.335 1.00 32.50 385 PRO A O 1
ATOM 3062 N N . ALA A 1 386 ? -34.304 8.379 0.626 1.00 26.55 386 ALA A N 1
ATOM 3063 C CA . ALA A 1 386 ? -34.713 9.565 -0.109 1.00 26.55 386 ALA A CA 1
ATOM 3064 C C . ALA A 1 386 ? -34.952 10.718 0.885 1.00 26.55 386 ALA A C 1
ATOM 3066 O O . ALA A 1 386 ? -35.747 10.570 1.807 1.00 26.55 386 ALA A O 1
ATOM 3067 N N . GLU A 1 387 ? -34.224 11.816 0.673 1.00 28.98 387 GLU A N 1
ATOM 3068 C CA . GLU A 1 387 ? -34.398 13.163 1.240 1.00 28.98 387 GLU A CA 1
ATOM 3069 C C . GLU A 1 387 ? -34.267 13.359 2.775 1.00 28.98 387 GLU A C 1
ATOM 3071 O O . GLU A 1 387 ? -35.068 12.911 3.589 1.00 28.98 387 GLU A O 1
ATOM 3076 N N . GLY A 1 388 ? -33.266 14.165 3.167 1.00 31.53 388 GLY A N 1
ATOM 3077 C CA . GLY A 1 388 ? -33.453 15.233 4.165 1.00 31.53 388 GLY A CA 1
ATOM 3078 C C . GLY A 1 388 ? -33.168 14.983 5.653 1.00 31.53 388 GLY A C 1
ATOM 3079 O O . GLY A 1 388 ? -33.296 15.925 6.428 1.00 31.53 388 GLY A O 1
ATOM 3080 N N . GLY A 1 389 ? -32.765 13.789 6.095 1.00 27.72 389 GLY A N 1
ATOM 3081 C CA . GLY A 1 389 ? -32.537 13.524 7.527 1.00 27.72 389 GLY A CA 1
ATOM 3082 C C . GLY A 1 389 ? -31.077 13.274 7.909 1.00 27.72 389 GLY A C 1
ATOM 3083 O O . GLY A 1 389 ? -30.574 12.174 7.685 1.00 27.72 389 GLY A O 1
ATOM 3084 N N . THR A 1 390 ? -30.416 14.231 8.568 1.00 31.39 390 THR A N 1
ATOM 3085 C CA . THR A 1 390 ? -29.163 13.993 9.308 1.00 31.39 390 THR A CA 1
ATOM 3086 C C . THR A 1 390 ? -29.460 13.015 10.448 1.00 31.39 390 THR A C 1
ATOM 3088 O O . THR A 1 390 ? -30.116 13.381 11.420 1.00 31.39 390 THR A O 1
ATOM 3091 N N . GLN A 1 391 ? -29.054 11.747 10.323 1.00 32.34 391 GLN A N 1
ATOM 3092 C CA . GLN A 1 391 ? -29.311 10.725 11.347 1.00 32.34 391 GLN A CA 1
ATOM 3093 C C . GLN A 1 391 ? -28.039 10.374 12.142 1.00 32.34 391 GLN A C 1
ATOM 3095 O O . GLN A 1 391 ? -26.972 10.238 11.542 1.00 32.34 391 GLN A O 1
ATOM 3100 N N . PRO A 1 392 ? -28.140 10.192 13.475 1.00 33.62 392 PRO A N 1
ATOM 3101 C CA . PRO A 1 392 ? -26.999 9.968 14.364 1.00 33.62 392 PRO A CA 1
ATOM 3102 C C . PRO A 1 392 ? -26.369 8.567 14.241 1.00 33.62 392 PRO A C 1
ATOM 3104 O O . PRO A 1 392 ? -27.017 7.591 13.850 1.00 33.62 392 PRO A O 1
ATOM 3107 N N . ALA A 1 393 ? -25.097 8.469 14.649 1.00 35.16 393 ALA A N 1
ATOM 3108 C CA . ALA A 1 393 ? -24.227 7.287 14.587 1.00 35.16 393 ALA A CA 1
ATOM 3109 C C . ALA A 1 393 ? -24.797 6.004 15.240 1.00 35.16 393 ALA A C 1
ATOM 3111 O O . ALA A 1 393 ? -24.444 4.894 14.829 1.00 35.16 393 ALA A O 1
ATOM 3112 N N . GLU A 1 394 ? -25.728 6.128 16.194 1.00 34.12 394 GLU A N 1
ATOM 3113 C CA . GLU A 1 394 ? -26.440 5.005 16.831 1.00 34.12 394 GLU A CA 1
ATOM 3114 C C . GLU A 1 394 ? -27.267 4.155 15.855 1.00 34.12 394 GLU A C 1
ATOM 3116 O O . GLU A 1 394 ? -27.493 2.959 16.086 1.00 34.12 394 GLU A O 1
ATOM 3121 N N . VAL A 1 395 ? -27.734 4.746 14.749 1.00 37.28 395 VAL A N 1
ATOM 3122 C CA . VAL A 1 395 ? -28.533 4.012 13.764 1.00 37.28 395 VAL A CA 1
ATOM 3123 C C . VAL A 1 395 ? -27.675 2.957 13.062 1.00 37.28 395 VAL A C 1
ATOM 3125 O O . VAL A 1 395 ? -28.212 1.914 12.710 1.00 37.28 395 VAL A O 1
ATOM 3128 N N . SER A 1 396 ? -26.357 3.139 12.942 1.00 37.75 396 SER A N 1
ATOM 3129 C CA . SER A 1 396 ? -25.461 2.228 12.209 1.00 37.75 396 SER A CA 1
ATOM 3130 C C . SER A 1 396 ? -25.266 0.876 12.910 1.00 37.75 396 SER A C 1
ATOM 3132 O O . SER A 1 396 ? -25.446 -0.164 12.279 1.00 37.75 396 SER A O 1
ATOM 3134 N N . LEU A 1 397 ? -25.034 0.856 14.230 1.00 36.84 397 LEU A N 1
ATOM 3135 C CA . LEU A 1 397 ? -24.982 -0.395 15.012 1.00 36.84 397 LEU A CA 1
ATOM 3136 C C . LEU A 1 397 ? -26.329 -1.136 14.970 1.00 36.84 397 LEU A C 1
ATOM 3138 O O . LEU A 1 397 ? -26.390 -2.349 14.767 1.00 36.84 397 LEU A O 1
ATOM 3142 N N . ARG A 1 398 ? -27.446 -0.403 15.082 1.00 38.00 398 ARG A N 1
ATOM 3143 C CA . ARG A 1 398 ? -28.796 -0.984 14.995 1.00 38.00 398 ARG A CA 1
ATOM 3144 C C . ARG A 1 398 ? -29.165 -1.448 13.584 1.00 38.00 398 ARG A C 1
ATOM 3146 O O . ARG A 1 398 ? -29.922 -2.409 13.457 1.00 38.00 398 ARG A O 1
ATOM 3153 N N . ARG A 1 399 ? -28.645 -0.811 12.531 1.00 39.56 399 ARG A N 1
ATOM 3154 C CA . ARG A 1 399 ? -28.844 -1.203 11.125 1.00 39.56 399 ARG A CA 1
ATOM 3155 C C . ARG A 1 399 ? -28.054 -2.479 10.807 1.00 39.56 399 ARG A C 1
ATOM 3157 O O . ARG A 1 399 ? -28.620 -3.366 10.174 1.00 39.56 399 ARG A O 1
ATOM 3164 N N . GLN A 1 400 ? -26.842 -2.635 11.351 1.00 42.28 400 GLN A N 1
ATOM 3165 C CA . GLN A 1 400 ? -26.071 -3.890 11.316 1.00 42.28 400 GLN A CA 1
ATOM 3166 C C . GLN A 1 400 ? -26.769 -5.031 12.076 1.00 42.28 400 GLN A C 1
ATOM 3168 O O . GLN A 1 400 ? -26.798 -6.168 11.611 1.00 42.28 400 GLN A O 1
ATOM 3173 N N . LEU A 1 401 ? -27.391 -4.732 13.222 1.00 37.81 401 LEU A N 1
ATOM 3174 C CA . LEU A 1 401 ? -28.121 -5.725 14.017 1.00 37.81 401 LEU A CA 1
ATOM 3175 C C . LEU A 1 401 ? -29.470 -6.126 13.391 1.00 37.81 401 LEU A C 1
ATOM 3177 O O . LEU A 1 401 ? -29.841 -7.294 13.473 1.00 37.81 401 LEU A O 1
ATOM 3181 N N . LYS A 1 402 ? -30.191 -5.206 12.730 1.00 36.75 402 LYS A N 1
ATOM 3182 C CA . LYS A 1 402 ? -31.498 -5.484 12.095 1.00 36.75 402 LYS A CA 1
ATOM 3183 C C . LYS A 1 402 ? -31.407 -6.088 10.688 1.00 36.75 402 LYS A C 1
ATOM 3185 O O . LYS A 1 402 ? -32.299 -6.849 10.313 1.00 36.75 402 LYS A O 1
ATOM 3190 N N . SER A 1 403 ? -30.361 -5.791 9.910 1.00 37.66 403 SER A N 1
ATOM 3191 C CA . SER A 1 403 ? -30.230 -6.271 8.520 1.00 37.66 403 SER A CA 1
ATOM 3192 C C . SER A 1 403 ? -29.966 -7.776 8.398 1.00 37.66 403 SER A C 1
ATOM 3194 O O . SER A 1 403 ? -30.158 -8.346 7.330 1.00 37.66 403 SER A O 1
ATOM 3196 N N . THR A 1 404 ? -29.614 -8.450 9.496 1.00 38.31 404 THR A N 1
ATOM 3197 C CA . THR A 1 404 ? -29.356 -9.900 9.522 1.00 38.31 404 THR A CA 1
ATOM 3198 C C . THR A 1 404 ? -30.613 -10.778 9.466 1.00 38.31 404 THR A C 1
ATOM 3200 O O . THR A 1 404 ? -30.489 -11.989 9.330 1.00 38.31 404 THR A O 1
ATOM 3203 N N . SER A 1 405 ? -31.816 -10.189 9.509 1.00 37.59 405 SER A N 1
ATOM 3204 C CA . SER A 1 405 ? -33.094 -10.916 9.378 1.00 37.59 405 SER A CA 1
ATOM 3205 C C . SER A 1 405 ? -33.676 -10.928 7.957 1.00 37.59 405 SER A C 1
ATOM 3207 O O . SER A 1 405 ? -34.691 -11.576 7.719 1.00 37.59 405 SER A O 1
ATOM 3209 N N . ARG A 1 406 ? -33.055 -10.227 6.999 1.00 34.84 406 ARG A N 1
ATOM 3210 C CA . ARG A 1 406 ? -33.472 -10.230 5.590 1.00 34.84 406 ARG A CA 1
ATOM 3211 C C . ARG A 1 406 ? -32.368 -10.837 4.737 1.00 34.84 406 ARG A C 1
ATOM 3213 O O . ARG A 1 406 ? -31.370 -10.186 4.437 1.00 34.84 406 ARG A O 1
ATOM 3220 N N . GLU A 1 407 ? -32.549 -12.097 4.372 1.00 34.38 407 GLU A N 1
ATOM 3221 C CA . GLU A 1 407 ? -31.695 -12.806 3.425 1.00 34.38 407 GLU A CA 1
ATOM 3222 C C . GLU A 1 407 ? -31.490 -11.984 2.132 1.00 34.38 407 GLU A C 1
ATOM 3224 O O . GLU A 1 407 ? -32.429 -11.452 1.543 1.00 34.38 407 GLU A O 1
ATOM 3229 N N . GLY A 1 408 ? -30.234 -11.861 1.693 1.00 42.53 408 GLY A N 1
ATOM 3230 C CA . GLY A 1 408 ? -29.881 -11.615 0.287 1.00 42.53 408 GLY A CA 1
ATOM 3231 C C . GLY A 1 408 ? -29.799 -10.174 -0.241 1.00 42.53 408 GLY A C 1
ATOM 3232 O O . GLY A 1 408 ? -29.177 -9.971 -1.283 1.00 42.53 408 GLY A O 1
ATOM 3233 N N . HIS A 1 409 ? -30.340 -9.147 0.417 1.00 42.44 409 HIS A N 1
ATOM 3234 C CA . HIS A 1 409 ? -30.354 -7.803 -0.185 1.00 42.44 409 HIS A CA 1
ATOM 3235 C C . HIS A 1 409 ? -29.102 -6.961 0.137 1.00 42.44 409 HIS A C 1
ATOM 3237 O O . HIS A 1 409 ? -29.004 -6.373 1.208 1.00 42.44 409 HIS A O 1
ATOM 3243 N N . GLY A 1 410 ? -28.183 -6.835 -0.836 1.00 59.31 410 GLY A N 1
ATOM 3244 C CA . GLY A 1 410 ? -27.142 -5.789 -0.862 1.00 59.31 410 GLY A CA 1
ATOM 3245 C C . GLY A 1 410 ? -25.696 -6.223 -0.589 1.00 59.31 410 GLY A C 1
ATOM 3246 O O . GLY A 1 410 ? -24.857 -5.354 -0.386 1.00 59.31 410 GLY A O 1
ATOM 3247 N N . ARG A 1 411 ? -25.381 -7.524 -0.578 1.00 72.56 411 ARG A N 1
ATOM 3248 C CA . ARG A 1 411 ? -23.999 -8.023 -0.415 1.00 72.56 411 ARG A CA 1
ATOM 3249 C C . ARG A 1 411 ? -23.184 -7.841 -1.698 1.00 72.56 411 ARG A C 1
ATOM 3251 O O . ARG A 1 411 ? -23.707 -8.091 -2.780 1.00 72.56 411 ARG A O 1
ATOM 3258 N N . ILE A 1 412 ? -21.910 -7.474 -1.563 1.00 77.50 412 ILE A N 1
ATOM 3259 C CA . ILE A 1 412 ? -20.955 -7.369 -2.677 1.00 77.50 412 ILE A CA 1
ATOM 3260 C C . ILE A 1 412 ? -19.700 -8.180 -2.350 1.00 77.50 412 ILE A C 1
ATOM 3262 O O . ILE A 1 412 ? -19.162 -8.082 -1.245 1.00 77.50 412 ILE A O 1
ATOM 3266 N N . LYS A 1 413 ? -19.223 -8.976 -3.314 1.00 82.81 413 LYS A N 1
ATOM 3267 C CA . LYS A 1 413 ? -17.893 -9.592 -3.246 1.00 82.81 413 LYS A CA 1
ATOM 3268 C C . LYS A 1 413 ? -16.840 -8.584 -3.697 1.00 82.81 413 LYS A C 1
ATOM 3270 O O . LYS A 1 413 ? -17.108 -7.753 -4.555 1.00 82.81 413 LYS A O 1
ATOM 3275 N N . ILE A 1 414 ? -15.621 -8.712 -3.177 1.00 84.88 414 ILE A N 1
ATOM 3276 C CA . ILE A 1 414 ? -14.490 -7.848 -3.553 1.00 84.88 414 ILE A CA 1
ATOM 3277 C C . ILE A 1 414 ? -14.240 -7.860 -5.073 1.00 84.88 414 ILE A C 1
ATOM 3279 O O . ILE A 1 414 ? -13.987 -6.811 -5.653 1.00 84.88 414 ILE A O 1
ATOM 3283 N N . ALA A 1 415 ? -14.369 -9.016 -5.732 1.00 85.19 415 ALA A N 1
ATOM 3284 C CA . ALA A 1 415 ? -14.201 -9.126 -7.183 1.00 85.19 415 ALA A CA 1
ATOM 3285 C C . ALA A 1 415 ? -15.181 -8.247 -7.975 1.00 85.19 415 ALA A C 1
ATOM 3287 O O . ALA A 1 415 ? -14.774 -7.600 -8.937 1.00 85.19 415 ALA A O 1
ATOM 3288 N N . ASP A 1 416 ? -16.418 -8.134 -7.493 1.00 86.00 416 ASP A N 1
ATOM 3289 C CA . ASP A 1 416 ? -17.538 -7.514 -8.206 1.00 86.00 416 ASP A CA 1
ATOM 3290 C C . ASP A 1 416 ? -17.641 -5.996 -7.923 1.00 86.00 416 ASP A C 1
ATOM 3292 O O . ASP A 1 416 ? -18.628 -5.340 -8.261 1.00 86.00 416 ASP A O 1
ATOM 3296 N N . LEU A 1 417 ? -16.644 -5.410 -7.249 1.00 85.44 417 LEU A N 1
ATOM 3297 C CA . LEU A 1 417 ? -16.686 -4.027 -6.760 1.00 85.44 417 LEU A CA 1
ATOM 3298 C C . LEU A 1 417 ? -16.872 -2.999 -7.890 1.00 85.44 417 LEU A C 1
ATOM 3300 O O . LEU A 1 417 ? -17.608 -2.030 -7.716 1.00 85.44 417 LEU A O 1
ATOM 3304 N N . PHE A 1 418 ? -16.245 -3.244 -9.045 1.00 87.06 418 PHE A N 1
ATOM 3305 C CA . PHE A 1 418 ? -16.285 -2.389 -10.241 1.00 87.06 418 PHE A CA 1
ATOM 3306 C C . PHE A 1 418 ? -17.312 -2.858 -11.292 1.00 87.06 418 PHE A C 1
ATOM 3308 O O . PHE A 1 418 ? -17.403 -2.283 -12.383 1.00 87.06 418 PHE A O 1
ATOM 3315 N N . ASP A 1 419 ? -18.108 -3.883 -10.979 1.00 84.50 419 ASP A N 1
ATOM 3316 C CA . ASP A 1 419 ? -19.147 -4.380 -11.877 1.00 84.50 419 ASP A CA 1
ATOM 3317 C C . ASP A 1 419 ? -20.374 -3.463 -11.890 1.00 84.50 419 ASP A C 1
ATOM 3319 O O . ASP A 1 419 ? -20.587 -2.620 -11.017 1.00 84.50 419 ASP A O 1
ATOM 3323 N N . LYS A 1 420 ? -21.217 -3.608 -12.916 1.00 75.69 420 LYS A N 1
ATOM 3324 C CA . LYS A 1 420 ? -22.448 -2.819 -13.034 1.00 75.69 420 LYS A CA 1
ATOM 3325 C C . LYS A 1 420 ? -23.469 -3.258 -11.983 1.00 75.69 420 LYS A C 1
ATOM 3327 O O . LYS A 1 420 ? -24.041 -4.343 -12.078 1.00 75.69 420 LYS A O 1
ATOM 3332 N N . HIS A 1 421 ? -23.779 -2.373 -11.037 1.00 66.62 421 HIS A N 1
ATOM 3333 C CA . HIS A 1 421 ? -24.763 -2.627 -9.978 1.00 66.62 421 HIS A CA 1
ATOM 3334 C C . HIS A 1 421 ? -26.138 -2.041 -10.324 1.00 66.62 421 HIS A C 1
ATOM 3336 O O . HIS A 1 421 ? -26.256 -0.879 -10.699 1.00 66.62 421 HIS A O 1
ATOM 3342 N N . LYS A 1 422 ? -27.214 -2.822 -10.149 1.00 53.78 422 LYS A N 1
ATOM 3343 C CA . LYS A 1 422 ? -28.601 -2.383 -10.437 1.00 53.78 422 LYS A CA 1
ATOM 3344 C C . LYS A 1 422 ? -29.211 -1.443 -9.379 1.00 53.78 422 LYS A C 1
ATOM 3346 O O . LYS A 1 422 ? -30.291 -0.914 -9.609 1.00 53.78 422 LYS A O 1
ATOM 3351 N N . ASN A 1 423 ? -28.552 -1.260 -8.231 1.00 51.38 423 ASN A N 1
ATOM 3352 C CA . ASN A 1 423 ? -29.123 -0.621 -7.033 1.00 51.38 423 ASN A CA 1
ATOM 3353 C C . ASN A 1 423 ? -28.472 0.724 -6.637 1.00 51.38 423 ASN A C 1
ATOM 3355 O O . ASN A 1 423 ? -28.811 1.245 -5.576 1.00 51.38 423 ASN A O 1
ATOM 3359 N N . GLY A 1 424 ? -27.541 1.264 -7.433 1.00 48.25 424 GLY A N 1
ATOM 3360 C CA . GLY A 1 424 ? -26.954 2.595 -7.221 1.00 48.25 424 GLY A CA 1
ATOM 3361 C C . GLY A 1 424 ? -27.743 3.696 -7.938 1.00 48.25 424 GLY A C 1
ATOM 3362 O O . GLY A 1 424 ? -28.424 3.424 -8.926 1.00 48.25 424 GLY A O 1
ATOM 3363 N N . ASN A 1 425 ? -27.634 4.942 -7.467 1.00 47.16 425 ASN A N 1
ATOM 3364 C CA . ASN A 1 425 ? -28.340 6.107 -8.029 1.00 47.16 425 ASN A CA 1
ATOM 3365 C C . ASN A 1 425 ? -28.015 6.376 -9.518 1.00 47.16 425 ASN A C 1
ATOM 3367 O O . ASN A 1 425 ? -28.782 7.061 -10.191 1.00 47.16 425 ASN A O 1
ATOM 3371 N N . ASN A 1 426 ? -26.941 5.785 -10.060 1.00 47.94 426 ASN A N 1
ATOM 3372 C CA . ASN A 1 426 ? -26.593 5.834 -11.479 1.00 47.94 426 ASN A CA 1
ATOM 3373 C C . ASN A 1 426 ? -27.033 4.562 -12.222 1.00 47.94 426 ASN A C 1
ATOM 3375 O O . ASN A 1 426 ? -26.465 3.480 -12.067 1.00 47.94 426 ASN A O 1
ATOM 3379 N N . ARG A 1 427 ? -28.038 4.706 -13.093 1.00 48.34 427 ARG A N 1
ATOM 3380 C CA . ARG A 1 427 ? -28.514 3.652 -14.000 1.00 48.34 427 ARG A CA 1
ATOM 3381 C C . ARG A 1 427 ? -27.414 3.270 -15.013 1.00 48.34 427 ARG A C 1
ATOM 3383 O O . ARG A 1 427 ? -27.264 3.926 -16.034 1.00 48.34 427 ARG A O 1
ATOM 3390 N N . GLY A 1 428 ? -26.687 2.173 -14.772 1.00 53.97 428 GLY A N 1
ATOM 3391 C CA . GLY A 1 428 ? -26.028 1.375 -15.825 1.00 53.97 428 GLY A CA 1
ATOM 3392 C C . GLY A 1 428 ? -24.523 1.569 -16.088 1.00 53.97 428 GLY A C 1
ATOM 3393 O O . GLY A 1 428 ? -23.993 0.867 -16.958 1.00 53.97 428 GLY A O 1
ATOM 3394 N N . SER A 1 429 ? -23.827 2.448 -15.356 1.00 64.75 429 SER A N 1
ATOM 3395 C CA . SER A 1 429 ? -22.360 2.598 -15.439 1.00 64.75 429 SER A CA 1
ATOM 3396 C C . SER A 1 429 ? -21.638 1.786 -14.354 1.00 64.75 429 SER A C 1
ATOM 3398 O O . SER A 1 429 ? -22.178 1.590 -13.266 1.00 64.75 429 SER A O 1
ATOM 3400 N N . SER A 1 430 ? -20.430 1.302 -14.652 1.00 78.62 430 SER A N 1
ATOM 3401 C CA . SER A 1 430 ? -19.548 0.665 -13.665 1.00 78.62 430 SER A CA 1
ATOM 3402 C C . SER A 1 430 ? -18.999 1.727 -12.705 1.00 78.62 430 SER A C 1
ATOM 3404 O O . SER A 1 430 ? -18.468 2.730 -13.191 1.00 78.62 430 SER A O 1
ATOM 3406 N N . PRO A 1 431 ? -19.102 1.542 -11.377 1.00 86.19 431 PRO A N 1
ATOM 3407 C CA . PRO A 1 431 ? -18.592 2.516 -10.418 1.00 86.19 431 PRO A CA 1
ATOM 3408 C C . PRO A 1 431 ? -17.067 2.587 -10.516 1.00 86.19 431 PRO A C 1
ATOM 3410 O O . PRO A 1 431 ? -16.410 1.556 -10.625 1.00 86.19 431 PRO A O 1
ATOM 3413 N N . ARG A 1 432 ? -16.491 3.789 -10.478 1.00 89.25 432 ARG A N 1
ATOM 3414 C CA . ARG A 1 432 ? -15.032 4.005 -10.440 1.00 89.25 432 ARG A CA 1
ATOM 3415 C C . ARG A 1 432 ? -14.590 4.684 -9.149 1.00 89.25 432 ARG A C 1
ATOM 3417 O O . ARG A 1 432 ? -13.442 4.516 -8.746 1.00 89.25 432 ARG A O 1
ATOM 3424 N N . ARG A 1 433 ? -15.498 5.406 -8.490 1.00 90.50 433 ARG A N 1
ATOM 3425 C CA . ARG A 1 433 ? -15.266 6.139 -7.244 1.00 90.50 433 ARG A CA 1
ATOM 3426 C C . ARG A 1 433 ? -16.116 5.540 -6.130 1.00 90.50 433 ARG A C 1
ATOM 3428 O O . ARG A 1 433 ? -17.336 5.682 -6.125 1.00 90.50 433 ARG A O 1
ATOM 3435 N N . ILE A 1 434 ? -15.476 4.854 -5.191 1.00 90.75 434 ILE A N 1
ATOM 3436 C CA . ILE A 1 434 ? -16.128 4.029 -4.171 1.00 90.75 434 ILE A CA 1
ATOM 3437 C C . ILE A 1 434 ? -15.771 4.549 -2.776 1.00 90.75 434 ILE A C 1
ATOM 3439 O O . ILE A 1 434 ? -14.599 4.722 -2.443 1.00 90.75 434 ILE A O 1
ATOM 3443 N N . LEU A 1 435 ? -16.784 4.754 -1.938 1.00 88.88 435 LEU A N 1
ATOM 3444 C CA . LEU A 1 435 ? -16.628 5.118 -0.531 1.00 88.88 435 LEU A CA 1
ATOM 3445 C C . LEU A 1 435 ? -16.967 3.917 0.354 1.00 88.88 435 LEU A C 1
ATOM 3447 O O . LEU A 1 435 ? -18.069 3.380 0.282 1.00 88.88 435 LEU A O 1
ATOM 3451 N N . ILE A 1 436 ? -16.036 3.513 1.215 1.00 88.38 436 ILE A N 1
ATOM 3452 C CA . ILE A 1 436 ? -16.203 2.411 2.164 1.00 88.38 436 ILE A CA 1
ATOM 3453 C C . ILE A 1 436 ? -16.232 2.973 3.585 1.00 88.38 436 ILE A C 1
ATOM 3455 O O . ILE A 1 436 ? -15.231 3.461 4.118 1.00 88.38 436 ILE A O 1
ATOM 3459 N N . ARG A 1 437 ? -17.391 2.869 4.229 1.00 82.19 437 ARG A N 1
ATOM 3460 C CA . ARG A 1 437 ? -17.603 3.277 5.615 1.00 82.19 437 ARG A CA 1
ATOM 3461 C C . ARG A 1 437 ? -17.532 2.090 6.560 1.00 82.19 437 ARG A C 1
ATOM 3463 O O . ARG A 1 437 ? -17.898 0.970 6.224 1.00 82.19 437 ARG A O 1
ATOM 3470 N N . GLY A 1 438 ? -17.087 2.345 7.781 1.00 72.94 438 GLY A N 1
ATOM 3471 C CA . GLY A 1 438 ? -17.054 1.313 8.808 1.00 72.94 438 GLY A CA 1
ATOM 3472 C C . GLY A 1 438 ? -16.618 1.844 10.158 1.00 72.94 438 GLY A C 1
ATOM 3473 O O . GLY A 1 438 ? -15.813 2.777 10.240 1.00 72.94 438 GLY A O 1
ATOM 3474 N N . GLN A 1 439 ? -17.123 1.229 11.223 1.00 68.06 439 GLN A N 1
ATOM 3475 C CA . GLN A 1 439 ? -16.727 1.557 12.593 1.00 68.06 439 GLN A CA 1
ATOM 3476 C C . GLN A 1 439 ? -15.240 1.258 12.848 1.00 68.06 439 GLN A C 1
ATOM 3478 O O . GLN A 1 439 ? -14.532 0.694 12.002 1.00 68.06 439 GLN A O 1
ATOM 3483 N N . ALA A 1 440 ? -14.722 1.695 13.994 1.00 66.00 440 ALA A N 1
ATOM 3484 C CA . ALA A 1 440 ? -13.371 1.333 14.416 1.00 66.00 440 ALA A CA 1
ATOM 3485 C C . ALA A 1 440 ? -13.222 -0.203 14.502 1.00 66.00 440 ALA A C 1
ATOM 3487 O O . ALA A 1 440 ? -14.191 -0.910 14.750 1.00 66.00 440 ALA A O 1
ATOM 3488 N N . GLY A 1 441 ? -12.026 -0.740 14.243 1.00 64.81 441 GLY A N 1
ATOM 3489 C CA . GLY A 1 441 ? -11.722 -2.171 14.432 1.00 64.81 441 GLY A CA 1
ATOM 3490 C C . GLY A 1 441 ? -12.426 -3.183 13.511 1.00 64.81 441 GLY A C 1
ATOM 3491 O O . GLY A 1 441 ? -12.132 -4.371 13.594 1.00 64.81 441 GLY A O 1
ATOM 3492 N N . VAL A 1 442 ? -13.305 -2.742 12.605 1.00 73.31 442 VAL A N 1
ATOM 3493 C CA . VAL A 1 442 ? -14.046 -3.621 11.674 1.00 73.31 442 VAL A CA 1
ATOM 3494 C C . VAL A 1 442 ? -13.190 -4.175 10.518 1.00 73.31 442 VAL A C 1
ATOM 3496 O O . VAL A 1 442 ? -13.624 -5.077 9.814 1.00 73.31 442 VAL A O 1
ATOM 3499 N N . GLY A 1 443 ? -11.974 -3.647 10.317 1.00 76.06 443 GLY A N 1
ATOM 3500 C CA . GLY A 1 443 ? -11.035 -4.145 9.300 1.00 76.06 443 GLY A CA 1
ATOM 3501 C C . GLY A 1 443 ? -10.927 -3.317 8.012 1.00 76.06 443 GLY A C 1
ATOM 3502 O O . GLY A 1 443 ? -10.548 -3.860 6.982 1.00 76.06 443 GLY A O 1
ATOM 3503 N N . LYS A 1 444 ? -11.215 -2.006 8.030 1.00 84.62 444 LYS A N 1
ATOM 3504 C CA . LYS A 1 444 ? -11.070 -1.133 6.839 1.00 84.62 444 LYS A CA 1
ATOM 3505 C C . LYS A 1 444 ? -9.643 -1.112 6.270 1.00 84.62 444 LYS A C 1
ATOM 3507 O O . LYS A 1 444 ? -9.456 -1.372 5.090 1.00 84.62 444 LYS A O 1
ATOM 3512 N N . SER A 1 445 ? -8.629 -0.882 7.104 1.00 83.00 445 SER A N 1
ATOM 3513 C CA . SER A 1 445 ? -7.230 -0.925 6.649 1.00 83.00 445 SER A CA 1
ATOM 3514 C C . SER A 1 445 ? -6.805 -2.338 6.237 1.00 83.00 445 SER A C 1
ATOM 3516 O O . SER A 1 445 ? -6.061 -2.512 5.276 1.00 83.00 445 SER A O 1
ATOM 3518 N N . THR A 1 446 ? -7.341 -3.367 6.903 1.00 86.31 446 THR A N 1
ATOM 3519 C CA . THR A 1 446 ? -7.174 -4.771 6.502 1.00 86.31 446 THR A CA 1
ATOM 3520 C C . THR A 1 446 ? -7.732 -5.031 5.100 1.00 86.31 446 THR A C 1
ATOM 3522 O O . THR A 1 446 ? -7.117 -5.750 4.317 1.00 86.31 446 THR A O 1
ATOM 3525 N N . LEU A 1 447 ? -8.850 -4.394 4.747 1.00 88.88 447 LEU A N 1
ATOM 3526 C CA . LEU A 1 447 ? -9.441 -4.455 3.413 1.00 88.88 447 LEU A CA 1
ATOM 3527 C C . LEU A 1 447 ? -8.567 -3.782 2.357 1.00 88.88 447 LEU A C 1
ATOM 3529 O O . LEU A 1 447 ? -8.370 -4.359 1.293 1.00 88.88 447 LEU A O 1
ATOM 3533 N N . CYS A 1 448 ? -7.984 -2.621 2.659 1.00 91.00 448 CYS A N 1
ATOM 3534 C CA . CYS A 1 448 ? -7.023 -1.969 1.765 1.00 91.00 448 CYS A CA 1
ATOM 3535 C C . CYS A 1 448 ? -5.832 -2.888 1.459 1.00 91.00 448 CYS A C 1
ATOM 3537 O O . CYS A 1 448 ? -5.483 -3.083 0.296 1.00 91.00 448 CYS A O 1
ATOM 3539 N N . LYS A 1 449 ? -5.266 -3.532 2.491 1.00 89.88 449 LYS A N 1
ATOM 3540 C CA . LYS A 1 449 ? -4.200 -4.530 2.316 1.00 89.88 449 LYS A CA 1
ATOM 3541 C C . LYS A 1 449 ? -4.660 -5.730 1.481 1.00 89.88 449 LYS A C 1
ATOM 3543 O O . LYS A 1 449 ? -3.905 -6.191 0.630 1.00 89.88 449 LYS A O 1
ATOM 3548 N N . LYS A 1 450 ? -5.896 -6.209 1.679 1.00 89.31 450 LYS A N 1
ATOM 3549 C CA . LYS A 1 450 ? -6.493 -7.303 0.890 1.00 89.31 450 LYS A CA 1
ATOM 3550 C C . LYS A 1 450 ? -6.633 -6.940 -0.587 1.00 89.31 450 LYS A C 1
ATOM 3552 O O . LYS A 1 450 ? -6.289 -7.762 -1.427 1.00 89.31 450 LYS A O 1
ATOM 3557 N N . PHE A 1 451 ? -7.055 -5.716 -0.912 1.00 92.31 451 PHE A N 1
ATOM 3558 C CA . PHE A 1 451 ? -7.117 -5.246 -2.300 1.00 92.31 451 PHE A CA 1
ATOM 3559 C C . PHE A 1 451 ? -5.745 -5.271 -2.976 1.00 92.31 451 PHE A C 1
ATOM 3561 O O . PHE A 1 451 ? -5.614 -5.803 -4.075 1.00 92.31 451 PHE A O 1
ATOM 3568 N N . VAL A 1 452 ? -4.719 -4.741 -2.306 1.00 92.00 452 VAL A N 1
ATOM 3569 C CA . VAL A 1 452 ? -3.343 -4.731 -2.826 1.00 92.00 452 VAL A CA 1
ATOM 3570 C C . VAL A 1 452 ? -2.812 -6.154 -3.009 1.00 92.00 452 VAL A C 1
ATOM 3572 O O . VAL A 1 452 ? -2.245 -6.471 -4.054 1.00 92.00 452 VAL A O 1
ATOM 3575 N N . HIS A 1 453 ? -3.024 -7.018 -2.013 1.00 90.50 453 HIS A N 1
ATOM 3576 C CA . HIS A 1 453 ? -2.619 -8.420 -2.055 1.00 90.50 453 HIS A CA 1
ATOM 3577 C C . HIS A 1 453 ? -3.251 -9.163 -3.240 1.00 90.50 453 HIS A C 1
ATOM 3579 O O . HIS A 1 453 ? -2.544 -9.759 -4.048 1.00 90.50 453 HIS A O 1
ATOM 3585 N N . ASP A 1 454 ? -4.575 -9.093 -3.381 1.00 88.81 454 ASP A N 1
ATOM 3586 C CA . ASP A 1 454 ? -5.305 -9.848 -4.403 1.00 88.81 454 ASP A CA 1
ATOM 3587 C C . ASP A 1 454 ? -5.049 -9.314 -5.815 1.00 88.81 454 ASP A C 1
ATOM 3589 O O . ASP A 1 454 ? -5.008 -10.090 -6.770 1.00 88.81 454 ASP A O 1
ATOM 3593 N N . PHE A 1 455 ? -4.814 -8.008 -5.959 1.00 90.00 455 PHE A N 1
ATOM 3594 C CA . PHE A 1 455 ? -4.349 -7.420 -7.216 1.00 90.00 455 PHE A CA 1
ATOM 3595 C C . PHE A 1 455 ? -2.985 -7.990 -7.616 1.00 90.00 455 PHE A C 1
ATOM 3597 O O . PHE A 1 455 ? -2.786 -8.418 -8.753 1.00 90.00 455 PHE A O 1
ATOM 3604 N N . LYS A 1 456 ? -2.048 -8.056 -6.664 1.00 86.38 456 LYS A N 1
ATOM 3605 C CA . LYS A 1 456 ? -0.683 -8.527 -6.907 1.00 86.38 456 LYS A CA 1
ATOM 3606 C C . LYS A 1 456 ? -0.610 -10.029 -7.200 1.00 86.38 456 LYS A C 1
ATOM 3608 O O . LYS A 1 456 ? 0.039 -10.407 -8.175 1.00 86.38 456 LYS A O 1
ATOM 3613 N N . GLU A 1 457 ? -1.231 -10.857 -6.362 1.00 84.31 457 GLU A N 1
ATOM 3614 C CA . GLU A 1 457 ? -1.066 -12.320 -6.377 1.00 84.31 457 GLU A CA 1
ATOM 3615 C C . GLU A 1 457 ? -2.129 -13.037 -7.224 1.00 84.31 457 GLU A C 1
ATOM 3617 O O . GLU A 1 457 ? -1.841 -14.054 -7.855 1.00 84.31 457 GLU A O 1
ATOM 3622 N N . HIS A 1 458 ? -3.355 -12.507 -7.286 1.00 82.44 458 HIS A N 1
ATOM 3623 C CA . HIS A 1 458 ? -4.481 -13.146 -7.982 1.00 82.44 458 HIS A CA 1
ATOM 3624 C C . HIS A 1 458 ? -4.937 -12.390 -9.235 1.00 82.44 458 HIS A C 1
ATOM 3626 O O . HIS A 1 458 ? -5.867 -12.827 -9.914 1.00 82.44 458 HIS A O 1
ATOM 3632 N N . GLY A 1 459 ? -4.294 -11.265 -9.561 1.00 83.75 459 GLY A N 1
ATOM 3633 C CA . GLY A 1 459 ? -4.636 -10.448 -10.722 1.00 83.75 459 GLY A CA 1
ATOM 3634 C C . GLY A 1 459 ? -6.031 -9.827 -10.655 1.00 83.75 459 GLY A C 1
ATOM 3635 O O . GLY A 1 459 ? -6.659 -9.597 -11.694 1.00 83.75 459 GLY A O 1
ATOM 3636 N N . LEU A 1 460 ? -6.532 -9.584 -9.439 1.00 85.69 460 LEU A N 1
ATOM 3637 C CA . LEU A 1 460 ? -7.800 -8.902 -9.199 1.00 85.69 460 LEU A CA 1
ATOM 3638 C C . LEU A 1 460 ? -7.816 -7.570 -9.964 1.00 85.69 460 LEU A C 1
ATOM 3640 O O . LEU A 1 460 ? -6.935 -6.753 -9.774 1.00 85.69 460 LEU A O 1
ATOM 3644 N N . TRP A 1 461 ? -8.809 -7.341 -10.825 1.00 90.31 461 TRP A N 1
ATOM 3645 C CA . TRP A 1 461 ? -8.965 -6.103 -11.613 1.00 90.31 461 TRP A CA 1
ATOM 3646 C C . TRP A 1 461 ? -7.847 -5.763 -12.622 1.00 90.31 461 TRP A C 1
ATOM 3648 O O . TRP A 1 461 ? -7.865 -4.659 -13.168 1.00 90.31 461 TRP A O 1
ATOM 3658 N N . ASN A 1 462 ? -6.955 -6.697 -12.980 1.00 86.44 462 ASN A N 1
ATOM 3659 C CA . ASN A 1 462 ? -5.917 -6.469 -14.007 1.00 86.44 462 ASN A CA 1
ATOM 3660 C C . ASN A 1 462 ? -6.481 -6.089 -15.391 1.00 86.44 462 ASN A C 1
ATOM 3662 O O . ASN A 1 462 ? -5.781 -5.515 -16.217 1.00 86.44 462 ASN A O 1
ATOM 3666 N N . ALA A 1 463 ? -7.749 -6.411 -15.665 1.00 84.62 463 ALA A N 1
ATOM 3667 C CA . ALA A 1 463 ? -8.430 -5.984 -16.888 1.00 84.62 463 ALA A CA 1
ATOM 3668 C C . ALA A 1 463 ? -8.786 -4.482 -16.892 1.00 84.62 463 ALA A C 1
ATOM 3670 O O . ALA A 1 463 ? -9.027 -3.912 -17.954 1.00 84.62 463 ALA A O 1
ATOM 3671 N N . LEU A 1 464 ? -8.863 -3.853 -15.714 1.00 86.56 464 LEU A N 1
ATOM 3672 C CA . LEU A 1 464 ? -9.290 -2.464 -15.528 1.00 86.56 464 LEU A CA 1
ATOM 3673 C C . LEU A 1 464 ? -8.134 -1.530 -15.170 1.00 86.56 464 LEU A C 1
ATOM 3675 O O . LEU A 1 464 ? -8.185 -0.356 -15.535 1.00 86.56 464 LEU A O 1
ATOM 3679 N N . PHE A 1 465 ? -7.137 -2.029 -14.439 1.00 91.50 465 PHE A N 1
ATOM 3680 C CA . PHE A 1 465 ? -6.041 -1.232 -13.903 1.00 91.50 465 PHE A CA 1
ATOM 3681 C C . PHE A 1 465 ? -4.711 -1.951 -14.110 1.00 91.50 465 PHE A C 1
ATOM 3683 O O . PHE A 1 465 ? -4.590 -3.137 -13.816 1.00 91.50 465 PHE A O 1
ATOM 3690 N N . ASP A 1 466 ? -3.703 -1.200 -14.548 1.00 87.38 466 ASP A N 1
ATOM 3691 C CA . ASP A 1 466 ? -2.320 -1.679 -14.611 1.00 87.38 466 ASP A CA 1
ATOM 3692 C C . ASP A 1 466 ? -1.632 -1.494 -13.239 1.00 87.38 466 ASP A C 1
ATOM 3694 O O . ASP A 1 466 ? -0.618 -2.130 -12.952 1.00 87.38 466 ASP A O 1
ATOM 3698 N N . ARG A 1 467 ? -2.195 -0.633 -12.370 1.00 89.56 467 ARG A N 1
ATOM 3699 C CA . ARG A 1 467 ? -1.586 -0.223 -11.098 1.00 89.56 467 ARG A CA 1
ATOM 3700 C C . ARG A 1 467 ? -2.601 0.056 -9.989 1.00 89.56 467 ARG A C 1
ATOM 3702 O O . ARG A 1 467 ? -3.633 0.685 -10.229 1.00 89.56 467 ARG A O 1
ATOM 3709 N N . ILE A 1 468 ? -2.226 -0.300 -8.758 1.00 94.31 468 ILE A N 1
ATOM 3710 C CA . ILE A 1 468 ? -2.855 0.170 -7.515 1.00 94.31 468 ILE A CA 1
ATOM 3711 C C . ILE A 1 468 ? -1.852 1.010 -6.720 1.00 94.31 468 ILE A C 1
ATOM 3713 O O . ILE A 1 468 ? -0.720 0.579 -6.519 1.00 94.31 468 ILE A O 1
ATOM 3717 N N . LEU A 1 469 ? -2.292 2.176 -6.244 1.00 94.44 469 LEU A N 1
ATOM 3718 C CA . LEU A 1 469 ? -1.558 3.045 -5.325 1.00 94.44 469 LEU A CA 1
ATOM 3719 C C . LEU A 1 469 ? -2.321 3.152 -4.004 1.00 94.44 469 LEU A C 1
ATOM 3721 O O . LEU A 1 469 ? -3.290 3.902 -3.879 1.00 94.44 469 LEU A O 1
ATOM 3725 N N . TRP A 1 470 ? -1.899 2.360 -3.020 1.00 94.25 470 TRP A N 1
ATOM 3726 C CA . TRP A 1 470 ? -2.405 2.432 -1.652 1.00 94.25 470 TRP A CA 1
ATOM 3727 C C . TRP A 1 470 ? -1.669 3.504 -0.850 1.00 94.25 470 TRP A C 1
ATOM 3729 O O . TRP A 1 470 ? -0.453 3.420 -0.686 1.00 94.25 470 TRP A O 1
ATOM 3739 N N . ILE A 1 471 ? -2.424 4.494 -0.370 1.00 90.19 471 ILE A N 1
ATOM 3740 C CA . ILE A 1 471 ? -1.946 5.659 0.374 1.00 90.19 471 ILE A CA 1
ATOM 3741 C C . ILE A 1 471 ? -2.664 5.688 1.731 1.00 90.19 471 ILE A C 1
ATOM 3743 O O . ILE A 1 471 ? -3.849 6.040 1.807 1.00 90.19 471 ILE A O 1
ATOM 3747 N N . PRO A 1 472 ? -1.977 5.334 2.825 1.00 84.00 472 PRO A N 1
ATOM 3748 C CA . PRO A 1 472 ? -2.450 5.605 4.174 1.00 84.00 472 PRO A CA 1
ATOM 3749 C C . PRO A 1 472 ? -2.479 7.121 4.407 1.00 84.00 472 PRO A C 1
ATOM 3751 O O . PRO A 1 472 ? -1.442 7.751 4.598 1.00 84.00 472 PRO A O 1
ATOM 3754 N N . LEU A 1 473 ? -3.667 7.735 4.422 1.00 81.00 473 LEU A N 1
ATOM 3755 C CA . LEU A 1 473 ? -3.808 9.196 4.544 1.00 81.00 473 LEU A CA 1
ATOM 3756 C C . LEU A 1 473 ? -3.209 9.736 5.848 1.00 81.00 473 LEU A C 1
ATOM 3758 O O . LEU A 1 473 ? -2.764 10.879 5.912 1.00 81.00 473 LEU A O 1
ATOM 3762 N N . ARG A 1 474 ? -3.120 8.883 6.870 1.00 68.56 474 ARG A N 1
ATOM 3763 C CA . ARG A 1 474 ? -2.425 9.143 8.134 1.00 68.56 474 ARG A CA 1
ATOM 3764 C C . ARG A 1 474 ? -0.969 9.591 7.949 1.00 68.56 474 ARG A C 1
ATOM 3766 O O . ARG A 1 474 ? -0.497 10.439 8.705 1.00 68.56 474 ARG A O 1
ATOM 3773 N N . ASN A 1 475 ? -0.281 9.066 6.931 1.00 71.50 475 ASN A N 1
ATOM 3774 C CA . ASN A 1 475 ? 1.118 9.377 6.639 1.00 71.50 475 ASN A CA 1
ATOM 3775 C C . ASN A 1 475 ? 1.268 10.793 6.077 1.00 71.50 475 ASN A C 1
ATOM 3777 O O . ASN A 1 475 ? 2.328 11.392 6.188 1.00 71.50 475 ASN A O 1
ATOM 3781 N N . LEU A 1 476 ? 0.195 11.399 5.559 1.00 69.25 476 LEU A N 1
ATOM 3782 C CA . LEU A 1 476 ? 0.270 12.755 5.025 1.00 69.25 476 LEU A CA 1
ATOM 3783 C C . LEU A 1 476 ? 0.525 13.804 6.114 1.00 69.25 476 LEU A C 1
ATOM 3785 O O . LEU A 1 476 ? 1.072 14.863 5.828 1.00 69.25 476 LEU A O 1
ATOM 3789 N N . LYS A 1 477 ? 0.226 13.521 7.386 1.00 62.53 477 LYS A N 1
ATOM 3790 C CA . LYS A 1 477 ? 0.513 14.464 8.481 1.00 62.53 477 LYS A CA 1
ATOM 3791 C C . LYS A 1 477 ? 2.003 14.757 8.646 1.00 62.53 477 LYS A C 1
ATOM 3793 O O . LYS A 1 477 ? 2.357 15.859 9.055 1.00 62.53 477 LYS A O 1
ATOM 3798 N N . THR A 1 478 ? 2.887 13.822 8.292 1.00 58.31 478 THR A N 1
ATOM 3799 C CA . THR A 1 478 ? 4.338 14.064 8.343 1.00 58.31 478 THR A CA 1
ATOM 3800 C C . THR A 1 478 ? 4.817 14.991 7.224 1.00 58.31 478 THR A C 1
ATOM 3802 O O . THR A 1 478 ? 5.868 15.615 7.366 1.00 58.31 478 THR A O 1
ATOM 3805 N N . LEU A 1 479 ? 4.037 15.136 6.144 1.00 57.06 479 LEU A N 1
ATOM 3806 C CA . LEU A 1 479 ? 4.308 16.070 5.047 1.00 57.06 479 LEU A CA 1
ATOM 3807 C C . LEU A 1 479 ? 3.951 17.517 5.401 1.00 57.06 479 LEU A C 1
ATOM 3809 O O . LEU A 1 479 ? 4.524 18.421 4.803 1.00 57.06 479 LEU A O 1
ATOM 3813 N N . ALA A 1 480 ? 3.057 17.751 6.372 1.00 52.84 480 ALA A N 1
ATOM 3814 C CA . ALA A 1 480 ? 2.495 19.073 6.680 1.00 52.84 480 ALA A CA 1
ATOM 3815 C C . ALA A 1 480 ? 3.541 20.158 7.019 1.00 52.84 480 ALA A C 1
ATOM 3817 O O . ALA A 1 480 ? 3.250 21.345 6.896 1.00 52.84 480 ALA A O 1
ATOM 3818 N N . ASN A 1 481 ? 4.766 19.762 7.383 1.00 53.72 481 ASN A N 1
ATOM 3819 C CA . ASN A 1 481 ? 5.889 20.662 7.664 1.00 53.72 481 ASN A CA 1
ATOM 3820 C C . ASN A 1 481 ? 6.727 21.041 6.418 1.00 53.72 481 ASN A C 1
ATOM 3822 O O . ASN A 1 481 ? 7.764 21.688 6.559 1.00 53.72 481 ASN A O 1
ATOM 3826 N N . ARG A 1 482 ? 6.334 20.614 5.208 1.00 56.66 482 ARG A N 1
ATOM 3827 C CA . ARG A 1 482 ? 6.994 20.902 3.917 1.00 56.66 482 ARG A CA 1
ATOM 3828 C C . ARG A 1 482 ? 5.950 21.231 2.840 1.00 56.66 482 ARG A C 1
ATOM 3830 O O . ARG A 1 482 ? 4.754 21.038 3.056 1.00 56.66 482 ARG A O 1
ATOM 3837 N N . ASP A 1 483 ? 6.394 21.699 1.670 1.00 58.19 483 ASP A N 1
ATOM 3838 C CA . ASP A 1 483 ? 5.532 21.900 0.496 1.00 58.19 483 ASP A CA 1
ATOM 3839 C C . ASP A 1 483 ? 4.806 20.591 0.117 1.00 58.19 483 ASP A C 1
ATOM 3841 O O . ASP A 1 483 ? 5.353 19.710 -0.546 1.00 58.19 483 ASP A O 1
ATOM 3845 N N . CYS A 1 484 ? 3.561 20.442 0.583 1.00 65.31 484 CYS A N 1
ATOM 3846 C CA . CYS A 1 484 ? 2.723 19.262 0.366 1.00 65.31 484 CYS A CA 1
ATOM 3847 C C . CYS A 1 484 ? 2.205 19.212 -1.075 1.00 65.31 484 CYS A C 1
ATOM 3849 O O . CYS A 1 484 ? 1.128 19.717 -1.384 1.00 65.31 484 CYS A O 1
ATOM 3851 N N . ASN A 1 485 ? 2.955 18.571 -1.964 1.00 79.31 485 ASN A N 1
ATOM 3852 C CA . ASN A 1 485 ? 2.499 18.239 -3.310 1.00 79.31 485 ASN A CA 1
ATOM 3853 C C . ASN A 1 485 ? 2.523 16.713 -3.539 1.00 79.31 485 ASN A C 1
ATOM 3855 O O . ASN A 1 485 ? 3.082 15.954 -2.745 1.00 79.31 485 ASN A O 1
ATOM 3859 N N . LEU A 1 486 ? 1.876 16.254 -4.616 1.00 83.94 486 LEU A N 1
ATOM 3860 C CA . LEU A 1 486 ? 1.759 14.821 -4.930 1.00 83.94 486 LEU A CA 1
ATOM 3861 C C . LEU A 1 486 ? 3.116 14.158 -5.208 1.00 83.94 486 LEU A C 1
ATOM 3863 O O . LEU A 1 486 ? 3.308 12.997 -4.867 1.00 83.94 486 LEU A O 1
ATOM 3867 N N . GLU A 1 487 ? 4.067 14.901 -5.772 1.00 86.88 487 GLU A N 1
ATOM 3868 C CA . GLU A 1 487 ? 5.432 14.427 -6.028 1.00 86.88 487 GLU A CA 1
ATOM 3869 C C . GLU A 1 487 ? 6.179 14.131 -4.721 1.00 86.88 487 GLU A C 1
ATOM 3871 O O . GLU A 1 487 ? 6.671 13.021 -4.522 1.00 86.88 487 GLU A O 1
ATOM 3876 N N . GLY A 1 488 ? 6.182 15.083 -3.787 1.00 83.19 488 GLY A N 1
ATOM 3877 C CA . GLY A 1 488 ? 6.777 14.924 -2.463 1.00 83.19 488 GLY A CA 1
ATOM 3878 C C . GLY A 1 488 ? 6.102 13.820 -1.651 1.00 83.19 488 GLY A C 1
ATOM 3879 O O . GLY A 1 488 ? 6.784 13.083 -0.940 1.00 83.19 488 GLY A O 1
ATOM 3880 N N . MET A 1 489 ? 4.784 13.651 -1.804 1.00 86.56 489 MET A N 1
ATOM 3881 C CA . MET A 1 489 ? 4.055 12.526 -1.218 1.00 86.56 489 MET A CA 1
ATOM 3882 C C . MET A 1 489 ? 4.547 11.185 -1.773 1.00 86.56 489 MET A C 1
ATOM 3884 O O . MET A 1 489 ? 4.855 10.293 -0.987 1.00 86.56 489 MET A O 1
ATOM 3888 N N . PHE A 1 490 ? 4.656 11.032 -3.098 1.00 89.25 490 PHE A N 1
ATOM 3889 C CA . PHE A 1 490 ? 5.154 9.789 -3.697 1.00 89.25 490 PHE A CA 1
ATOM 3890 C C . PHE A 1 490 ? 6.592 9.488 -3.293 1.00 89.25 490 PHE A C 1
ATOM 3892 O O . PHE A 1 490 ? 6.904 8.336 -3.005 1.00 89.25 490 PHE A O 1
ATOM 3899 N N . HIS A 1 491 ? 7.450 10.508 -3.222 1.00 87.12 491 HIS A N 1
ATOM 3900 C CA . HIS A 1 491 ? 8.806 10.329 -2.727 1.00 87.12 491 HIS A CA 1
ATOM 3901 C C . HIS A 1 491 ? 8.801 9.790 -1.295 1.00 87.12 491 HIS A C 1
ATOM 3903 O O . HIS A 1 491 ? 9.422 8.767 -1.034 1.00 87.12 491 HIS A O 1
ATOM 3909 N N . GLN A 1 492 ? 8.073 10.427 -0.376 1.00 82.00 492 GLN A N 1
ATOM 3910 C CA . GLN A 1 492 ? 8.072 9.999 1.022 1.00 82.00 492 GLN A CA 1
ATOM 3911 C C . GLN A 1 492 ? 7.466 8.610 1.223 1.00 82.00 492 GLN A C 1
ATOM 3913 O O . GLN A 1 492 ? 8.071 7.792 1.916 1.00 82.00 492 GLN A O 1
ATOM 3918 N N . GLU A 1 493 ? 6.309 8.354 0.611 1.00 83.56 493 GLU A N 1
ATOM 3919 C CA . GLU A 1 493 ? 5.569 7.107 0.800 1.00 83.56 493 GLU A CA 1
ATOM 3920 C C . GLU A 1 493 ? 6.254 5.931 0.094 1.00 83.56 493 GLU A C 1
ATOM 3922 O O . GLU A 1 493 ? 6.406 4.869 0.687 1.00 83.56 493 GLU A O 1
ATOM 3927 N N . TYR A 1 494 ? 6.706 6.111 -1.152 1.00 86.75 494 TYR A N 1
ATOM 3928 C CA . TYR A 1 494 ? 7.166 4.994 -1.979 1.00 86.75 494 TYR A CA 1
ATOM 3929 C C . TYR A 1 494 ? 8.672 4.938 -2.211 1.00 86.75 494 TYR A C 1
ATOM 3931 O O . TYR A 1 494 ? 9.173 3.845 -2.446 1.00 86.75 494 TYR A O 1
ATOM 3939 N N . PHE A 1 495 ? 9.397 6.060 -2.187 1.00 87.44 495 PHE A N 1
ATOM 3940 C CA . PHE A 1 495 ? 10.761 6.113 -2.739 1.00 87.44 495 PHE A CA 1
ATOM 3941 C C . PHE A 1 495 ? 11.816 6.705 -1.798 1.00 87.44 495 PHE A C 1
ATOM 3943 O O . PHE A 1 495 ? 12.958 6.876 -2.207 1.00 87.44 495 PHE A O 1
ATOM 3950 N N . SER A 1 496 ? 11.479 6.973 -0.537 1.00 83.00 496 SER A N 1
ATOM 3951 C CA . SER A 1 496 ? 12.360 7.652 0.426 1.00 83.00 496 SER A CA 1
ATOM 3952 C C . SER A 1 496 ? 13.612 6.857 0.801 1.00 83.00 496 SER A C 1
ATOM 3954 O O . SER A 1 496 ? 14.559 7.418 1.344 1.00 83.00 496 SER A O 1
ATOM 3956 N N . GLN A 1 497 ? 13.618 5.554 0.512 1.00 78.75 497 GLN A N 1
ATOM 3957 C CA . GLN A 1 497 ? 14.747 4.651 0.739 1.00 78.75 497 GLN A CA 1
ATOM 3958 C C . GLN A 1 497 ? 15.697 4.548 -0.465 1.00 78.75 497 GLN A C 1
ATOM 3960 O O . GLN A 1 497 ? 16.696 3.840 -0.383 1.00 78.75 497 GLN A O 1
ATOM 3965 N N . LEU A 1 498 ? 15.375 5.189 -1.593 1.00 76.12 498 LEU A N 1
ATOM 3966 C CA . LEU A 1 498 ? 16.185 5.153 -2.809 1.00 76.12 498 LEU A CA 1
ATOM 3967 C C . LEU A 1 498 ? 17.058 6.405 -2.903 1.00 76.12 498 LEU A C 1
ATOM 3969 O O . LEU A 1 498 ? 16.556 7.515 -2.738 1.00 76.12 498 LEU A O 1
ATOM 3973 N N . ASP A 1 499 ? 18.333 6.231 -3.256 1.00 75.38 499 ASP A N 1
ATOM 3974 C CA . ASP A 1 499 ? 19.279 7.345 -3.434 1.00 75.38 499 ASP A CA 1
ATOM 3975 C C . ASP A 1 499 ? 18.805 8.353 -4.499 1.00 75.38 499 ASP A C 1
ATOM 3977 O O . ASP A 1 499 ? 19.027 9.555 -4.378 1.00 75.38 499 ASP A O 1
ATOM 3981 N N . ASP A 1 500 ? 18.106 7.874 -5.530 1.00 76.38 500 ASP A N 1
ATOM 3982 C CA . ASP A 1 500 ? 17.499 8.666 -6.602 1.00 76.38 500 ASP A CA 1
ATOM 3983 C C . ASP A 1 500 ? 15.966 8.772 -6.485 1.00 76.38 500 ASP A C 1
ATOM 3985 O O . ASP A 1 500 ? 15.268 9.053 -7.464 1.00 76.38 500 ASP A O 1
ATOM 3989 N N . GLY A 1 501 ? 15.427 8.563 -5.280 1.00 81.06 501 GLY A N 1
ATOM 3990 C CA . GLY A 1 501 ? 13.991 8.517 -5.017 1.00 81.06 501 GLY A CA 1
ATOM 3991 C C . GLY A 1 501 ? 13.231 9.777 -5.429 1.00 81.06 501 GLY A C 1
ATOM 3992 O O . GLY A 1 501 ? 12.105 9.680 -5.915 1.00 81.06 501 GLY A O 1
ATOM 3993 N N . GLU A 1 502 ? 13.837 10.957 -5.283 1.00 83.06 502 GLU A N 1
ATOM 3994 C CA . GLU A 1 502 ? 13.225 12.236 -5.667 1.00 83.06 502 GLU A CA 1
ATOM 3995 C C . GLU A 1 502 ? 13.020 12.333 -7.188 1.00 83.06 502 GLU A C 1
ATOM 3997 O O . GLU A 1 502 ? 11.948 12.721 -7.656 1.00 83.06 502 GLU A O 1
ATOM 4002 N N . ILE A 1 503 ? 14.010 11.889 -7.970 1.00 80.31 503 ILE A N 1
ATOM 4003 C CA . ILE A 1 503 ? 13.932 11.854 -9.437 1.00 80.31 503 ILE A CA 1
ATOM 4004 C C . ILE A 1 503 ? 12.865 10.846 -9.873 1.00 80.31 503 ILE A C 1
ATOM 4006 O O . ILE A 1 503 ? 12.017 11.163 -10.709 1.00 80.31 503 ILE A O 1
ATOM 4010 N N . ILE A 1 504 ? 12.857 9.655 -9.265 1.00 84.25 504 ILE A N 1
ATOM 4011 C CA . ILE A 1 504 ? 11.862 8.614 -9.553 1.00 84.25 504 ILE A CA 1
ATOM 4012 C C . ILE A 1 504 ? 10.450 9.128 -9.266 1.00 84.25 504 ILE A C 1
ATOM 4014 O O . ILE A 1 504 ? 9.568 8.972 -10.109 1.00 84.25 504 ILE A O 1
ATOM 4018 N N . ALA A 1 505 ? 10.230 9.775 -8.119 1.00 88.56 505 ALA A N 1
ATOM 4019 C CA . ALA A 1 505 ? 8.932 10.329 -7.748 1.00 88.56 505 ALA A CA 1
ATOM 4020 C C . ALA A 1 505 ? 8.438 11.374 -8.758 1.00 88.56 505 ALA A C 1
ATOM 4022 O O . ALA A 1 505 ? 7.275 11.342 -9.170 1.00 88.56 505 ALA A O 1
ATOM 4023 N N . LYS A 1 506 ? 9.332 12.269 -9.191 1.00 86.25 506 LYS A N 1
ATOM 4024 C CA . LYS A 1 506 ? 9.047 13.313 -10.177 1.00 86.25 506 LYS A CA 1
ATOM 4025 C C . LYS A 1 506 ? 8.650 12.748 -11.533 1.00 86.25 506 LYS A C 1
ATOM 4027 O O . LYS A 1 506 ? 7.629 13.148 -12.096 1.00 86.25 506 LYS A O 1
ATOM 4032 N N . GLU A 1 507 ? 9.433 11.812 -12.062 1.00 82.62 507 GLU A N 1
ATOM 4033 C CA . GLU A 1 507 ? 9.157 11.197 -13.363 1.00 82.62 507 GLU A CA 1
ATOM 4034 C C . GLU A 1 507 ? 7.919 10.297 -13.311 1.00 82.62 507 GLU A C 1
ATOM 4036 O O . GLU A 1 507 ? 7.074 10.341 -14.209 1.00 82.62 507 GLU A O 1
ATOM 4041 N N . PHE A 1 508 ? 7.729 9.566 -12.212 1.00 88.44 508 PHE A N 1
ATOM 4042 C CA . PHE A 1 508 ? 6.517 8.791 -11.973 1.00 88.44 508 PHE A CA 1
ATOM 4043 C C . PHE A 1 508 ? 5.268 9.682 -11.945 1.00 88.44 508 PHE A C 1
ATOM 4045 O O . PHE A 1 508 ? 4.261 9.382 -12.590 1.00 88.44 508 PHE A O 1
ATOM 4052 N N . TRP A 1 509 ? 5.341 10.832 -11.274 1.00 89.00 509 TRP A N 1
ATOM 4053 C CA . TRP A 1 509 ? 4.253 11.803 -11.237 1.00 89.00 509 TRP A CA 1
ATOM 4054 C C . TRP A 1 509 ? 3.926 12.387 -12.618 1.00 89.00 509 TRP A C 1
ATOM 4056 O O . TRP A 1 509 ? 2.753 12.453 -13.003 1.00 89.00 509 TRP A O 1
ATOM 4066 N N . LYS A 1 510 ? 4.945 12.774 -13.396 1.00 85.69 510 LYS A N 1
ATOM 4067 C CA . LYS A 1 510 ? 4.766 13.237 -14.782 1.00 85.69 510 LYS A CA 1
ATOM 4068 C C . LYS A 1 510 ? 4.090 12.174 -15.646 1.00 85.69 510 LYS A C 1
ATOM 4070 O O . LYS A 1 510 ? 3.161 12.499 -16.384 1.00 85.69 510 LYS A O 1
ATOM 4075 N N . TYR A 1 511 ? 4.508 10.917 -15.519 1.00 84.94 511 TYR A N 1
ATOM 4076 C CA . TYR A 1 511 ? 3.918 9.791 -16.237 1.00 84.94 511 TYR A CA 1
ATOM 4077 C C . TYR A 1 511 ? 2.433 9.589 -15.884 1.00 84.94 511 TYR A C 1
ATOM 4079 O O . TYR A 1 511 ? 1.585 9.447 -16.773 1.00 84.94 511 TYR A O 1
ATOM 4087 N N . LEU A 1 512 ? 2.082 9.638 -14.594 1.00 87.62 512 LEU A N 1
ATOM 4088 C CA . LEU A 1 512 ? 0.689 9.531 -14.146 1.00 87.62 512 LEU A CA 1
ATOM 4089 C C . LEU A 1 512 ? -0.185 10.663 -14.711 1.00 87.62 512 LEU A C 1
ATOM 4091 O O . LEU A 1 512 ? -1.290 10.403 -15.190 1.00 87.62 512 LEU A O 1
ATOM 4095 N N . LYS A 1 513 ? 0.326 11.902 -14.736 1.00 86.38 513 LYS A N 1
ATOM 4096 C CA . LYS A 1 513 ? -0.361 13.034 -15.382 1.00 86.38 513 LYS A CA 1
ATOM 4097 C C . LYS A 1 513 ? -0.539 12.836 -16.882 1.00 86.38 513 LYS A C 1
ATOM 4099 O O . LYS A 1 513 ? -1.631 13.070 -17.394 1.00 86.38 513 LYS A O 1
ATOM 4104 N N . ALA A 1 514 ? 0.517 12.428 -17.585 1.00 81.25 514 ALA A N 1
ATOM 4105 C CA . ALA A 1 514 ? 0.497 12.244 -19.036 1.00 81.25 514 ALA A CA 1
ATOM 4106 C C . ALA A 1 514 ? -0.515 11.168 -19.462 1.00 81.25 514 ALA A C 1
ATOM 4108 O O . ALA A 1 514 ? -1.228 11.343 -20.447 1.00 81.25 514 ALA A O 1
ATOM 4109 N N . SER A 1 515 ? -0.634 10.098 -18.670 1.00 80.69 515 SER A N 1
ATOM 4110 C CA . SER A 1 515 ? -1.619 9.024 -18.860 1.00 80.69 515 SER A CA 1
ATOM 4111 C C . SER A 1 515 ? -3.025 9.352 -18.341 1.00 80.69 515 SER A C 1
ATOM 4113 O O . SER A 1 515 ? -3.916 8.507 -18.419 1.00 80.69 515 SER A O 1
ATOM 4115 N N . LYS A 1 516 ? -3.241 10.555 -17.784 1.00 82.88 516 LYS A N 1
ATOM 4116 C CA . LYS A 1 516 ? -4.509 10.989 -17.167 1.00 82.88 516 LYS A CA 1
ATOM 4117 C C . LYS A 1 516 ? -5.063 10.001 -16.131 1.00 82.88 516 LYS A C 1
ATOM 4119 O O . LYS A 1 516 ? -6.271 9.946 -15.913 1.00 82.88 516 LYS A O 1
ATOM 4124 N N . TYR A 1 517 ? -4.191 9.223 -15.490 1.00 86.12 517 TYR A N 1
ATOM 4125 C CA . TYR A 1 517 ? -4.547 8.222 -14.480 1.00 86.12 517 TYR A CA 1
ATOM 4126 C C . TYR A 1 517 ? -5.505 7.105 -14.953 1.00 86.12 517 TYR A C 1
ATOM 4128 O O . TYR A 1 517 ? -6.020 6.374 -14.109 1.00 86.12 517 TYR A O 1
ATOM 4136 N N . GLU A 1 518 ? -5.739 6.919 -16.261 1.00 78.94 518 GLU A N 1
ATOM 4137 C CA . GLU A 1 518 ? -6.828 6.061 -16.783 1.00 78.94 518 GLU A CA 1
ATOM 4138 C C . GLU A 1 518 ? -6.786 4.609 -16.282 1.00 78.94 518 GLU A C 1
ATOM 4140 O O . GLU A 1 518 ? -7.826 3.976 -16.099 1.00 78.94 518 GLU A O 1
ATOM 4145 N N . LYS A 1 519 ? -5.583 4.089 -16.022 1.00 88.00 519 LYS A N 1
ATOM 4146 C CA . LYS A 1 519 ? -5.347 2.712 -15.574 1.00 88.00 519 LYS A CA 1
ATOM 4147 C C . LYS A 1 519 ? -4.747 2.600 -14.170 1.00 88.00 519 LYS A C 1
ATOM 4149 O O . LYS A 1 519 ? -4.112 1.597 -13.847 1.00 88.00 519 LYS A O 1
ATOM 4154 N N . THR A 1 520 ? -4.914 3.627 -13.338 1.00 92.88 520 THR A N 1
ATOM 4155 C CA . THR A 1 520 ? -4.398 3.644 -11.960 1.00 92.88 520 THR A CA 1
ATOM 4156 C C . THR A 1 520 ? -5.542 3.744 -10.963 1.00 92.88 520 THR A C 1
ATOM 4158 O O . THR A 1 520 ? -6.331 4.682 -11.028 1.00 92.88 520 THR A O 1
ATOM 4161 N N . LEU A 1 521 ? -5.614 2.803 -10.023 1.00 95.31 521 LEU A N 1
ATOM 4162 C CA . LEU A 1 521 ? -6.555 2.844 -8.906 1.00 95.31 521 LEU A CA 1
ATOM 4163 C C . LEU A 1 521 ? -5.876 3.415 -7.658 1.00 95.31 521 LEU A C 1
ATOM 4165 O O . LEU A 1 521 ? -4.896 2.852 -7.171 1.00 95.31 521 LEU A O 1
ATOM 4169 N N . PHE A 1 522 ? -6.431 4.489 -7.104 1.00 95.62 522 PHE A N 1
ATOM 4170 C CA . PHE A 1 522 ? -5.989 5.048 -5.826 1.00 95.62 522 PHE A CA 1
ATOM 4171 C C . PHE A 1 522 ? -6.810 4.468 -4.671 1.00 95.62 522 PHE A C 1
ATOM 4173 O O . PHE A 1 522 ? -8.039 4.461 -4.726 1.00 95.62 522 PHE A O 1
ATOM 4180 N N . ILE A 1 523 ? -6.145 4.005 -3.612 1.00 95.62 523 ILE A N 1
ATOM 4181 C CA . ILE A 1 523 ? -6.785 3.564 -2.365 1.00 95.62 523 ILE A CA 1
ATOM 4182 C C . ILE A 1 523 ? -6.347 4.515 -1.255 1.00 95.62 523 ILE A C 1
ATOM 4184 O O . ILE A 1 523 ? -5.206 4.453 -0.804 1.00 95.62 523 ILE A O 1
ATOM 4188 N N . LEU A 1 524 ? -7.257 5.370 -0.799 1.00 92.62 524 LEU A N 1
ATOM 4189 C CA . LEU A 1 524 ? -7.017 6.311 0.289 1.00 92.62 524 LEU A CA 1
ATOM 4190 C C . LEU A 1 524 ? -7.541 5.722 1.599 1.00 92.62 524 LEU A C 1
ATOM 4192 O O . LEU A 1 524 ? -8.754 5.611 1.803 1.00 92.62 524 LEU A O 1
ATOM 4196 N N . ASP A 1 525 ? -6.626 5.329 2.481 1.00 88.88 525 ASP A N 1
ATOM 4197 C CA . ASP A 1 525 ? -6.968 4.666 3.739 1.00 88.88 525 ASP A CA 1
ATOM 4198 C C . ASP A 1 525 ? -6.995 5.651 4.917 1.00 88.88 525 ASP A C 1
ATOM 4200 O O . ASP A 1 525 ? -5.965 6.230 5.262 1.00 88.88 525 ASP A O 1
ATOM 4204 N N . GLY A 1 526 ? -8.160 5.811 5.554 1.00 80.44 526 GLY A N 1
ATOM 4205 C CA . GLY A 1 526 ? -8.325 6.590 6.786 1.00 80.44 526 GLY A CA 1
ATOM 4206 C C . GLY A 1 526 ? -8.571 8.084 6.569 1.00 80.44 526 GLY A C 1
ATOM 4207 O O . GLY A 1 526 ? -7.908 8.917 7.183 1.00 80.44 526 GLY A O 1
ATOM 4208 N N . LEU A 1 527 ? -9.541 8.455 5.725 1.00 81.94 527 LEU A N 1
ATOM 4209 C CA . LEU A 1 527 ? -9.881 9.867 5.477 1.00 81.94 527 LEU A CA 1
ATOM 4210 C C . LEU A 1 527 ? -10.274 10.615 6.756 1.00 81.94 527 LEU A C 1
ATOM 4212 O O . LEU A 1 527 ? -10.038 11.817 6.877 1.00 81.94 527 LEU A O 1
ATOM 4216 N N . ASP A 1 528 ? -10.818 9.900 7.740 1.00 72.19 528 ASP A N 1
ATOM 4217 C CA . ASP A 1 528 ? -11.169 10.477 9.031 1.00 72.19 528 ASP A CA 1
ATOM 4218 C C . ASP A 1 528 ? -10.018 11.025 9.852 1.00 72.19 528 ASP A C 1
ATOM 4220 O O . ASP A 1 528 ? -10.229 11.876 10.715 1.00 72.19 528 ASP A O 1
ATOM 4224 N N . GLU A 1 529 ? -8.802 10.614 9.535 1.00 68.31 529 GLU A N 1
ATOM 4225 C CA . GLU A 1 529 ? -7.626 11.010 10.287 1.00 68.31 529 GLU A CA 1
ATOM 4226 C C . GLU A 1 529 ? -7.115 12.391 9.868 1.00 68.31 529 GLU A C 1
ATOM 4228 O O . GLU A 1 529 ? -6.473 13.056 10.678 1.00 68.31 529 GLU A O 1
ATOM 4233 N N . VAL A 1 530 ? -7.434 12.851 8.653 1.00 70.00 530 VAL A N 1
ATOM 4234 C CA . VAL A 1 530 ? -6.944 14.120 8.078 1.00 70.00 530 VAL A CA 1
ATOM 4235 C C . VAL A 1 530 ? -8.045 15.159 7.833 1.00 70.00 530 VAL A C 1
ATOM 4237 O O . VAL A 1 530 ? -7.755 16.350 7.737 1.00 70.00 530 VAL A O 1
ATOM 4240 N N . TYR A 1 531 ? -9.317 14.748 7.791 1.00 64.44 531 TYR A N 1
ATOM 4241 C CA . TYR A 1 531 ? -10.433 15.620 7.402 1.00 64.44 531 TYR A CA 1
ATOM 4242 C C . TYR A 1 531 ? -10.667 16.815 8.347 1.00 64.44 531 TYR A C 1
ATOM 4244 O O . TYR A 1 531 ? -10.914 17.920 7.879 1.00 64.44 531 TYR A O 1
ATOM 4252 N N . LYS A 1 532 ? -10.559 16.627 9.674 1.00 54.59 532 LYS A N 1
ATOM 4253 C CA . LYS A 1 532 ? -10.806 17.696 10.671 1.00 54.59 532 LYS A CA 1
ATOM 4254 C C . LYS A 1 532 ? -9.634 18.684 10.829 1.00 54.59 532 LYS A C 1
ATOM 4256 O O . LYS A 1 532 ? -9.842 19.795 11.297 1.00 54.59 532 LYS A O 1
ATOM 4261 N N . GLU A 1 533 ? -8.420 18.294 10.442 1.00 51.56 533 GLU A N 1
ATOM 4262 C CA . GLU A 1 533 ? -7.206 19.132 10.519 1.00 51.56 533 GLU A CA 1
ATOM 4263 C C . GLU A 1 533 ? -6.913 19.865 9.195 1.00 51.56 533 GLU A C 1
ATOM 4265 O O . GLU A 1 533 ? -5.920 20.582 9.072 1.00 51.56 533 GLU A O 1
ATOM 4270 N N . SER A 1 534 ? -7.793 19.710 8.201 1.00 51.84 534 SER A N 1
ATOM 4271 C CA . SER A 1 534 ? -7.716 20.374 6.900 1.00 51.84 534 SER A CA 1
ATOM 4272 C C . SER A 1 534 ? -8.183 21.832 7.006 1.00 51.84 534 SER A C 1
ATOM 4274 O O . SER A 1 534 ? -9.234 22.202 6.491 1.00 51.84 534 SER A O 1
ATOM 4276 N N . GLY A 1 535 ? -7.411 22.669 7.704 1.00 51.78 535 GLY A N 1
ATOM 4277 C CA . GLY A 1 535 ? -7.495 24.124 7.545 1.00 51.78 535 GLY A CA 1
ATOM 4278 C C . GLY A 1 535 ? -7.104 24.558 6.122 1.00 51.78 535 GLY A C 1
ATOM 4279 O O . GLY A 1 535 ? -6.715 23.730 5.295 1.00 51.78 535 GLY A O 1
ATOM 4280 N N . ASP A 1 536 ? -7.178 25.860 5.838 1.00 51.47 536 ASP A N 1
ATOM 4281 C CA . ASP A 1 536 ? -6.942 26.473 4.515 1.00 51.47 536 ASP A CA 1
ATOM 4282 C C . ASP A 1 536 ? -5.449 26.480 4.091 1.00 51.47 536 ASP A C 1
ATOM 4284 O O . ASP A 1 536 ? -4.831 27.513 3.840 1.00 51.47 536 ASP A O 1
ATOM 4288 N N . GLY A 1 537 ? -4.822 25.300 4.085 1.00 66.94 537 GLY A N 1
ATOM 4289 C CA . GLY A 1 537 ? -3.391 25.089 3.860 1.00 66.94 537 GLY A CA 1
ATOM 4290 C C . GLY A 1 537 ? -3.068 24.106 2.730 1.00 66.94 537 GLY A C 1
ATOM 4291 O O . GLY A 1 537 ? -3.943 23.560 2.055 1.00 66.94 537 GLY A O 1
ATOM 4292 N N . SER A 1 538 ? -1.770 23.848 2.536 1.00 66.44 538 SER A N 1
ATOM 4293 C CA . SER A 1 538 ? -1.234 22.974 1.473 1.00 66.44 538 SER A CA 1
ATOM 4294 C C . SER A 1 538 ? -1.784 21.533 1.527 1.00 66.44 538 SER A C 1
ATOM 4296 O O . SER A 1 538 ? -2.067 20.929 0.495 1.00 66.44 538 SER A O 1
ATOM 4298 N N . MET A 1 539 ? -2.057 21.016 2.732 1.00 72.31 539 MET A N 1
ATOM 4299 C CA . MET A 1 539 ? -2.656 19.689 2.943 1.00 72.31 539 MET A CA 1
ATOM 4300 C C . MET A 1 539 ? -4.074 19.565 2.365 1.00 72.31 539 MET A C 1
ATOM 4302 O O . MET A 1 539 ? -4.405 18.551 1.756 1.00 72.31 539 MET A O 1
ATOM 4306 N N . SER A 1 540 ? -4.900 20.605 2.509 1.00 74.19 540 SER A N 1
ATOM 4307 C CA . SER A 1 540 ? -6.261 20.617 1.961 1.00 74.19 540 SER A CA 1
ATOM 4308 C C . SER A 1 540 ? -6.237 20.563 0.429 1.00 74.19 540 SER A C 1
ATOM 4310 O O . SER A 1 540 ? -6.984 19.801 -0.183 1.00 74.19 540 SER A O 1
ATOM 4312 N N . LYS A 1 541 ? -5.287 21.270 -0.202 1.00 77.81 541 LYS A N 1
ATOM 4313 C CA . LYS A 1 541 ? -5.070 21.218 -1.660 1.00 77.81 541 LYS A CA 1
ATOM 4314 C C . LYS A 1 541 ? -4.617 19.835 -2.132 1.00 77.81 541 LYS A C 1
ATOM 4316 O O . LYS A 1 541 ? -5.108 19.345 -3.151 1.00 77.81 541 LYS A O 1
ATOM 4321 N N . LEU A 1 542 ? -3.703 19.198 -1.395 1.00 82.50 542 LEU A N 1
ATOM 4322 C CA . LEU A 1 542 ? -3.250 17.835 -1.680 1.00 82.50 542 LEU A CA 1
ATOM 4323 C C . LEU A 1 542 ? -4.411 16.837 -1.580 1.00 82.50 542 LEU A C 1
ATOM 4325 O O . LEU A 1 542 ? -4.621 16.043 -2.496 1.00 82.50 542 LEU A O 1
ATOM 4329 N N . LEU A 1 543 ? -5.192 16.910 -0.499 1.00 82.50 543 LEU A N 1
ATOM 4330 C CA . LEU A 1 543 ? -6.342 16.037 -0.282 1.00 82.50 543 LEU A CA 1
ATOM 4331 C C . LEU A 1 543 ? -7.431 16.260 -1.338 1.00 82.50 543 LEU A C 1
ATOM 4333 O O . LEU A 1 543 ? -7.967 15.287 -1.860 1.00 82.50 543 LEU A O 1
ATOM 4337 N N . GLY A 1 544 ? -7.708 17.515 -1.706 1.00 82.81 544 GLY A N 1
ATOM 4338 C CA . GLY A 1 544 ? -8.602 17.856 -2.813 1.00 82.81 544 GLY A CA 1
ATOM 4339 C C . GLY A 1 544 ? -8.148 17.213 -4.123 1.00 82.81 544 GLY A C 1
ATOM 4340 O O . GLY A 1 544 ? -8.922 16.499 -4.755 1.00 82.81 544 GLY A O 1
ATOM 4341 N N . SER A 1 545 ? -6.860 17.342 -4.454 1.00 85.81 545 SER A N 1
ATOM 4342 C CA . SER A 1 545 ? -6.275 16.729 -5.655 1.00 85.81 545 SER A CA 1
ATOM 4343 C C . SER A 1 545 ? -6.402 15.198 -5.653 1.00 85.81 545 SER A C 1
ATOM 4345 O O . SER A 1 545 ? -6.721 14.600 -6.676 1.00 85.81 545 SER A O 1
ATOM 4347 N N . LEU A 1 546 ? -6.183 14.540 -4.507 1.00 88.44 546 LEU A N 1
ATOM 4348 C CA . LEU A 1 546 ? -6.351 13.086 -4.360 1.00 88.44 546 LEU A CA 1
ATOM 4349 C C . LEU A 1 546 ? -7.816 12.649 -4.489 1.00 88.44 546 LEU A C 1
ATOM 4351 O O . LEU A 1 546 ? -8.106 11.605 -5.073 1.00 88.44 546 LEU A O 1
ATOM 4355 N N . LEU A 1 547 ? -8.749 13.439 -3.956 1.00 87.69 547 LEU A N 1
ATOM 4356 C CA . LEU A 1 547 ? -10.179 13.155 -4.039 1.00 87.69 547 LEU A CA 1
ATOM 4357 C C . LEU A 1 547 ? -10.739 13.381 -5.448 1.00 87.69 547 LEU A C 1
ATOM 4359 O O . LEU A 1 547 ? -11.789 12.830 -5.764 1.00 87.69 547 LEU A O 1
ATOM 4363 N N . GLU A 1 548 ? -10.055 14.116 -6.321 1.00 87.50 548 GLU A N 1
ATOM 4364 C CA . GLU A 1 548 ? -10.439 14.315 -7.727 1.00 87.50 548 GLU A CA 1
ATOM 4365 C C . GLU A 1 548 ? -10.017 13.162 -8.657 1.00 87.50 548 GLU A C 1
ATOM 4367 O O . GLU A 1 548 ? -10.423 13.129 -9.818 1.00 87.50 548 GLU A O 1
ATOM 4372 N N . MET A 1 549 ? -9.269 12.169 -8.161 1.00 89.62 549 MET A N 1
ATOM 4373 C CA . MET A 1 549 ? -8.771 11.058 -8.984 1.00 89.62 549 MET A CA 1
ATOM 4374 C C . MET A 1 549 ? -9.909 10.246 -9.642 1.00 89.62 549 MET A C 1
ATOM 4376 O O . MET A 1 549 ? -10.916 9.948 -8.992 1.00 89.62 549 MET A O 1
ATOM 4380 N N . PRO A 1 550 ? -9.776 9.842 -10.923 1.00 89.94 550 PRO A N 1
ATOM 4381 C CA . PRO A 1 550 ? -10.879 9.244 -11.682 1.00 89.94 550 PRO A CA 1
ATOM 4382 C C . PRO A 1 550 ? -11.286 7.850 -11.185 1.00 89.94 550 PRO A C 1
ATOM 4384 O O . PRO A 1 550 ? -12.469 7.514 -11.220 1.00 89.94 550 PRO A O 1
ATOM 4387 N N . ALA A 1 551 ? -10.331 7.049 -10.703 1.00 92.88 551 ALA A N 1
ATOM 4388 C CA . ALA A 1 551 ? -10.574 5.747 -10.091 1.00 92.88 551 ALA A CA 1
ATOM 4389 C C . ALA A 1 551 ? -10.034 5.732 -8.658 1.00 92.88 551 ALA A C 1
ATOM 4391 O O . ALA A 1 551 ? -8.833 5.895 -8.425 1.00 92.88 551 ALA A O 1
ATOM 4392 N N . LEU A 1 552 ? -10.939 5.563 -7.697 1.00 93.62 552 LEU A N 1
ATOM 4393 C CA . LEU A 1 552 ? -10.682 5.895 -6.304 1.00 93.62 552 LEU A CA 1
ATOM 4394 C C . LEU A 1 552 ? -11.485 4.997 -5.358 1.00 93.62 552 LEU A C 1
ATOM 4396 O O . LEU A 1 552 ? -12.700 4.881 -5.491 1.00 93.62 552 LEU A O 1
ATOM 4400 N N . ILE A 1 553 ? -10.822 4.428 -4.354 1.00 94.44 553 ILE A N 1
ATOM 4401 C CA . ILE A 1 553 ? -11.446 3.827 -3.172 1.00 94.44 553 ILE A CA 1
ATOM 4402 C C . ILE A 1 553 ? -11.044 4.659 -1.958 1.00 94.44 553 ILE A C 1
ATOM 4404 O O . ILE A 1 553 ? -9.859 4.885 -1.728 1.00 94.44 553 ILE A O 1
ATOM 4408 N N . VAL A 1 554 ? -12.016 5.082 -1.156 1.00 92.12 554 VAL A N 1
ATOM 4409 C CA . VAL A 1 554 ? -11.771 5.825 0.087 1.00 92.12 554 VAL A CA 1
ATOM 4410 C C . VAL A 1 554 ? -12.331 5.053 1.269 1.00 92.12 554 VAL A C 1
ATOM 4412 O O . VAL A 1 554 ? -13.489 4.639 1.231 1.00 92.12 554 VAL A O 1
ATOM 4415 N N . THR A 1 555 ? -11.554 4.901 2.343 1.00 89.06 555 THR A N 1
ATOM 4416 C CA . THR A 1 555 ? -12.058 4.378 3.621 1.00 89.06 555 THR A CA 1
ATOM 4417 C C . THR A 1 555 ? -12.242 5.499 4.643 1.00 89.06 555 THR A C 1
ATOM 4419 O O . THR A 1 555 ? -11.407 6.395 4.775 1.00 89.06 555 THR A O 1
ATOM 4422 N N . SER A 1 556 ? -13.359 5.479 5.375 1.00 83.06 556 SER A N 1
ATOM 4423 C CA . SER A 1 556 ? -13.635 6.467 6.427 1.00 83.06 556 SER A CA 1
ATOM 4424 C C . SER A 1 556 ? -14.576 5.927 7.508 1.00 83.06 556 SER A C 1
ATOM 4426 O O . SER A 1 556 ? -15.225 4.886 7.347 1.00 83.06 556 SER A O 1
ATOM 4428 N N . ARG A 1 557 ? -14.676 6.631 8.636 1.00 74.50 557 ARG A N 1
ATOM 4429 C CA . ARG A 1 557 ? -15.704 6.376 9.655 1.00 74.50 557 ARG A CA 1
ATOM 4430 C C . ARG A 1 557 ? -17.057 6.994 9.260 1.00 74.50 557 ARG A C 1
ATOM 4432 O O . ARG A 1 557 ? -17.104 7.977 8.520 1.00 74.50 557 ARG A O 1
ATOM 4439 N N . PRO A 1 558 ? -18.184 6.474 9.780 1.00 65.19 558 PRO A N 1
ATOM 4440 C CA . PRO A 1 558 ? -19.512 7.022 9.488 1.00 65.19 558 PRO A CA 1
ATOM 4441 C C . PRO A 1 558 ? -19.726 8.464 9.970 1.00 65.19 558 PRO A C 1
ATOM 4443 O O . PRO A 1 558 ? -20.558 9.159 9.404 1.00 65.19 558 PRO A O 1
ATOM 4446 N N . GLN A 1 559 ? -18.958 8.914 10.970 1.00 57.62 559 GLN A N 1
ATOM 4447 C CA . GLN A 1 559 ? -19.074 10.241 11.596 1.00 57.62 559 GLN A CA 1
ATOM 4448 C C . GLN A 1 559 ? -18.835 11.404 10.609 1.00 57.62 559 GLN A C 1
ATOM 4450 O O . GLN A 1 559 ? -19.206 12.541 10.886 1.00 57.62 559 GLN A O 1
ATOM 4455 N N . ILE A 1 560 ? -18.155 11.147 9.485 1.00 61.66 560 ILE A N 1
ATOM 4456 C CA . ILE A 1 560 ? -17.723 12.205 8.569 1.00 61.66 560 ILE A CA 1
ATOM 4457 C C . ILE A 1 560 ? -18.771 12.465 7.505 1.00 61.66 560 ILE A C 1
ATOM 4459 O O . ILE A 1 560 ? -19.028 11.623 6.635 1.00 61.66 560 ILE A O 1
ATOM 4463 N N . SER A 1 561 ? -19.317 13.677 7.554 1.00 60.34 561 SER A N 1
ATOM 4464 C CA . SER A 1 561 ? -20.134 14.241 6.490 1.00 60.34 561 SER A CA 1
ATOM 4465 C C . SER A 1 561 ? -19.231 14.637 5.323 1.00 60.34 561 SER A C 1
ATOM 4467 O O . SER A 1 561 ? -18.558 15.666 5.362 1.00 60.34 561 SER A O 1
ATOM 4469 N N . LEU A 1 562 ? -19.179 13.771 4.312 1.00 64.50 562 LEU A N 1
ATOM 4470 C CA . LEU A 1 562 ? -18.570 14.054 3.014 1.00 64.50 562 LEU A CA 1
ATOM 4471 C C . LEU A 1 562 ? -19.695 14.356 2.024 1.00 64.50 562 LEU A C 1
ATOM 4473 O O . LEU A 1 562 ? -20.765 13.753 2.150 1.00 64.50 562 LEU A O 1
ATOM 4477 N N . PRO A 1 563 ? -19.473 15.207 1.011 1.00 61.00 563 PRO A N 1
ATOM 4478 C CA . PRO A 1 563 ? -20.409 15.352 -0.095 1.00 61.00 563 PRO A CA 1
ATOM 4479 C C . PRO A 1 563 ? -20.479 14.031 -0.879 1.00 61.00 563 PRO A C 1
ATOM 4481 O O . PRO A 1 563 ? -19.685 13.765 -1.779 1.00 61.00 563 PRO A O 1
ATOM 4484 N N . VAL A 1 564 ? -21.437 13.174 -0.511 1.00 59.62 564 VAL A N 1
ATOM 4485 C CA . VAL A 1 564 ? -21.590 11.812 -1.058 1.00 59.62 564 VAL A CA 1
ATOM 4486 C C . VAL A 1 564 ? -21.938 11.820 -2.553 1.00 59.62 564 VAL A C 1
ATOM 4488 O O . VAL A 1 564 ? -21.752 10.822 -3.237 1.00 59.62 564 VAL A O 1
ATOM 4491 N N . GLN A 1 565 ? -22.365 12.969 -3.085 1.00 58.34 565 GLN A N 1
ATOM 4492 C CA . GLN A 1 565 ? -22.656 13.175 -4.508 1.00 58.34 565 GLN A CA 1
ATOM 4493 C C . GLN A 1 565 ? -21.442 12.922 -5.424 1.00 58.34 565 GLN A C 1
ATOM 4495 O O . GLN A 1 565 ? -21.624 12.667 -6.609 1.00 58.34 565 GLN A O 1
ATOM 4500 N N . ASN A 1 566 ? -20.218 12.932 -4.880 1.00 73.06 566 ASN A N 1
ATOM 4501 C CA . ASN A 1 566 ? -18.978 12.729 -5.636 1.00 73.06 566 ASN A CA 1
ATOM 4502 C C . ASN A 1 566 ? -18.527 11.255 -5.731 1.00 73.06 566 ASN A C 1
ATOM 4504 O O . ASN A 1 566 ? -17.424 10.993 -6.224 1.00 73.06 566 ASN A O 1
ATOM 4508 N N . PHE A 1 567 ? -19.321 10.304 -5.228 1.00 83.12 567 PHE A N 1
ATOM 4509 C CA . PHE A 1 567 ? -19.010 8.872 -5.243 1.00 83.12 567 PHE A CA 1
ATOM 4510 C C . PHE A 1 567 ? -20.093 8.081 -5.985 1.00 83.12 567 PHE A C 1
ATOM 4512 O O . PHE A 1 567 ? -21.286 8.309 -5.798 1.00 83.12 567 PHE A O 1
ATOM 4519 N N . ASP A 1 568 ? -19.669 7.114 -6.798 1.00 85.38 568 ASP A N 1
ATOM 4520 C CA . ASP A 1 568 ? -20.560 6.264 -7.597 1.00 85.38 568 ASP A CA 1
ATOM 4521 C C . ASP A 1 568 ? -21.211 5.159 -6.756 1.00 85.38 568 ASP A C 1
ATOM 4523 O O . ASP A 1 568 ? -22.320 4.706 -7.049 1.00 85.38 568 ASP A O 1
ATOM 4527 N N . LEU A 1 569 ? -20.494 4.689 -5.729 1.00 84.56 569 LEU A N 1
ATOM 4528 C CA . LEU A 1 569 ? -20.900 3.576 -4.881 1.00 84.56 569 LEU A CA 1
ATOM 4529 C C . LEU A 1 569 ? -20.487 3.819 -3.429 1.00 84.56 569 LEU A C 1
ATOM 4531 O O . LEU A 1 569 ? -19.328 4.110 -3.138 1.00 84.56 569 LEU A O 1
ATOM 4535 N N . GLU A 1 570 ? -21.435 3.636 -2.513 1.00 84.06 570 GLU A N 1
ATOM 4536 C CA . GLU A 1 570 ? -21.206 3.718 -1.073 1.00 84.06 570 GLU A CA 1
ATOM 4537 C C . GLU A 1 570 ? -21.455 2.355 -0.416 1.00 84.06 570 GLU A C 1
ATOM 4539 O O . GLU A 1 570 ? -22.521 1.746 -0.563 1.00 84.06 570 GLU A O 1
ATOM 4544 N N . LEU A 1 571 ? -20.447 1.874 0.308 1.00 83.25 571 LEU A N 1
ATOM 4545 C CA . LEU A 1 571 ? -20.422 0.572 0.959 1.00 83.25 571 LEU A CA 1
ATOM 4546 C C . LEU A 1 571 ? -20.188 0.716 2.456 1.00 83.25 571 LEU A C 1
ATOM 4548 O O . LEU A 1 571 ? -19.519 1.639 2.915 1.00 83.25 571 LEU A O 1
ATOM 4552 N N . GLU A 1 572 ? -20.678 -0.257 3.209 1.00 82.06 572 GLU A N 1
ATOM 4553 C CA . GLU A 1 572 ? -20.372 -0.444 4.617 1.00 82.06 572 GLU A CA 1
ATOM 4554 C C . GLU A 1 572 ? -19.645 -1.776 4.811 1.00 82.06 572 GLU A C 1
ATOM 4556 O O . GLU A 1 572 ? -20.076 -2.818 4.306 1.00 82.06 572 GLU A O 1
ATOM 4561 N N . THR A 1 573 ? -18.547 -1.764 5.564 1.00 76.88 573 THR A N 1
ATOM 4562 C CA . THR A 1 573 ? -17.940 -3.001 6.061 1.00 76.88 573 THR A CA 1
ATOM 4563 C C . THR A 1 573 ? -18.850 -3.611 7.117 1.00 76.88 573 THR A C 1
ATOM 4565 O O . THR A 1 573 ? -19.090 -2.999 8.162 1.00 76.88 573 THR A O 1
ATOM 4568 N N . ILE A 1 574 ? -19.312 -4.829 6.868 1.00 72.75 574 ILE A N 1
ATOM 4569 C CA . ILE A 1 574 ? -20.012 -5.639 7.859 1.00 72.75 574 ILE A CA 1
ATOM 4570 C C . ILE A 1 574 ? -18.946 -6.456 8.596 1.00 72.75 574 ILE A C 1
ATOM 4572 O O . ILE A 1 574 ? -18.022 -6.982 7.976 1.00 72.75 574 ILE A O 1
ATOM 4576 N N . GLY A 1 575 ? -19.064 -6.554 9.922 1.00 73.06 575 GLY A N 1
ATOM 4577 C CA . GLY A 1 575 ? -18.253 -7.478 10.718 1.00 73.06 575 GLY A CA 1
ATOM 4578 C C . GLY A 1 575 ? -18.423 -8.946 10.288 1.00 73.06 575 GLY A C 1
ATOM 4579 O O . GLY A 1 575 ? -19.087 -9.259 9.298 1.00 73.06 575 GLY A O 1
ATOM 4580 N N . PHE A 1 576 ? -17.831 -9.875 11.030 1.00 77.75 576 PHE A N 1
ATOM 4581 C CA . PHE A 1 576 ? -17.920 -11.302 10.737 1.00 77.75 576 PHE A CA 1
ATOM 4582 C C . PHE A 1 576 ? -19.350 -11.830 10.846 1.00 77.75 576 PHE A C 1
ATOM 4584 O O . PHE A 1 576 ? -20.113 -11.484 11.756 1.00 77.75 576 PHE A O 1
ATOM 4591 N N . TYR A 1 577 ? -19.690 -12.719 9.918 1.00 80.69 577 TYR A N 1
ATOM 4592 C CA . TYR A 1 577 ? -20.888 -13.538 10.007 1.00 80.69 577 TYR A CA 1
ATOM 4593 C C . TYR A 1 577 ? -20.689 -14.687 11.011 1.00 80.69 577 TYR A C 1
ATOM 4595 O O . TYR A 1 577 ? -19.550 -15.062 11.295 1.00 80.69 577 TYR A O 1
ATOM 4603 N N . PRO A 1 578 ? -21.772 -15.270 11.558 1.00 79.38 578 PRO A N 1
ATOM 4604 C CA . PRO A 1 578 ? -21.676 -16.370 12.521 1.00 79.38 578 PRO A CA 1
ATOM 4605 C C . PRO A 1 578 ? -20.812 -17.554 12.053 1.00 79.38 578 PRO A C 1
ATOM 4607 O O . PRO A 1 578 ? -19.996 -18.054 12.815 1.00 79.38 578 PRO A O 1
ATOM 4610 N N . ASP A 1 579 ? -20.921 -17.955 10.789 1.00 79.50 579 ASP A N 1
ATOM 4611 C CA . ASP A 1 579 ? -20.127 -19.027 10.173 1.00 79.50 579 ASP A CA 1
ATOM 4612 C C . ASP A 1 579 ? -18.633 -18.677 10.044 1.00 79.50 579 ASP A C 1
ATOM 4614 O O . ASP A 1 579 ? -17.756 -19.534 10.199 1.00 79.50 579 ASP A O 1
ATOM 4618 N N . GLN A 1 580 ? -18.325 -17.402 9.808 1.00 83.00 580 GLN A N 1
ATOM 4619 C CA . GLN A 1 580 ? -16.950 -16.905 9.759 1.00 83.00 580 GLN A CA 1
ATOM 4620 C C . GLN A 1 580 ? -16.334 -16.800 11.153 1.00 83.00 580 GLN A C 1
ATOM 4622 O O . GLN A 1 580 ? -15.149 -17.088 11.306 1.00 83.00 580 GLN A O 1
ATOM 4627 N N . ILE A 1 581 ? -17.125 -16.443 12.172 1.00 83.69 581 ILE A N 1
ATOM 4628 C CA . ILE A 1 581 ? -16.701 -16.500 13.578 1.00 83.69 581 ILE A CA 1
ATOM 4629 C C . ILE A 1 581 ? -16.310 -17.940 13.924 1.00 83.69 581 ILE A C 1
ATOM 4631 O O . ILE A 1 581 ? -15.212 -18.171 14.428 1.00 83.69 581 ILE A O 1
ATOM 4635 N N . ASP A 1 582 ? -17.153 -18.915 13.575 1.00 82.88 582 ASP A N 1
ATOM 4636 C CA . ASP A 1 582 ? -16.870 -20.334 13.801 1.00 82.88 582 ASP A CA 1
ATOM 4637 C C . ASP A 1 582 ? -15.589 -20.793 13.094 1.00 82.88 582 ASP A C 1
ATOM 4639 O O . ASP A 1 582 ? -14.755 -21.487 13.681 1.00 82.88 582 ASP A O 1
ATOM 4643 N N . SER A 1 583 ? -15.403 -20.384 11.840 1.00 84.19 583 SER A N 1
ATOM 4644 C CA . SER A 1 583 ? -14.208 -20.719 11.060 1.00 84.19 583 SER A CA 1
ATOM 4645 C C . SER A 1 583 ? -12.946 -20.076 11.643 1.00 84.19 583 SER A C 1
ATOM 4647 O O . SER A 1 583 ? -11.900 -20.725 11.731 1.00 84.19 583 SER A O 1
ATOM 4649 N N . TYR A 1 584 ? -13.041 -18.824 12.100 1.00 83.75 584 TYR A N 1
ATOM 4650 C CA . TYR A 1 584 ? -11.947 -18.118 12.761 1.00 83.75 584 TYR A CA 1
ATOM 4651 C C . TYR A 1 584 ? -11.530 -18.832 14.047 1.00 83.75 584 TYR A C 1
ATOM 4653 O O . TYR A 1 584 ? -10.365 -19.194 14.193 1.00 83.75 584 TYR A O 1
ATOM 4661 N N . VAL A 1 585 ? -12.481 -19.112 14.943 1.00 84.62 585 VAL A N 1
ATOM 4662 C CA . VAL A 1 585 ? -12.233 -19.797 16.222 1.00 84.62 585 VAL A CA 1
ATOM 4663 C C . VAL A 1 585 ? -11.570 -21.159 15.999 1.00 84.62 585 VAL A C 1
ATOM 4665 O O . VAL A 1 585 ? -10.565 -21.463 16.641 1.00 84.62 585 VAL A O 1
ATOM 4668 N N . LYS A 1 586 ? -12.063 -21.958 15.044 1.00 85.00 586 LYS A N 1
ATOM 4669 C CA . LYS A 1 586 ? -11.455 -23.253 14.687 1.00 85.00 586 LYS A CA 1
ATOM 4670 C C . LYS A 1 586 ? -10.023 -23.112 14.179 1.00 85.00 586 LYS A C 1
ATOM 4672 O O . LYS A 1 586 ? -9.187 -23.945 14.501 1.00 85.00 586 LYS A O 1
ATOM 4677 N N . THR A 1 587 ? -9.739 -22.059 13.417 1.00 83.38 587 THR A N 1
ATOM 4678 C CA . THR A 1 587 ? -8.391 -21.791 12.900 1.00 83.38 587 THR A CA 1
ATOM 4679 C C . THR A 1 587 ? -7.439 -21.376 14.022 1.00 83.38 587 THR A C 1
ATOM 4681 O O . THR A 1 587 ? -6.302 -21.834 14.064 1.00 83.38 587 THR A O 1
ATOM 4684 N N . VAL A 1 588 ? -7.887 -20.529 14.958 1.00 80.31 588 VAL A N 1
ATOM 4685 C CA . VAL A 1 588 ? -7.056 -20.085 16.091 1.00 80.31 588 VAL A CA 1
ATOM 4686 C C . VAL A 1 588 ? -6.747 -21.232 17.056 1.00 80.31 588 VAL A C 1
ATOM 4688 O O . VAL A 1 588 ? -5.618 -21.342 17.526 1.00 80.31 588 VAL A O 1
ATOM 4691 N N . PHE A 1 589 ? -7.722 -22.100 17.324 1.00 82.88 589 PHE A N 1
ATOM 4692 C CA . PHE A 1 589 ? -7.598 -23.218 18.263 1.00 82.88 589 PHE A CA 1
ATOM 4693 C C . PHE A 1 589 ? -7.514 -24.578 17.562 1.00 82.88 589 PHE A C 1
ATOM 4695 O O . PHE A 1 589 ? -8.035 -25.564 18.086 1.00 82.88 589 PHE A O 1
ATOM 4702 N N . ALA A 1 590 ? -6.867 -24.651 16.394 1.00 82.31 590 ALA A N 1
ATOM 4703 C CA . ALA A 1 590 ? -6.799 -25.872 15.585 1.00 82.31 590 ALA A CA 1
ATOM 4704 C C . ALA A 1 590 ? -6.294 -27.095 16.379 1.00 82.31 590 ALA A C 1
ATOM 4706 O O . ALA A 1 590 ? -6.811 -28.198 16.226 1.00 82.31 590 ALA A O 1
ATOM 4707 N N . GLU A 1 591 ? -5.343 -26.880 17.293 1.00 82.31 591 GLU A N 1
ATOM 4708 C CA . GLU A 1 591 ? -4.754 -27.918 18.152 1.00 82.31 591 GLU A CA 1
ATOM 4709 C C . GLU A 1 591 ? -5.526 -28.150 19.469 1.00 82.31 591 GLU A C 1
ATOM 4711 O O . GLU A 1 591 ? -5.200 -29.057 20.232 1.00 82.31 591 GLU A O 1
ATOM 4716 N N . LYS A 1 592 ? -6.551 -27.337 19.774 1.00 84.62 592 LYS A N 1
ATOM 4717 C CA . LYS A 1 592 ? -7.271 -27.323 21.064 1.00 84.62 592 LYS A CA 1
ATOM 4718 C C . LYS A 1 592 ? -8.799 -27.418 20.868 1.00 84.62 592 LYS A C 1
ATOM 4720 O O . LYS A 1 592 ? -9.526 -26.488 21.234 1.00 84.62 592 LYS A O 1
ATOM 4725 N N . PRO A 1 593 ? -9.333 -28.545 20.353 1.00 83.19 593 PRO A N 1
ATOM 4726 C CA . PRO A 1 593 ? -10.756 -28.683 20.012 1.00 83.19 593 PRO A CA 1
ATOM 4727 C C . PRO A 1 593 ? -11.704 -28.544 21.215 1.00 83.19 593 PRO A C 1
ATOM 4729 O O . PRO A 1 593 ? -12.836 -28.085 21.068 1.00 83.19 593 PRO A O 1
ATOM 4732 N N . GLU A 1 594 ? -11.248 -28.876 22.425 1.00 82.31 594 GLU A N 1
ATOM 4733 C CA . GLU A 1 594 ? -12.043 -28.703 23.647 1.00 82.31 594 GLU A CA 1
ATOM 4734 C C . GLU A 1 594 ? -12.283 -27.223 23.991 1.00 82.31 594 GLU A C 1
ATOM 4736 O O . GLU A 1 594 ? -13.370 -26.858 24.449 1.00 82.31 594 GLU A O 1
ATOM 4741 N N . LYS A 1 595 ? -11.320 -26.336 23.692 1.00 80.81 595 LYS A N 1
ATOM 4742 C CA . LYS A 1 595 ? -11.492 -24.885 23.868 1.00 80.81 595 LYS A CA 1
ATOM 4743 C C . LYS A 1 595 ? -12.530 -24.323 22.894 1.00 80.81 595 LYS A C 1
ATOM 4745 O O . LYS A 1 595 ? -13.352 -23.506 23.305 1.00 80.81 595 LYS A O 1
ATOM 4750 N N . VAL A 1 596 ? -12.552 -24.824 21.654 1.00 84.56 596 VAL A N 1
ATOM 4751 C CA . VAL A 1 596 ? -13.543 -24.461 20.623 1.00 84.56 596 VAL A CA 1
ATOM 4752 C C . VAL A 1 596 ? -14.965 -24.765 21.097 1.00 84.56 596 VAL A C 1
ATOM 4754 O O . VAL A 1 596 ? -15.813 -23.875 21.100 1.00 84.56 596 VAL A O 1
ATOM 4757 N N . LYS A 1 597 ? -15.228 -25.995 21.564 1.00 82.31 597 LYS A N 1
ATOM 4758 C CA . LYS A 1 597 ? -16.561 -26.401 22.051 1.00 82.31 597 LYS A CA 1
ATOM 4759 C C . LYS A 1 597 ? -17.055 -25.511 23.196 1.00 82.31 597 LYS A C 1
ATOM 4761 O O . LYS A 1 597 ? -18.202 -25.068 23.177 1.00 82.31 597 LYS A O 1
ATOM 4766 N N . ARG A 1 598 ? -16.189 -25.222 24.175 1.00 77.62 598 ARG A N 1
ATOM 4767 C CA . ARG A 1 598 ? -16.540 -24.375 25.329 1.00 77.62 598 ARG A CA 1
ATOM 4768 C C . ARG A 1 598 ? -16.835 -22.936 24.914 1.00 77.62 598 ARG A C 1
ATOM 4770 O O . ARG A 1 598 ? -17.860 -22.398 25.323 1.00 77.62 598 ARG A O 1
ATOM 4777 N N . LEU A 1 599 ? -15.990 -22.339 24.070 1.00 80.94 599 LEU A N 1
ATOM 4778 C CA . LEU A 1 599 ? -16.207 -20.978 23.579 1.00 80.94 599 LEU A CA 1
ATOM 4779 C C . LEU A 1 599 ? -17.520 -20.875 22.789 1.00 80.94 599 LEU A C 1
ATOM 4781 O O . LEU A 1 599 ? -18.288 -19.940 23.007 1.00 80.94 599 LEU A O 1
ATOM 4785 N N . HIS A 1 600 ? -17.840 -21.862 21.944 1.00 81.38 600 HIS A N 1
ATOM 4786 C CA . HIS A 1 600 ? -19.135 -21.909 21.257 1.00 81.38 600 HIS A CA 1
ATOM 4787 C C . HIS A 1 600 ? -20.317 -21.966 22.222 1.00 81.38 600 HIS A C 1
ATOM 4789 O O . HIS A 1 600 ? -21.282 -21.233 22.019 1.00 81.38 600 HIS A O 1
ATOM 4795 N N . SER A 1 601 ? -20.242 -22.790 23.271 1.00 79.81 601 SER A N 1
ATOM 4796 C CA . SER A 1 601 ? -21.298 -22.864 24.289 1.00 79.81 601 SER A CA 1
ATOM 4797 C C . SER A 1 601 ? -21.556 -21.495 24.924 1.00 79.81 601 SER A C 1
ATOM 4799 O O . SER A 1 601 ? -22.705 -21.078 25.041 1.00 79.81 601 SER A O 1
ATOM 4801 N N . VAL A 1 602 ? -20.499 -20.752 25.263 1.00 75.25 602 VAL A N 1
ATOM 4802 C CA . VAL A 1 602 ? -20.623 -19.407 25.851 1.00 75.25 602 VAL A CA 1
ATOM 4803 C C . VAL A 1 602 ? -21.170 -18.393 24.841 1.00 75.25 602 VAL A C 1
ATOM 4805 O O . VAL A 1 602 ? -22.080 -17.633 25.166 1.00 75.25 602 VAL A O 1
ATOM 4808 N N . LEU A 1 603 ? -20.708 -18.413 23.588 1.00 78.31 603 LEU A N 1
ATOM 4809 C CA . LEU A 1 603 ? -21.245 -17.545 22.530 1.00 78.31 603 LEU A CA 1
ATOM 4810 C C . LEU A 1 603 ? -22.722 -17.834 22.205 1.00 78.31 603 LEU A C 1
ATOM 4812 O O . LEU A 1 603 ? -23.431 -16.946 21.729 1.00 78.31 603 LEU A O 1
ATOM 4816 N N . GLN A 1 604 ? -23.195 -19.064 22.426 1.00 76.00 604 GLN A N 1
ATOM 4817 C CA . GLN A 1 604 ? -24.608 -19.426 22.278 1.00 76.00 604 GLN A CA 1
ATOM 4818 C C . GLN A 1 604 ? -25.458 -18.940 23.456 1.00 76.00 604 GLN A C 1
ATOM 4820 O O . GLN A 1 604 ? -26.583 -18.497 23.234 1.00 76.00 604 GLN A O 1
ATOM 4825 N N . GLN A 1 605 ? -24.921 -18.990 24.676 1.00 68.56 605 GLN A N 1
ATOM 4826 C CA . GLN A 1 605 ? -25.616 -18.567 25.896 1.00 68.56 605 GLN A CA 1
ATOM 4827 C C . GLN A 1 605 ? -25.691 -17.038 26.038 1.00 68.56 605 GLN A C 1
ATOM 4829 O O . GLN A 1 605 ? -26.669 -16.517 26.566 1.00 68.56 605 GLN A O 1
ATOM 4834 N N . HIS A 1 606 ? -24.702 -16.300 25.522 1.00 68.06 606 HIS A N 1
ATOM 4835 C CA . HIS A 1 606 ? -24.604 -14.850 25.708 1.00 68.06 606 HIS A CA 1
ATOM 4836 C C . HIS A 1 606 ? -24.744 -14.084 24.391 1.00 68.06 606 HIS A C 1
ATOM 4838 O O . HIS A 1 606 ? -23.780 -13.888 23.644 1.00 68.06 606 HIS A O 1
ATOM 4844 N N . LYS A 1 607 ? -25.947 -13.559 24.125 1.00 68.25 607 LYS A N 1
ATOM 4845 C CA . LYS A 1 607 ? -26.219 -12.817 22.885 1.00 68.25 607 LYS A CA 1
ATOM 4846 C C . LYS A 1 607 ? -25.293 -11.600 22.691 1.00 68.25 607 LYS A C 1
ATOM 4848 O O . LYS A 1 607 ? -24.859 -11.334 21.574 1.00 68.25 607 LYS A O 1
ATOM 4853 N N . LEU A 1 608 ? -24.973 -10.873 23.757 1.00 66.12 608 LEU A N 1
ATOM 4854 C CA . LEU A 1 608 ? -24.113 -9.683 23.679 1.00 66.12 608 LEU A CA 1
ATOM 4855 C C . LEU A 1 608 ? -22.715 -10.013 23.188 1.00 66.12 608 LEU A C 1
ATOM 4857 O O . LEU A 1 608 ? -22.184 -9.308 22.338 1.00 66.12 608 LEU A O 1
ATOM 4861 N N . LEU A 1 609 ? -22.144 -11.100 23.710 1.00 69.25 609 LEU A N 1
ATOM 4862 C CA . LEU A 1 609 ? -20.851 -11.602 23.276 1.00 69.25 609 LEU A CA 1
ATOM 4863 C C . LEU A 1 609 ? -20.898 -11.959 21.799 1.00 69.25 609 LEU A C 1
ATOM 4865 O O . LEU A 1 609 ? -20.016 -11.547 21.056 1.00 69.25 609 LEU A O 1
ATOM 4869 N N . ARG A 1 610 ? -21.961 -12.637 21.353 1.00 74.75 610 ARG A N 1
ATOM 4870 C CA . ARG A 1 610 ? -22.171 -12.954 19.936 1.00 74.75 610 ARG A CA 1
ATOM 4871 C C . ARG A 1 610 ? -22.221 -11.706 19.052 1.00 74.75 610 ARG A C 1
ATOM 4873 O O . ARG A 1 610 ? -21.705 -11.754 17.940 1.00 74.75 610 ARG A O 1
ATOM 4880 N N . ASP A 1 611 ? -22.832 -10.618 19.512 1.00 69.81 611 ASP A N 1
ATOM 4881 C CA . ASP A 1 611 ? -22.894 -9.365 18.754 1.00 69.81 611 ASP A CA 1
ATOM 4882 C C . ASP A 1 611 ? -21.549 -8.608 18.782 1.00 69.81 611 ASP A C 1
ATOM 4884 O O . ASP A 1 611 ? -21.146 -8.055 17.759 1.00 69.81 611 ASP A O 1
ATOM 4888 N N . LEU A 1 612 ? -20.824 -8.647 19.906 1.00 72.38 612 LEU A N 1
ATOM 4889 C CA . LEU A 1 612 ? -19.498 -8.042 20.095 1.00 72.38 612 LEU A CA 1
ATOM 4890 C C . LEU A 1 612 ? -18.443 -8.707 19.193 1.00 72.38 612 LEU A C 1
ATOM 4892 O O . LEU A 1 612 ? -17.751 -8.046 18.423 1.00 72.38 612 LEU A O 1
ATOM 4896 N N . VAL A 1 613 ? -18.373 -10.042 19.190 1.00 77.38 613 VAL A N 1
ATOM 4897 C CA . VAL A 1 613 ? -17.375 -10.798 18.406 1.00 77.38 613 VAL A CA 1
ATOM 4898 C C . VAL A 1 613 ? -17.602 -10.755 16.893 1.00 77.38 613 VAL A C 1
ATOM 4900 O O . VAL A 1 613 ? -16.805 -11.296 16.131 1.00 77.38 613 VAL A O 1
ATOM 4903 N N . ARG A 1 614 ? -18.660 -10.087 16.418 1.00 79.81 614 ARG A N 1
ATOM 4904 C CA . ARG A 1 614 ? -18.760 -9.728 14.998 1.00 79.81 614 ARG A CA 1
ATOM 4905 C C . ARG A 1 614 ? -17.672 -8.737 14.602 1.00 79.81 614 ARG A C 1
ATOM 4907 O O . ARG A 1 614 ? -17.291 -8.699 13.439 1.00 79.81 614 ARG A O 1
ATOM 4914 N N . ILE A 1 615 ? -17.157 -7.931 15.528 1.00 76.31 615 ILE A N 1
ATOM 4915 C CA . ILE A 1 615 ? -16.032 -7.041 15.247 1.00 76.31 615 ILE A CA 1
ATOM 4916 C C . ILE A 1 615 ? -14.736 -7.868 15.335 1.00 76.31 615 ILE A C 1
ATOM 4918 O O . ILE A 1 615 ? -14.425 -8.385 16.411 1.00 76.31 615 ILE A O 1
ATOM 4922 N N . PRO A 1 616 ? -13.942 -7.980 14.250 1.00 79.31 616 PRO A N 1
ATOM 4923 C CA . PRO A 1 616 ? -12.790 -8.886 14.196 1.00 79.31 616 PRO A CA 1
ATOM 4924 C C . PRO A 1 616 ? -11.775 -8.673 15.322 1.00 79.31 616 PRO A C 1
ATOM 4926 O O . PRO A 1 616 ? -11.296 -9.637 15.911 1.00 79.31 616 PRO A O 1
ATOM 4929 N N . ILE A 1 617 ? -11.484 -7.414 15.673 1.00 75.06 617 ILE A N 1
ATOM 4930 C CA . ILE A 1 617 ? -10.531 -7.104 16.749 1.00 75.06 617 ILE A CA 1
ATOM 4931 C C . ILE A 1 617 ? -11.025 -7.570 18.127 1.00 75.06 617 ILE A C 1
ATOM 4933 O O . ILE A 1 617 ? -10.226 -7.968 18.969 1.00 75.06 617 ILE A O 1
ATOM 4937 N N . GLN A 1 618 ? -12.341 -7.560 18.354 1.00 76.25 618 GLN A N 1
ATOM 4938 C CA . GLN A 1 618 ? -12.943 -8.018 19.607 1.00 76.25 618 GLN A CA 1
ATOM 4939 C C . GLN A 1 618 ? -12.982 -9.549 19.669 1.00 76.25 618 GLN A C 1
ATOM 4941 O O . GLN A 1 618 ? -12.738 -10.120 20.730 1.00 76.25 618 GLN A O 1
ATOM 4946 N N . LEU A 1 619 ? -13.208 -10.224 18.535 1.00 82.31 619 LEU A N 1
ATOM 4947 C CA . LEU A 1 619 ? -13.069 -11.679 18.446 1.00 82.31 619 LEU A CA 1
ATOM 4948 C C . LEU A 1 619 ? -11.625 -12.133 18.686 1.00 82.31 619 LEU A C 1
ATOM 4950 O O . LEU A 1 619 ? -11.411 -13.094 19.423 1.00 82.31 619 LEU A O 1
ATOM 4954 N N . ASP A 1 620 ? -10.639 -11.449 18.099 1.00 79.88 620 ASP A N 1
ATOM 4955 C CA . ASP A 1 620 ? -9.223 -11.762 18.319 1.00 79.88 620 ASP A CA 1
ATOM 4956 C C . ASP A 1 620 ? -8.831 -11.575 19.792 1.00 79.88 620 ASP A C 1
ATOM 4958 O O . ASP A 1 620 ? -8.163 -12.435 20.366 1.00 79.88 620 ASP A O 1
ATOM 4962 N N . ALA A 1 621 ? -9.326 -10.509 20.434 1.00 76.25 621 ALA A N 1
ATOM 4963 C CA . ALA A 1 621 ? -9.124 -10.269 21.863 1.00 76.25 621 ALA A CA 1
ATOM 4964 C C . ALA A 1 621 ? -9.714 -11.401 22.715 1.00 76.25 621 ALA A C 1
ATOM 4966 O O . ALA A 1 621 ? -9.038 -11.926 23.599 1.00 76.25 621 ALA A O 1
ATOM 4967 N N . LEU A 1 622 ? -10.951 -11.816 22.419 1.00 78.06 622 LEU A N 1
ATOM 4968 C CA . LEU A 1 622 ? -11.608 -12.912 23.128 1.00 78.06 622 LEU A CA 1
ATOM 4969 C C . LEU A 1 622 ? -10.857 -14.238 22.946 1.00 78.06 622 LEU A C 1
ATOM 4971 O O . LEU A 1 622 ? -10.657 -14.966 23.917 1.00 78.06 622 LEU A O 1
ATOM 4975 N N . CYS A 1 623 ? -10.405 -14.542 21.726 1.00 80.44 623 CYS A N 1
ATOM 4976 C CA . CYS A 1 623 ? -9.626 -15.750 21.457 1.00 80.44 623 CYS A CA 1
ATOM 4977 C C . CYS A 1 623 ? -8.282 -15.736 22.202 1.00 80.44 623 CYS A C 1
ATOM 4979 O O . CYS A 1 623 ? -7.862 -16.765 22.720 1.00 80.44 623 CYS A O 1
ATOM 4981 N N . TYR A 1 624 ? -7.618 -14.583 22.299 1.00 78.12 624 TYR A N 1
ATOM 4982 C CA . TYR A 1 624 ? -6.374 -14.464 23.058 1.00 78.12 624 TYR A CA 1
ATOM 4983 C C . TYR A 1 624 ? -6.567 -14.823 24.540 1.00 78.12 624 TYR A C 1
ATOM 4985 O O . TYR A 1 624 ? -5.835 -15.668 25.052 1.00 78.12 624 TYR A O 1
ATOM 4993 N N . ILE A 1 625 ? -7.593 -14.266 25.197 1.00 72.38 625 ILE A N 1
ATOM 4994 C CA . ILE A 1 625 ? -7.917 -14.575 26.605 1.00 72.38 625 ILE A CA 1
ATOM 4995 C C . ILE A 1 625 ? -8.174 -16.069 26.791 1.00 72.38 625 ILE A C 1
ATOM 4997 O O . ILE A 1 625 ? -7.661 -16.706 27.712 1.00 72.38 625 ILE A O 1
ATOM 5001 N N . TRP A 1 626 ? -8.983 -16.631 25.893 1.00 75.31 626 TRP A N 1
ATOM 5002 C CA . TRP A 1 626 ? -9.394 -18.024 25.979 1.00 75.31 626 TRP A CA 1
ATOM 5003 C C . TRP A 1 626 ? -8.219 -18.984 25.776 1.00 75.31 626 TRP A C 1
ATOM 5005 O O . TRP A 1 626 ? -8.256 -20.124 26.244 1.00 75.31 626 TRP A O 1
ATOM 5015 N N . ASP A 1 627 ? -7.158 -18.546 25.093 1.00 73.88 627 ASP A N 1
ATOM 5016 C CA . ASP A 1 627 ? -5.925 -19.315 24.960 1.00 73.88 627 ASP A CA 1
ATOM 5017 C C . ASP A 1 627 ? -5.075 -19.285 26.237 1.00 73.88 627 ASP A C 1
ATOM 5019 O O . ASP A 1 627 ? -4.522 -20.325 26.602 1.00 73.88 627 ASP A O 1
ATOM 5023 N N . THR A 1 628 ? -5.011 -18.137 26.922 1.00 66.19 628 THR A N 1
ATOM 5024 C CA . THR A 1 628 ? -4.129 -17.901 28.078 1.00 66.19 628 THR A CA 1
ATOM 5025 C C . THR A 1 628 ? -4.608 -18.493 29.400 1.00 66.19 628 THR A C 1
ATOM 5027 O O . THR A 1 628 ? -3.761 -18.769 30.245 1.00 66.19 628 THR A O 1
ATOM 5030 N N . ASP A 1 629 ? -5.912 -18.711 29.586 1.00 61.03 629 ASP A N 1
ATOM 5031 C CA . ASP A 1 629 ? -6.446 -19.303 30.820 1.00 61.03 629 ASP A CA 1
ATOM 5032 C C . ASP A 1 629 ? -6.613 -20.833 30.682 1.00 61.03 629 ASP A C 1
ATOM 5034 O O . ASP A 1 629 ? -7.170 -21.344 29.698 1.00 61.03 629 ASP A O 1
ATOM 5038 N N . GLU A 1 630 ? -6.089 -21.582 31.654 1.00 52.41 630 GLU A N 1
ATOM 5039 C CA . GLU A 1 630 ? -6.249 -23.039 31.777 1.00 52.41 630 GLU A CA 1
ATOM 5040 C C . GLU A 1 630 ? -7.467 -23.407 32.647 1.00 52.41 630 GLU A C 1
ATOM 5042 O O . GLU A 1 630 ? -8.029 -24.497 32.513 1.00 52.41 630 GLU A O 1
ATOM 5047 N N . SER A 1 631 ? -7.950 -22.473 33.475 1.00 50.59 631 SER A N 1
ATOM 5048 C CA . SER A 1 631 ? -9.033 -22.657 34.441 1.00 50.59 631 SER A CA 1
ATOM 5049 C C . SER A 1 631 ? -10.351 -22.057 33.935 1.00 50.59 631 SER A C 1
ATOM 5051 O O . SER A 1 631 ? -10.870 -21.065 34.429 1.00 50.59 631 SER A O 1
ATOM 5053 N N . SER A 1 632 ? -10.963 -22.700 32.939 1.00 48.09 632 SER A N 1
ATOM 5054 C CA . SER A 1 632 ? -12.188 -22.235 32.256 1.00 48.09 632 SER A CA 1
ATOM 5055 C C . SER A 1 632 ? -13.461 -22.076 33.123 1.00 48.09 632 SER A C 1
ATOM 5057 O O . SER A 1 632 ? -14.553 -21.976 32.571 1.00 48.09 632 SER A O 1
ATOM 5059 N N . VAL A 1 633 ? -13.361 -22.136 34.454 1.00 43.72 633 VAL A N 1
ATOM 5060 C CA . VAL A 1 633 ? -14.478 -22.069 35.412 1.00 43.72 633 VAL A CA 1
ATOM 5061 C C . VAL A 1 633 ? -14.642 -20.658 36.003 1.00 43.72 633 VAL A C 1
ATOM 5063 O O . VAL A 1 633 ? -15.772 -20.247 36.246 1.00 43.72 633 VAL A O 1
ATOM 5066 N N . SER A 1 634 ? -13.564 -19.881 36.174 1.00 50.22 634 SER A N 1
ATOM 5067 C CA . SER A 1 634 ? -13.609 -18.523 36.761 1.00 50.22 634 SER A CA 1
ATOM 5068 C C . SER A 1 634 ? -14.106 -17.450 35.778 1.00 50.22 634 SER A C 1
ATOM 5070 O O . SER A 1 634 ? -14.750 -16.481 36.172 1.00 50.22 634 SER A O 1
ATOM 5072 N N . ILE A 1 635 ? -13.859 -17.651 34.481 1.00 53.16 635 ILE A N 1
ATOM 5073 C CA . ILE A 1 635 ? -14.251 -16.731 33.407 1.00 53.16 635 ILE A CA 1
ATOM 5074 C C . ILE A 1 635 ? -15.776 -16.745 33.177 1.00 53.16 635 ILE A C 1
ATOM 5076 O O . ILE A 1 635 ? -16.363 -15.717 32.848 1.00 53.16 635 ILE A O 1
ATOM 5080 N N . GLY A 1 636 ? -16.449 -17.884 33.376 1.00 53.59 636 GLY A N 1
ATOM 5081 C CA . GLY A 1 636 ? -17.883 -18.027 33.085 1.00 53.59 636 GLY A CA 1
ATOM 5082 C C . GLY A 1 636 ? -18.786 -17.064 33.869 1.00 53.59 636 GLY A C 1
ATOM 5083 O O . GLY A 1 636 ? -19.772 -16.575 33.322 1.00 53.59 636 GLY A O 1
ATOM 5084 N N . SER A 1 637 ? -18.433 -16.738 35.118 1.00 54.31 637 SER A N 1
ATOM 5085 C CA . SER A 1 637 ? -19.153 -15.741 35.925 1.00 54.31 637 SER A CA 1
ATOM 5086 C C . SER A 1 637 ? -18.780 -14.298 35.558 1.00 54.31 637 SER A C 1
ATOM 5088 O O . SER A 1 637 ? -19.646 -13.426 35.558 1.00 54.31 637 SER A O 1
ATOM 5090 N N . GLN A 1 638 ? -17.527 -14.037 35.166 1.00 56.88 638 GLN A N 1
ATOM 5091 C CA . GLN A 1 638 ? -17.060 -12.707 34.741 1.00 56.88 638 GLN A CA 1
ATOM 5092 C C . GLN A 1 638 ? -17.571 -12.293 33.349 1.00 56.88 638 GLN A C 1
ATOM 5094 O O . GLN A 1 638 ? -17.649 -11.106 33.053 1.00 56.88 638 GLN A O 1
ATOM 5099 N N . LEU A 1 639 ? -17.965 -13.235 32.489 1.00 64.31 639 LEU A N 1
ATOM 5100 C CA . LEU A 1 639 ? -18.454 -12.948 31.131 1.00 64.31 639 LEU A CA 1
ATOM 5101 C C . LEU A 1 639 ? -19.956 -12.627 31.038 1.00 64.31 639 LEU A C 1
ATOM 5103 O O . LEU A 1 639 ? -20.485 -12.493 29.932 1.00 64.31 639 LEU A O 1
ATOM 5107 N N . GLN A 1 640 ? -20.659 -12.501 32.166 1.00 67.44 640 GLN A N 1
ATOM 5108 C CA . GLN A 1 640 ? -22.099 -12.224 32.157 1.00 67.44 640 GLN A CA 1
ATOM 5109 C C . GLN A 1 640 ? -22.445 -10.804 31.682 1.00 67.44 640 GLN A C 1
ATOM 5111 O O . GLN A 1 640 ? -23.542 -10.585 31.163 1.00 67.44 640 GLN A O 1
ATOM 5116 N N . THR A 1 641 ? -21.519 -9.851 31.823 1.00 75.56 641 THR A N 1
ATOM 5117 C CA . THR A 1 641 ? -21.722 -8.431 31.497 1.00 75.56 641 THR A CA 1
ATOM 5118 C C . THR A 1 641 ? -20.675 -7.934 30.501 1.00 75.56 641 THR A C 1
ATOM 5120 O O . THR A 1 641 ? -19.584 -8.501 30.389 1.00 75.56 641 THR A O 1
ATOM 5123 N N . MET A 1 642 ? -20.985 -6.863 29.760 1.00 76.25 642 MET A N 1
ATOM 5124 C CA . MET A 1 642 ? -20.015 -6.227 28.860 1.00 76.25 642 MET A CA 1
ATOM 5125 C C . MET A 1 642 ? -18.783 -5.769 29.640 1.00 76.25 642 MET A C 1
ATOM 5127 O O . MET A 1 642 ? -17.655 -5.992 29.216 1.00 76.25 642 MET A O 1
ATOM 5131 N N . THR A 1 643 ? -18.995 -5.187 30.812 1.00 82.56 643 THR A N 1
ATOM 5132 C CA . THR A 1 643 ? -17.936 -4.686 31.686 1.00 82.56 643 THR A CA 1
ATOM 5133 C C . THR A 1 643 ? -16.986 -5.793 32.129 1.00 82.56 643 THR A C 1
ATOM 5135 O O . THR A 1 643 ? -15.772 -5.624 32.024 1.00 82.56 643 THR A O 1
ATOM 5138 N N . GLY A 1 644 ? -17.514 -6.946 32.547 1.00 80.06 644 GLY A N 1
ATOM 5139 C CA . GLY A 1 644 ? -16.689 -8.070 32.985 1.00 80.06 644 GLY A CA 1
ATOM 5140 C C . GLY A 1 644 ? -15.825 -8.656 31.861 1.00 80.06 644 GLY A C 1
ATOM 5141 O O . GLY A 1 644 ? -14.657 -8.980 32.079 1.00 80.06 644 GLY A O 1
ATOM 5142 N N . ILE A 1 645 ? -16.327 -8.662 30.619 1.00 76.00 645 ILE A N 1
ATOM 5143 C CA . ILE A 1 645 ? -15.536 -9.037 29.433 1.00 76.00 645 ILE A CA 1
ATOM 5144 C C . ILE A 1 645 ? -14.346 -8.089 29.253 1.00 76.00 645 ILE A C 1
ATOM 5146 O O . ILE A 1 645 ? -13.221 -8.542 29.053 1.00 76.00 645 ILE A O 1
ATOM 5150 N N . TYR A 1 646 ? -14.566 -6.775 29.344 1.00 80.62 646 TYR A N 1
ATOM 5151 C CA . TYR A 1 646 ? -13.486 -5.795 29.193 1.00 80.62 646 TYR A CA 1
ATOM 5152 C C . TYR A 1 646 ? -12.491 -5.839 30.355 1.00 80.62 646 TYR A C 1
ATOM 5154 O O . TYR A 1 646 ? -11.297 -5.672 30.113 1.00 80.62 646 TYR A O 1
ATOM 5162 N N . GLN A 1 647 ? -12.935 -6.138 31.579 1.00 83.56 647 GLN A N 1
ATOM 5163 C CA . GLN A 1 647 ? -12.044 -6.389 32.716 1.00 83.56 647 GLN A CA 1
ATOM 5164 C C . GLN A 1 647 ? -11.140 -7.606 32.469 1.00 83.56 647 GLN A C 1
ATOM 5166 O O . GLN A 1 647 ? -9.931 -7.520 32.690 1.00 83.56 647 GLN A O 1
ATOM 5171 N N . ALA A 1 648 ? -11.691 -8.705 31.946 1.00 78.38 648 ALA A N 1
ATOM 5172 C CA . ALA A 1 648 ? -10.922 -9.902 31.602 1.00 78.38 648 ALA A CA 1
ATOM 5173 C C . ALA A 1 648 ? -9.925 -9.648 30.454 1.00 78.38 648 ALA A C 1
ATOM 5175 O O . ALA A 1 648 ? -8.765 -10.073 30.531 1.00 78.38 648 ALA A O 1
ATOM 5176 N N . ILE A 1 649 ? -10.343 -8.906 29.415 1.00 78.25 649 ILE A N 1
ATOM 5177 C CA . ILE A 1 649 ? -9.442 -8.495 28.327 1.00 78.25 649 ILE A CA 1
ATOM 5178 C C . ILE A 1 649 ? -8.320 -7.623 28.890 1.00 78.25 649 ILE A C 1
ATOM 5180 O O . ILE A 1 649 ? -7.149 -7.892 28.627 1.00 78.25 649 ILE A O 1
ATOM 5184 N N . ALA A 1 650 ? -8.660 -6.607 29.685 1.00 83.88 650 ALA A N 1
ATOM 5185 C CA . ALA A 1 650 ? -7.683 -5.692 30.253 1.00 83.88 650 ALA A CA 1
ATOM 5186 C C . ALA A 1 650 ? -6.664 -6.417 31.139 1.00 83.88 650 ALA A C 1
ATOM 5188 O O . ALA A 1 650 ? -5.471 -6.182 30.986 1.00 83.88 650 ALA A O 1
ATOM 5189 N N . GLY A 1 651 ? -7.103 -7.352 31.987 1.00 83.00 651 GLY A N 1
ATOM 5190 C CA . GLY A 1 651 ? -6.199 -8.153 32.818 1.00 83.00 651 GLY A CA 1
ATOM 5191 C C . GLY A 1 651 ? -5.211 -8.962 31.989 1.00 83.00 651 GLY A C 1
ATOM 5192 O O . GLY A 1 651 ? -4.008 -8.874 32.209 1.00 83.00 651 GLY A O 1
ATOM 5193 N N . SER A 1 652 ? -5.701 -9.666 30.967 1.00 79.06 652 SER A N 1
ATOM 5194 C CA . SER A 1 652 ? -4.856 -10.491 30.093 1.00 79.06 652 SER A CA 1
ATOM 5195 C C . SER A 1 652 ? -3.842 -9.662 29.295 1.00 79.06 652 SER A C 1
ATOM 5197 O O . SER A 1 652 ? -2.704 -10.091 29.082 1.00 79.06 652 SER A O 1
ATOM 5199 N N . LEU A 1 653 ? -4.247 -8.473 28.840 1.00 82.69 653 LEU A N 1
ATOM 5200 C CA . LEU A 1 653 ? -3.361 -7.541 28.147 1.00 82.69 653 LEU A CA 1
ATOM 5201 C C . LEU A 1 653 ? -2.326 -6.940 29.099 1.00 82.69 653 LEU A C 1
ATOM 5203 O O . LEU A 1 653 ? -1.150 -6.924 28.749 1.00 82.69 653 LEU A O 1
ATOM 5207 N N . TRP A 1 654 ? -2.714 -6.557 30.318 1.00 85.50 654 TRP A N 1
ATOM 5208 C CA . TRP A 1 654 ? -1.766 -6.090 31.328 1.00 85.50 654 TRP A CA 1
ATOM 5209 C C . TRP A 1 654 ? -0.759 -7.160 31.723 1.00 85.50 654 TRP A C 1
ATOM 5211 O O . TRP A 1 654 ? 0.425 -6.859 31.782 1.00 85.50 654 TRP A O 1
ATOM 5221 N N . THR A 1 655 ? -1.172 -8.415 31.916 1.00 82.94 655 THR A N 1
ATOM 5222 C CA . THR A 1 655 ? -0.234 -9.514 32.191 1.00 82.94 655 THR A CA 1
ATOM 5223 C C . THR A 1 655 ? 0.830 -9.621 31.100 1.00 82.94 655 THR A C 1
ATOM 5225 O O . THR A 1 655 ? 2.007 -9.792 31.400 1.00 82.94 655 THR A O 1
ATOM 5228 N N . LYS A 1 656 ? 0.444 -9.479 29.828 1.00 81.50 656 LYS A N 1
ATOM 5229 C CA . LYS A 1 656 ? 1.391 -9.471 28.707 1.00 81.50 656 LYS A CA 1
ATOM 5230 C C . LYS A 1 656 ? 2.291 -8.230 28.731 1.00 81.50 656 LYS A C 1
ATOM 5232 O O . LYS A 1 656 ? 3.504 -8.350 28.565 1.00 81.50 656 LYS A O 1
ATOM 5237 N N . ASP A 1 657 ? 1.702 -7.057 28.935 1.00 84.31 657 ASP A N 1
ATOM 5238 C CA . ASP A 1 657 ? 2.400 -5.774 28.874 1.00 84.31 657 ASP A CA 1
ATOM 5239 C C . ASP A 1 657 ? 3.376 -5.596 30.046 1.00 84.31 657 ASP A C 1
ATOM 5241 O O . ASP A 1 657 ? 4.469 -5.092 29.836 1.00 84.31 657 ASP A O 1
ATOM 5245 N N . ILE A 1 658 ? 3.052 -6.071 31.252 1.00 85.38 658 ILE A N 1
ATOM 5246 C CA . ILE A 1 658 ? 3.932 -6.053 32.438 1.00 85.38 658 ILE A CA 1
ATOM 5247 C C . ILE A 1 658 ? 5.223 -6.832 32.167 1.00 85.38 658 ILE A C 1
ATOM 5249 O O . ILE A 1 658 ? 6.317 -6.327 32.437 1.00 85.38 658 ILE A O 1
ATOM 5253 N N . LEU A 1 659 ? 5.097 -8.028 31.579 1.00 83.12 659 LEU A N 1
ATOM 5254 C CA . LEU A 1 659 ? 6.238 -8.854 31.178 1.00 83.12 659 LEU A CA 1
ATOM 5255 C C . LEU A 1 659 ? 7.055 -8.163 30.082 1.00 83.12 659 LEU A C 1
ATOM 5257 O O . LEU A 1 659 ? 8.280 -8.107 30.163 1.00 83.12 659 LEU A O 1
ATOM 5261 N N . ALA A 1 660 ? 6.389 -7.584 29.077 1.00 79.94 660 ALA A N 1
ATOM 5262 C CA . ALA A 1 660 ? 7.064 -6.848 28.012 1.00 79.94 660 ALA A CA 1
ATOM 5263 C C . ALA A 1 660 ? 7.803 -5.615 28.556 1.00 79.94 660 ALA A C 1
ATOM 5265 O O . ALA A 1 660 ? 8.950 -5.368 28.188 1.00 79.94 660 ALA A O 1
ATOM 5266 N N . LEU A 1 661 ? 7.184 -4.858 29.461 1.00 78.31 661 LEU A N 1
ATOM 5267 C CA . LEU A 1 661 ? 7.753 -3.674 30.102 1.00 78.31 661 LEU A CA 1
ATOM 5268 C C . LEU A 1 661 ? 8.902 -4.010 31.066 1.00 78.31 661 LEU A C 1
ATOM 5270 O O . LEU A 1 661 ? 9.632 -3.098 31.448 1.00 78.31 661 LEU A O 1
ATOM 5274 N N . GLY A 1 662 ? 9.099 -5.285 31.423 1.00 79.12 662 GLY A N 1
ATOM 5275 C CA . GLY A 1 662 ? 10.155 -5.717 32.340 1.00 79.12 662 GLY A CA 1
ATOM 5276 C C . GLY A 1 662 ? 9.963 -5.155 33.748 1.00 79.12 662 GLY A C 1
ATOM 5277 O O . GLY A 1 662 ? 10.935 -4.765 34.399 1.00 79.12 662 GLY A O 1
ATOM 5278 N N . LYS A 1 663 ? 8.704 -5.040 34.192 1.00 83.81 663 LYS A N 1
ATOM 5279 C CA . LYS A 1 663 ? 8.371 -4.543 35.531 1.00 83.81 663 LYS A CA 1
ATOM 5280 C C . LYS A 1 663 ? 8.961 -5.462 36.596 1.00 83.81 663 LYS A C 1
ATOM 5282 O O . LYS A 1 663 ? 9.133 -6.661 36.381 1.00 83.81 663 LYS A O 1
ATOM 5287 N N . LYS A 1 664 ? 9.285 -4.867 37.740 1.00 81.62 664 LYS A N 1
ATOM 5288 C CA . LYS A 1 664 ? 9.928 -5.550 38.859 1.00 81.62 664 LYS A CA 1
ATOM 5289 C C . LYS A 1 664 ? 8.971 -5.684 40.031 1.00 81.62 664 LYS A C 1
ATOM 5291 O O . LYS A 1 664 ? 8.142 -4.800 40.245 1.00 81.62 664 LYS A O 1
ATOM 5296 N N . ASN A 1 665 ? 9.095 -6.772 40.777 1.00 78.62 665 ASN A N 1
ATOM 5297 C CA . ASN A 1 665 ? 8.369 -6.970 42.022 1.00 78.62 665 ASN A CA 1
ATOM 5298 C C . ASN A 1 665 ? 8.954 -6.084 43.145 1.00 78.62 665 ASN A C 1
ATOM 5300 O O . ASN A 1 665 ? 9.963 -5.395 42.967 1.00 78.62 665 ASN A O 1
ATOM 5304 N N . ASN A 1 666 ? 8.337 -6.126 44.328 1.00 75.00 666 ASN A N 1
ATOM 5305 C CA . ASN A 1 666 ? 8.781 -5.348 45.494 1.00 75.00 666 ASN A CA 1
ATOM 5306 C C . ASN A 1 666 ? 10.203 -5.706 45.971 1.00 75.00 666 ASN A C 1
ATOM 5308 O O . ASN A 1 666 ? 10.819 -4.914 46.680 1.00 75.00 666 ASN A O 1
ATOM 5312 N N . ASN A 1 667 ? 10.728 -6.867 45.568 1.00 74.38 667 ASN A N 1
ATOM 5313 C CA . ASN A 1 667 ? 12.067 -7.340 45.918 1.00 74.38 667 ASN A CA 1
ATOM 5314 C C . ASN A 1 667 ? 13.130 -6.909 44.888 1.00 74.38 667 ASN A C 1
ATOM 5316 O O . ASN A 1 667 ? 14.322 -7.081 45.127 1.00 74.38 667 ASN A O 1
ATOM 5320 N N . GLY A 1 668 ? 12.716 -6.306 43.767 1.00 75.31 668 GLY A N 1
ATOM 5321 C CA . GLY A 1 668 ? 13.599 -5.838 42.699 1.00 75.31 668 GLY A CA 1
ATOM 5322 C C . GLY A 1 668 ? 13.854 -6.850 41.574 1.00 75.31 668 GLY A C 1
ATOM 5323 O O . GLY A 1 668 ? 14.585 -6.512 40.633 1.00 75.31 668 GLY A O 1
ATOM 5324 N N . ASP A 1 669 ? 13.230 -8.028 41.629 1.00 80.31 669 ASP A N 1
ATOM 5325 C CA . ASP A 1 669 ? 13.319 -9.073 40.603 1.00 80.31 669 ASP A CA 1
ATOM 5326 C C . ASP A 1 669 ? 12.332 -8.806 39.461 1.00 80.31 669 ASP A C 1
ATOM 5328 O O . ASP A 1 669 ? 11.282 -8.199 39.670 1.00 80.31 669 ASP A O 1
ATOM 5332 N N . ILE A 1 670 ? 12.667 -9.235 38.240 1.00 82.00 670 ILE A N 1
ATOM 5333 C CA . ILE A 1 670 ? 11.773 -9.109 37.077 1.00 82.00 670 ILE A CA 1
ATOM 5334 C C . ILE A 1 670 ? 10.576 -10.035 37.280 1.00 82.00 670 ILE A C 1
ATOM 5336 O O . ILE A 1 670 ? 10.758 -11.209 37.583 1.00 82.00 670 ILE A O 1
ATOM 5340 N N . ILE A 1 671 ? 9.370 -9.505 37.077 1.00 83.69 671 ILE A N 1
ATOM 5341 C CA . ILE A 1 671 ? 8.136 -10.269 37.252 1.00 83.69 671 ILE A CA 1
ATOM 5342 C C . ILE A 1 671 ? 8.069 -11.381 36.206 1.00 83.69 671 ILE A C 1
ATOM 5344 O O . ILE A 1 671 ? 8.199 -11.126 35.005 1.00 83.69 671 ILE A O 1
ATOM 5348 N N . GLU A 1 672 ? 7.812 -12.606 36.653 1.00 81.44 672 GLU A N 1
ATOM 5349 C CA . GLU A 1 672 ? 7.648 -13.760 35.772 1.00 81.44 672 GLU A CA 1
ATOM 5350 C C . GLU A 1 672 ? 6.173 -14.089 35.511 1.00 81.44 672 GLU A C 1
ATOM 5352 O O . GLU A 1 672 ? 5.270 -13.750 36.277 1.00 81.44 672 GLU A O 1
ATOM 5357 N N . LYS A 1 673 ? 5.904 -14.813 34.414 1.00 76.88 673 LYS A N 1
ATOM 5358 C CA . LYS A 1 673 ? 4.533 -15.173 34.009 1.00 76.88 673 LYS A CA 1
ATOM 5359 C C . LYS A 1 673 ? 3.770 -15.912 35.116 1.00 76.88 673 LYS A C 1
ATOM 5361 O O . LYS A 1 673 ? 2.566 -15.715 35.233 1.00 76.88 673 LYS A O 1
ATOM 5366 N N . GLY A 1 674 ? 4.451 -16.752 35.899 1.00 73.69 674 GLY A N 1
ATOM 5367 C CA . GLY A 1 674 ? 3.843 -17.527 36.984 1.00 73.69 674 GLY A CA 1
ATOM 5368 C C . GLY A 1 674 ? 3.327 -16.667 38.141 1.00 73.69 674 GLY A C 1
ATOM 5369 O O . GLY A 1 674 ? 2.301 -17.000 38.722 1.00 73.69 674 GLY A O 1
ATOM 5370 N N . GLU A 1 675 ? 3.970 -15.532 38.428 1.00 73.50 675 GLU A N 1
ATOM 5371 C CA . GLU A 1 675 ? 3.576 -14.632 39.524 1.00 73.50 675 GLU A CA 1
ATOM 5372 C C . GLU A 1 675 ? 2.290 -13.856 39.215 1.00 73.50 675 GLU A C 1
ATOM 5374 O O . GLU A 1 675 ? 1.575 -13.445 40.125 1.00 73.50 675 GLU A O 1
ATOM 5379 N N . LEU A 1 676 ? 1.983 -13.665 37.929 1.00 76.88 676 LEU A N 1
ATOM 5380 C CA . LEU A 1 676 ? 0.801 -12.935 37.468 1.00 76.88 676 LEU A CA 1
ATOM 5381 C C . LEU A 1 676 ? -0.410 -13.844 37.214 1.00 76.88 676 LEU A C 1
ATOM 5383 O O . LEU A 1 676 ? -1.514 -13.344 36.985 1.00 76.88 676 LEU A O 1
ATOM 5387 N N . GLN A 1 677 ? -0.226 -15.168 37.218 1.00 71.25 677 GLN A N 1
ATOM 5388 C CA . GLN A 1 677 ? -1.310 -16.116 36.963 1.00 71.25 677 GLN A CA 1
ATOM 5389 C C . GLN A 1 677 ? -2.349 -16.083 38.086 1.00 71.25 677 GLN A C 1
ATOM 5391 O O . GLN A 1 677 ? -2.014 -16.075 39.267 1.00 71.25 677 GLN A O 1
ATOM 5396 N N . ASN A 1 678 ? -3.629 -16.105 37.706 1.00 68.81 678 ASN A N 1
ATOM 5397 C CA . ASN A 1 678 ? -4.780 -16.125 38.618 1.00 68.81 678 ASN A CA 1
ATOM 5398 C C . ASN A 1 678 ? -4.891 -14.920 39.574 1.00 68.81 678 ASN A C 1
ATOM 5400 O O . ASN A 1 678 ? -5.715 -14.941 40.491 1.00 68.81 678 ASN A O 1
ATOM 5404 N N . LEU A 1 679 ? -4.108 -13.854 39.369 1.00 75.56 679 LEU A N 1
ATOM 5405 C CA . LEU A 1 679 ? -4.274 -12.619 40.127 1.00 75.56 679 LEU A CA 1
ATOM 5406 C C . LEU A 1 679 ? -5.514 -11.846 39.646 1.00 75.56 679 LEU A C 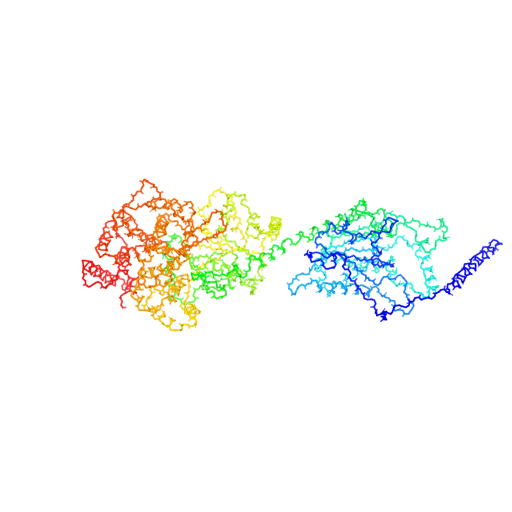1
ATOM 5408 O O . LEU A 1 679 ? -5.766 -11.755 38.444 1.00 75.56 679 LEU A O 1
ATOM 5412 N N . PRO A 1 680 ? -6.288 -11.233 40.560 1.00 76.12 680 PRO A N 1
ATOM 5413 C CA . PRO A 1 680 ? -7.374 -10.346 40.167 1.00 76.12 680 PRO A CA 1
ATOM 5414 C C . PRO A 1 680 ? -6.815 -9.069 39.525 1.00 76.12 680 PRO A C 1
ATOM 5416 O O . PRO A 1 680 ? -5.757 -8.584 39.926 1.00 76.12 680 PRO A O 1
ATOM 5419 N N . LEU A 1 681 ? -7.571 -8.471 38.596 1.00 79.88 681 LEU A N 1
ATOM 5420 C CA . LEU A 1 681 ? -7.164 -7.283 37.828 1.00 79.88 681 LEU A CA 1
ATOM 5421 C C . LEU A 1 681 ? -6.550 -6.172 38.694 1.00 79.88 681 LEU A C 1
ATOM 5423 O O . LEU A 1 681 ? -5.502 -5.643 38.349 1.00 79.88 681 LEU A O 1
ATOM 5427 N N . ARG A 1 682 ? -7.149 -5.870 39.854 1.00 80.00 682 ARG A N 1
ATOM 5428 C CA . ARG A 1 682 ? -6.633 -4.835 40.768 1.00 80.00 682 ARG A CA 1
ATOM 5429 C C . ARG A 1 682 ? -5.189 -5.098 41.214 1.00 80.00 682 ARG A C 1
ATOM 5431 O O . ARG A 1 682 ? -4.400 -4.171 41.265 1.00 80.00 682 ARG A O 1
ATOM 5438 N N . ARG A 1 683 ? -4.836 -6.360 41.493 1.00 81.56 683 ARG A N 1
ATOM 5439 C CA . ARG A 1 683 ? -3.474 -6.759 41.894 1.00 81.56 683 ARG A CA 1
ATOM 5440 C C . ARG A 1 683 ? -2.492 -6.736 40.729 1.00 81.56 683 ARG A C 1
ATOM 5442 O O . ARG A 1 683 ? -1.319 -6.472 40.935 1.00 81.56 683 ARG A O 1
ATOM 5449 N N . ILE A 1 684 ? -2.967 -7.022 39.517 1.00 83.38 684 ILE A N 1
ATOM 5450 C CA . ILE A 1 684 ? -2.161 -6.891 38.296 1.00 83.38 684 ILE A CA 1
ATOM 5451 C C . ILE A 1 684 ? -1.830 -5.410 38.057 1.00 83.38 684 ILE A C 1
ATOM 5453 O O . ILE A 1 684 ? -0.704 -5.064 37.716 1.00 83.38 684 ILE A O 1
ATOM 5457 N N . GLU A 1 685 ? -2.799 -4.527 38.280 1.00 85.25 685 GLU A N 1
ATOM 5458 C CA . GLU A 1 685 ? -2.645 -3.086 38.073 1.00 85.25 685 GLU A CA 1
ATOM 5459 C C . GLU A 1 685 ? -1.768 -2.398 39.123 1.00 85.25 685 GLU A C 1
ATOM 5461 O O . GLU A 1 685 ? -1.168 -1.373 38.807 1.00 85.25 685 GLU A O 1
ATOM 5466 N N . ASP A 1 686 ? -1.601 -2.991 40.313 1.00 84.69 686 ASP A N 1
ATOM 5467 C CA . ASP A 1 686 ? -0.643 -2.524 41.329 1.00 84.69 686 ASP A CA 1
ATOM 5468 C C . ASP A 1 686 ? 0.802 -2.443 40.773 1.00 84.69 686 ASP A C 1
ATOM 5470 O O . ASP A 1 686 ? 1.611 -1.656 41.263 1.00 84.69 686 ASP A O 1
ATOM 5474 N N . PHE A 1 687 ? 1.132 -3.203 39.718 1.00 83.44 687 PHE A N 1
ATOM 5475 C CA . PHE A 1 687 ? 2.441 -3.164 39.046 1.00 83.44 687 PHE A CA 1
ATOM 5476 C C . PHE A 1 687 ? 2.573 -2.070 37.968 1.00 83.44 687 PHE A C 1
ATOM 5478 O O . PHE A 1 687 ? 3.684 -1.776 37.510 1.00 83.44 687 PHE A O 1
ATOM 5485 N N . VAL A 1 688 ? 1.455 -1.484 37.530 1.00 85.62 688 VAL A N 1
ATOM 5486 C CA . VAL A 1 688 ? 1.365 -0.510 36.424 1.00 85.62 688 VAL A CA 1
ATOM 5487 C C . VAL A 1 688 ? 0.445 0.691 36.746 1.00 85.62 688 VAL A C 1
ATOM 5489 O O . VAL A 1 688 ? -0.389 1.074 35.920 1.00 85.62 688 VAL A O 1
ATOM 5492 N N . PRO A 1 689 ? 0.549 1.316 37.936 1.00 84.75 689 PRO A N 1
ATOM 5493 C CA . PRO A 1 689 ? -0.386 2.368 38.342 1.00 84.75 689 PRO A CA 1
ATOM 5494 C C . PRO A 1 689 ? -0.288 3.619 37.456 1.00 84.75 689 PRO A C 1
ATOM 5496 O O . PRO A 1 689 ? -1.307 4.229 37.121 1.00 84.75 689 PRO A O 1
ATOM 5499 N N . ASP A 1 690 ? 0.928 3.975 37.037 1.00 81.56 690 ASP A N 1
ATOM 5500 C CA . ASP A 1 690 ? 1.196 5.155 36.215 1.00 81.56 690 ASP A CA 1
ATOM 5501 C C . ASP A 1 690 ? 0.675 4.963 34.780 1.00 81.56 690 ASP A C 1
ATOM 5503 O O . ASP A 1 690 ? 0.043 5.857 34.211 1.00 81.56 690 ASP A O 1
ATOM 5507 N N . GLU A 1 691 ? 0.871 3.769 34.206 1.00 86.75 691 GLU A N 1
ATOM 5508 C CA . GLU A 1 691 ? 0.350 3.401 32.889 1.00 86.75 691 GLU A CA 1
ATOM 5509 C C . GLU A 1 691 ? -1.183 3.433 32.851 1.00 86.75 691 GLU A C 1
ATOM 5511 O O . GLU A 1 691 ? -1.773 3.980 31.916 1.00 86.75 691 GLU A O 1
ATOM 5516 N N . VAL A 1 692 ? -1.832 2.861 33.871 1.00 87.81 692 VAL A N 1
ATOM 5517 C CA . VAL A 1 692 ? -3.295 2.868 33.998 1.00 87.81 692 VAL A CA 1
ATOM 5518 C C . VAL A 1 692 ? -3.803 4.303 34.098 1.00 87.81 692 VAL A C 1
ATOM 5520 O O . VAL A 1 692 ? -4.748 4.658 33.395 1.00 87.81 692 VAL A O 1
ATOM 5523 N N . CYS A 1 693 ? -3.162 5.147 34.913 1.00 85.06 693 CYS A N 1
ATOM 5524 C CA . CYS A 1 693 ? -3.560 6.545 35.067 1.00 85.06 693 CYS A CA 1
ATOM 5525 C C . CYS A 1 693 ? -3.453 7.328 33.749 1.00 85.06 693 CYS A C 1
ATOM 5527 O O . CYS A 1 693 ? -4.367 8.081 33.407 1.00 85.06 693 CYS A O 1
ATOM 5529 N N . LEU A 1 694 ? -2.380 7.108 32.981 1.00 85.69 694 LEU A N 1
ATOM 5530 C CA . LEU A 1 694 ? -2.208 7.715 31.662 1.00 85.69 694 LEU A CA 1
ATOM 5531 C C . LEU A 1 694 ? -3.320 7.288 30.694 1.00 85.69 694 LEU A C 1
ATOM 5533 O O . LEU A 1 694 ? -3.924 8.143 30.047 1.00 85.69 694 LEU A O 1
ATOM 5537 N N . LEU A 1 695 ? -3.617 5.987 30.602 1.00 89.69 695 LEU A N 1
ATOM 5538 C CA . LEU A 1 695 ? -4.677 5.485 29.721 1.00 89.69 695 LEU A CA 1
ATOM 5539 C C . LEU A 1 695 ? -6.053 6.021 30.123 1.00 89.69 695 LEU A C 1
ATOM 5541 O O . LEU A 1 695 ? -6.814 6.433 29.253 1.00 89.69 695 LEU A O 1
ATOM 5545 N N . GLU A 1 696 ? -6.358 6.059 31.419 1.00 90.88 696 GLU A N 1
ATOM 5546 C CA . GLU A 1 696 ? -7.589 6.633 31.972 1.00 90.88 696 GLU A CA 1
ATOM 5547 C C . GLU A 1 696 ? -7.741 8.122 31.619 1.00 90.88 696 GLU A C 1
ATOM 5549 O O . GLU A 1 696 ? -8.802 8.541 31.147 1.00 90.88 696 GLU A O 1
ATOM 5554 N N . GLY A 1 697 ? -6.676 8.915 31.776 1.00 86.69 697 GLY A N 1
ATOM 5555 C CA . GLY A 1 697 ? -6.687 10.342 31.447 1.00 86.69 697 GLY A CA 1
ATOM 5556 C C . GLY A 1 697 ? -6.825 10.616 29.949 1.00 86.69 697 GLY A C 1
ATOM 5557 O O . GLY A 1 697 ? -7.640 11.451 29.544 1.00 86.69 697 GLY A O 1
ATOM 5558 N N . LEU A 1 698 ? -6.085 9.873 29.116 1.00 86.25 698 LEU A N 1
ATOM 5559 C CA . LEU A 1 698 ? -6.197 9.938 27.654 1.00 86.25 698 LEU A CA 1
ATOM 5560 C C . LEU A 1 698 ? -7.602 9.561 27.198 1.00 86.25 698 LEU A C 1
ATOM 5562 O O . LEU A 1 698 ? -8.190 10.237 26.359 1.00 86.25 698 LEU A O 1
ATOM 5566 N N . ALA A 1 699 ? -8.152 8.496 27.770 1.00 89.69 699 ALA A N 1
ATOM 5567 C CA . ALA A 1 699 ? -9.460 7.986 27.424 1.00 89.69 699 ALA A CA 1
ATOM 5568 C C . ALA A 1 699 ? -10.581 8.972 27.759 1.00 89.69 699 ALA A C 1
ATOM 5570 O O . ALA A 1 699 ? -11.409 9.275 26.896 1.00 89.69 699 ALA A O 1
ATOM 5571 N N . PHE A 1 700 ? -10.585 9.501 28.986 1.00 89.81 700 PHE A N 1
ATOM 5572 C CA . PHE A 1 700 ? -11.599 10.449 29.440 1.00 89.81 700 PHE A CA 1
ATOM 5573 C C . PHE A 1 700 ? -11.527 11.769 28.667 1.00 89.81 700 PHE A C 1
ATOM 5575 O O . PHE A 1 700 ? -12.543 12.225 28.145 1.00 89.81 700 PHE A O 1
ATOM 5582 N N . THR A 1 701 ? -10.324 12.330 28.501 1.00 82.94 701 THR A N 1
ATOM 5583 C CA . THR A 1 701 ? -10.108 13.535 27.681 1.00 82.94 701 THR A CA 1
ATOM 5584 C C . THR A 1 701 ? -10.510 13.278 26.229 1.00 82.94 701 THR A C 1
ATOM 5586 O O . THR A 1 701 ? -11.183 14.093 25.605 1.00 82.94 701 THR A O 1
ATOM 5589 N N . GLY A 1 702 ? -10.143 12.116 25.692 1.00 76.06 702 GLY A N 1
ATOM 5590 C CA . GLY A 1 702 ? -10.530 11.685 24.360 1.00 76.06 702 GLY A CA 1
ATOM 5591 C C . GLY A 1 702 ? -12.041 11.705 24.161 1.00 76.06 702 GLY A C 1
ATOM 5592 O O . GLY A 1 702 ? -12.546 12.305 23.221 1.00 76.06 702 GLY A O 1
ATOM 5593 N N . MET A 1 703 ? -12.768 11.065 25.073 1.00 83.19 703 MET A N 1
ATOM 5594 C CA . MET A 1 703 ? -14.223 10.962 25.010 1.00 83.19 703 MET A CA 1
ATOM 5595 C C . MET A 1 703 ? -14.903 12.329 25.172 1.00 83.19 703 MET A C 1
ATOM 5597 O O . MET A 1 703 ? -15.737 12.686 24.349 1.00 83.19 703 MET A O 1
ATOM 5601 N N . ALA A 1 704 ? -14.510 13.118 26.178 1.00 79.12 704 ALA A N 1
ATOM 5602 C CA . ALA A 1 704 ? -15.135 14.408 26.484 1.00 79.12 704 ALA A CA 1
ATOM 5603 C C . ALA A 1 704 ? -14.980 15.458 25.365 1.00 79.12 704 ALA A C 1
ATOM 5605 O O . ALA A 1 704 ? -15.791 16.374 25.268 1.00 79.12 704 ALA A O 1
ATOM 5606 N N . TYR A 1 705 ? -13.952 15.329 24.518 1.00 73.12 705 TYR A N 1
ATOM 5607 C CA . TYR A 1 705 ? -13.656 16.274 23.435 1.00 73.12 705 TYR A CA 1
ATOM 5608 C C . TYR A 1 705 ? -13.782 15.671 22.025 1.00 73.12 705 TYR A C 1
ATOM 5610 O O . TYR A 1 705 ? -13.288 16.274 21.071 1.00 73.12 705 TYR A O 1
ATOM 5618 N N . ASP A 1 706 ? -14.405 14.494 21.877 1.00 64.31 706 ASP A N 1
ATOM 5619 C CA . ASP A 1 706 ? -14.520 13.764 20.596 1.00 64.31 706 ASP A CA 1
ATOM 5620 C C . ASP A 1 706 ? -13.156 13.587 19.881 1.00 64.31 706 ASP A C 1
ATOM 5622 O O . ASP A 1 706 ? -13.006 13.719 18.659 1.00 64.31 706 ASP A O 1
ATOM 5626 N N . MET A 1 707 ? -12.117 13.317 20.676 1.00 64.75 707 MET A N 1
ATOM 5627 C CA . MET A 1 707 ? -10.749 13.055 20.244 1.00 64.75 707 MET A CA 1
ATOM 5628 C C . MET A 1 707 ? -10.448 11.554 20.300 1.00 64.75 707 MET A C 1
ATOM 5630 O O . MET A 1 707 ? -10.630 10.888 21.316 1.00 64.75 707 MET A O 1
ATOM 5634 N N . ILE A 1 708 ? -9.939 11.023 19.190 1.00 64.19 708 ILE A N 1
ATOM 5635 C CA . ILE A 1 708 ? -9.618 9.591 19.034 1.00 64.19 708 ILE A CA 1
ATOM 5636 C C . ILE A 1 708 ? -8.109 9.374 18.837 1.00 64.19 708 ILE A C 1
ATOM 5638 O O . ILE A 1 708 ? -7.582 8.294 19.098 1.00 64.19 708 ILE A O 1
ATOM 5642 N N . ASN A 1 709 ? -7.421 10.421 18.379 1.00 67.06 709 ASN A N 1
ATOM 5643 C CA . ASN A 1 709 ? -6.002 10.426 18.062 1.00 67.06 709 ASN A CA 1
ATOM 5644 C C . ASN A 1 709 ? -5.254 11.290 19.082 1.00 67.06 709 ASN A C 1
ATOM 5646 O O . ASN A 1 709 ? -5.635 12.437 19.332 1.00 67.06 709 ASN A O 1
ATOM 5650 N N . PHE A 1 710 ? -4.164 10.759 19.627 1.00 73.94 710 PHE A N 1
ATOM 5651 C CA . PHE A 1 710 ? -3.364 11.380 20.675 1.00 73.94 710 PHE A CA 1
ATOM 5652 C C . PHE A 1 710 ? -1.928 11.564 20.190 1.00 73.94 710 PHE A C 1
ATOM 5654 O O . PHE A 1 710 ? -1.242 10.605 19.843 1.00 73.94 710 PHE A O 1
ATOM 5661 N N . THR A 1 711 ? -1.461 12.809 20.144 1.00 71.94 711 THR A N 1
ATOM 5662 C CA . THR A 1 711 ? -0.054 13.124 19.862 1.00 71.94 711 THR A CA 1
ATOM 5663 C C . THR A 1 711 ? 0.780 12.973 21.129 1.00 71.94 711 THR A C 1
ATOM 5665 O O . THR A 1 711 ? 0.241 12.980 22.240 1.00 71.94 711 THR A O 1
ATOM 5668 N N . ARG A 1 712 ? 2.108 12.894 20.987 1.00 70.88 712 ARG A N 1
ATOM 5669 C CA . ARG A 1 712 ? 3.026 12.921 22.137 1.00 70.88 712 ARG A CA 1
ATOM 5670 C C . ARG A 1 712 ? 2.790 14.151 23.021 1.00 70.88 712 ARG A C 1
ATOM 5672 O O . ARG A 1 712 ? 2.675 14.000 24.227 1.00 70.88 712 ARG A O 1
ATOM 5679 N N . THR A 1 713 ? 2.633 15.333 22.424 1.00 69.06 713 THR A N 1
ATOM 5680 C CA . THR A 1 713 ? 2.372 16.590 23.146 1.00 69.06 713 THR A CA 1
ATOM 5681 C C . THR A 1 713 ? 1.074 16.529 23.944 1.00 69.06 713 THR A C 1
ATOM 5683 O O . THR A 1 713 ? 1.097 16.729 25.152 1.00 69.06 713 THR A O 1
ATOM 5686 N N . ASN A 1 714 ? -0.037 16.136 23.309 1.00 70.31 714 ASN A N 1
ATOM 5687 C CA . ASN A 1 714 ? -1.324 16.013 23.997 1.00 70.31 714 ASN A CA 1
ATOM 5688 C C . ASN A 1 714 ? -1.272 14.949 25.102 1.00 70.31 714 ASN A C 1
ATOM 5690 O O . ASN A 1 714 ? -1.931 15.088 26.130 1.00 70.31 714 ASN A O 1
ATOM 5694 N N . SER A 1 715 ? -0.499 13.881 24.890 1.00 70.00 715 SER A N 1
ATOM 5695 C CA . SER A 1 715 ? -0.340 12.803 25.867 1.00 70.00 715 SER A CA 1
ATOM 5696 C C . SER A 1 715 ? 0.504 13.229 27.060 1.00 70.00 715 SER A C 1
ATOM 5698 O O . SER A 1 715 ? 0.162 12.868 28.178 1.00 70.00 715 SER A O 1
ATOM 5700 N N . MET A 1 716 ? 1.557 14.021 26.840 1.00 68.25 716 MET A N 1
ATOM 5701 C CA . MET A 1 716 ? 2.366 14.608 27.912 1.00 68.25 716 MET A CA 1
ATOM 5702 C C . MET A 1 716 ? 1.554 15.622 28.715 1.00 68.25 716 MET A C 1
ATOM 5704 O O . MET A 1 716 ? 1.480 15.488 29.925 1.00 68.25 716 MET A O 1
ATOM 5708 N N . GLU A 1 717 ? 0.824 16.531 28.060 1.00 73.88 717 GLU A N 1
ATOM 5709 C CA . GLU A 1 717 ? -0.088 17.447 28.761 1.00 73.88 717 GLU A CA 1
ATOM 5710 C C . GLU A 1 717 ? -1.133 16.697 29.597 1.00 73.88 717 GLU A C 1
ATOM 5712 O O . GLU A 1 717 ? -1.456 17.088 30.715 1.00 73.88 717 GLU A O 1
ATOM 5717 N N . THR A 1 718 ? -1.679 15.605 29.058 1.00 72.25 718 THR A N 1
ATOM 5718 C CA . THR A 1 718 ? -2.634 14.768 29.793 1.00 72.25 718 THR A CA 1
ATOM 5719 C C . THR A 1 718 ? -1.946 14.046 30.951 1.00 72.25 718 THR A C 1
ATOM 5721 O O . THR A 1 718 ? -2.503 13.968 32.038 1.00 72.25 718 THR A O 1
ATOM 5724 N N . PHE A 1 719 ? -0.727 13.545 30.767 1.00 69.25 719 PHE A N 1
ATOM 5725 C CA . PHE A 1 719 ? 0.036 12.925 31.845 1.00 69.25 719 PHE A CA 1
ATOM 5726 C C . PHE A 1 719 ? 0.331 13.915 32.980 1.00 69.25 719 PHE A C 1
ATOM 5728 O O . PHE A 1 719 ? 0.075 13.609 34.145 1.00 69.25 719 PHE A O 1
ATOM 5735 N N . ASP A 1 720 ? 0.799 15.115 32.647 1.00 71.56 720 ASP A N 1
ATOM 5736 C CA . ASP A 1 720 ? 1.144 16.159 33.615 1.00 71.56 720 ASP A CA 1
ATOM 5737 C C . ASP A 1 720 ? -0.085 16.607 34.423 1.00 71.56 720 ASP A C 1
ATOM 5739 O O . ASP A 1 720 ? 0.017 16.845 35.623 1.00 71.56 720 ASP A O 1
ATOM 5743 N N . ARG A 1 721 ? -1.274 16.640 33.804 1.00 73.75 721 ARG A N 1
ATOM 5744 C CA . ARG A 1 721 ? -2.541 16.979 34.481 1.00 73.75 721 ARG A CA 1
ATOM 5745 C C . ARG A 1 721 ? -3.057 15.885 35.419 1.00 73.75 721 ARG A C 1
ATOM 5747 O O . ARG A 1 721 ? -3.718 16.190 36.409 1.00 73.75 721 ARG A O 1
ATOM 5754 N N . PHE A 1 722 ? -2.838 14.615 35.080 1.00 68.81 722 PHE A N 1
ATOM 5755 C CA . PHE A 1 722 ? -3.440 13.476 35.788 1.00 68.81 722 PHE A CA 1
ATOM 5756 C C . PHE A 1 722 ? -2.469 12.786 36.761 1.00 68.81 722 PHE A C 1
ATOM 5758 O O . PHE A 1 722 ? -2.908 11.979 37.587 1.00 68.81 722 PHE A O 1
ATOM 5765 N N . SER A 1 723 ? -1.168 13.082 36.693 1.00 63.84 723 SER A N 1
ATOM 5766 C CA . SER A 1 723 ? -0.155 12.502 37.577 1.00 63.84 723 SER A CA 1
ATOM 5767 C C . SER A 1 723 ? -0.004 13.298 38.880 1.00 63.84 723 SER A C 1
ATOM 5769 O O . SER A 1 723 ? 0.056 14.523 38.897 1.00 63.84 723 SER A O 1
ATOM 5771 N N . HIS A 1 724 ? 0.068 12.581 40.007 1.00 58.31 724 HIS A N 1
ATOM 5772 C CA . HIS A 1 724 ? 0.392 13.162 41.314 1.00 58.31 724 HIS A CA 1
ATOM 5773 C C . HIS A 1 724 ? 1.760 12.728 41.861 1.00 58.31 724 HIS A C 1
ATOM 5775 O O . HIS A 1 724 ? 2.117 13.208 42.930 1.00 58.31 724 HIS A O 1
ATOM 5781 N N . MET A 1 725 ? 2.544 11.869 41.185 1.00 47.38 725 MET A N 1
ATOM 5782 C CA . MET A 1 725 ? 3.934 11.572 41.577 1.00 47.38 725 MET A CA 1
ATOM 5783 C C . MET A 1 725 ? 4.718 10.736 40.541 1.00 47.38 725 MET A C 1
ATOM 5785 O O . MET A 1 725 ? 4.133 9.958 39.799 1.00 47.38 725 MET A O 1
ATOM 5789 N N . ASN A 1 726 ? 6.055 10.859 40.644 1.00 52.34 726 ASN A N 1
ATOM 5790 C CA . ASN A 1 726 ? 7.180 10.046 40.135 1.00 52.34 726 ASN A CA 1
ATOM 5791 C C . ASN A 1 726 ? 7.953 10.589 38.904 1.00 52.34 726 ASN A C 1
ATOM 5793 O O . ASN A 1 726 ? 7.594 10.383 37.751 1.00 52.34 726 ASN A O 1
ATOM 5797 N N . SER A 1 727 ? 9.110 11.217 39.163 1.00 52.66 727 SER A N 1
ATOM 5798 C CA . SER A 1 727 ? 9.985 11.899 38.184 1.00 52.66 727 SER A CA 1
ATOM 5799 C C . SER A 1 727 ? 10.746 10.983 37.210 1.00 52.66 727 SER A C 1
ATOM 5801 O O . SER A 1 727 ? 11.535 11.467 36.400 1.00 52.66 727 SER A O 1
ATOM 5803 N N . LYS A 1 728 ? 10.543 9.661 37.289 1.00 58.91 728 LYS A N 1
ATOM 5804 C CA . LYS A 1 728 ? 11.212 8.653 36.443 1.00 58.91 728 LYS A CA 1
ATOM 5805 C C . LYS A 1 728 ? 10.289 7.983 35.421 1.00 58.91 728 LYS A C 1
ATOM 5807 O O . LYS A 1 728 ? 10.765 7.151 34.648 1.00 58.91 728 LYS A O 1
ATOM 5812 N N . PHE A 1 729 ? 8.996 8.302 35.410 1.00 67.31 729 PHE A N 1
ATOM 5813 C CA . PHE A 1 729 ? 8.064 7.726 34.446 1.00 67.31 729 PHE A CA 1
ATOM 5814 C C . PHE A 1 729 ? 8.205 8.407 33.080 1.00 67.31 729 PHE A C 1
ATOM 5816 O O . PHE A 1 729 ? 8.152 9.628 32.976 1.00 67.31 729 PHE A O 1
ATOM 5823 N N . SER A 1 730 ? 8.383 7.611 32.023 1.00 69.25 730 SER A N 1
ATOM 5824 C CA . SER A 1 730 ? 8.379 8.093 30.639 1.00 69.25 730 SER A CA 1
ATOM 5825 C C . SER A 1 730 ? 7.085 7.634 29.959 1.00 69.25 730 SER A C 1
ATOM 5827 O O . SER A 1 730 ? 6.947 6.433 29.695 1.00 69.25 730 SER A O 1
ATOM 5829 N N . PRO A 1 731 ? 6.159 8.558 29.634 1.00 69.31 731 PRO A N 1
ATOM 5830 C CA . PRO A 1 731 ? 4.930 8.239 28.906 1.00 69.31 731 PRO A CA 1
ATOM 5831 C C . PRO A 1 731 ? 5.187 7.527 27.571 1.00 69.31 731 PRO A C 1
ATOM 5833 O O . PRO A 1 731 ? 4.385 6.702 27.141 1.00 69.31 731 PRO A O 1
ATOM 5836 N N . ASP A 1 732 ? 6.332 7.780 26.930 1.00 69.12 732 ASP A N 1
ATOM 5837 C CA . ASP A 1 732 ? 6.672 7.202 25.625 1.00 69.12 732 ASP A CA 1
ATOM 5838 C C . ASP A 1 732 ? 6.792 5.680 25.651 1.00 69.12 732 ASP A C 1
ATOM 5840 O O . ASP A 1 732 ? 6.364 5.014 24.708 1.00 69.12 732 ASP A O 1
ATOM 5844 N N . ASN A 1 733 ? 7.309 5.114 26.747 1.00 67.88 733 ASN A N 1
ATOM 5845 C CA . ASN A 1 733 ? 7.396 3.662 26.903 1.00 67.88 733 ASN A CA 1
ATOM 5846 C C . ASN A 1 733 ? 6.006 3.012 26.906 1.00 67.88 733 ASN A C 1
ATOM 5848 O O . ASN A 1 733 ? 5.829 1.929 26.353 1.00 67.88 733 ASN A O 1
ATOM 5852 N N . VAL A 1 734 ? 5.015 3.680 27.491 1.00 70.19 734 VAL A N 1
ATOM 5853 C CA . VAL A 1 734 ? 3.633 3.192 27.597 1.00 70.19 734 VAL A CA 1
ATOM 5854 C C . VAL A 1 734 ? 2.917 3.310 26.262 1.00 70.19 734 VAL A C 1
ATOM 5856 O O . VAL A 1 734 ? 2.299 2.356 25.789 1.00 70.19 734 VAL A O 1
ATOM 5859 N N . LEU A 1 735 ? 3.055 4.468 25.617 1.00 71.88 735 LEU A N 1
ATOM 5860 C CA . LEU A 1 735 ? 2.445 4.746 24.322 1.00 71.88 735 LEU A CA 1
ATOM 5861 C C . LEU A 1 735 ? 2.943 3.777 23.233 1.00 71.88 735 LEU A C 1
ATOM 5863 O O . LEU A 1 735 ? 2.173 3.400 22.353 1.00 71.88 735 LEU A O 1
ATOM 5867 N N . GLN A 1 736 ? 4.203 3.334 23.307 1.00 70.69 736 GLN A N 1
ATOM 5868 C CA . GLN A 1 736 ? 4.797 2.424 22.320 1.00 70.69 736 GLN A CA 1
ATOM 5869 C C . GLN A 1 736 ? 4.613 0.933 22.626 1.00 70.69 736 GLN A C 1
ATOM 5871 O O . GLN A 1 736 ? 4.617 0.130 21.694 1.00 70.69 736 GLN A O 1
ATOM 5876 N N . ARG A 1 737 ? 4.515 0.539 23.904 1.00 71.19 737 ARG A N 1
ATOM 5877 C CA . ARG A 1 737 ? 4.626 -0.876 24.310 1.00 71.19 737 ARG A CA 1
ATOM 5878 C C . ARG A 1 737 ? 3.357 -1.460 24.924 1.00 71.19 737 ARG A C 1
ATOM 5880 O O . ARG A 1 737 ? 3.318 -2.670 25.128 1.00 71.19 737 ARG A O 1
ATOM 5887 N N . THR A 1 738 ? 2.339 -0.646 25.209 1.00 79.00 738 THR A N 1
ATOM 5888 C CA . THR A 1 738 ? 1.050 -1.170 25.681 1.00 79.00 738 THR A CA 1
ATOM 5889 C C . THR A 1 738 ? 0.229 -1.752 24.544 1.00 79.00 738 THR A C 1
ATOM 5891 O O . THR A 1 738 ? 0.228 -1.268 23.416 1.00 79.00 738 THR A O 1
ATOM 5894 N N . SER A 1 739 ? -0.535 -2.786 24.863 1.00 81.12 739 SER A N 1
ATOM 5895 C CA . SER A 1 739 ? -1.436 -3.452 23.935 1.00 81.12 739 SER A CA 1
ATOM 5896 C C . SER A 1 739 ? -2.694 -2.654 23.640 1.00 81.12 739 SER A C 1
ATOM 5898 O O . SER A 1 739 ? -3.335 -2.907 22.627 1.00 81.12 739 SER A O 1
ATOM 5900 N N . PHE A 1 740 ? -3.075 -1.725 24.517 1.00 83.31 740 PHE A N 1
ATOM 5901 C CA . PHE A 1 740 ? -4.319 -0.958 24.403 1.00 83.31 740 PHE A CA 1
ATOM 5902 C C . PHE A 1 740 ? -4.247 0.166 23.375 1.00 83.31 740 PHE A C 1
ATOM 5904 O O . PHE A 1 740 ? -5.289 0.589 22.864 1.00 83.31 740 PHE A O 1
ATOM 5911 N N . LEU A 1 741 ? -3.035 0.629 23.071 1.00 79.69 741 LEU A N 1
ATOM 5912 C CA . LEU A 1 741 ? -2.767 1.663 22.088 1.00 79.69 741 LEU A CA 1
ATOM 5913 C C . LEU A 1 741 ? -2.073 1.059 20.869 1.00 79.69 741 LEU A C 1
ATOM 5915 O O . LEU A 1 741 ? -1.312 0.098 20.949 1.00 79.69 741 LEU A O 1
ATOM 5919 N N . ARG A 1 742 ? -2.339 1.641 19.707 1.00 72.94 742 ARG A N 1
ATOM 5920 C CA . ARG A 1 742 ? -1.574 1.404 18.487 1.00 72.94 742 ARG A CA 1
ATOM 5921 C C . ARG A 1 742 ? -1.017 2.733 18.014 1.00 72.94 742 ARG A C 1
ATOM 5923 O O . ARG A 1 742 ? -1.659 3.773 18.162 1.00 72.94 742 ARG A O 1
ATOM 5930 N N . THR A 1 743 ? 0.187 2.685 17.458 1.00 65.62 743 THR A N 1
ATOM 5931 C CA . THR A 1 743 ? 0.764 3.820 16.744 1.00 65.62 743 THR A CA 1
ATOM 5932 C C . THR A 1 743 ? 0.432 3.699 15.267 1.00 65.62 743 THR A C 1
ATOM 5934 O O . THR A 1 743 ? 0.645 2.653 14.651 1.00 65.62 743 THR A O 1
ATOM 5937 N N . SER A 1 744 ? -0.078 4.786 14.700 1.00 50.75 744 SER A N 1
ATOM 5938 C CA . SER A 1 744 ? -0.310 4.899 13.262 1.00 50.75 744 SER A CA 1
ATOM 5939 C C . SER A 1 744 ? 1.000 4.974 12.467 1.00 50.75 744 SER A C 1
ATOM 5941 O O . SER A 1 744 ? 0.994 4.667 11.278 1.00 50.75 744 SER A O 1
ATOM 5943 N N . ASN A 1 745 ? 2.114 5.382 13.094 1.00 51.06 745 ASN A N 1
ATOM 5944 C CA . ASN A 1 745 ? 3.424 5.495 12.449 1.00 51.06 745 ASN A CA 1
ATOM 5945 C C . ASN A 1 745 ? 4.560 5.398 13.497 1.00 51.06 745 ASN A C 1
ATOM 5947 O O . ASN A 1 745 ? 4.913 6.412 14.104 1.00 51.06 745 ASN A O 1
ATOM 5951 N N . PRO A 1 746 ? 5.137 4.202 13.738 1.00 53.41 746 PRO A N 1
ATOM 5952 C CA . PRO A 1 746 ? 6.200 4.021 14.730 1.00 53.41 746 PRO A CA 1
ATOM 5953 C C . PRO A 1 746 ? 7.498 4.758 14.367 1.00 53.41 746 PRO A C 1
ATOM 5955 O O . PRO A 1 746 ? 8.286 5.074 15.251 1.00 53.41 746 PRO A O 1
ATOM 5958 N N . SER A 1 747 ? 7.711 5.039 13.079 1.00 45.47 747 SER A N 1
ATOM 5959 C CA . SER A 1 747 ? 8.912 5.675 12.524 1.00 45.47 747 SER A CA 1
ATOM 5960 C C . SER A 1 747 ? 8.826 7.200 12.382 1.00 45.47 747 SER A C 1
ATOM 5962 O O . SER A 1 747 ? 9.804 7.825 11.978 1.00 45.47 747 SER A O 1
ATOM 5964 N N . ALA A 1 748 ? 7.683 7.827 12.681 1.00 50.88 748 ALA A N 1
ATOM 5965 C CA . ALA A 1 748 ? 7.541 9.280 12.580 1.00 50.88 748 ALA A CA 1
ATOM 5966 C C . ALA A 1 748 ? 8.230 10.012 13.743 1.00 50.88 748 ALA A C 1
ATOM 5968 O O . ALA A 1 748 ? 8.149 9.584 14.891 1.00 50.88 748 ALA A O 1
ATOM 5969 N N . ASN A 1 749 ? 8.779 11.203 13.473 1.00 48.44 749 ASN A N 1
ATOM 5970 C CA . ASN A 1 749 ? 9.311 12.112 14.505 1.00 48.44 749 ASN A CA 1
ATOM 5971 C C . ASN A 1 749 ? 8.259 12.531 15.556 1.00 48.44 749 ASN A C 1
ATOM 5973 O O . ASN A 1 749 ? 8.601 13.045 16.619 1.00 48.44 749 ASN A O 1
ATOM 5977 N N . SER A 1 750 ? 6.968 12.356 15.266 1.00 57.84 750 SER A N 1
ATOM 5978 C CA . SER A 1 750 ? 5.860 12.617 16.190 1.00 57.84 750 SER A CA 1
ATOM 5979 C C . SER A 1 750 ? 4.761 11.570 15.983 1.00 57.84 750 SER A C 1
ATOM 5981 O O . SER A 1 750 ? 3.835 11.805 15.203 1.00 57.84 750 SER A O 1
ATOM 5983 N N . PRO A 1 751 ? 4.871 10.393 16.626 1.00 63.09 751 PRO A N 1
ATOM 5984 C CA . PRO A 1 751 ? 3.882 9.333 16.485 1.00 63.09 751 PRO A CA 1
ATOM 5985 C C . PRO A 1 751 ? 2.523 9.775 17.044 1.00 63.09 751 PRO A C 1
ATOM 5987 O O . PRO A 1 751 ? 2.436 10.466 18.065 1.00 63.09 751 PRO A O 1
ATOM 5990 N N . VAL A 1 752 ? 1.463 9.360 16.349 1.00 64.69 752 VAL A N 1
ATOM 5991 C CA . VAL A 1 752 ? 0.071 9.535 16.771 1.00 64.69 752 VAL A CA 1
ATOM 5992 C C . VAL A 1 752 ? -0.448 8.187 17.247 1.00 64.69 752 VAL A C 1
ATOM 5994 O O . VAL A 1 752 ? -0.372 7.192 16.521 1.00 64.69 752 VAL A O 1
ATOM 5997 N N . TYR A 1 753 ? -0.979 8.173 18.461 1.00 75.00 753 TYR A N 1
ATOM 5998 C CA . TYR A 1 753 ? -1.492 6.991 19.134 1.00 75.00 753 TYR A CA 1
ATOM 5999 C C . TYR A 1 753 ? -3.016 7.000 19.141 1.00 75.00 753 TYR A C 1
ATOM 6001 O O . TYR A 1 75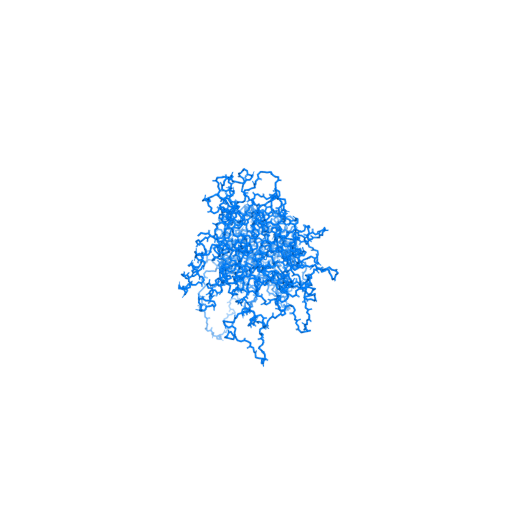3 ? -3.642 8.054 19.247 1.00 75.00 753 TYR A O 1
ATOM 6009 N N . HIS A 1 754 ? -3.625 5.825 19.058 1.00 72.88 754 HIS A N 1
ATOM 6010 C CA . HIS A 1 754 ? -5.065 5.654 19.218 1.00 72.88 754 HIS A CA 1
ATOM 6011 C C . HIS A 1 754 ? -5.362 4.346 19.954 1.00 72.88 754 HIS A C 1
ATOM 6013 O O . HIS A 1 754 ? -4.581 3.396 19.889 1.00 72.88 754 HIS A O 1
ATOM 6019 N N . PHE A 1 755 ? -6.510 4.266 20.630 1.00 77.44 755 PHE A N 1
ATOM 6020 C CA . PHE A 1 755 ? -6.953 3.014 21.247 1.00 77.44 755 PHE A CA 1
ATOM 6021 C C . PHE A 1 755 ? -7.227 1.938 20.186 1.00 77.44 755 PHE A C 1
ATOM 6023 O O . PHE A 1 755 ? -7.647 2.251 19.067 1.00 77.44 755 PHE A O 1
ATOM 6030 N N . LEU A 1 756 ? -7.034 0.661 20.543 1.00 73.44 756 LEU A N 1
ATOM 6031 C CA . LEU A 1 756 ? -7.364 -0.493 19.688 1.00 73.44 756 LEU A CA 1
ATOM 6032 C C . LEU A 1 756 ? -8.783 -0.393 19.109 1.00 73.44 756 LEU A C 1
ATOM 6034 O O . LEU A 1 756 ? -9.022 -0.695 17.939 1.00 73.44 756 LEU A O 1
ATOM 6038 N N . HIS A 1 757 ? -9.731 0.029 19.944 1.00 73.38 757 HIS A N 1
ATOM 6039 C CA . HIS A 1 757 ? -11.125 0.234 19.586 1.00 73.38 757 HIS A CA 1
ATOM 6040 C C . HIS A 1 757 ? -11.733 1.330 20.471 1.00 73.38 757 HIS A C 1
ATOM 6042 O O . HIS A 1 757 ? -11.305 1.500 21.612 1.00 73.38 757 HIS A O 1
ATOM 6048 N N . LEU A 1 758 ? -12.758 2.035 19.973 1.00 72.25 758 LEU A N 1
ATOM 6049 C CA . LEU A 1 758 ? -13.437 3.108 20.716 1.00 72.25 758 LEU A CA 1
ATOM 6050 C C . LEU A 1 758 ? -13.972 2.624 22.072 1.00 72.25 758 LEU A C 1
ATOM 6052 O O . LEU A 1 758 ? -13.870 3.325 23.064 1.00 72.25 758 LEU A O 1
ATOM 6056 N N . THR A 1 759 ? -14.424 1.378 22.147 1.00 77.31 759 THR A N 1
ATOM 6057 C CA . THR A 1 759 ? -14.895 0.781 23.405 1.00 77.31 759 THR A CA 1
ATOM 6058 C C . THR A 1 759 ? -13.817 0.633 24.474 1.00 77.31 759 THR A C 1
ATOM 6060 O O . THR A 1 759 ? -14.151 0.655 25.652 1.00 77.31 759 THR A O 1
ATOM 6063 N N . PHE A 1 760 ? -12.532 0.515 24.115 1.00 84.69 760 PHE A N 1
ATOM 6064 C CA . PHE A 1 760 ? -11.457 0.587 25.113 1.00 84.69 760 PHE A CA 1
ATOM 6065 C C . PHE A 1 760 ? -11.293 2.008 25.640 1.00 84.69 760 PHE A C 1
ATOM 6067 O O . PHE A 1 760 ? -11.092 2.185 26.837 1.00 84.69 760 PHE A O 1
ATOM 6074 N N . GLN A 1 761 ? -11.430 3.009 24.769 1.00 85.75 761 GLN A N 1
ATOM 6075 C CA . GLN A 1 761 ? -11.453 4.408 25.180 1.00 85.75 761 GLN A CA 1
ATOM 6076 C C . GLN A 1 761 ? -12.639 4.668 26.125 1.00 85.75 761 GLN A C 1
ATOM 6078 O O . GLN A 1 761 ? -12.454 5.193 27.211 1.00 85.75 761 GLN A O 1
ATOM 6083 N N . GLU A 1 762 ? -13.846 4.217 25.789 1.00 86.56 762 GLU A N 1
ATOM 6084 C CA . GLU A 1 762 ? -15.023 4.358 26.662 1.00 86.56 762 GLU A CA 1
ATOM 6085 C C . GLU A 1 762 ? -14.843 3.609 27.995 1.00 86.56 762 GLU A C 1
ATOM 6087 O O . GLU A 1 762 ? -15.185 4.134 29.052 1.00 86.56 762 GLU A O 1
ATOM 6092 N N . TYR A 1 763 ? -14.248 2.412 27.969 1.00 91.19 763 TYR A N 1
ATOM 6093 C CA . TYR A 1 763 ? -13.966 1.616 29.165 1.00 91.19 763 TYR A CA 1
ATOM 6094 C C . TYR A 1 763 ? -12.977 2.308 30.115 1.00 91.19 763 TYR A C 1
ATOM 6096 O O . TYR A 1 763 ? -13.268 2.462 31.301 1.00 91.19 763 TYR A O 1
ATOM 6104 N N . PHE A 1 764 ? -11.819 2.761 29.621 1.00 93.12 764 PHE A N 1
ATOM 6105 C CA . PHE A 1 764 ? -10.839 3.466 30.457 1.00 93.12 764 PHE A CA 1
ATOM 6106 C C . PHE A 1 764 ? -11.353 4.839 30.915 1.00 93.12 764 PHE A C 1
ATOM 6108 O O . PHE A 1 764 ? -11.090 5.238 32.049 1.00 93.12 764 PHE A O 1
ATOM 6115 N N . ALA A 1 765 ? -12.158 5.526 30.102 1.00 92.75 765 ALA A N 1
ATOM 6116 C CA . ALA A 1 765 ? -12.833 6.749 30.522 1.00 92.75 765 ALA A CA 1
ATOM 6117 C C . ALA A 1 765 ? -13.804 6.477 31.683 1.00 92.75 765 ALA A C 1
ATOM 6119 O O . ALA A 1 765 ? -13.821 7.219 32.667 1.00 92.75 765 ALA A O 1
ATOM 6120 N N . ALA A 1 766 ? -14.596 5.402 31.597 1.00 94.81 766 ALA A N 1
ATOM 6121 C CA . ALA A 1 766 ? -15.533 5.006 32.648 1.00 94.81 766 ALA A CA 1
ATOM 6122 C C . ALA A 1 766 ? -14.810 4.666 33.953 1.00 94.81 766 ALA A C 1
ATOM 6124 O O . ALA A 1 766 ? -15.266 5.049 35.029 1.00 94.81 766 ALA A O 1
ATOM 6125 N N . ARG A 1 767 ? -13.644 4.017 33.874 1.00 93.19 767 ARG A N 1
ATOM 6126 C CA . ARG A 1 767 ? -12.804 3.764 35.050 1.00 93.19 767 ARG A CA 1
ATOM 6127 C C . ARG A 1 767 ? -12.336 5.043 35.730 1.00 93.19 767 ARG A C 1
ATOM 6129 O O . ARG A 1 767 ? -12.466 5.144 36.949 1.00 93.19 767 ARG A O 1
ATOM 6136 N N . TYR A 1 768 ? -11.855 6.021 34.959 1.00 92.31 768 TYR A N 1
ATOM 6137 C CA . TYR A 1 768 ? -11.488 7.330 35.499 1.00 92.31 768 TYR A CA 1
ATOM 6138 C C . TYR A 1 768 ? -12.668 7.973 36.233 1.00 92.31 768 TYR A C 1
ATOM 6140 O O . TYR A 1 768 ? -12.532 8.387 37.386 1.00 92.31 768 TYR A O 1
ATOM 6148 N N . PHE A 1 769 ? -13.837 8.007 35.587 1.00 93.88 769 PHE A N 1
ATOM 6149 C CA . PHE A 1 769 ? -15.053 8.575 36.164 1.00 93.88 769 PHE A CA 1
ATOM 6150 C C . PHE A 1 769 ? -15.427 7.884 37.480 1.00 93.88 769 PHE A C 1
ATOM 6152 O O . PHE A 1 769 ? -15.647 8.552 38.487 1.00 93.88 769 PHE A O 1
ATOM 6159 N N . VAL A 1 770 ? -15.428 6.548 37.505 1.00 92.88 770 VAL A N 1
ATOM 6160 C CA . VAL A 1 770 ? -15.720 5.756 38.709 1.00 92.88 770 VAL A CA 1
ATOM 6161 C C . VAL A 1 770 ? -14.710 6.028 39.821 1.00 92.88 770 VAL A C 1
ATOM 6163 O O . VAL A 1 770 ? -15.103 6.176 40.977 1.00 92.88 770 VAL A O 1
ATOM 6166 N N . ARG A 1 771 ? -13.422 6.157 39.494 1.00 90.12 771 ARG A N 1
ATOM 6167 C CA . ARG A 1 771 ? -12.377 6.492 40.467 1.00 90.12 771 ARG A CA 1
ATOM 6168 C C . ARG A 1 771 ? -12.626 7.856 41.115 1.00 90.12 771 ARG A C 1
ATOM 6170 O O . ARG A 1 771 ? -12.535 7.964 42.337 1.00 90.12 771 ARG A O 1
ATOM 6177 N N . GLN A 1 772 ? -12.979 8.875 40.328 1.00 90.69 772 GLN A N 1
ATOM 6178 C CA . GLN A 1 772 ? -13.305 10.206 40.860 1.00 90.69 772 GLN A CA 1
ATOM 6179 C C . GLN A 1 772 ? -14.617 10.210 41.653 1.00 90.69 772 GLN A C 1
ATOM 6181 O O . GLN A 1 772 ? -14.673 10.806 42.729 1.00 90.69 772 GLN A O 1
ATOM 6186 N N . TRP A 1 773 ? -15.629 9.474 41.184 1.00 91.56 773 TRP A N 1
ATOM 6187 C CA . TRP A 1 773 ? -16.902 9.283 41.882 1.00 91.56 773 TRP A CA 1
ATOM 6188 C C . TRP A 1 773 ? -16.692 8.710 43.287 1.00 91.56 773 TRP A C 1
ATOM 6190 O O . TRP A 1 773 ? -17.180 9.256 44.275 1.00 91.56 773 TRP A O 1
ATOM 6200 N N . GLN A 1 774 ? -15.914 7.632 43.394 1.00 89.56 774 GLN A N 1
ATOM 6201 C CA . GLN A 1 774 ? -15.613 6.980 44.670 1.00 89.56 774 GLN A CA 1
ATOM 6202 C C . GLN A 1 774 ? -14.754 7.854 45.586 1.00 89.56 774 GLN A C 1
ATOM 6204 O O . GLN A 1 774 ? -14.963 7.866 46.797 1.00 89.56 774 GLN A O 1
ATOM 6209 N N . ALA A 1 775 ? -13.806 8.598 45.013 1.00 88.88 775 ALA A N 1
ATOM 6210 C CA . ALA A 1 775 ? -12.945 9.513 45.753 1.00 88.88 775 ALA A CA 1
ATOM 6211 C C . ALA A 1 775 ? -13.626 10.846 46.118 1.00 88.88 775 ALA A C 1
ATOM 6213 O O . ALA A 1 775 ? -13.008 11.650 46.814 1.00 88.88 775 ALA A O 1
ATOM 6214 N N . ARG A 1 776 ? -14.860 11.094 45.645 1.00 89.75 776 ARG A N 1
ATOM 6215 C CA . ARG A 1 776 ? -15.583 12.376 45.767 1.00 89.75 776 ARG A CA 1
ATOM 6216 C C . ARG A 1 776 ? -14.740 13.569 45.298 1.00 89.75 776 ARG A C 1
ATOM 6218 O O . ARG A 1 776 ? -14.708 14.623 45.929 1.00 89.75 776 ARG A O 1
ATOM 6225 N N . LYS A 1 777 ? -14.038 13.378 44.182 1.00 89.44 777 LYS A N 1
ATOM 6226 C CA . LYS A 1 777 ? -13.181 14.377 43.535 1.00 89.44 777 LYS A CA 1
ATOM 6227 C C . LYS A 1 777 ? -13.816 14.854 42.222 1.00 89.44 777 LYS A C 1
ATOM 6229 O O . LYS A 1 777 ? -14.562 14.095 41.602 1.00 89.44 777 LYS A O 1
ATOM 6234 N N . PRO A 1 778 ? -13.540 16.094 41.785 1.00 88.38 778 PRO A N 1
ATOM 6235 C CA . PRO A 1 778 ? -14.048 16.592 40.514 1.00 88.38 778 PRO A CA 1
ATOM 6236 C C . PRO A 1 778 ? -13.320 15.957 39.319 1.00 88.38 778 PRO A C 1
ATOM 6238 O O . PRO A 1 778 ? -12.214 15.424 39.441 1.00 88.38 778 PRO A O 1
ATOM 6241 N N . LEU A 1 779 ? -13.952 16.035 38.151 1.00 87.81 779 LEU A N 1
ATOM 6242 C CA . LEU A 1 779 ? -13.397 15.614 36.869 1.00 87.81 779 LEU A CA 1
ATOM 6243 C C . LEU A 1 779 ? -12.481 16.714 36.325 1.00 87.81 779 LEU A C 1
ATOM 6245 O O . LEU A 1 779 ? -12.854 17.890 36.299 1.00 87.81 779 LEU A O 1
ATOM 6249 N N . ILE A 1 780 ? -11.288 16.324 35.879 1.00 80.88 780 ILE A N 1
ATOM 6250 C CA . ILE A 1 780 ? -10.311 17.237 35.276 1.00 80.88 780 ILE A CA 1
ATOM 6251 C C . ILE A 1 780 ? -10.588 17.321 33.771 1.00 80.88 780 ILE A C 1
ATOM 6253 O O . ILE A 1 780 ? -10.572 16.305 33.073 1.00 80.88 780 ILE A O 1
ATOM 6257 N N . LEU A 1 781 ? -10.838 18.535 33.278 1.00 71.88 781 LEU A N 1
ATOM 6258 C CA . LEU A 1 781 ? -11.073 18.852 31.867 1.00 71.88 781 LEU A CA 1
ATOM 6259 C C . LEU A 1 781 ? -9.904 19.698 31.309 1.00 71.88 781 LEU A C 1
ATOM 6261 O O . LEU A 1 781 ? -9.039 20.146 32.051 1.00 71.88 781 LEU A O 1
ATOM 6265 N N . LYS A 1 782 ? -9.826 19.885 29.983 1.00 61.06 782 LYS A N 1
ATOM 6266 C CA . LYS A 1 782 ? -8.634 20.340 29.216 1.00 61.06 782 LYS A CA 1
ATOM 6267 C C . LYS A 1 782 ? -8.081 21.737 29.574 1.00 61.06 782 LYS A C 1
ATOM 6269 O O . LYS A 1 782 ? -7.053 22.122 29.032 1.00 61.06 782 LYS A O 1
ATOM 6274 N N . SER A 1 783 ? -8.747 22.498 30.439 1.00 55.97 783 SER A N 1
ATOM 6275 C CA . SER A 1 783 ? -8.328 23.825 30.899 1.00 55.97 783 SER A CA 1
ATOM 6276 C C . SER A 1 783 ? -8.139 23.780 32.411 1.00 55.97 783 SER A C 1
ATOM 6278 O O . SER A 1 783 ? -9.089 23.449 33.118 1.00 55.97 783 SER A O 1
ATOM 6280 N N . ASP A 1 784 ? -6.953 24.157 32.898 1.00 51.31 784 ASP A N 1
ATOM 6281 C CA . ASP A 1 784 ? -6.565 24.143 34.322 1.00 51.31 784 ASP A CA 1
ATOM 6282 C C . ASP A 1 784 ? -7.507 24.957 35.245 1.00 51.31 784 ASP A C 1
ATOM 6284 O O . ASP A 1 784 ? -7.399 24.880 36.466 1.00 51.31 784 ASP A O 1
ATOM 6288 N N . ASN A 1 785 ? -8.473 25.693 34.679 1.00 51.53 785 ASN A N 1
ATOM 6289 C CA . ASN A 1 785 ? -9.463 26.494 35.402 1.00 51.53 785 ASN A CA 1
ATOM 6290 C C . ASN A 1 785 ? -10.885 25.898 35.443 1.00 51.53 785 ASN A C 1
ATOM 6292 O O . ASN A 1 785 ? -11.754 26.485 36.087 1.00 51.53 785 ASN A O 1
ATOM 6296 N N . TYR A 1 786 ? -11.156 24.768 34.779 1.00 59.59 786 TYR A N 1
ATOM 6297 C CA . TYR A 1 786 ? -12.490 24.155 34.758 1.00 59.59 786 TYR A CA 1
ATOM 6298 C C . TYR A 1 786 ? -12.439 22.719 35.275 1.00 59.59 786 TYR A C 1
ATOM 6300 O O . TYR A 1 786 ? -12.031 21.792 34.579 1.00 59.59 786 TYR A O 1
ATOM 6308 N N . SER A 1 787 ? -12.901 22.546 36.511 1.00 71.38 787 SER A N 1
ATOM 6309 C CA . SER A 1 787 ? -13.218 21.239 37.080 1.00 71.38 787 SER A CA 1
ATOM 6310 C C . SER A 1 787 ? -14.735 21.104 37.157 1.00 71.38 787 SER A C 1
ATOM 6312 O O . SER A 1 787 ? -15.415 22.040 37.582 1.00 71.38 787 SER A O 1
ATOM 6314 N N . GLU A 1 788 ? -15.271 19.976 36.704 1.00 82.94 788 GLU A N 1
ATOM 6315 C CA . GLU A 1 788 ? -16.709 19.707 36.737 1.00 82.94 788 GLU A CA 1
ATOM 6316 C C . GLU A 1 788 ? -17.000 18.626 37.777 1.00 82.94 788 GLU A C 1
ATOM 6318 O O . GLU A 1 788 ? -16.234 17.670 37.929 1.00 82.94 788 GLU A O 1
ATOM 6323 N N . SER A 1 789 ? -18.093 18.765 38.530 1.00 89.50 789 SER A N 1
ATOM 6324 C CA . SER A 1 789 ? -18.487 17.701 39.451 1.00 89.50 789 SER A CA 1
ATOM 6325 C C . SER A 1 789 ? -18.951 16.474 38.662 1.00 89.50 789 SER A C 1
ATOM 6327 O O . SER A 1 789 ? -19.580 16.589 37.607 1.00 89.50 789 SER A O 1
ATOM 6329 N N . VAL A 1 790 ? -18.662 15.285 39.189 1.00 91.44 790 VAL A N 1
ATOM 6330 C CA . VAL A 1 790 ? -19.102 14.010 38.601 1.00 91.44 790 VAL A CA 1
ATOM 6331 C C . VAL A 1 790 ? -20.622 13.968 38.396 1.00 91.44 790 VAL A C 1
ATOM 6333 O O . VAL A 1 790 ? -21.106 13.422 37.404 1.00 91.44 790 VAL A O 1
ATOM 6336 N N . GLU A 1 791 ? -21.384 14.592 39.295 1.00 90.50 791 GLU A N 1
ATOM 6337 C CA . GLU A 1 791 ? -22.839 14.677 39.214 1.00 90.50 791 GLU A CA 1
ATOM 6338 C C . GLU A 1 791 ? -23.316 15.614 38.100 1.00 90.50 791 GLU A C 1
ATOM 6340 O O . GLU A 1 791 ? -24.289 15.300 37.412 1.00 90.50 791 GLU A O 1
ATOM 6345 N N . CYS A 1 792 ? -22.642 16.753 37.910 1.00 89.88 792 CYS A N 1
ATOM 6346 C CA . CYS A 1 792 ? -22.962 17.709 36.850 1.00 89.88 792 CYS A CA 1
ATOM 6347 C C . CYS A 1 792 ? -22.723 17.089 35.470 1.00 89.88 792 CYS A C 1
ATOM 6349 O O . CYS A 1 792 ? -23.629 17.084 34.634 1.00 89.88 792 CYS A O 1
ATOM 6351 N N . PHE A 1 793 ? -21.573 16.435 35.295 1.00 91.06 793 PHE A N 1
ATOM 6352 C CA . PHE A 1 793 ? -21.235 15.725 34.065 1.00 91.06 793 PHE A CA 1
ATOM 6353 C C . PHE A 1 793 ? -22.271 14.646 33.719 1.00 91.06 793 PHE A C 1
ATOM 6355 O O . PHE A 1 793 ? -22.722 14.542 32.578 1.00 91.06 793 PHE A O 1
ATOM 6362 N N . LEU A 1 794 ? -22.715 13.866 34.715 1.00 91.94 794 LEU A N 1
ATOM 6363 C CA . LEU A 1 794 ? -23.775 12.877 34.511 1.00 91.94 794 LEU A CA 1
ATOM 6364 C C . LEU A 1 794 ? -25.087 13.534 34.084 1.00 91.94 794 LEU A C 1
ATOM 6366 O O . LEU A 1 794 ? -25.715 13.076 33.131 1.00 91.94 794 LEU A O 1
ATOM 6370 N N . ARG A 1 795 ? -25.514 14.609 34.753 1.00 91.12 795 ARG A N 1
ATOM 6371 C CA . ARG A 1 795 ? -26.759 15.309 34.397 1.00 91.12 795 ARG A CA 1
ATOM 6372 C C . ARG A 1 795 ? -26.720 15.867 32.977 1.00 91.12 795 ARG A C 1
ATOM 6374 O O . ARG A 1 795 ? -27.747 15.813 32.303 1.00 91.12 795 ARG A O 1
ATOM 6381 N N . LEU A 1 796 ? -25.560 16.346 32.533 1.00 89.00 796 LEU A N 1
ATOM 6382 C CA . LEU A 1 796 ? -25.359 16.903 31.199 1.00 89.00 796 LEU A CA 1
ATOM 6383 C C . LEU A 1 796 ? -25.380 15.826 30.103 1.00 89.00 796 LEU A C 1
ATOM 6385 O O . LEU A 1 796 ? -26.011 16.022 29.067 1.00 89.00 796 LEU A O 1
ATOM 6389 N N . HIS A 1 797 ? -24.743 14.675 30.343 1.00 87.56 797 HIS A N 1
ATOM 6390 C CA . HIS A 1 797 ? -24.479 13.671 29.302 1.00 87.56 797 HIS A CA 1
ATOM 6391 C C . HIS A 1 797 ? -25.310 12.381 29.401 1.00 87.56 797 HIS A C 1
ATOM 6393 O O . HIS A 1 797 ? -25.188 11.508 28.542 1.00 87.56 797 HIS A O 1
ATOM 6399 N N . LYS A 1 798 ? -26.184 12.210 30.404 1.00 87.75 798 LYS A N 1
ATOM 6400 C CA . LYS A 1 798 ? -26.940 10.951 30.589 1.00 87.75 798 LYS A CA 1
ATOM 6401 C C . LYS A 1 798 ? -27.846 10.550 29.419 1.00 87.75 798 LYS A C 1
ATOM 6403 O O . LYS A 1 798 ? -28.090 9.365 29.235 1.00 87.75 798 LYS A O 1
ATOM 6408 N N . TYR A 1 799 ? -28.344 11.497 28.624 1.00 85.31 799 TYR A N 1
ATOM 6409 C CA . TYR A 1 799 ? -29.174 11.196 27.444 1.00 85.31 799 TYR A CA 1
ATOM 6410 C C . TYR A 1 799 ? -28.427 11.343 26.119 1.00 85.31 799 TYR A C 1
ATOM 6412 O O . TYR A 1 799 ? -29.027 11.177 25.056 1.00 85.31 799 TYR A O 1
ATOM 6420 N N . ASP A 1 800 ? -27.132 11.649 26.172 1.00 77.25 800 ASP A N 1
ATOM 6421 C CA . ASP A 1 800 ? -26.301 11.681 24.984 1.00 77.25 800 ASP A CA 1
ATOM 6422 C C . ASP A 1 800 ? -25.987 10.246 24.547 1.00 77.25 800 ASP A C 1
ATOM 6424 O O . ASP A 1 800 ? -25.372 9.454 25.263 1.00 77.25 800 ASP A O 1
ATOM 6428 N N . ALA A 1 801 ? -26.426 9.924 23.335 1.00 67.81 801 ALA A N 1
ATOM 6429 C CA . ALA A 1 801 ? -26.209 8.645 22.679 1.00 67.81 801 ALA A CA 1
ATOM 6430 C C . ALA A 1 801 ? -24.725 8.234 22.605 1.00 67.81 801 ALA A C 1
ATOM 6432 O O . ALA A 1 801 ? -24.410 7.045 22.640 1.00 67.81 801 ALA A O 1
ATOM 6433 N N . SER A 1 802 ? -23.805 9.200 22.511 1.00 65.75 802 SER A N 1
ATOM 6434 C CA . SER A 1 802 ? -22.362 8.933 22.458 1.00 65.75 802 SER A CA 1
ATOM 6435 C C . SER A 1 802 ? -21.789 8.403 23.777 1.00 65.75 802 SER A C 1
ATOM 6437 O O . SER A 1 802 ? -20.725 7.793 23.769 1.00 65.75 802 SER A O 1
ATOM 6439 N N . TYR A 1 803 ? -22.520 8.548 24.888 1.00 80.75 803 TYR A N 1
ATOM 6440 C CA . TYR A 1 803 ? -22.113 8.086 26.215 1.00 80.75 803 TYR A CA 1
ATOM 6441 C C . TYR A 1 803 ? -22.816 6.791 26.650 1.00 80.75 803 TYR A C 1
ATOM 6443 O O . TYR A 1 803 ? -22.563 6.304 27.748 1.00 80.75 803 TYR A O 1
ATOM 6451 N N . ASP A 1 804 ? -23.680 6.186 25.825 1.00 79.38 804 ASP A N 1
ATOM 6452 C CA . ASP A 1 804 ? -24.449 4.991 26.216 1.00 79.38 804 ASP A CA 1
ATOM 6453 C C . ASP A 1 804 ? -23.544 3.822 26.648 1.00 79.38 804 ASP A C 1
ATOM 6455 O O . ASP A 1 804 ? -23.774 3.201 27.686 1.00 79.38 804 ASP A O 1
ATOM 6459 N N . ILE A 1 805 ? -22.478 3.539 25.891 1.00 80.94 805 ILE A N 1
ATOM 6460 C CA . ILE A 1 805 ? -21.515 2.478 26.233 1.00 80.94 805 ILE A CA 1
ATOM 6461 C C . ILE A 1 805 ? -20.703 2.861 27.476 1.00 80.94 805 ILE A C 1
ATOM 6463 O O . ILE A 1 805 ? -20.466 2.022 28.346 1.00 80.94 805 ILE A O 1
ATOM 6467 N N . PHE A 1 806 ? -20.319 4.131 27.594 1.00 89.06 806 PHE A N 1
ATOM 6468 C CA . PHE A 1 806 ? -19.635 4.653 28.772 1.00 89.06 806 PHE A CA 1
ATOM 6469 C C . PHE A 1 806 ? -20.472 4.452 30.045 1.00 89.06 806 PHE A C 1
ATOM 6471 O O . PHE A 1 806 ? -19.969 3.901 31.024 1.00 89.06 806 PHE A O 1
ATOM 6478 N N . TRP A 1 807 ? -21.765 4.792 30.025 1.00 90.88 807 TRP A N 1
ATOM 6479 C CA . TRP A 1 807 ? -22.651 4.634 31.183 1.00 90.88 807 TRP A CA 1
ATOM 6480 C C . TRP A 1 807 ? -22.853 3.174 31.589 1.00 90.88 807 TRP A C 1
ATOM 6482 O O . TRP A 1 807 ? -22.894 2.869 32.783 1.00 90.88 807 TRP A O 1
ATOM 6492 N N . ARG A 1 808 ? -22.895 2.255 30.618 1.00 88.62 808 ARG A N 1
ATOM 6493 C CA . ARG A 1 808 ? -22.894 0.808 30.883 1.00 88.62 808 ARG A CA 1
ATOM 6494 C C . ARG A 1 808 ? -21.651 0.382 31.660 1.00 88.62 808 ARG A C 1
ATOM 6496 O O . ARG A 1 808 ? -21.779 -0.287 32.684 1.00 88.62 808 ARG A O 1
ATOM 6503 N N . PHE A 1 809 ? -20.468 0.810 31.216 1.00 90.50 809 PHE A N 1
ATOM 6504 C CA . PHE A 1 809 ? -19.222 0.515 31.921 1.00 90.50 809 PHE A CA 1
ATOM 6505 C C . PHE A 1 809 ? -19.185 1.139 33.318 1.00 90.50 809 PHE A C 1
ATOM 6507 O O . PHE A 1 809 ? -18.780 0.465 34.261 1.00 90.50 809 PHE A O 1
ATOM 6514 N N . VAL A 1 810 ? -19.652 2.382 33.489 1.00 93.19 810 VAL A N 1
ATOM 6515 C CA . VAL A 1 810 ? -19.743 3.030 34.811 1.00 93.19 810 VAL A CA 1
ATOM 6516 C C . VAL A 1 810 ? -20.611 2.202 35.765 1.00 93.19 810 VAL A C 1
ATOM 6518 O O . VAL A 1 810 ? -20.180 1.908 36.881 1.00 93.19 810 VAL A O 1
ATOM 6521 N N . ALA A 1 811 ? -21.798 1.774 35.326 1.00 90.56 811 ALA A N 1
ATOM 6522 C CA . ALA A 1 811 ? -22.702 0.959 36.137 1.00 90.56 811 ALA A CA 1
ATOM 6523 C C . ALA A 1 811 ? -22.082 -0.398 36.516 1.00 90.56 811 ALA A C 1
ATOM 6525 O O . ALA A 1 811 ? -22.102 -0.781 37.689 1.00 90.56 811 ALA A O 1
ATOM 6526 N N . GLY A 1 812 ? -21.474 -1.095 35.550 1.00 88.25 812 GLY A N 1
ATOM 6527 C CA . GLY A 1 812 ? -20.808 -2.373 35.796 1.00 88.25 812 GLY A CA 1
ATOM 6528 C C . GLY A 1 812 ? -19.628 -2.251 36.764 1.00 88.25 812 GLY A C 1
ATOM 6529 O O . GLY A 1 812 ? -19.535 -3.021 37.719 1.00 88.25 812 GLY A O 1
ATOM 6530 N N . LEU A 1 813 ? -18.770 -1.243 36.589 1.00 89.06 813 LEU A N 1
ATOM 6531 C CA . LEU A 1 813 ? -17.591 -1.012 37.434 1.00 89.06 813 LEU A CA 1
ATOM 6532 C C . LEU A 1 813 ? -17.959 -0.609 38.871 1.00 89.06 813 LEU A C 1
ATOM 6534 O O . LEU A 1 813 ? -17.257 -0.975 39.815 1.00 89.06 813 LEU A O 1
ATOM 6538 N N . LEU A 1 814 ? -19.054 0.132 39.067 1.00 87.94 814 LEU A N 1
ATOM 6539 C CA . LEU A 1 814 ? -19.550 0.455 40.409 1.00 87.94 814 LEU A CA 1
ATOM 6540 C C . LEU A 1 814 ? -20.135 -0.771 41.112 1.00 87.94 814 LEU A C 1
ATOM 6542 O O . LEU A 1 814 ? -19.885 -0.954 42.310 1.00 87.94 814 LEU A O 1
ATOM 6546 N N . SER A 1 815 ? -20.829 -1.637 40.365 1.00 80.62 815 SER A N 1
ATOM 6547 C CA . SER A 1 815 ? -21.447 -2.847 40.915 1.00 80.62 815 SER A CA 1
ATOM 6548 C C . SER A 1 815 ? -20.436 -3.809 41.540 1.00 80.62 815 SER A C 1
ATOM 6550 O O . SER A 1 815 ? -20.702 -4.381 42.594 1.00 80.62 815 SER A O 1
ATOM 6552 N N . THR A 1 816 ? -19.238 -3.923 40.955 1.00 71.62 816 THR A N 1
ATOM 6553 C CA . THR A 1 816 ? -18.165 -4.794 41.463 1.00 71.62 816 THR A CA 1
ATOM 6554 C C . THR A 1 816 ? -17.497 -4.262 42.731 1.00 71.62 816 THR A C 1
ATOM 6556 O O . THR A 1 816 ? -16.724 -4.974 43.371 1.00 71.62 816 THR A O 1
ATOM 6559 N N . ASN A 1 817 ? -17.738 -2.996 43.083 1.00 66.88 817 ASN A N 1
ATOM 6560 C CA . ASN A 1 817 ? -16.995 -2.302 44.129 1.00 66.88 817 ASN A CA 1
ATOM 6561 C C . ASN A 1 817 ? -17.840 -2.082 45.386 1.00 66.88 817 ASN A C 1
ATOM 6563 O O . ASN A 1 817 ? -17.407 -2.446 46.477 1.00 66.88 817 ASN A O 1
ATOM 6567 N N . ASN A 1 818 ? -19.007 -1.445 45.249 1.00 72.56 818 ASN A N 1
ATOM 6568 C CA . ASN A 1 818 ? -19.863 -1.090 46.380 1.00 72.56 818 ASN A CA 1
ATOM 6569 C C . ASN A 1 818 ? -21.308 -0.828 45.916 1.00 72.56 818 ASN A C 1
ATOM 6571 O O . ASN A 1 818 ? -21.562 0.031 45.065 1.00 72.56 818 ASN A O 1
ATOM 6575 N N . GLN A 1 819 ? -22.270 -1.519 46.529 1.00 76.56 819 GLN A N 1
ATOM 6576 C CA . GLN A 1 819 ? -23.692 -1.340 46.225 1.00 76.56 819 GLN A CA 1
ATOM 6577 C C . GLN A 1 819 ? -24.217 0.057 46.570 1.00 76.56 819 GLN A C 1
ATOM 6579 O O . GLN A 1 819 ? -25.144 0.524 45.913 1.00 76.56 819 GLN A O 1
ATOM 6584 N N . THR A 1 820 ? -23.625 0.747 47.547 1.00 83.31 820 THR A N 1
ATOM 6585 C CA . THR A 1 820 ? -24.028 2.109 47.920 1.00 83.31 820 THR A CA 1
ATOM 6586 C C . THR A 1 820 ? -23.784 3.086 46.774 1.00 83.31 820 THR A C 1
ATOM 6588 O O . THR A 1 820 ? -24.692 3.818 46.400 1.00 83.31 820 THR A O 1
ATOM 6591 N N . PHE A 1 821 ? -22.608 3.045 46.137 1.00 86.19 821 PHE A N 1
ATOM 6592 C CA . PHE A 1 821 ? -22.333 3.903 44.976 1.00 86.19 821 PHE A CA 1
ATOM 6593 C C . PHE A 1 821 ? -23.190 3.533 43.763 1.00 86.19 821 PHE A C 1
ATOM 6595 O O . PHE A 1 821 ? -23.565 4.403 42.981 1.00 86.19 821 PHE A O 1
ATOM 6602 N N . THR A 1 822 ? -23.530 2.248 43.620 1.00 86.12 822 THR A N 1
ATOM 6603 C CA . THR A 1 822 ? -24.467 1.801 42.582 1.00 86.12 822 THR A CA 1
ATOM 6604 C C . THR A 1 822 ? -25.847 2.417 42.821 1.00 86.12 822 THR A C 1
ATOM 6606 O O . THR A 1 822 ? -26.425 2.995 41.909 1.00 86.12 822 THR A O 1
ATOM 6609 N N . LEU A 1 823 ? -26.353 2.386 44.057 1.00 87.38 823 LEU A N 1
ATOM 6610 C CA . LEU A 1 823 ? -27.616 3.033 44.417 1.00 87.38 823 LEU A CA 1
ATOM 6611 C C . LEU A 1 823 ? -27.588 4.547 44.157 1.00 87.38 823 LEU A C 1
ATOM 6613 O O . LEU A 1 823 ? -28.523 5.068 43.551 1.00 87.38 823 LEU A O 1
ATOM 6617 N N . GLU A 1 824 ? -26.513 5.234 44.552 1.00 88.88 824 GLU A N 1
ATOM 6618 C CA . GLU A 1 824 ? -26.334 6.673 44.307 1.00 88.88 824 GLU A CA 1
ATOM 6619 C C . GLU A 1 824 ? -26.396 7.018 42.809 1.00 88.88 824 GLU A C 1
ATOM 6621 O O . GLU A 1 824 ? -27.067 7.979 42.428 1.00 88.88 824 GLU A O 1
ATOM 6626 N N . LEU A 1 825 ? -25.761 6.214 41.945 1.00 90.75 825 LEU A N 1
ATOM 6627 C CA . LEU A 1 825 ? -25.800 6.406 40.492 1.00 90.75 825 LEU A CA 1
ATOM 6628 C C . LEU A 1 825 ? -27.240 6.362 39.959 1.00 90.75 825 LEU A C 1
ATOM 6630 O O . LEU A 1 825 ? -27.666 7.272 39.248 1.00 90.75 825 LEU A O 1
ATOM 6634 N N . PHE A 1 826 ? -27.995 5.312 40.295 1.00 89.94 826 PHE A N 1
ATOM 6635 C CA . PHE A 1 826 ? -29.362 5.132 39.792 1.00 89.94 826 PHE A CA 1
ATOM 6636 C C . PHE A 1 826 ? -30.316 6.210 40.319 1.00 89.94 826 PHE A C 1
ATOM 6638 O O . PHE A 1 826 ? -31.153 6.709 39.563 1.00 89.94 826 PHE A O 1
ATOM 6645 N N . GLN A 1 827 ? -30.144 6.635 41.574 1.00 89.88 827 GLN A N 1
ATOM 6646 C CA . GLN A 1 827 ? -30.883 7.768 42.129 1.00 89.88 827 GLN A CA 1
ATOM 6647 C C . GLN A 1 827 ? -30.585 9.062 41.366 1.00 89.88 827 GLN A C 1
ATOM 6649 O O . GLN A 1 827 ? -31.515 9.793 41.030 1.00 89.88 827 GLN A O 1
ATOM 6654 N N . LEU A 1 828 ? -29.317 9.334 41.040 1.00 90.44 828 LEU A N 1
ATOM 6655 C CA . LEU A 1 828 ? -28.933 10.543 40.313 1.00 90.44 828 LEU A CA 1
ATOM 6656 C C . LEU A 1 828 ? -29.413 10.531 38.853 1.00 90.44 828 LEU A C 1
ATOM 6658 O O . LEU A 1 828 ? -29.865 11.561 38.350 1.00 90.44 828 LEU A O 1
ATOM 6662 N N . ILE A 1 829 ? -29.380 9.377 38.177 1.00 89.75 829 ILE A N 1
ATOM 6663 C CA . ILE A 1 829 ? -29.959 9.225 36.832 1.00 89.75 829 ILE A CA 1
ATOM 6664 C C . ILE A 1 829 ? -31.449 9.596 36.850 1.00 89.75 829 ILE A C 1
ATOM 6666 O O . ILE A 1 829 ? -31.909 10.291 35.938 1.00 89.75 829 ILE A O 1
ATOM 6670 N N . GLY A 1 830 ? -32.168 9.186 37.902 1.00 85.62 830 GLY A N 1
ATOM 6671 C CA . GLY A 1 830 ? -33.587 9.469 38.136 1.00 85.62 830 GLY A CA 1
ATOM 6672 C C . GLY A 1 830 ? -33.940 10.936 38.411 1.00 85.62 830 GLY A C 1
ATOM 6673 O O . GLY A 1 830 ? -35.114 11.290 38.334 1.00 85.62 830 GLY A O 1
ATOM 6674 N N . GLN A 1 831 ? -32.962 11.793 38.715 1.00 89.25 831 GLN A N 1
ATOM 6675 C CA . GLN A 1 831 ? -33.182 13.224 38.966 1.00 89.25 831 GLN A CA 1
ATOM 6676 C C . GLN A 1 831 ? -33.249 14.041 37.666 1.00 89.25 831 GLN A C 1
ATOM 6678 O O . GLN A 1 831 ? -33.078 13.519 36.566 1.00 89.25 831 GLN A O 1
ATOM 6683 N N . GLU A 1 832 ? -33.482 15.349 37.769 1.00 83.62 832 GLU A N 1
ATOM 6684 C CA . GLU A 1 832 ? -33.447 16.257 36.619 1.00 83.62 832 GLU A CA 1
ATOM 6685 C C . GLU A 1 832 ? -32.052 16.307 35.949 1.00 83.62 832 GLU A C 1
ATOM 6687 O O . GLU A 1 832 ? -31.034 16.145 36.632 1.00 83.62 832 GLU A O 1
ATOM 6692 N N . PRO A 1 833 ? -31.968 16.506 34.616 1.00 87.88 833 PRO A N 1
ATOM 6693 C CA . PRO A 1 833 ? -33.080 16.670 33.671 1.00 87.88 833 PRO A CA 1
ATOM 6694 C C . PRO A 1 833 ? -33.834 15.357 33.392 1.00 87.88 833 PRO A C 1
ATOM 6696 O O . PRO A 1 833 ? -33.239 14.278 33.340 1.00 87.88 833 PRO A O 1
ATOM 6699 N N . LEU A 1 834 ? -35.154 15.434 33.214 1.00 81.38 834 LEU A N 1
ATOM 6700 C CA . LEU A 1 834 ? -36.008 14.279 32.910 1.00 81.38 834 LEU A CA 1
ATOM 6701 C C . LEU A 1 834 ? -36.218 14.137 31.398 1.00 81.38 834 LEU A C 1
ATOM 6703 O O . LEU A 1 834 ? -36.325 15.130 30.681 1.00 81.38 834 LEU A O 1
ATOM 6707 N N . ASP A 1 835 ? -36.302 12.899 30.918 1.00 81.56 835 ASP A N 1
ATOM 6708 C CA . ASP A 1 835 ? -36.737 12.615 29.549 1.00 81.56 835 ASP A CA 1
ATOM 6709 C C . ASP A 1 835 ? -38.264 12.757 29.471 1.00 81.56 835 ASP A C 1
ATOM 6711 O O . ASP A 1 835 ? -39.006 11.850 29.845 1.00 81.56 835 ASP A O 1
ATOM 6715 N N . LEU A 1 836 ? -38.731 13.939 29.064 1.00 72.06 836 LEU A N 1
ATOM 6716 C CA . LEU A 1 836 ? -40.154 14.304 29.084 1.00 72.06 836 LEU A CA 1
ATOM 6717 C C . LEU A 1 836 ? -40.968 13.678 27.941 1.00 72.06 836 LEU A C 1
ATOM 6719 O O . LEU A 1 836 ? -42.192 13.620 28.028 1.00 72.06 836 LEU A O 1
ATOM 6723 N N . VAL A 1 837 ? -40.312 13.262 26.854 1.00 64.75 837 VAL A N 1
ATOM 6724 C CA . VAL A 1 837 ? -40.976 12.913 25.582 1.00 64.75 837 VAL A CA 1
ATOM 6725 C C . VAL A 1 837 ? -40.527 11.543 25.053 1.00 64.75 837 VAL A C 1
ATOM 6727 O O . VAL A 1 837 ? -41.169 10.983 24.164 1.00 64.75 837 VAL A O 1
ATOM 6730 N N . GLY A 1 838 ? -39.429 10.982 25.570 1.00 66.56 838 GLY A N 1
ATOM 6731 C CA . GLY A 1 838 ? -38.724 9.869 24.949 1.00 66.56 838 GLY A CA 1
ATOM 6732 C C . GLY A 1 838 ? -38.619 8.575 25.771 1.00 66.56 838 GLY A C 1
ATOM 6733 O O . GLY A 1 838 ? -38.835 8.535 26.980 1.00 66.56 838 GLY A O 1
ATOM 6734 N N . PRO A 1 839 ? -38.245 7.471 25.096 1.00 77.31 839 PRO A N 1
ATOM 6735 C CA . PRO A 1 839 ? -37.886 6.194 25.713 1.00 77.31 839 PRO A CA 1
ATOM 6736 C C . PRO A 1 839 ? -36.419 6.143 26.190 1.00 77.31 839 PRO A C 1
ATOM 6738 O O . PRO A 1 839 ? -35.913 5.062 26.507 1.00 77.31 839 PRO A O 1
ATOM 6741 N N . VAL A 1 840 ? -35.672 7.250 26.104 1.00 78.44 840 VAL A N 1
ATOM 6742 C CA . VAL A 1 840 ? -34.207 7.276 26.250 1.00 78.44 840 VAL A CA 1
ATOM 6743 C C . VAL A 1 840 ? -33.824 7.022 27.699 1.00 78.44 840 VAL A C 1
ATOM 6745 O O . VAL A 1 840 ? -32.950 6.196 27.949 1.00 78.44 840 VAL A O 1
ATOM 6748 N N . HIS A 1 841 ? -34.543 7.621 28.649 1.00 86.06 841 HIS A N 1
ATOM 6749 C CA . HIS A 1 841 ? -34.322 7.381 30.075 1.00 86.06 841 HIS A CA 1
ATOM 6750 C C . HIS A 1 841 ? -34.502 5.910 30.456 1.00 86.06 841 HIS A C 1
ATOM 6752 O O . HIS A 1 841 ? -33.630 5.317 31.090 1.00 86.06 841 HIS A O 1
ATOM 6758 N N . GLN A 1 842 ? -35.601 5.292 30.013 1.00 82.88 842 GLN A N 1
ATOM 6759 C CA . GLN A 1 842 ? -35.853 3.881 30.304 1.00 82.88 842 GLN A CA 1
ATOM 6760 C C . GLN A 1 842 ? -34.790 2.985 29.666 1.00 82.88 842 GLN A C 1
ATOM 6762 O O . GLN A 1 842 ? -34.335 2.021 30.275 1.00 82.88 842 GLN A O 1
ATOM 6767 N N . ARG A 1 843 ? -34.349 3.320 28.449 1.00 79.50 843 ARG A N 1
ATOM 6768 C CA . ARG A 1 843 ? -33.291 2.586 27.752 1.00 79.50 843 ARG A CA 1
ATOM 6769 C C . ARG A 1 843 ? -31.956 2.663 28.488 1.00 79.50 843 ARG A C 1
ATOM 6771 O O . ARG A 1 843 ? -31.330 1.624 28.664 1.00 79.50 843 ARG A O 1
ATOM 6778 N N . LEU A 1 844 ? -31.549 3.858 28.915 1.00 84.75 844 LEU A N 1
ATOM 6779 C CA . LEU A 1 844 ? -30.330 4.059 29.694 1.00 84.75 844 LEU A CA 1
ATOM 6780 C C . LEU A 1 844 ? -30.361 3.202 30.961 1.00 84.75 844 LEU A C 1
ATOM 6782 O O . LEU A 1 844 ? -29.442 2.424 31.200 1.00 84.75 844 LEU A O 1
ATOM 6786 N N . LEU A 1 845 ? -31.446 3.294 31.737 1.00 87.25 845 LEU A N 1
ATOM 6787 C CA . LEU A 1 845 ? -31.596 2.518 32.964 1.00 87.25 845 LEU A CA 1
ATOM 6788 C C . LEU A 1 845 ? -31.559 1.010 32.689 1.00 87.25 845 LEU A C 1
ATOM 6790 O O . LEU A 1 845 ? -30.845 0.302 33.389 1.00 87.25 845 LEU A O 1
ATOM 6794 N N . MET A 1 846 ? -32.249 0.517 31.653 1.00 81.50 846 MET A N 1
ATOM 6795 C CA . MET A 1 846 ? -32.195 -0.897 31.256 1.00 81.50 846 MET A CA 1
ATOM 6796 C C . MET A 1 846 ? -30.772 -1.338 30.895 1.00 81.50 846 MET A C 1
ATOM 6798 O O . MET A 1 846 ? -30.325 -2.400 31.325 1.00 81.50 846 MET A O 1
ATOM 6802 N N . HIS A 1 847 ? -30.048 -0.534 30.115 1.00 81.94 847 HIS A N 1
ATOM 6803 C CA . HIS A 1 847 ? -28.672 -0.828 29.727 1.00 81.94 847 HIS A CA 1
ATOM 6804 C C . HIS A 1 847 ? -27.736 -0.857 30.943 1.00 81.94 847 HIS A C 1
ATOM 6806 O O . HIS A 1 847 ? -26.980 -1.814 31.093 1.00 81.94 847 HIS A O 1
ATOM 6812 N N . CYS A 1 848 ? -27.822 0.124 31.841 1.00 86.94 848 CYS A N 1
ATOM 6813 C CA . CYS A 1 848 ? -27.032 0.154 33.070 1.00 86.94 848 CYS A CA 1
ATOM 6814 C C . CYS A 1 848 ? -27.378 -1.013 34.004 1.00 86.94 848 CYS A C 1
ATOM 6816 O O . CYS A 1 848 ? -26.479 -1.681 34.504 1.00 86.94 848 CYS A O 1
ATOM 6818 N N . LEU A 1 849 ? -28.668 -1.312 34.204 1.00 85.56 849 LEU A N 1
ATOM 6819 C CA . LEU A 1 849 ? -29.121 -2.412 35.067 1.00 85.56 849 LEU A CA 1
ATOM 6820 C C . LEU A 1 849 ? -28.604 -3.763 34.566 1.00 85.56 849 LEU A C 1
ATOM 6822 O O . LEU A 1 849 ? -28.248 -4.635 35.351 1.00 85.56 849 LEU A O 1
ATOM 6826 N N . SER A 1 850 ? -28.516 -3.908 33.244 1.00 80.00 850 SER A N 1
ATOM 6827 C CA . SER A 1 850 ? -28.033 -5.121 32.595 1.00 80.00 850 SER A CA 1
ATOM 6828 C C . SER A 1 850 ? -26.534 -5.392 32.782 1.00 80.00 850 SER A C 1
ATOM 6830 O O . SER A 1 850 ? -26.072 -6.482 32.450 1.00 80.00 850 SER A O 1
ATOM 6832 N N . GLU A 1 851 ? -25.787 -4.418 33.307 1.00 83.50 851 GLU A N 1
ATOM 6833 C CA . GLU A 1 851 ? -24.374 -4.542 33.677 1.00 83.50 851 GLU A CA 1
ATOM 6834 C C . GLU A 1 851 ? -24.173 -4.770 35.184 1.00 83.50 851 GLU A C 1
ATOM 6836 O O . GLU A 1 851 ? -23.053 -5.031 35.614 1.00 83.50 851 GLU A O 1
ATOM 6841 N N . VAL A 1 852 ? -25.242 -4.706 35.986 1.00 82.69 852 VAL A N 1
ATOM 6842 C CA . VAL A 1 852 ? -25.196 -4.946 37.432 1.00 82.69 852 VAL A CA 1
ATOM 6843 C C . VAL A 1 852 ? -25.522 -6.415 37.719 1.00 82.69 852 VAL A C 1
ATOM 6845 O O . VAL A 1 852 ? -26.672 -6.853 37.587 1.00 82.69 852 VAL A O 1
ATOM 6848 N N . SER A 1 853 ? -24.512 -7.186 38.127 1.00 67.44 853 SER A N 1
ATOM 6849 C CA . SER A 1 853 ? -24.630 -8.621 38.423 1.00 67.44 853 SER A CA 1
ATOM 6850 C C . SER A 1 853 ? -25.649 -8.882 39.541 1.00 67.44 853 SER A C 1
ATOM 6852 O O . SER A 1 853 ? -25.613 -8.246 40.593 1.00 67.44 853 SER A O 1
ATOM 6854 N N . GLY A 1 854 ? -26.564 -9.832 39.334 1.00 57.22 854 GLY A N 1
ATOM 6855 C CA . GLY A 1 854 ? -27.665 -10.139 40.261 1.00 57.22 854 GLY A CA 1
ATOM 6856 C C . GLY A 1 854 ? -27.298 -11.011 41.471 1.00 57.22 854 GLY A C 1
ATOM 6857 O O . GLY A 1 854 ? -28.192 -11.537 42.121 1.00 57.22 854 GLY A O 1
ATOM 6858 N N . GLU A 1 855 ? -26.013 -11.219 41.766 1.00 52.03 855 GLU A N 1
ATOM 6859 C CA . GLU A 1 855 ? -25.567 -12.219 42.754 1.00 52.03 855 GLU A CA 1
ATOM 6860 C C . GLU A 1 855 ? -25.686 -11.770 44.220 1.00 52.03 855 GLU A C 1
ATOM 6862 O O . GLU A 1 855 ? -25.543 -12.581 45.138 1.00 52.03 855 GLU A O 1
ATOM 6867 N N . ALA A 1 856 ? -25.976 -10.495 44.473 1.00 53.94 856 ALA A N 1
ATOM 6868 C CA . ALA A 1 856 ? -26.176 -10.018 45.831 1.00 53.94 856 ALA A CA 1
ATOM 6869 C C . ALA A 1 856 ? -27.542 -10.450 46.376 1.00 53.94 856 ALA A C 1
ATOM 6871 O O . ALA A 1 856 ? -28.579 -10.052 45.853 1.00 53.94 856 ALA A O 1
ATOM 6872 N N . LYS A 1 857 ? -27.534 -11.244 47.452 1.00 47.91 857 LYS A N 1
ATOM 6873 C CA . LYS A 1 857 ? -28.750 -11.735 48.121 1.00 47.91 857 LYS A CA 1
ATOM 6874 C C . LYS A 1 857 ? -29.366 -10.725 49.101 1.00 47.91 857 LYS A C 1
ATOM 6876 O O . LYS A 1 857 ? -30.542 -10.852 49.417 1.00 47.91 857 LYS A O 1
ATOM 6881 N N . GLU A 1 858 ? -28.606 -9.719 49.546 1.00 54.62 858 GLU A N 1
ATOM 6882 C CA . GLU A 1 858 ? -29.041 -8.684 50.499 1.00 54.62 858 GLU A CA 1
ATOM 6883 C C . GLU A 1 858 ? -28.418 -7.310 50.166 1.00 54.62 858 GLU A C 1
ATOM 6885 O O . GLU A 1 858 ? -27.283 -7.244 49.684 1.00 54.62 858 GLU A O 1
ATOM 6890 N N . GLY A 1 859 ? -29.160 -6.215 50.404 1.00 66.69 859 GLY A N 1
ATOM 6891 C CA . GLY A 1 859 ? -28.675 -4.834 50.254 1.00 66.69 859 GLY A CA 1
ATOM 6892 C C . GLY A 1 859 ? -29.718 -3.814 49.766 1.00 66.69 859 GLY A C 1
ATOM 6893 O O . GLY A 1 859 ? -30.703 -4.162 49.116 1.00 66.69 859 GLY A O 1
ATOM 6894 N N . ALA A 1 860 ? -29.493 -2.526 50.060 1.00 69.88 860 ALA A N 1
ATOM 6895 C CA . ALA A 1 860 ? -30.422 -1.429 49.744 1.00 69.88 860 ALA A CA 1
ATOM 6896 C C . ALA A 1 860 ? -30.688 -1.251 48.235 1.00 69.88 860 ALA A C 1
ATOM 6898 O O . ALA A 1 860 ? -31.774 -0.824 47.842 1.00 69.88 860 ALA A O 1
ATOM 6899 N N . PHE A 1 861 ? -29.724 -1.620 47.382 1.00 80.25 861 PHE A N 1
ATOM 6900 C CA . PHE A 1 861 ? -29.882 -1.553 45.930 1.00 80.25 861 PHE A CA 1
ATOM 6901 C C . PHE A 1 861 ? -30.863 -2.597 45.380 1.00 80.25 861 PHE A C 1
ATOM 6903 O O . PHE A 1 861 ? -31.521 -2.330 44.382 1.00 80.25 861 PHE A O 1
ATOM 6910 N N . ILE A 1 862 ? -31.025 -3.757 46.028 1.00 77.50 862 ILE A N 1
ATOM 6911 C CA . ILE A 1 862 ? -31.938 -4.816 45.557 1.00 77.50 862 ILE A CA 1
ATOM 6912 C C . ILE A 1 862 ? -33.386 -4.320 45.565 1.00 77.50 862 ILE A C 1
ATOM 6914 O O . ILE A 1 862 ? -34.128 -4.540 44.610 1.00 77.50 862 ILE A O 1
ATOM 6918 N N . THR A 1 863 ? -33.774 -3.602 46.620 1.00 82.12 863 THR A N 1
ATOM 6919 C CA . THR A 1 863 ? -35.102 -2.987 46.720 1.00 82.12 863 THR A CA 1
ATOM 6920 C C . THR A 1 863 ? -35.329 -1.980 45.597 1.00 82.12 863 THR A C 1
ATOM 6922 O O . THR A 1 863 ? -36.406 -1.952 45.006 1.00 82.12 863 THR A O 1
ATOM 6925 N N . GLU A 1 864 ? -34.320 -1.169 45.275 1.00 83.12 864 GLU A N 1
ATOM 6926 C CA . GLU A 1 864 ? -34.416 -0.191 44.190 1.00 83.12 864 GLU A CA 1
ATOM 6927 C C . GLU A 1 864 ? -34.447 -0.861 42.812 1.00 83.12 864 GLU A C 1
ATOM 6929 O O . GLU A 1 864 ? -35.271 -0.507 41.973 1.00 83.12 864 GLU A O 1
ATOM 6934 N N . ARG A 1 865 ? -33.630 -1.898 42.600 1.00 84.56 865 ARG A N 1
ATOM 6935 C CA . ARG A 1 865 ? -33.654 -2.732 41.396 1.00 84.56 865 ARG A CA 1
ATOM 6936 C C . ARG A 1 865 ? -35.038 -3.322 41.158 1.00 84.56 865 ARG A C 1
ATOM 6938 O O . ARG A 1 865 ? -35.551 -3.185 40.054 1.00 84.56 865 ARG A O 1
ATOM 6945 N N . LYS A 1 866 ? -35.661 -3.903 42.187 1.00 84.19 866 LYS A N 1
ATOM 6946 C CA . LYS A 1 866 ? -37.011 -4.466 42.078 1.00 84.19 866 LYS A CA 1
ATOM 6947 C C . LYS A 1 866 ? -38.038 -3.405 41.672 1.00 84.19 866 LYS A C 1
ATOM 6949 O O . LYS A 1 866 ? -38.808 -3.638 40.753 1.00 84.19 866 LYS A O 1
ATOM 6954 N N . LYS A 1 867 ? -37.994 -2.209 42.274 1.00 85.69 867 LYS A N 1
ATOM 6955 C CA . LYS A 1 867 ? -38.869 -1.092 41.867 1.00 85.69 867 LYS A CA 1
ATOM 6956 C C . LYS A 1 867 ? -38.667 -0.690 40.404 1.00 85.69 867 LYS A C 1
ATOM 6958 O O . LYS A 1 867 ? -39.638 -0.377 39.721 1.00 85.69 867 LYS A O 1
ATOM 6963 N N . LEU A 1 868 ? -37.419 -0.652 39.932 1.00 85.56 868 LEU A N 1
ATOM 6964 C CA . LEU A 1 868 ? -37.109 -0.338 38.536 1.00 85.56 868 LEU A CA 1
ATOM 6965 C C . LEU A 1 868 ? -37.625 -1.432 37.594 1.00 85.56 868 LEU A C 1
ATOM 6967 O O . LEU A 1 868 ? -38.227 -1.108 36.575 1.00 85.56 868 LEU A O 1
ATOM 6971 N N . GLU A 1 869 ? -37.432 -2.704 37.943 1.00 84.88 869 GLU A N 1
ATOM 6972 C CA . GLU A 1 869 ? -37.933 -3.861 37.190 1.00 84.88 869 GLU A CA 1
ATOM 6973 C C . GLU A 1 869 ? -39.467 -3.878 37.115 1.00 84.88 869 GLU A C 1
ATOM 6975 O O . GLU A 1 869 ? -40.010 -4.003 36.017 1.00 84.88 869 GLU A O 1
ATOM 6980 N N . ASP A 1 870 ? -40.160 -3.649 38.235 1.00 84.88 870 ASP A N 1
ATOM 6981 C CA . ASP A 1 870 ? -41.624 -3.531 38.287 1.00 84.88 870 ASP A CA 1
ATOM 6982 C C . ASP A 1 870 ? -42.107 -2.376 37.388 1.00 84.88 870 ASP A C 1
ATOM 6984 O O . ASP A 1 870 ? -42.991 -2.547 36.548 1.00 84.88 870 ASP A O 1
ATOM 6988 N N . LYS A 1 871 ? -41.443 -1.214 37.460 1.00 83.31 871 LYS A N 1
ATOM 6989 C CA . LYS A 1 871 ? -41.747 -0.063 36.598 1.00 83.31 871 LYS A CA 1
ATOM 6990 C C . LYS A 1 871 ? -41.530 -0.382 35.116 1.00 83.31 871 LYS A C 1
ATOM 6992 O O . LYS A 1 871 ? -42.318 0.050 34.278 1.00 83.31 871 LYS A O 1
ATOM 6997 N N . PHE A 1 872 ? -40.479 -1.122 34.761 1.00 82.75 872 PHE A N 1
ATOM 6998 C CA . PHE A 1 872 ? -40.267 -1.562 33.379 1.00 82.75 872 PHE A CA 1
ATOM 6999 C C . PHE A 1 872 ? -41.341 -2.543 32.909 1.00 82.75 872 PHE A C 1
ATOM 7001 O O . PHE A 1 872 ? -41.751 -2.460 31.750 1.00 82.75 872 PHE A O 1
ATOM 7008 N N . ALA A 1 873 ? -41.811 -3.437 33.782 1.00 81.69 873 ALA A N 1
ATOM 7009 C CA . ALA A 1 873 ? -42.917 -4.339 33.479 1.00 81.69 873 ALA A CA 1
ATOM 7010 C C . ALA A 1 873 ? -44.210 -3.556 33.199 1.00 81.69 873 ALA A C 1
ATOM 7012 O O . ALA A 1 873 ? -44.889 -3.835 32.211 1.00 81.69 873 ALA A O 1
ATOM 7013 N N . ASP A 1 874 ? -44.501 -2.515 33.982 1.00 81.50 874 ASP A N 1
ATOM 7014 C CA . ASP A 1 874 ? -45.645 -1.628 33.747 1.00 81.50 874 ASP A CA 1
ATOM 7015 C C . ASP A 1 874 ? -45.542 -0.892 32.405 1.00 81.50 874 ASP A C 1
ATOM 7017 O O . ASP A 1 874 ? -46.507 -0.848 31.640 1.00 81.50 874 ASP A O 1
ATOM 7021 N N . TRP A 1 875 ? -44.360 -0.361 32.068 1.00 75.75 875 TRP A N 1
ATOM 7022 C CA . TRP A 1 875 ? -44.113 0.274 30.767 1.00 75.75 875 TRP A CA 1
ATOM 7023 C C . TRP A 1 875 ? -44.284 -0.694 29.597 1.00 75.75 875 TRP A C 1
ATOM 7025 O O . TRP A 1 875 ? -44.839 -0.318 28.563 1.00 75.75 875 TRP A O 1
ATOM 7035 N N . LEU A 1 876 ? -43.820 -1.933 29.755 1.00 73.62 876 LEU A N 1
ATOM 7036 C CA . LEU A 1 876 ? -43.984 -2.980 28.755 1.00 73.62 876 LEU A CA 1
ATOM 7037 C C . LEU A 1 876 ? -45.465 -3.324 28.557 1.00 73.62 876 LEU A C 1
ATOM 7039 O O . LEU A 1 876 ? -45.925 -3.394 27.419 1.00 73.62 876 LEU A O 1
ATOM 7043 N N . ASN A 1 877 ? -46.217 -3.489 29.647 1.00 77.00 877 ASN A N 1
ATOM 7044 C CA . ASN A 1 877 ? -47.659 -3.730 29.599 1.00 77.00 877 ASN A CA 1
ATOM 7045 C C . ASN A 1 877 ? -48.388 -2.581 28.895 1.00 77.00 877 ASN A C 1
ATOM 7047 O O . ASN A 1 877 ? -49.223 -2.821 28.025 1.00 77.00 877 ASN A O 1
ATOM 7051 N N . LEU A 1 878 ? -48.032 -1.335 29.217 1.00 73.88 878 LEU A N 1
ATOM 7052 C CA . LEU A 1 878 ? -48.611 -0.147 28.599 1.00 73.88 878 LEU A CA 1
ATOM 7053 C C . LEU A 1 878 ? -48.339 -0.117 27.089 1.00 73.88 878 LEU A C 1
ATOM 7055 O O . LEU A 1 878 ? -49.257 0.080 26.300 1.00 73.88 878 LEU A O 1
ATOM 7059 N N . GLU A 1 879 ? -47.112 -0.386 26.649 1.00 69.88 879 GLU A N 1
ATOM 7060 C CA . GLU A 1 879 ? -46.796 -0.430 25.219 1.00 69.88 879 GLU A CA 1
ATOM 7061 C C . GLU A 1 879 ? -47.546 -1.548 24.475 1.00 69.88 879 GLU A C 1
ATOM 7063 O O . GLU A 1 879 ? -48.065 -1.310 23.380 1.00 69.88 879 GLU A O 1
ATOM 7068 N N . VAL A 1 880 ? -47.640 -2.742 25.069 1.00 72.31 880 VAL A N 1
ATOM 7069 C CA . VAL A 1 880 ? -48.391 -3.869 24.497 1.00 72.31 880 VAL A CA 1
ATOM 7070 C C . VAL A 1 880 ? -49.866 -3.499 24.327 1.00 72.31 880 VAL A C 1
ATOM 7072 O O . VAL A 1 880 ? -50.435 -3.769 23.271 1.00 72.31 880 VAL A O 1
ATOM 7075 N N . ILE A 1 881 ? -50.458 -2.817 25.313 1.00 72.19 881 ILE A N 1
ATOM 7076 C CA . ILE A 1 881 ? -51.845 -2.329 25.259 1.00 72.19 881 ILE A CA 1
ATOM 7077 C C . ILE A 1 881 ? -52.033 -1.288 24.143 1.00 72.19 881 ILE A C 1
ATOM 7079 O O . ILE A 1 881 ? -53.033 -1.329 23.432 1.00 72.19 881 ILE A O 1
ATOM 7083 N N . PHE A 1 882 ? -51.088 -0.360 23.968 1.00 65.00 882 PHE A N 1
ATOM 7084 C CA . PHE A 1 882 ? -51.234 0.748 23.015 1.00 65.00 882 PHE A CA 1
ATOM 7085 C C . PHE A 1 882 ? -50.854 0.407 21.572 1.00 65.00 882 PHE A C 1
ATOM 7087 O O . PHE A 1 882 ? -51.377 1.024 20.645 1.00 65.00 882 PHE A O 1
ATOM 7094 N N . THR A 1 883 ? -49.933 -0.532 21.356 1.00 64.50 883 THR A N 1
ATOM 7095 C CA . THR A 1 883 ? -49.372 -0.795 20.020 1.00 64.50 883 THR A CA 1
ATOM 7096 C C . THR A 1 883 ? -49.670 -2.193 19.483 1.00 64.50 883 THR A C 1
ATOM 7098 O O . THR A 1 883 ? -49.340 -2.467 18.331 1.00 64.50 883 THR A O 1
ATOM 7101 N N . ASN A 1 884 ? -50.296 -3.076 20.277 1.00 59.25 884 ASN A N 1
ATOM 7102 C CA . ASN A 1 884 ? -50.473 -4.504 19.965 1.00 59.25 884 ASN A CA 1
ATOM 7103 C C . ASN A 1 884 ? -49.152 -5.234 19.625 1.00 59.25 884 ASN A C 1
ATOM 7105 O O . ASN A 1 884 ? -49.155 -6.354 19.114 1.00 59.25 884 ASN A O 1
ATOM 7109 N N . GLU A 1 885 ? -48.007 -4.617 19.928 1.00 54.56 885 GLU A N 1
ATOM 7110 C CA . GLU A 1 885 ? -46.669 -5.150 19.725 1.00 54.56 885 GLU A CA 1
ATOM 7111 C C . GLU A 1 885 ? -45.798 -4.831 20.945 1.00 54.56 885 GLU A C 1
ATOM 7113 O O . GLU A 1 885 ? -45.803 -3.727 21.473 1.00 54.56 885 GLU A O 1
ATOM 7118 N N . ALA A 1 886 ? -44.977 -5.784 21.376 1.00 52.38 886 ALA A N 1
ATOM 7119 C CA . ALA A 1 886 ? -44.002 -5.555 22.437 1.00 52.38 886 ALA A CA 1
ATOM 7120 C C . ALA A 1 886 ? -42.708 -4.970 21.828 1.00 52.38 886 ALA A C 1
ATOM 7122 O O . ALA A 1 886 ? -41.748 -5.696 21.565 1.00 52.38 886 ALA A O 1
ATOM 7123 N N . ASN A 1 887 ? -42.682 -3.679 21.489 1.00 49.62 887 ASN A N 1
ATOM 7124 C CA . ASN A 1 887 ? -41.570 -3.045 20.764 1.00 49.62 887 ASN A CA 1
ATOM 7125 C C . ASN A 1 887 ? -40.400 -2.604 21.673 1.00 49.62 887 ASN A C 1
ATOM 7127 O O . ASN A 1 887 ? -39.242 -2.699 21.248 1.00 49.62 887 ASN A O 1
ATOM 7131 N N . TYR A 1 888 ? -40.651 -2.212 22.922 1.00 47.81 888 TYR A N 1
ATOM 7132 C CA . TYR A 1 888 ? -39.683 -2.067 24.007 1.00 47.81 888 TYR A CA 1
ATOM 7133 C C . TYR A 1 888 ? -39.074 -3.419 24.313 1.00 47.81 888 TYR A C 1
ATOM 7135 O O . TYR A 1 888 ? -37.856 -3.507 24.322 1.00 47.81 888 TYR A O 1
ATOM 7143 N N . SER A 1 889 ? -39.884 -4.477 24.422 1.00 39.22 889 SER A N 1
ATOM 7144 C CA . SER A 1 889 ? -39.401 -5.856 24.534 1.00 39.22 889 SER A CA 1
ATOM 7145 C C . SER A 1 889 ? -38.567 -6.242 23.306 1.00 39.22 889 SER A C 1
ATOM 7147 O O . SER A 1 889 ? -37.388 -6.513 23.438 1.00 39.22 889 SER A O 1
ATOM 7149 N N . LYS A 1 890 ? -39.025 -6.136 22.061 1.00 39.44 890 LYS A N 1
ATOM 7150 C CA . LYS A 1 890 ? -38.161 -6.457 20.900 1.00 39.44 890 LYS A CA 1
ATOM 7151 C C . LYS A 1 890 ? -36.864 -5.624 20.831 1.00 39.44 890 LYS A C 1
ATOM 7153 O O . LYS A 1 890 ? -35.938 -6.004 20.112 1.00 39.44 890 LYS A O 1
ATOM 7158 N N . ARG A 1 891 ? -36.773 -4.505 21.564 1.00 40.38 891 ARG A N 1
ATOM 7159 C CA . ARG A 1 891 ? -35.574 -3.663 21.716 1.00 40.38 891 ARG A CA 1
ATOM 7160 C C . ARG A 1 891 ? -34.817 -3.847 23.055 1.00 40.38 891 ARG A C 1
ATOM 7162 O O . ARG A 1 891 ? -33.687 -3.368 23.118 1.00 40.38 891 ARG A O 1
ATOM 7169 N N . SER A 1 892 ? -35.362 -4.549 24.059 1.00 35.66 892 SER A N 1
ATOM 7170 C CA . SER A 1 892 ? -34.778 -4.823 25.396 1.00 35.66 892 SER A CA 1
ATOM 7171 C C . SER A 1 892 ? -34.876 -6.299 25.862 1.00 35.66 892 SER A C 1
ATOM 7173 O O . SER A 1 892 ? -33.957 -6.816 26.492 1.00 35.66 892 SER A O 1
ATOM 7175 N N . SER A 1 893 ? -35.924 -7.033 25.483 1.00 31.67 893 SER A N 1
ATOM 7176 C CA . SER A 1 893 ? -36.216 -8.468 25.679 1.00 31.67 893 SER A CA 1
ATOM 7177 C C . SER A 1 893 ? -35.348 -9.421 24.850 1.00 31.67 893 SER A C 1
ATOM 7179 O O . SER A 1 893 ? -35.822 -10.397 24.269 1.00 31.67 893 SER A O 1
ATOM 7181 N N . GLN A 1 894 ? -34.043 -9.187 24.834 1.00 34.72 894 GLN A N 1
ATOM 7182 C CA . GLN A 1 894 ? -33.102 -10.301 24.700 1.00 34.72 894 GLN A CA 1
ATOM 7183 C C . GLN A 1 894 ? -32.272 -10.523 25.953 1.00 34.72 894 GLN A C 1
ATOM 7185 O O . GLN A 1 894 ? -31.255 -11.205 25.884 1.00 34.72 894 GLN A O 1
ATOM 7190 N N . ARG A 1 895 ? -32.694 -9.961 27.093 1.00 39.97 895 ARG A N 1
ATOM 7191 C CA . ARG A 1 895 ? -32.005 -10.180 28.367 1.00 39.97 895 ARG A CA 1
ATOM 7192 C C . ARG A 1 895 ? -32.840 -10.780 29.500 1.00 39.97 895 ARG A C 1
ATOM 7194 O O . ARG A 1 895 ? -32.214 -11.226 30.444 1.00 39.97 895 ARG A O 1
ATOM 7201 N N . HIS A 1 896 ? -34.167 -10.898 29.409 1.00 26.77 896 HIS A N 1
ATOM 7202 C CA . HIS A 1 896 ? -34.953 -11.623 30.423 1.00 26.77 896 HIS A CA 1
ATOM 7203 C C . HIS A 1 896 ? -36.179 -12.319 29.814 1.00 26.77 896 HIS A C 1
ATOM 7205 O O . HIS A 1 896 ? -37.271 -11.757 29.779 1.00 26.77 896 HIS A O 1
ATOM 7211 N N . LEU A 1 897 ? -35.939 -13.521 29.284 1.00 23.80 897 LEU A N 1
ATOM 7212 C CA . LEU A 1 897 ? -36.804 -14.706 29.325 1.00 23.80 897 LEU A CA 1
ATOM 7213 C C . LEU A 1 897 ? -35.915 -15.934 29.114 1.00 23.80 897 LEU A C 1
ATOM 7215 O O . LEU A 1 897 ? -35.086 -15.878 28.174 1.00 23.80 897 LEU A O 1
#

Foldseek 3Di:
DDPVVVVVVVVVVVVVVVVVVVVVVVVPPPDDDDDDDDDDDPDDDDDDFKAKDWLPPPPPDDDQAFAEEEEFAAAQDFPPVLQWDDDPVDIDRQQRDCQHLVVQQPRYIYIYIGFDRYQWAAPPDDFDDLLNSLVRSLVNVVVVQVVPDDPDDQTGAYEYEYEELRVLSPLSNLLVCVPPPPNVLRRYQAYEYQLYQLQAWPPQVCCVVVVVLVQVVQVVVNIGGHPSNVLNHGDPVSVVSLVSSLVSCVVSVHLVRYAWEFEPFWDWPVCVSPVPDDPVVTDTDAGRHQVRRDRPSHPPRYYYDHDHSSCSNYDDHNPDPSSCVRSVSVSVSSVVVVLVCLQVVLQCQCLPPVLPQVNLWDQALVRDTDGLVLDDWWKFFDQDDPDDDPDDPVVVLVCLVPVVVDPDPTTDDPLCQQPFDPRFPDPGHGWQFEEEAEAFLQQQVSVLSVVSVCCNPVVRCVVFAPEEAEDALLVCVLCQVDQDDQLVSSLVSRNVPPPCSSVSSVSNVVVCVVVLVRRYAYEYEEPVNCVVVPDPDNSVVRVVVLLPRRGYYYYYYPPDDDPCVSGRTYMYIWFDDPVSLLVVLCVLCVVPVVLSVLVVVLCVVAVVLVSQVSRVSSSSLVSLLSVPDPPSPVLSQLPQAPLSSVQSSQLSQLLVLLQVLQFADPVRHGDDSVNSPPDHSVVSCVRPVLLLQLLLQCLQQCLVVVHFKAKPVNSVLSSVQRDPDDPPDDVVSSQPRGSQKDWPDPPRPITIIGGSRNLSSLLSPLVSLLVCLVVQHFDDYPDPPDTHGSLRVCQVCVLPPSCLSSLLNNLLVCLVPDVVSNQVSLVSLVDPPDPPPDCSSLVSVLSSLSSRDPPDPDDPVVVVSVVNVVVVVVVQVVCCVVPVDSVVCVVRVVRPD

Radius of gyration: 42.74 Å; chains: 1; bounding box: 117×57×135 Å

Secondary structure (DSSP, 8-state):
--HHHHHHHHHHHHHHHHHHHHHHHHTTS---------------------EEEEEESPTT------EEEEEE--TT--TTGGGEEP-TT--EETTTSTTSGGGTSSSEEEEEEE----SEEETTSPPPPHHHHHHHHHHHHHHHHHHH--TTSPPPPEEEEEETHHHHHHHHHHHHHHHH-HHHHHHEEEEEEES--TT--S-HHHHHHHHHHHHHHHHHTTEEE-GGGGGGS--HHHHHHHHHHHHHHHHTTGGGGEEEEEE-S-B-HHHHH-TT--GGG---B-SS-HHHH--TT-TT-EEEESS-GGGTT--S-TT-HHHHHHHHHHHHHHHHHHHTTHHHHHHHHIIIIIT-HHHH-EE-TTS-EE-GGG---EEEEPPPPSS-----THHHHHHHHHGGGSTTSSEE-GGGGGS--TTSSSSSPPP-EEEEE--TTSSHHHHHHHHHHHHHHH-TTTTT-SEEEEEEGGGGGGGTTS---HHHHHIIIIITTSTTHHHHHHHHHHHHHHTTTTTEEEEEE-GGGTGGG--SSHHHHHHHHHHT-SSEEEEE-TT----GGG-SEEEEEE---HHHHHHHHHHHTTT-HHHHHHHHHHHHH-HHHHHHTTSHHHHHHHHHHHHH-S-TTTHHHHTTSHHHHHHHHHHHHHHHHHHHHT-B-TTSPBPPHHHHTT--HHHHHTT-HHHHHHHHHHHHHHHHTT--EEEHHHHHHHHHHH--S-TT--HHHHHHH-SSEEES-TTSSS-EEEESSHHHHHHHHHHHHHHHHHHT-PEE-SSTT-EE-HHHHHHHHTT-GGGHHHHHHHHHHHHTT-HHHHHHHHHHHTSSSP-SS-SHHHHHHHHHHTTS-TT-SSSHHHHHHHHHHHHHHHHHHHHHHHHSS-HHHHHHTTS--

pLDDT: mean 74.03, std 16.55, range [23.38, 96.31]

Organism: Pestalotiopsis fici (strain W106-1 / CGMCC3.15140) (NCBI:txid1229662)

InterPro domains:
  IPR007111 NACHT nucleoside triphosphatase [PF05729] (432-591)
  IPR007111 NACHT nucleoside triphosphatase [PS50837] (432-558)
  IPR027417 P-loop containing nucleoside triphosphate hydrolase [G3DSA:3.40.50.300] (339-566)
  IPR027417 P-loop containing nucleoside triphosphate hydrolase [SSF52540] (428-570)
  IPR029058 Alpha/Beta hydrolase fold [G3DSA:3.40.50.1820] (65-241)
  IPR029058 Alpha/Beta hydrolase fold [SSF53474] (67-231)
  IPR041267 NACHT, LRR and PYD domains-containing protein, helical domain HD2 [PF17776] (757-827)
  IPR055496 Domain of unknown function DUF7068 [PF23238] (594-629)